Protein 5CWE (pdb70)

Secondary structure (DSSP, 8-state):
----EESGGGTHHHHH--HHHHHHHHHH-SEEEEEPPSSS--EEEEE--HHHHHHHHH-TTEE--SGGGS---HIIIII-S-GGG--TTHHHHHHHHHGGGGSHHHHHHTHHHHHHHHHHHHHHHGGGSEEEHIIIIITHHHHHHHHHHHT--S--HHHHHHHHHHHHS---HHHHHHHHHHHHHHHHHHHHHHHSS---SSHHHHHHHHHHS-SSSS-HHHHHHHHHHHHHHHHHHHHHHHHHHHHHHHH-HHHHHHHHT-GGGHHHHHHHHHHHS-SB-B----EESS-EESSS-EE-TT-BEEEBHHHHHT-TTTSSSTTS--TT--S----TT--GGG--TTHHHHHHHHHHHHHHHHHH-TT-EE-S---PPPSSSSB-S-S--EEE-/---PEESGGGTTHHHH--HHHHHHHHHH-SEEEEEPPSSS--EEEEE--HHHHHHHTT-TTEES-GGGGT---HHHHHT-S-GGG--TTHHHHHHHHHTGGGSHHHHHTTHHHHHHHHHHHHHHHGGGSEEEHIIIIITHHHHHHHHHHHT-TT--HHHHHHHHHHHHS---HHHHHHHHHHHHHHHHHHHHHHHHSS---SHHHHHHHHHHSSSTT--HHHHHHHHHHHHHHHHHHHHHHHHHHHHHHHT-HHHHHHHHH-GGGHHHHHHHHHHHS-SB-B---EEESSSEESSS-EE-TT-EEEEBHHHHTT-TTTSSSTT---SS-------TT--GGG--SSHHHHHHHHHHHHHHHHHS-TT-EE-S---PPPSSSSB-S-S--EEE-

Foldseek 3Di:
DDDEAEQQVVPVCCLQPVQVVLVVVVVVPQKDWYFAHDDVTHTFIEGLAQVLLQCVLAPPQKALACVVVPDDDLLCVLQHDEQRRGDPPVNVLRCVLPLVLQDLVNLVVCLVVLLVVLVVLCVVPAVVFWFFCLVRHLQVSLLCVLCVQQPQDDDPSVLVCVLLLCCLFPPHDVSNSVSSNVLSVVLVVSLVVVVPDDQDDHSSSSLVVDCVVDPVSAPPSHSSNHVVCSSNVSGQQLSFLLQLLVVVCQVVVVQVVVCLVPVVLLLLSSVLSCLQQQFFQKDDWIFGCAWDARRNHTHHGGGIYIYGQNSNSQHCVQAPPSNDRHSPGPPHDGQSQGHHSRGDSNVSNSSSSNSSNVVVVCVVCVPKHFDDDFADRRDDNTGGGHNTTMIGD/DDDEDEPCVVPCVCVVPVAVVLVVVVVVHQKDWYQYHDDVRDIFIEGQAQVLLQVVLADPQKAQACVVVVDADLLCVLQNDELRHGDPPVNVLRCVLCLVLQDLVNLVVCLVVLLVLLVVLCVVVVVVFWFFCLVSHLQVSLLCVLCPQQPHRVDPVVLVCVLLLCCQFPPHDVSNNVSSNVLSVVLVVRLVVVVVDQDPPHSLNSVNVVCVPPDVSADPSHSSNHCVCSNNVSGQQLSFLLFLQVVVCQVCVVVVVVCVVPVVLLLLQSVLSCLQQQFFQKDDWIFRCAFDDRIVDIHGHGGIYIYGQNSNSQNCVQPPVSNDRDSPGDDGDGASQHHHSPRHSNPSNSSSSNSSNNVVCCVSCVPKHFPDDFADDRHDNTGGGGDTTIMGD

Structure (mmCIF, N/CA/C/O backbone):
data_5CWE
#
_entry.id   5CWE
#
_cell.length_a   64.080
_cell.length_b   118.371
_cell.length_c   66.039
_cell.angle_alpha   90.00
_cell.angle_beta   105.51
_cell.angle_gamma   90.00
#
_symmetry.space_group_name_H-M   'P 1 21 1'
#
loop_
_entity.id
_entity.type
_entity.pdbx_description
1 polymer 'Cytochrome P450 hydroxylase'
2 non-polymer 'SULFATE ION'
3 non-polymer 'LAURIC ACID'
4 non-polymer 'PROTOPORPHYRIN IX CONTAINING FE'
5 non-polymer GLYCEROL
6 water water
#
loop_
_atom_site.group_PDB
_atom_site.id
_atom_site.type_symbol
_atom_site.label_atom_id
_atom_site.label_alt_id
_atom_site.label_comp_id
_atom_site.label_asym_id
_atom_site.label_entity_id
_atom_site.label_seq_id
_atom_site.pdbx_PDB_ins_code
_atom_site.Cartn_x
_atom_site.Cartn_y
_atom_site.Cartn_z
_atom_site.occupancy
_atom_site.B_iso_or_equiv
_atom_site.auth_seq_id
_atom_site.auth_comp_id
_atom_site.auth_asym_id
_atom_site.auth_atom_id
_atom_site.pdbx_PDB_model_num
ATOM 1 N N . MET A 1 1 ? -18.941 9.115 -7.855 1.00 41.74 1 MET A N 1
ATOM 2 C CA . MET A 1 1 ? -18.496 8.158 -8.925 1.00 41.16 1 MET A CA 1
ATOM 3 C C . MET A 1 1 ? -19.687 7.358 -9.645 1.00 39.82 1 MET A C 1
ATOM 4 O O . MET A 1 1 ? -19.471 6.458 -10.421 1.00 36.99 1 MET A O 1
ATOM 9 N N . GLY A 1 2 ? -20.943 7.770 -9.445 1.00 38.06 2 GLY A N 1
ATOM 10 C CA . GLY A 1 2 ? -22.140 6.885 -9.505 1.00 35.99 2 GLY A CA 1
ATOM 11 C C . GLY A 1 2 ? -23.093 7.398 -8.405 1.00 34.77 2 GLY A C 1
ATOM 12 O O . GLY A 1 2 ? -22.766 8.419 -7.772 1.00 28.30 2 GLY A O 1
ATOM 13 N N . ASN A 1 3 ? -24.242 6.755 -8.153 1.00 34.25 3 ASN A N 1
ATOM 14 C CA . ASN A 1 3 ? -25.177 7.290 -7.094 1.00 40.03 3 ASN A CA 1
ATOM 15 C C . ASN A 1 3 ? -24.610 7.327 -5.633 1.00 39.54 3 ASN A C 1
ATOM 16 O O . ASN A 1 3 ? -23.912 6.412 -5.175 1.00 38.61 3 ASN A O 1
ATOM 21 N N . VAL A 1 4 ? -24.894 8.413 -4.924 1.00 39.29 4 VAL A N 1
ATOM 22 C CA . VAL A 1 4 ? -24.406 8.598 -3.572 1.00 39.27 4 VAL A CA 1
ATOM 23 C C . VAL A 1 4 ? -25.578 8.793 -2.661 1.00 39.33 4 VAL A C 1
ATOM 24 O O . VAL A 1 4 ? -26.373 9.715 -2.840 1.00 41.08 4 VAL A O 1
ATOM 28 N N . ILE A 1 5 ? -25.682 7.919 -1.674 1.00 41.46 5 ILE A N 1
ATOM 29 C CA . ILE A 1 5 ? -26.634 8.113 -0.610 1.00 40.08 5 ILE A CA 1
ATOM 30 C C . ILE A 1 5 ? -25.899 9.015 0.376 1.00 42.18 5 ILE A C 1
ATOM 31 O O . ILE A 1 5 ? -25.002 8.567 1.089 1.00 44.24 5 ILE A O 1
ATOM 36 N N . ASP A 1 6 ? -26.238 10.298 0.374 1.00 41.41 6 ASP A N 1
ATOM 37 C CA . ASP A 1 6 ? -25.638 11.220 1.315 1.00 41.19 6 ASP A CA 1
ATOM 38 C C . ASP A 1 6 ? -26.351 11.058 2.653 1.00 38.33 6 ASP A C 1
ATOM 39 O O . ASP A 1 6 ? -27.556 11.298 2.730 1.00 34.74 6 ASP A O 1
ATOM 44 N N . LEU A 1 7 ? -25.616 10.645 3.692 1.00 34.92 7 LEU A N 1
ATOM 45 C CA . LEU A 1 7 ? -26.273 10.318 4.980 1.00 36.39 7 LEU A CA 1
ATOM 46 C C . LEU A 1 7 ? -26.553 11.610 5.730 1.00 34.78 7 LEU A C 1
ATOM 47 O O . LEU A 1 7 ? -27.537 11.709 6.475 1.00 30.55 7 LEU A O 1
ATOM 52 N N . GLY A 1 8 ? -25.710 12.602 5.466 1.00 32.83 8 GLY A N 1
ATOM 53 C CA . GLY A 1 8 ? -25.901 13.972 5.922 1.00 32.52 8 GLY A CA 1
ATOM 54 C C . GLY A 1 8 ? -27.210 14.605 5.523 1.00 33.18 8 GLY A C 1
ATOM 55 O O . GLY A 1 8 ? -27.794 15.365 6.343 1.00 32.96 8 GLY A O 1
ATOM 56 N N . GLU A 1 9 ? -27.712 14.293 4.315 1.00 33.12 9 GLU A N 1
ATOM 57 C CA . GLU A 1 9 ? -29.020 14.861 3.870 1.00 34.61 9 GLU A CA 1
ATOM 58 C C . GLU A 1 9 ? -30.175 14.573 4.842 1.00 35.30 9 GLU A C 1
ATOM 59 O O . GLU A 1 9 ? -31.146 15.314 4.851 1.00 33.13 9 GLU A O 1
ATOM 65 N N . TYR A 1 10 ? -30.063 13.512 5.664 1.00 36.01 10 TYR A N 1
ATOM 66 C CA . TYR A 1 10 ? -31.099 13.176 6.669 1.00 35.18 10 TYR A CA 1
ATOM 67 C C . TYR A 1 10 ? -31.105 14.063 7.930 1.00 34.73 10 TYR A C 1
ATOM 68 O O . TYR A 1 10 ? -32.062 14.017 8.690 1.00 36.40 10 TYR A O 1
ATOM 77 N N . GLY A 1 11 ? -30.066 14.876 8.138 1.00 33.09 11 GLY A N 1
ATOM 78 C CA . GLY A 1 11 ? -29.992 15.734 9.304 1.00 36.36 11 GLY A CA 1
ATOM 79 C C . GLY A 1 11 ? -29.674 14.982 10.599 1.00 40.92 11 GLY A C 1
ATOM 80 O O . GLY A 1 11 ? -29.301 13.809 10.588 1.00 37.83 11 GLY A O 1
ATOM 81 N N . ALA A 1 12 ? -29.859 15.682 11.714 1.00 44.61 12 ALA A N 1
ATOM 82 C CA . ALA A 1 12 ? -29.718 15.118 13.035 1.00 45.53 12 ALA A CA 1
ATOM 83 C C . ALA A 1 12 ? -30.614 13.902 13.302 1.00 47.60 12 ALA A C 1
ATOM 84 O O . ALA A 1 12 ? -30.300 13.125 14.197 1.00 53.19 12 ALA A O 1
ATOM 86 N N . ARG A 1 13 ? -31.734 13.760 12.591 1.00 42.64 13 ARG A N 1
ATOM 87 C CA . ARG A 1 13 ? -32.591 12.560 12.691 1.00 48.16 13 ARG A CA 1
ATOM 88 C C . ARG A 1 13 ? -31.755 11.272 12.673 1.00 50.48 13 ARG A C 1
ATOM 89 O O . ARG A 1 13 ? -31.891 10.380 13.530 1.00 43.59 13 ARG A O 1
ATOM 97 N N . PHE A 1 14 ? -30.912 11.182 11.646 1.00 48.22 14 PHE A N 1
ATOM 98 C CA . PHE A 1 14 ? -30.078 10.017 11.415 1.00 42.95 14 PHE A CA 1
ATOM 99 C C . PHE A 1 14 ? -29.052 9.742 12.528 1.00 44.97 14 PHE A C 1
ATOM 100 O O . PHE A 1 14 ? -28.833 8.605 12.942 1.00 47.70 14 PHE A O 1
ATOM 108 N N . THR A 1 15 ? -28.377 10.783 12.965 1.00 46.93 15 THR A N 1
ATOM 109 C CA . THR A 1 15 ? -27.391 10.660 14.014 1.00 47.19 15 THR A CA 1
ATOM 110 C C . THR A 1 15 ? -28.076 10.203 15.291 1.00 45.82 15 THR A C 1
ATOM 111 O O . THR A 1 15 ? -27.549 9.340 15.986 1.00 48.49 15 THR A O 1
ATOM 115 N N . GLU A 1 16 ? -29.259 10.756 15.569 1.00 44.84 16 GLU A N 1
ATOM 116 C CA . GLU A 1 16 ? -30.082 10.350 16.717 1.00 45.09 16 GLU A CA 1
ATOM 117 C C . GLU A 1 16 ? -30.588 8.899 16.597 1.00 43.26 16 GLU A C 1
ATOM 118 O O . GLU A 1 16 ? -30.419 8.112 17.522 1.00 38.99 16 GLU A O 1
ATOM 124 N N . ASP A 1 17 ? -31.192 8.573 15.446 1.00 40.99 17 ASP A N 1
ATOM 125 C CA . ASP A 1 17 ? -31.905 7.316 15.226 1.00 39.80 17 ASP A CA 1
ATOM 126 C C . ASP A 1 17 ? -31.730 6.838 13.760 1.00 37.11 17 ASP A C 1
ATOM 127 O O . ASP A 1 17 ? -32.606 7.038 12.901 1.00 30.77 17 ASP A O 1
ATOM 132 N N . PRO A 1 18 ? -30.592 6.195 13.477 1.00 35.27 18 PRO A N 1
ATOM 133 C CA . PRO A 1 18 ? -30.250 5.766 12.108 1.00 35.69 18 PRO A CA 1
ATOM 134 C C . PRO A 1 18 ? -31.003 4.552 11.585 1.00 34.57 18 PRO A C 1
ATOM 135 O O . PRO A 1 18 ? -30.942 4.277 10.403 1.00 35.79 18 PRO A O 1
ATOM 139 N N . TYR A 1 19 ? -31.731 3.863 12.458 1.00 35.79 19 TYR A N 1
ATOM 140 C CA . TYR A 1 19 ? -32.282 2.556 12.166 1.00 36.63 19 TYR A CA 1
ATOM 141 C C . TYR A 1 19 ? -33.354 2.528 11.085 1.00 36.65 19 TYR A C 1
ATOM 142 O O . TYR A 1 19 ? -33.322 1.656 10.222 1.00 41.69 19 TYR A O 1
ATOM 151 N N . PRO A 1 20 ? -34.288 3.475 11.105 1.00 37.69 20 PRO A N 1
ATOM 152 C CA . PRO A 1 20 ? -35.220 3.537 9.975 1.00 36.68 20 PRO A CA 1
ATOM 153 C C . PRO A 1 20 ? -34.530 3.735 8.645 1.00 35.56 20 PRO A C 1
ATOM 154 O O . PRO A 1 20 ? -35.006 3.205 7.663 1.00 37.89 20 PRO A O 1
ATOM 158 N N . VAL A 1 21 ? -33.415 4.462 8.595 1.00 34.93 21 VAL A N 1
ATOM 159 C CA . VAL A 1 21 ? -32.694 4.605 7.317 1.00 34.55 21 VAL A CA 1
ATOM 160 C C . VAL A 1 21 ? -32.005 3.308 6.897 1.00 35.47 21 VAL A C 1
ATOM 161 O O . VAL A 1 21 ? -32.145 2.862 5.743 1.00 37.31 21 VAL A O 1
ATOM 165 N N . TYR A 1 22 ? -31.268 2.701 7.839 1.00 30.30 22 TYR A N 1
ATOM 166 C CA . TYR A 1 22 ? -30.652 1.436 7.590 1.00 28.39 22 TYR A CA 1
ATOM 167 C C . TYR A 1 22 ? -31.671 0.440 7.041 1.00 28.06 22 TYR A C 1
ATOM 168 O O . TYR A 1 22 ? -31.420 -0.217 6.040 1.00 25.55 22 TYR A O 1
ATOM 177 N N . ALA A 1 23 ? -32.816 0.330 7.702 1.00 30.40 23 ALA A N 1
ATOM 178 C CA . ALA A 1 23 ? -33.936 -0.513 7.218 1.00 32.62 23 ALA A CA 1
ATOM 179 C C . ALA A 1 23 ? -34.376 -0.174 5.765 1.00 34.72 23 ALA A C 1
ATOM 180 O O . ALA A 1 23 ? -34.522 -1.070 4.930 1.00 37.74 23 ALA A O 1
ATOM 182 N N . GLU A 1 24 ? -34.553 1.108 5.453 1.00 37.48 24 GLU A N 1
ATOM 183 C CA . GLU A 1 24 ? -34.865 1.503 4.072 1.00 41.29 24 GLU A CA 1
ATOM 184 C C . GLU A 1 24 ? -33.796 1.038 3.076 1.00 41.94 24 GLU A C 1
ATOM 185 O O . GLU A 1 24 ? -34.124 0.481 2.017 1.00 41.90 24 GLU A O 1
ATOM 191 N N . LEU A 1 25 ? -32.527 1.233 3.425 1.00 41.13 25 LEU A N 1
ATOM 192 C CA . LEU A 1 25 ? -31.451 0.752 2.567 1.00 42.92 25 LEU A CA 1
ATOM 193 C C . LEU A 1 25 ? -31.462 -0.756 2.443 1.00 43.94 25 LEU A C 1
ATOM 194 O O . LEU A 1 25 ? -31.404 -1.284 1.341 1.00 47.42 25 LEU A O 1
ATOM 199 N N . ARG A 1 26 ? -31.533 -1.440 3.583 1.00 43.72 26 ARG A N 1
ATOM 200 C CA . ARG A 1 26 ? -31.480 -2.913 3.636 1.00 40.29 26 ARG A CA 1
ATOM 201 C C . ARG A 1 26 ? -32.605 -3.549 2.809 1.00 41.38 26 ARG A C 1
ATOM 202 O O . ARG A 1 26 ? -32.410 -4.607 2.215 1.00 42.26 26 ARG A O 1
ATOM 210 N N . GLU A 1 27 ? -33.769 -2.898 2.787 1.00 43.57 27 GLU A N 1
ATOM 211 C CA . GLU A 1 27 ? -34.904 -3.313 1.931 1.00 46.09 27 GLU A CA 1
ATOM 212 C C . GLU A 1 27 ? -34.577 -3.257 0.434 1.00 45.37 27 GLU A C 1
ATOM 213 O O . GLU A 1 27 ? -35.058 -4.091 -0.313 1.00 44.58 27 GLU A O 1
ATOM 219 N N . ARG A 1 28 ? -33.785 -2.275 0.005 1.00 48.16 28 ARG A N 1
ATOM 220 C CA . ARG A 1 28 ? -33.286 -2.228 -1.381 1.00 50.96 28 ARG A CA 1
ATOM 221 C C . ARG A 1 28 ? -32.254 -3.311 -1.640 1.00 47.15 28 ARG A C 1
ATOM 222 O O . ARG A 1 28 ? -32.321 -4.032 -2.621 1.00 51.24 28 ARG A O 1
ATOM 230 N N . GLY A 1 29 ? -31.282 -3.417 -0.760 1.00 45.16 29 GLY A N 1
ATOM 231 C CA . GLY A 1 29 ? -30.253 -4.434 -0.897 1.00 42.81 29 GLY A CA 1
ATOM 232 C C . GLY A 1 29 ? -29.383 -4.273 0.312 1.00 45.98 29 GLY A C 1
ATOM 233 O O . GLY A 1 29 ? -29.657 -3.413 1.122 1.00 50.24 29 GLY A O 1
ATOM 234 N N . PRO A 1 30 ? -28.334 -5.089 0.446 1.00 46.51 30 PRO A N 1
ATOM 235 C CA . PRO A 1 30 ? -27.503 -5.091 1.638 1.00 43.91 30 PRO A CA 1
ATOM 236 C C . PRO A 1 30 ? -26.235 -4.242 1.562 1.00 43.22 30 PRO A C 1
ATOM 237 O O . PRO A 1 30 ? -25.548 -4.101 2.571 1.00 47.41 30 PRO A O 1
ATOM 241 N N . VAL A 1 31 ? -25.891 -3.705 0.397 1.00 39.58 31 VAL A N 1
ATOM 242 C CA . VAL A 1 31 ? -24.754 -2.794 0.315 1.00 37.99 31 VAL A CA 1
ATOM 243 C C . VAL A 1 31 ? -25.038 -1.571 -0.561 1.00 36.78 31 VAL A C 1
ATOM 244 O O . VAL A 1 31 ? -25.817 -1.651 -1.542 1.00 37.04 31 VAL A O 1
ATOM 248 N N . HIS A 1 32 ? -24.459 -0.436 -0.169 1.00 35.09 32 HIS A N 1
ATOM 249 C CA . HIS A 1 32 ? -24.759 0.864 -0.792 1.00 36.94 32 HIS A CA 1
ATOM 250 C C . HIS A 1 32 ? -23.621 1.828 -0.704 1.00 35.81 32 HIS A C 1
ATOM 251 O O . HIS A 1 32 ? -22.954 1.892 0.326 1.00 38.96 32 HIS A O 1
ATOM 258 N N . TRP A 1 33 ? -23.412 2.598 -1.761 1.00 32.29 33 TRP A N 1
ATOM 259 C CA . TRP A 1 33 ? -22.391 3.647 -1.739 1.00 33.23 33 TRP A CA 1
ATOM 260 C C . TRP A 1 33 ? -22.978 4.846 -1.007 1.00 34.40 33 TRP A C 1
ATOM 261 O O . TRP A 1 33 ? -24.059 5.335 -1.342 1.00 35.01 33 TRP A O 1
ATOM 272 N N . VAL A 1 34 ? -22.223 5.356 -0.045 1.00 34.90 34 VAL A N 1
ATOM 273 C CA . VAL A 1 34 ? -22.757 6.271 0.911 1.00 33.78 34 VAL A CA 1
ATOM 274 C C . VAL A 1 34 ? -21.792 7.452 1.069 1.00 34.51 34 VAL A C 1
ATOM 275 O O . VAL A 1 34 ? -20.672 7.411 0.552 1.00 33.02 34 VAL A O 1
ATOM 279 N N . ARG A 1 35 ? -22.284 8.521 1.690 1.00 33.08 35 ARG A N 1
ATOM 280 C CA . ARG A 1 35 ? -21.454 9.588 2.186 1.00 37.02 35 ARG A CA 1
ATOM 281 C C . ARG A 1 35 ? -21.787 9.761 3.644 1.00 36.47 35 ARG A C 1
ATOM 282 O O . ARG A 1 35 ? -22.923 10.084 3.948 1.00 37.73 35 ARG A O 1
ATOM 290 N N . THR A 1 36 ? -20.807 9.556 4.532 1.00 35.02 36 THR A N 1
ATOM 291 C CA . THR A 1 36 ? -21.048 9.618 5.951 1.00 34.26 36 THR A CA 1
ATOM 292 C C . THR A 1 36 ? -21.450 11.029 6.332 1.00 37.65 36 THR A C 1
ATOM 293 O O . THR A 1 36 ? -21.159 12.004 5.618 1.00 34.00 36 THR A O 1
ATOM 297 N N . PRO A 1 37 ? -22.157 11.157 7.456 1.00 40.24 37 PRO A N 1
ATOM 298 C CA . PRO A 1 37 ? -22.522 12.536 7.810 1.00 41.91 37 PRO A CA 1
ATOM 299 C C . PRO A 1 37 ? -21.278 13.395 8.116 1.00 40.14 37 PRO A C 1
ATOM 300 O O . PRO A 1 37 ? -20.237 12.830 8.448 1.00 35.66 37 PRO A O 1
ATOM 304 N N . PRO A 1 38 ? -21.398 14.742 8.010 1.00 38.88 38 PRO A N 1
ATOM 305 C CA . PRO A 1 38 ? -20.315 15.618 8.464 1.00 38.92 38 PRO A CA 1
ATOM 306 C C . PRO A 1 38 ? -20.175 15.514 9.974 1.00 40.69 38 PRO A C 1
ATOM 307 O O . PRO A 1 38 ? -21.186 15.252 10.633 1.00 44.46 38 PRO A O 1
ATOM 311 N N . PRO A 1 39 ? -18.992 15.765 10.538 1.00 40.76 39 PRO A N 1
ATOM 312 C CA . PRO A 1 39 ? -17.859 16.384 9.847 1.00 44.59 39 PRO A CA 1
ATOM 313 C C . PRO A 1 39 ? -16.944 15.393 9.157 1.00 47.30 39 PRO A C 1
ATOM 314 O O . PRO A 1 39 ? -17.043 14.198 9.397 1.00 47.16 39 PRO A O 1
ATOM 318 N N . GLU A 1 40 ? -16.046 15.889 8.312 1.00 57.05 40 GLU A N 1
ATOM 319 C CA . GLU A 1 40 ? -15.169 15.006 7.520 1.00 65.04 40 GLU A CA 1
ATOM 320 C C . GLU A 1 40 ? -16.044 13.867 6.931 1.00 65.32 40 GLU A C 1
ATOM 321 O O . GLU A 1 40 ? -15.918 12.687 7.279 1.00 65.21 40 GLU A O 1
ATOM 327 N N . ALA A 1 41 ? -16.996 14.292 6.096 1.00 66.65 41 ALA A N 1
ATOM 328 C CA . ALA A 1 41 ? -17.981 13.412 5.467 1.00 58.60 41 ALA A CA 1
ATOM 329 C C . ALA A 1 41 ? -17.276 12.530 4.430 1.00 55.67 41 ALA A C 1
ATOM 330 O O . ALA A 1 41 ? -16.683 13.050 3.478 1.00 59.12 41 ALA A O 1
ATOM 332 N N . PHE A 1 42 ? -17.355 11.211 4.616 1.00 44.79 42 PHE A N 1
ATOM 333 C CA . PHE A 1 42 ? -16.483 10.252 3.958 1.00 38.45 42 PHE A CA 1
ATOM 334 C C . PHE A 1 42 ? -17.306 9.311 3.054 1.00 35.18 42 PHE A C 1
ATOM 335 O O . PHE A 1 42 ? -18.453 8.962 3.399 1.00 30.10 42 PHE A O 1
ATOM 343 N N . GLU A 1 43 ? -16.741 8.900 1.905 1.00 31.02 43 GLU A N 1
ATOM 344 C CA . GLU A 1 43 ? -17.479 7.982 1.003 1.00 32.68 43 GLU A CA 1
ATOM 345 C C . GLU A 1 43 ? -16.933 6.562 0.967 1.00 32.95 43 GLU A C 1
ATOM 346 O O . GLU A 1 43 ? -15.719 6.328 0.984 1.00 35.17 43 GLU A O 1
ATOM 352 N N . GLY A 1 44 ? -17.872 5.634 0.868 1.00 32.57 44 GLY A N 1
ATOM 353 C CA . GLY A 1 44 ? -17.578 4.248 0.636 1.00 35.51 44 GLY A CA 1
ATOM 354 C C . GLY A 1 44 ? -18.836 3.402 0.642 1.00 35.22 44 GLY A C 1
ATOM 355 O O . GLY A 1 44 ? -19.959 3.932 0.752 1.00 36.27 44 GLY A O 1
ATOM 356 N N . TRP A 1 45 ? -18.627 2.088 0.537 1.00 34.07 45 TRP A N 1
ATOM 357 C CA . TRP A 1 45 ? -19.711 1.114 0.595 1.00 35.56 45 TRP A CA 1
ATOM 358 C C . TRP A 1 45 ? -20.014 0.910 2.047 1.00 32.51 45 TRP A C 1
ATOM 359 O O . TRP A 1 45 ? -19.102 0.638 2.810 1.00 36.35 45 TRP A O 1
ATOM 370 N N . LEU A 1 46 ? -21.270 1.076 2.423 1.00 30.85 46 LEU A N 1
ATOM 371 C CA . LEU A 1 46 ? -21.765 0.692 3.745 1.00 28.72 46 LEU A CA 1
ATOM 372 C C . LEU A 1 46 ? -22.500 -0.625 3.615 1.00 28.98 46 LEU A C 1
ATOM 373 O O . LEU A 1 46 ? -23.464 -0.702 2.861 1.00 30.59 46 LEU A O 1
ATOM 378 N N . VAL A 1 47 ? -22.095 -1.636 4.383 1.00 30.02 47 VAL A N 1
ATOM 379 C CA . VAL A 1 47 ? -22.807 -2.911 4.417 1.00 29.68 47 VAL A CA 1
ATOM 380 C C . VAL A 1 47 ? -23.861 -2.906 5.527 1.00 29.37 47 VAL A C 1
ATOM 381 O O . VAL A 1 47 ? -23.494 -2.714 6.676 1.00 28.03 47 VAL A O 1
ATOM 385 N N . VAL A 1 48 ? -25.148 -3.141 5.173 1.00 28.14 48 VAL A N 1
ATOM 386 C CA . VAL A 1 48 ? -26.286 -3.106 6.123 1.00 25.27 48 VAL A CA 1
ATOM 387 C C . VAL A 1 48 ? -27.004 -4.419 6.346 1.00 25.52 48 VAL A C 1
ATOM 388 O O . VAL A 1 48 ? -28.022 -4.440 7.071 1.00 21.74 48 VAL A O 1
ATOM 392 N N . GLY A 1 49 ? -26.457 -5.494 5.759 1.00 28.63 49 GLY A N 1
ATOM 393 C CA . GLY A 1 49 ? -27.004 -6.865 5.853 1.00 29.38 49 GLY A CA 1
ATOM 394 C C . GLY A 1 49 ? -26.161 -7.768 6.751 1.00 30.49 49 GLY A C 1
ATOM 395 O O . GLY A 1 49 ? -24.929 -7.732 6.718 1.00 29.40 49 GLY A O 1
ATOM 396 N N . HIS A 1 50 ? -26.825 -8.562 7.589 1.00 30.19 50 HIS A N 1
ATOM 397 C CA . HIS A 1 50 ? -26.109 -9.409 8.504 1.00 29.60 50 HIS A CA 1
ATOM 398 C C . HIS A 1 50 ? -25.171 -10.350 7.730 1.00 34.25 50 HIS A C 1
ATOM 399 O O . HIS A 1 50 ? -23.948 -10.339 7.938 1.00 34.70 50 HIS A O 1
ATOM 406 N N . GLU A 1 51 ? -25.764 -11.161 6.849 1.00 34.51 51 GLU A N 1
ATOM 407 C CA . GLU A 1 51 ? -25.044 -12.212 6.121 1.00 37.23 51 GLU A CA 1
ATOM 408 C C . GLU A 1 51 ? -23.825 -11.641 5.382 1.00 36.94 51 GLU A C 1
ATOM 409 O O . GLU A 1 51 ? -22.721 -12.207 5.410 1.00 35.43 51 GLU A O 1
ATOM 415 N N . GLU A 1 52 ? -24.045 -10.482 4.775 1.00 32.67 52 GLU A N 1
ATOM 416 C CA . GLU A 1 52 ? -23.015 -9.786 4.067 1.00 31.80 52 GLU A CA 1
ATOM 417 C C . GLU A 1 52 ? -22.035 -9.130 5.026 1.00 29.26 52 GLU A C 1
ATOM 418 O O . GLU A 1 52 ? -20.906 -8.938 4.669 1.00 32.73 52 GLU A O 1
ATOM 424 N N . ALA A 1 53 ? -22.455 -8.778 6.218 1.00 28.02 53 ALA A N 1
ATOM 425 C CA . ALA A 1 53 ? -21.537 -8.199 7.207 1.00 30.34 53 ALA A CA 1
ATOM 426 C C . ALA A 1 53 ? -20.535 -9.230 7.684 1.00 30.38 53 ALA A C 1
ATOM 427 O O . ALA A 1 53 ? -19.343 -8.939 7.746 1.00 27.39 53 ALA A O 1
ATOM 429 N N . ARG A 1 54 ? -21.028 -10.438 7.982 1.00 31.68 54 ARG A N 1
ATOM 430 C CA . ARG A 1 54 ? -20.184 -11.552 8.451 1.00 31.32 54 ARG A CA 1
ATOM 431 C C . ARG A 1 54 ? -19.123 -11.897 7.400 1.00 30.13 54 ARG A C 1
ATOM 432 O O . ARG A 1 54 ? -17.921 -12.031 7.709 1.00 23.73 54 ARG A O 1
ATOM 440 N N . ALA A 1 55 ? -19.592 -12.013 6.164 1.00 26.85 55 ALA A N 1
ATOM 441 C CA . ALA A 1 55 ? -18.772 -12.463 5.063 1.00 29.19 55 ALA A CA 1
ATOM 442 C C . ALA A 1 55 ? -17.671 -11.441 4.818 1.00 31.24 55 ALA A C 1
ATOM 443 O O . ALA A 1 55 ? -16.473 -11.776 4.891 1.00 34.33 55 ALA A O 1
ATOM 445 N N . ALA A 1 56 ? -18.070 -10.185 4.645 1.00 29.33 56 ALA A N 1
ATOM 446 C CA . ALA A 1 56 ? -17.123 -9.083 4.595 1.00 29.00 56 ALA A CA 1
ATOM 447 C C . ALA A 1 56 ? -16.054 -9.079 5.747 1.00 30.64 56 ALA A C 1
ATOM 448 O O . ALA A 1 56 ? -14.868 -8.820 5.520 1.00 31.84 56 ALA A O 1
ATOM 450 N N . LEU A 1 57 ? -16.450 -9.371 6.971 1.00 29.25 57 LEU A N 1
ATOM 451 C CA . LEU A 1 57 ? -15.480 -9.388 8.094 1.00 29.27 57 LEU A CA 1
ATOM 452 C C . LEU A 1 57 ? -14.471 -10.533 7.987 1.00 28.67 57 LEU A C 1
ATOM 453 O O . LEU A 1 57 ? -13.437 -10.480 8.585 1.00 27.58 57 LEU A O 1
ATOM 458 N N . ALA A 1 58 ? -14.828 -11.597 7.269 1.00 29.83 58 ALA A N 1
ATOM 459 C CA . ALA A 1 58 ? -13.964 -12.750 7.079 1.00 29.08 58 ALA A CA 1
ATOM 460 C C . ALA A 1 58 ? -13.239 -12.719 5.728 1.00 29.82 58 ALA A C 1
ATOM 461 O O . ALA A 1 58 ? -12.251 -13.403 5.576 1.00 32.27 58 ALA A O 1
ATOM 463 N N . ASP A 1 59 ? -13.726 -11.907 4.786 1.00 28.55 59 ASP A N 1
ATOM 464 C CA . ASP A 1 59 ? -13.234 -11.864 3.427 1.00 30.35 59 ASP A CA 1
ATOM 465 C C . ASP A 1 59 ? -11.771 -11.513 3.343 1.00 29.19 59 ASP A C 1
ATOM 466 O O . ASP A 1 59 ? -11.401 -10.430 3.710 1.00 30.45 59 ASP A O 1
ATOM 471 N N . PRO A 1 60 ? -10.947 -12.401 2.790 1.00 32.92 60 PRO A N 1
ATOM 472 C CA . PRO A 1 60 ? -9.517 -12.094 2.704 1.00 37.80 60 PRO A CA 1
ATOM 473 C C . PRO A 1 60 ? -9.130 -10.947 1.779 1.00 36.38 60 PRO A C 1
ATOM 474 O O . PRO A 1 60 ? -7.982 -10.544 1.810 1.00 40.74 60 PRO A O 1
ATOM 478 N N . ARG A 1 61 ? -10.053 -10.422 0.979 1.00 36.29 61 ARG A N 1
ATOM 479 C CA . ARG A 1 61 ? -9.729 -9.349 0.017 1.00 35.93 61 ARG A CA 1
ATOM 480 C C . ARG A 1 61 ? -9.775 -7.928 0.582 1.00 35.04 61 ARG A C 1
ATOM 481 O O . ARG A 1 61 ? -9.255 -7.006 -0.046 1.00 35.79 61 ARG A O 1
ATOM 489 N N . LEU A 1 62 ? -10.365 -7.747 1.757 1.00 31.81 62 LEU A N 1
ATOM 490 C CA . LEU A 1 62 ? -10.357 -6.463 2.407 1.00 33.18 62 LEU A CA 1
ATOM 491 C C . LEU A 1 62 ? -9.127 -6.287 3.285 1.00 34.75 62 LEU A C 1
ATOM 492 O O . LEU A 1 62 ? -8.804 -7.142 4.097 1.00 34.52 62 LEU A O 1
ATOM 497 N N . SER A 1 63 ? -8.453 -5.156 3.132 1.00 36.15 63 SER A N 1
ATOM 498 C CA . SER A 1 63 ? -7.253 -4.859 3.888 1.00 36.16 63 SER A CA 1
ATOM 499 C C . SER A 1 63 ? -7.579 -3.730 4.858 1.00 38.20 63 SER A C 1
ATOM 500 O O . SER A 1 63 ? -8.529 -2.999 4.647 1.00 38.17 63 SER A O 1
ATOM 503 N N . LYS A 1 64 ? -6.806 -3.599 5.933 1.00 42.47 64 LYS A N 1
ATOM 504 C CA . LYS A 1 64 ? -6.881 -2.420 6.813 1.00 43.84 64 LYS A CA 1
ATOM 505 C C . LYS A 1 64 ? -5.557 -1.660 6.839 1.00 45.66 64 LYS A C 1
ATOM 506 O O . LYS A 1 64 ? -5.370 -0.779 7.665 1.00 42.49 64 LYS A O 1
ATOM 512 N N . ASP A 1 65 ? -4.645 -1.999 5.927 1.00 50.20 65 ASP A N 1
ATOM 513 C CA . ASP A 1 65 ? -3.312 -1.390 5.862 1.00 48.28 65 ASP A CA 1
ATOM 514 C C . ASP A 1 65 ? -3.308 -0.458 4.664 1.00 46.36 65 ASP A C 1
ATOM 515 O O . ASP A 1 65 ? -3.119 -0.880 3.519 1.00 46.90 65 ASP A O 1
ATOM 520 N N . GLY A 1 66 ? -3.536 0.815 4.941 1.00 45.64 66 GLY A N 1
ATOM 521 C CA . GLY A 1 66 ? -3.540 1.834 3.905 1.00 46.43 66 GLY A CA 1
ATOM 522 C C . GLY A 1 66 ? -2.162 2.089 3.332 1.00 44.49 66 GLY A C 1
ATOM 523 O O . GLY A 1 66 ? -2.062 2.488 2.182 1.00 48.71 66 GLY A O 1
ATOM 524 N N . THR A 1 67 ? -1.104 1.847 4.109 1.00 43.35 67 THR A N 1
ATOM 525 C CA . THR A 1 67 ? 0.247 2.107 3.631 1.00 46.94 67 THR A CA 1
ATOM 526 C C . THR A 1 67 ? 0.506 1.300 2.349 1.00 46.08 67 THR A C 1
ATOM 527 O O . THR A 1 67 ? 1.060 1.830 1.382 1.00 45.90 67 THR A O 1
ATOM 531 N N . LYS A 1 68 ? 0.014 0.065 2.308 1.00 50.28 68 LYS A N 1
ATOM 532 C CA . LYS A 1 68 ? 0.103 -0.795 1.106 1.00 52.94 68 LYS A CA 1
ATOM 533 C C . LYS A 1 68 ? -0.420 -0.172 -0.199 1.00 52.78 68 LYS A C 1
ATOM 534 O O . LYS A 1 68 ? -0.174 -0.741 -1.259 1.00 57.07 68 LYS A O 1
ATOM 540 N N . LYS A 1 69 ? -1.164 0.936 -0.123 1.00 54.03 69 LYS A N 1
ATOM 541 C CA . LYS A 1 69 ? -1.548 1.738 -1.303 1.00 56.78 69 LYS A CA 1
ATOM 542 C C . LYS A 1 69 ? -1.177 3.232 -1.170 1.00 56.53 69 LYS A C 1
ATOM 543 O O . LYS A 1 69 ? -1.856 4.086 -1.737 1.00 58.65 69 LYS A O 1
ATOM 549 N N . GLY A 1 70 ? -0.088 3.533 -0.455 1.00 60.89 70 GLY A N 1
ATOM 550 C CA . GLY A 1 70 ? 0.431 4.900 -0.318 1.00 65.66 70 GLY A CA 1
ATOM 551 C C . GLY A 1 70 ? -0.543 5.904 0.272 1.00 72.76 70 GLY A C 1
ATOM 552 O O . GLY A 1 70 ? -0.904 6.884 -0.389 1.00 80.95 70 GLY A O 1
ATOM 553 N N . LEU A 1 71 ? -0.974 5.647 1.509 1.00 71.58 71 LEU A N 1
ATOM 554 C CA . LEU A 1 71 ? -1.941 6.495 2.227 1.00 68.32 71 LEU A CA 1
ATOM 555 C C . LEU A 1 71 ? -1.734 6.297 3.725 1.00 65.39 71 LEU A C 1
ATOM 556 O O . LEU A 1 71 ? -1.877 5.179 4.219 1.00 68.61 71 LEU A O 1
ATOM 561 N N . THR A 1 72 ? -1.394 7.363 4.444 1.00 63.75 72 THR A N 1
ATOM 562 C CA . THR A 1 72 ? -1.095 7.269 5.881 1.00 66.47 72 THR A CA 1
ATOM 563 C C . THR A 1 72 ? -2.032 8.167 6.692 1.00 66.29 72 THR A C 1
ATOM 564 O O . THR A 1 72 ? -1.945 9.394 6.614 1.00 75.08 72 THR A O 1
ATOM 568 N N . SER A 1 73 ? -2.937 7.554 7.452 1.00 59.70 73 SER A N 1
ATOM 569 C CA . SER A 1 73 ? -3.852 8.316 8.310 1.00 57.39 73 SER A CA 1
ATOM 570 C C . SER A 1 73 ? -3.164 8.751 9.607 1.00 52.91 73 SER A C 1
ATOM 571 O O . SER A 1 73 ? -2.153 8.158 10.037 1.00 50.48 73 SER A O 1
ATOM 574 N N . LEU A 1 74 ? -3.740 9.785 10.224 1.00 53.92 74 LEU A N 1
ATOM 575 C CA . LEU A 1 74 ? -3.161 10.458 11.403 1.00 56.65 74 LEU A CA 1
ATOM 576 C C . LEU A 1 74 ? -2.848 9.461 12.500 1.00 53.00 74 LEU A C 1
ATOM 577 O O . LEU A 1 74 ? -1.845 9.606 13.199 1.00 46.56 74 LEU A O 1
ATOM 582 N N . ASP A 1 75 ? -3.720 8.455 12.646 1.00 52.85 75 ASP A N 1
ATOM 583 C CA . ASP A 1 75 ? -3.515 7.387 13.639 1.00 54.27 75 ASP A CA 1
ATOM 584 C C . ASP A 1 75 ? -2.277 6.541 13.352 1.00 53.06 75 ASP A C 1
ATOM 585 O O . ASP A 1 75 ? -1.519 6.250 14.270 1.00 49.09 75 ASP A O 1
ATOM 590 N N . VAL A 1 76 ? -2.057 6.187 12.084 1.00 56.06 76 VAL A N 1
ATOM 591 C CA . VAL A 1 76 ? -0.973 5.280 11.723 1.00 55.96 76 VAL A CA 1
ATOM 592 C C . VAL A 1 76 ? 0.338 6.001 11.999 1.00 55.98 76 VAL A C 1
ATOM 593 O O . VAL A 1 76 ? 1.099 5.567 12.853 1.00 49.61 76 VAL A O 1
ATOM 597 N N . GLU A 1 77 ? 0.571 7.120 11.317 1.00 59.02 77 GLU A N 1
ATOM 598 C CA . GLU A 1 77 ? 1.832 7.866 11.479 1.00 63.99 77 GLU A CA 1
ATOM 599 C C . GLU A 1 77 ? 2.139 8.233 12.924 1.00 63.41 77 GLU A C 1
ATOM 600 O O . GLU A 1 77 ? 3.214 7.925 13.440 1.00 61.41 77 GLU A O 1
ATOM 606 N N . LEU A 1 78 ? 1.160 8.835 13.584 1.00 63.06 78 LEU A N 1
ATOM 607 C CA . LEU A 1 78 ? 1.394 9.570 14.819 1.00 64.14 78 LEU A CA 1
ATOM 608 C C . LEU A 1 78 ? 1.382 8.587 15.997 1.00 68.29 78 LEU A C 1
ATOM 609 O O . LEU A 1 78 ? 2.232 8.648 16.896 1.00 72.83 78 LEU A O 1
ATOM 614 N N . MET A 1 79 ? 0.456 7.634 15.957 1.00 69.14 79 MET A N 1
ATOM 615 C CA . MET A 1 79 ? 0.373 6.612 16.991 1.00 64.15 79 MET A CA 1
ATOM 616 C C . MET A 1 79 ? 1.348 5.487 16.712 1.00 64.17 79 MET A C 1
ATOM 617 O O . MET A 1 79 ? 2.127 5.114 17.594 1.00 67.70 79 MET A O 1
ATOM 622 N N . GLY A 1 80 ? 1.296 4.965 15.487 1.00 60.33 80 GLY A N 1
ATOM 623 C CA . GLY A 1 80 ? 2.105 3.816 15.058 1.00 61.19 80 GLY A CA 1
ATOM 624 C C . GLY A 1 80 ? 1.254 2.716 14.428 1.00 58.62 80 GLY A C 1
ATOM 625 O O . GLY A 1 80 ? 0.029 2.874 14.306 1.00 60.16 80 GLY A O 1
ATOM 626 N N . PRO A 1 81 ? 1.894 1.611 13.982 1.00 53.75 81 PRO A N 1
ATOM 627 C CA . PRO A 1 81 ? 1.111 0.431 13.578 1.00 52.64 81 PRO A CA 1
ATOM 628 C C . PRO A 1 81 ? 0.566 -0.316 14.789 1.00 44.65 81 PRO A C 1
ATOM 629 O O . PRO A 1 81 ? 1.318 -0.691 15.686 1.00 44.45 81 PRO A O 1
ATOM 633 N N . TYR A 1 82 ? -0.747 -0.472 14.818 1.00 41.20 82 TYR A N 1
ATOM 634 C CA . TYR A 1 82 ? -1.468 -1.201 15.857 1.00 38.35 82 TYR A CA 1
ATOM 635 C C . TYR A 1 82 ? -2.518 -2.117 15.200 1.00 37.84 82 TYR A C 1
ATOM 636 O O . TYR A 1 82 ? -2.721 -2.081 13.963 1.00 34.29 82 TYR A O 1
ATOM 645 N N . LEU A 1 83 ? -3.200 -2.894 16.045 1.00 35.44 83 LEU A N 1
ATOM 646 C CA . LEU A 1 83 ? -3.940 -4.053 15.610 1.00 36.27 83 LEU A CA 1
ATOM 647 C C . LEU A 1 83 ? -5.009 -3.805 14.538 1.00 37.46 83 LEU A C 1
ATOM 648 O O . LEU A 1 83 ? -5.215 -4.662 13.686 1.00 38.96 83 LEU A O 1
ATOM 653 N N . LEU A 1 84 ? -5.657 -2.644 14.553 1.00 35.91 84 LEU A N 1
ATOM 654 C CA . LEU A 1 84 ? -6.746 -2.373 13.611 1.00 37.97 84 LEU A CA 1
ATOM 655 C C . LEU A 1 84 ? -6.267 -1.712 12.328 1.00 38.09 84 LEU A C 1
ATOM 656 O O . LEU A 1 84 ? -7.099 -1.326 11.515 1.00 41.87 84 LEU A O 1
ATOM 661 N N . VAL A 1 85 ? -4.960 -1.582 12.120 1.00 37.39 85 VAL A N 1
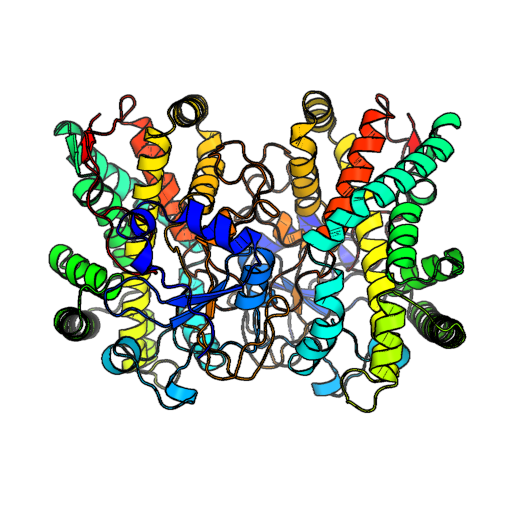ATOM 662 C CA . VAL A 1 85 ? -4.441 -1.014 10.853 1.00 38.19 85 VAL A CA 1
ATOM 663 C C . VAL A 1 85 ? -3.391 -1.892 10.188 1.00 37.83 85 VAL A C 1
ATOM 664 O O . VAL A 1 85 ? -2.646 -1.437 9.311 1.00 36.81 85 VAL A O 1
ATOM 668 N N . VAL A 1 86 ? -3.353 -3.162 10.576 1.00 37.97 86 VAL A N 1
ATOM 669 C CA . VAL A 1 86 ? -2.436 -4.114 9.975 1.00 37.62 86 VAL A CA 1
ATOM 670 C C . VAL A 1 86 ? -3.190 -5.358 9.537 1.00 34.32 86 VAL A C 1
ATOM 671 O O . VAL A 1 86 ? -4.224 -5.707 10.095 1.00 32.73 86 VAL A O 1
ATOM 675 N N . ASP A 1 87 ? -2.655 -6.008 8.517 1.00 33.80 87 ASP A N 1
ATOM 676 C CA . ASP A 1 87 ? -3.145 -7.306 8.070 1.00 37.42 87 ASP A CA 1
ATOM 677 C C . ASP A 1 87 ? -2.139 -8.350 8.472 1.00 37.13 87 ASP A C 1
ATOM 678 O O . ASP A 1 87 ? -1.080 -7.999 8.985 1.00 39.09 87 ASP A O 1
ATOM 683 N N . PRO A 1 88 ? -2.481 -9.644 8.298 1.00 41.66 88 PRO A N 1
ATOM 684 C CA . PRO A 1 88 ? -1.447 -10.679 8.558 1.00 42.50 88 PRO A CA 1
ATOM 685 C C . PRO A 1 88 ? -0.332 -10.545 7.513 1.00 42.64 88 PRO A C 1
ATOM 686 O O . PRO A 1 88 ? -0.659 -10.242 6.362 1.00 43.77 88 PRO A O 1
ATOM 690 N N . PRO A 1 89 ? 0.945 -10.734 7.863 1.00 44.92 89 PRO A N 1
ATOM 691 C CA . PRO A 1 89 ? 1.403 -11.305 9.139 1.00 47.56 89 PRO A CA 1
ATOM 692 C C . PRO A 1 89 ? 1.700 -10.334 10.275 1.00 46.41 89 PRO A C 1
ATOM 693 O O . PRO A 1 89 ? 1.936 -10.778 11.391 1.00 43.91 89 PRO A O 1
ATOM 697 N N . GLU A 1 90 ? 1.697 -9.029 10.014 1.00 48.40 90 GLU A N 1
ATOM 698 C CA . GLU A 1 90 ? 1.993 -8.052 11.068 1.00 49.54 90 GLU A CA 1
ATOM 699 C C . GLU A 1 90 ? 0.945 -8.192 12.191 1.00 49.08 90 GLU A C 1
ATOM 700 O O . GLU A 1 90 ? 1.274 -8.211 13.394 1.00 47.21 90 GLU A O 1
ATOM 706 N N . HIS A 1 91 ? -0.318 -8.318 11.776 1.00 46.27 91 HIS A N 1
ATOM 707 C CA . HIS A 1 91 ? -1.426 -8.502 12.700 1.00 40.71 91 HIS A CA 1
ATOM 708 C C . HIS A 1 91 ? -1.218 -9.700 13.586 1.00 40.71 91 HIS A C 1
ATOM 709 O O . HIS A 1 91 ? -1.526 -9.649 14.781 1.00 41.39 91 HIS A O 1
ATOM 716 N N . THR A 1 92 ? -0.768 -10.799 12.988 1.00 40.34 92 THR A N 1
ATOM 717 C CA . THR A 1 92 ? -0.644 -12.074 13.720 1.00 42.41 92 THR A CA 1
ATOM 718 C C . THR A 1 92 ? 0.429 -11.943 14.815 1.00 44.37 92 THR A C 1
ATOM 719 O O . THR A 1 92 ? 0.226 -12.396 15.946 1.00 41.89 92 THR A O 1
ATOM 723 N N . ARG A 1 93 ? 1.539 -11.290 14.452 1.00 46.32 93 ARG A N 1
ATOM 724 C CA . ARG A 1 93 ? 2.681 -11.027 15.344 1.00 46.89 93 ARG A CA 1
ATOM 725 C C . ARG A 1 93 ? 2.333 -10.129 16.501 1.00 43.69 93 ARG A C 1
ATOM 726 O O . ARG A 1 93 ? 2.802 -10.365 17.607 1.00 45.90 93 ARG A O 1
ATOM 734 N N . LEU A 1 94 ? 1.547 -9.087 16.239 1.00 41.46 94 LEU A N 1
ATOM 735 C CA . LEU A 1 94 ? 1.150 -8.154 17.310 1.00 39.69 94 LEU A CA 1
ATOM 736 C C . LEU A 1 94 ? 0.115 -8.765 18.262 1.00 39.65 94 LEU A C 1
ATOM 737 O O . LEU A 1 94 ? 0.253 -8.689 19.492 1.00 40.64 94 LEU A O 1
ATOM 742 N N . ARG A 1 95 ? -0.913 -9.374 17.699 1.00 36.40 95 ARG A N 1
ATOM 743 C CA . ARG A 1 95 ? -1.969 -10.019 18.496 1.00 37.45 95 ARG A CA 1
ATOM 744 C C . ARG A 1 95 ? -1.447 -11.146 19.406 1.00 36.99 95 ARG A C 1
ATOM 745 O O . ARG A 1 95 ? -2.020 -11.428 20.475 1.00 37.24 95 ARG A O 1
ATOM 753 N N . SER A 1 96 ? -0.373 -11.793 18.976 1.00 38.06 96 SER A N 1
ATOM 754 C CA . SER A 1 96 ? 0.320 -12.798 19.796 1.00 43.35 96 SER A CA 1
ATOM 755 C C . SER A 1 96 ? 0.857 -12.223 21.097 1.00 41.91 96 SER A C 1
ATOM 756 O O . SER A 1 96 ? 0.866 -12.898 22.121 1.00 41.62 96 SER A O 1
ATOM 759 N N . LEU A 1 97 ? 1.300 -10.974 21.052 1.00 41.71 97 LEU A N 1
ATOM 760 C CA . LEU A 1 97 ? 1.885 -10.357 22.222 1.00 43.34 97 LEU A CA 1
ATOM 761 C C . LEU A 1 97 ? 0.830 -10.269 23.321 1.00 44.84 97 LEU A C 1
ATOM 762 O O . LEU A 1 97 ? 1.175 -10.440 24.504 1.00 46.17 97 LEU A O 1
ATOM 767 N N . VAL A 1 98 ? -0.449 -10.088 22.960 1.00 39.76 98 VAL A N 1
ATOM 768 C CA . VAL A 1 98 ? -1.452 -9.716 23.983 1.00 40.10 98 VAL A CA 1
ATOM 769 C C . VAL A 1 98 ? -2.599 -10.676 24.258 1.00 42.12 98 VAL A C 1
ATOM 770 O O . VAL A 1 98 ? -3.204 -10.571 25.315 1.00 41.98 98 VAL A O 1
ATOM 774 N N . ALA A 1 99 ? -2.880 -11.630 23.359 1.00 46.20 99 ALA A N 1
ATOM 775 C CA . ALA A 1 99 ? -4.023 -12.564 23.523 1.00 44.42 99 ALA A CA 1
ATOM 776 C C . ALA A 1 99 ? -4.155 -13.238 24.885 1.00 42.99 99 ALA A C 1
ATOM 777 O O . ALA A 1 99 ? -5.253 -13.393 25.419 1.00 39.09 99 ALA A O 1
ATOM 779 N N . ARG A 1 100 ? -3.015 -13.629 25.434 1.00 52.56 100 ARG A N 1
ATOM 780 C CA . ARG A 1 100 ? -2.949 -14.419 26.677 1.00 55.51 100 ARG A CA 1
ATOM 781 C C . ARG A 1 100 ? -3.460 -13.668 27.884 1.00 50.01 100 ARG A C 1
ATOM 782 O O . ARG A 1 100 ? 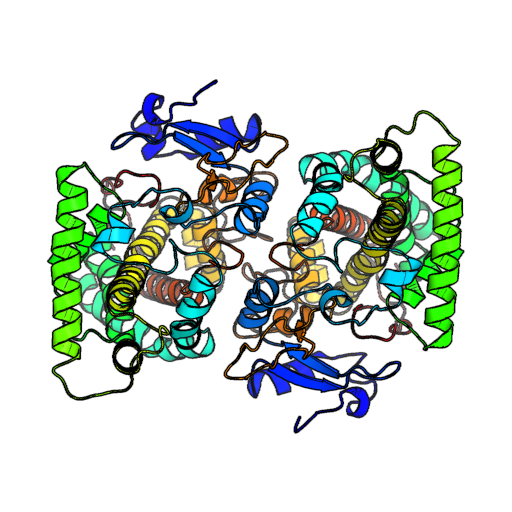-4.045 -14.262 28.791 1.00 50.92 100 ARG A O 1
ATOM 790 N N . ALA A 1 101 ? -3.234 -12.359 27.879 1.00 47.62 101 ALA A N 1
ATOM 791 C CA . ALA A 1 101 ? -3.741 -11.466 28.918 1.00 46.62 101 ALA A CA 1
ATOM 792 C C . ALA A 1 101 ? -5.267 -11.312 28.908 1.00 47.90 101 ALA A C 1
ATOM 793 O O . ALA A 1 101 ? -5.831 -11.113 29.976 1.00 48.54 101 ALA A O 1
ATOM 795 N N . PHE A 1 102 ? -5.929 -11.390 27.739 1.00 43.66 102 PHE A N 1
ATOM 796 C CA . PHE A 1 102 ? -7.394 -11.141 27.656 1.00 42.83 102 PHE A CA 1
ATOM 797 C C . PHE A 1 102 ? -8.306 -12.361 27.540 1.00 41.85 102 PHE A C 1
ATOM 798 O O . PHE A 1 102 ? -9.491 -12.210 27.237 1.00 48.79 102 PHE A O 1
ATOM 806 N N . THR A 1 103 ? -7.790 -13.538 27.884 1.00 38.80 103 THR A N 1
ATOM 807 C CA . THR A 1 103 ? -8.557 -14.779 27.866 1.00 36.97 103 THR A CA 1
ATOM 808 C C . THR A 1 103 ? -9.705 -14.820 28.896 1.00 40.05 103 THR A C 1
ATOM 809 O O . THR A 1 103 ? -9.750 -14.051 29.845 1.00 44.19 103 THR A O 1
ATOM 813 N N . MET A 1 104 ? -10.628 -15.743 28.687 1.00 42.24 104 MET A N 1
ATOM 814 C CA . MET A 1 104 ? -11.732 -15.986 29.620 1.00 42.62 104 MET A CA 1
ATOM 815 C C . MET A 1 104 ? -11.294 -16.370 31.040 1.00 43.42 104 MET A C 1
ATOM 816 O O . MET A 1 104 ? -11.772 -15.783 31.990 1.00 48.65 104 MET A O 1
ATOM 821 N N . ARG A 1 105 ? -10.419 -17.363 31.168 1.00 46.72 105 ARG A N 1
ATOM 822 C CA . ARG A 1 105 ? -9.755 -17.725 32.447 1.00 54.03 105 ARG A CA 1
ATOM 823 C C . ARG A 1 105 ? -9.187 -16.485 33.170 1.00 52.94 105 ARG A C 1
ATOM 824 O O . ARG A 1 105 ? -9.454 -16.274 34.347 1.00 49.44 105 ARG A O 1
ATOM 832 N N . ARG A 1 106 ? -8.416 -15.675 32.446 1.00 52.68 106 ARG A N 1
ATOM 833 C CA . ARG A 1 106 ? -7.703 -14.548 33.039 1.00 54.55 106 ARG A CA 1
ATOM 834 C C . ARG A 1 106 ? -8.677 -13.433 33.461 1.00 52.14 106 ARG A C 1
ATOM 835 O O . ARG A 1 106 ? -8.623 -12.934 34.599 1.00 62.76 106 ARG A O 1
ATOM 843 N N . VAL A 1 107 ? -9.565 -13.062 32.547 1.00 44.36 107 VAL A N 1
ATOM 844 C CA . VAL A 1 107 ? -10.680 -12.122 32.807 1.00 41.30 107 VAL A CA 1
ATOM 845 C C . VAL A 1 107 ? -11.506 -12.464 34.027 1.00 39.76 107 VAL A C 1
ATOM 846 O O . VAL A 1 107 ? -11.865 -11.598 34.795 1.00 41.18 107 VAL A O 1
ATOM 850 N N . GLU A 1 108 ? -11.861 -13.723 34.170 1.00 43.32 108 GLU A N 1
ATOM 851 C CA . GLU A 1 108 ? -12.665 -14.161 35.305 1.00 45.38 108 GLU A CA 1
ATOM 852 C C . GLU A 1 108 ? -11.948 -13.969 36.665 1.00 43.90 108 GLU A C 1
ATOM 853 O O . GLU A 1 108 ? -12.610 -13.760 37.719 1.00 37.44 108 GLU A O 1
ATOM 859 N N . ALA A 1 109 ? -10.612 -14.013 36.637 1.00 41.87 109 ALA A N 1
ATOM 860 C CA . ALA A 1 109 ? -9.808 -13.808 37.848 1.00 44.01 109 ALA A CA 1
ATOM 861 C C . ALA A 1 109 ? -10.003 -12.401 38.406 1.00 46.85 109 ALA A C 1
ATOM 862 O O . ALA A 1 109 ? -9.831 -12.191 39.604 1.00 51.66 109 ALA A O 1
ATOM 864 N N . LEU A 1 110 ? -10.368 -11.460 37.527 1.00 43.53 110 LEU A N 1
ATOM 865 C CA . LEU A 1 110 ? -10.639 -10.073 37.889 1.00 43.44 110 LEU A CA 1
ATOM 866 C C . LEU A 1 110 ? -11.998 -9.817 38.521 1.00 41.98 110 LEU A C 1
ATOM 867 O O . LEU A 1 110 ? -12.222 -8.740 39.034 1.00 48.00 110 LEU A O 1
ATOM 872 N N . ARG A 1 111 ? -12.907 -10.776 38.498 1.00 42.32 111 ARG A N 1
ATOM 873 C CA . ARG A 1 111 ? -14.264 -10.558 39.037 1.00 44.77 111 ARG A CA 1
ATOM 874 C C . ARG A 1 111 ? -14.363 -9.935 40.446 1.00 47.78 111 ARG A C 1
ATOM 875 O O . ARG A 1 111 ? -15.221 -9.066 40.646 1.00 51.63 111 ARG A O 1
ATOM 883 N N . PRO A 1 112 ? -13.541 -10.404 41.434 1.00 48.15 112 PRO A N 1
ATOM 884 C CA . PRO A 1 112 ? -13.526 -9.744 42.757 1.00 45.47 112 PRO A CA 1
ATOM 885 C C . PRO A 1 112 ? -13.247 -8.251 42.657 1.00 43.49 112 PRO A C 1
ATOM 886 O O . PRO A 1 112 ? -13.985 -7.431 43.209 1.00 41.25 112 PRO A O 1
ATOM 890 N N . ARG A 1 113 ? -12.173 -7.925 41.948 1.00 41.90 113 ARG A N 1
ATOM 891 C CA . ARG A 1 113 ? -11.711 -6.553 41.834 1.00 43.71 113 ARG A CA 1
ATOM 892 C C . ARG A 1 113 ? -12.728 -5.653 41.106 1.00 44.11 113 ARG A C 1
ATOM 893 O O . ARG A 1 113 ? -13.149 -4.651 41.664 1.00 51.97 113 ARG A O 1
ATOM 901 N N . ILE A 1 114 ? -13.122 -6.010 39.880 1.00 43.79 114 ILE A N 1
ATOM 902 C CA . ILE A 1 114 ? -14.198 -5.297 39.160 1.00 42.65 114 ILE A CA 1
ATOM 903 C C . ILE A 1 114 ? -15.397 -5.062 40.078 1.00 43.21 114 ILE A C 1
ATOM 904 O O . ILE A 1 114 ? -15.938 -3.963 40.113 1.00 44.99 114 ILE A O 1
ATOM 909 N N . GLN A 1 115 ? -15.813 -6.085 40.819 1.00 44.68 115 GLN A N 1
ATOM 910 C CA . GLN A 1 115 ? -16.889 -5.905 41.795 1.00 46.64 115 GLN A CA 1
ATOM 911 C C . GLN A 1 115 ? -16.498 -4.842 42.837 1.00 48.69 115 GLN A C 1
ATOM 912 O O . GLN A 1 115 ? -17.225 -3.856 43.028 1.00 49.21 115 GLN A O 1
ATOM 918 N N . GLU A 1 116 ? -15.344 -5.041 43.483 1.00 44.96 116 GLU A N 1
ATOM 919 C CA . GLU A 1 116 ? -14.833 -4.104 44.475 1.00 46.92 116 GLU A CA 1
ATOM 920 C C . GLU A 1 116 ? -14.861 -2.671 43.923 1.00 46.60 116 GLU A C 1
ATOM 921 O O . GLU A 1 116 ? -15.293 -1.743 44.624 1.00 41.37 116 GLU A O 1
ATOM 927 N N . ILE A 1 117 ? -14.424 -2.510 42.667 1.00 46.18 117 ILE A N 1
ATOM 928 C CA . ILE A 1 117 ? -14.437 -1.200 41.984 1.00 42.73 117 ILE A CA 1
ATOM 929 C C . ILE A 1 117 ? -15.877 -0.717 41.783 1.00 43.91 117 ILE A C 1
ATOM 930 O O . ILE A 1 117 ? -16.180 0.435 42.032 1.00 47.55 117 ILE A O 1
ATOM 935 N N . THR A 1 118 ? -16.758 -1.602 41.337 1.00 45.42 118 THR A N 1
ATOM 936 C CA . THR A 1 118 ? -18.157 -1.251 41.090 1.00 45.90 118 THR A CA 1
ATOM 937 C C . THR A 1 118 ? -18.814 -0.753 42.380 1.00 48.46 118 THR A C 1
ATOM 938 O O . THR A 1 118 ? -19.612 0.183 42.348 1.00 49.32 118 THR A O 1
ATOM 942 N N . ASP A 1 119 ? -18.445 -1.364 43.507 1.00 51.67 119 ASP A N 1
ATOM 943 C CA . ASP A 1 119 ? -19.021 -1.034 44.823 1.00 53.23 119 ASP A CA 1
ATOM 944 C C . ASP A 1 119 ? -18.506 0.311 45.382 1.00 52.66 119 ASP A C 1
ATOM 945 O O . ASP A 1 119 ? -19.286 1.104 45.917 1.00 48.00 119 ASP A O 1
ATOM 950 N N . GLY A 1 120 ? -17.204 0.556 45.235 1.00 50.10 120 GLY A N 1
ATOM 951 C CA . GLY A 1 120 ? -16.606 1.831 45.587 1.00 48.47 120 GLY A CA 1
ATOM 952 C C . GLY A 1 120 ? -17.268 2.966 44.838 1.00 49.90 120 GLY A C 1
ATOM 953 O O . GLY A 1 120 ? -17.568 4.017 45.422 1.00 49.34 120 GLY A O 1
ATOM 954 N N . LEU A 1 121 ? -17.522 2.738 43.547 1.00 46.19 121 LEU A N 1
ATOM 955 C CA . LEU A 1 121 ? -18.209 3.725 42.721 1.00 42.78 121 LEU A CA 1
ATOM 956 C C . LEU A 1 121 ? -19.636 3.933 43.171 1.00 40.79 121 LEU A C 1
ATOM 957 O O . LEU A 1 121 ? -20.078 5.073 43.232 1.00 45.79 121 LEU A O 1
ATOM 962 N N . LEU A 1 122 ? -20.350 2.877 43.527 1.00 40.63 122 LEU A N 1
ATOM 963 C CA . LEU A 1 122 ? -21.745 3.049 43.991 1.00 43.53 122 LEU A CA 1
ATOM 964 C C . LEU A 1 122 ? -21.892 3.586 45.422 1.00 49.05 122 LEU A C 1
ATOM 965 O O . LEU A 1 122 ? -22.870 4.267 45.715 1.00 49.80 122 LEU A O 1
ATOM 970 N N . ASP A 1 123 ? -20.946 3.272 46.310 1.00 56.98 123 ASP A N 1
ATOM 971 C CA . ASP A 1 123 ? -20.978 3.787 47.700 1.00 56.14 123 ASP A CA 1
ATOM 972 C C . ASP A 1 123 ? -20.793 5.282 47.744 1.00 57.95 123 ASP A C 1
ATOM 973 O O . ASP A 1 123 ? -21.494 5.982 48.486 1.00 58.39 123 ASP A O 1
ATOM 978 N N . GLU A 1 124 ? -19.812 5.737 46.971 1.00 56.06 124 GLU A N 1
ATOM 979 C CA . GLU A 1 124 ? -19.552 7.144 46.781 1.00 59.99 124 GLU A CA 1
ATOM 980 C C . GLU A 1 124 ? -20.734 7.819 46.141 1.00 59.06 124 GLU A C 1
ATOM 981 O O . GLU A 1 124 ? -21.197 8.846 46.627 1.00 66.64 124 GLU A O 1
ATOM 987 N N . MET A 1 125 ? -21.235 7.233 45.059 1.00 57.37 125 MET A N 1
ATOM 988 C CA . MET A 1 125 ? -22.279 7.880 44.251 1.00 53.48 125 MET A CA 1
ATOM 989 C C . MET A 1 125 ? -23.686 7.849 44.854 1.00 51.86 125 MET A C 1
ATOM 990 O O . MET A 1 125 ? -24.394 8.834 44.738 1.00 51.96 125 MET A O 1
ATOM 995 N N . LEU A 1 126 ? -24.118 6.726 45.436 1.00 54.10 126 LEU A N 1
ATOM 996 C CA . LEU A 1 126 ? -25.556 6.557 45.797 1.00 57.84 126 LEU A CA 1
ATOM 997 C C . LEU A 1 126 ? -26.166 7.578 46.793 1.00 58.59 126 LEU A C 1
ATOM 998 O O . LEU A 1 126 ? -27.320 7.960 46.615 1.00 58.91 126 LEU A O 1
ATOM 1003 N N . PRO A 1 127 ? -25.408 8.022 47.820 1.00 65.56 127 PRO A N 1
ATOM 1004 C CA . PRO A 1 127 ? -25.926 9.075 48.726 1.00 67.19 127 PRO A CA 1
ATOM 1005 C C . PRO A 1 127 ? -26.290 10.425 48.089 1.00 64.35 127 PRO A C 1
ATOM 1006 O O . PRO A 1 127 ? -27.222 11.068 48.570 1.00 70.88 127 PRO A O 1
ATOM 1010 N N . ARG A 1 128 ? -25.588 10.859 47.042 1.00 55.27 128 ARG A N 1
ATOM 1011 C CA . ARG A 1 128 ? -25.919 12.157 46.425 1.00 56.50 128 ARG A CA 1
ATOM 1012 C C . ARG A 1 128 ? -27.278 12.163 45.710 1.00 49.03 128 ARG A C 1
ATOM 1013 O O . ARG A 1 128 ? -27.728 13.205 45.301 1.00 48.23 128 ARG A O 1
ATOM 1021 N N . GLY A 1 129 ? -27.920 11.009 45.545 1.00 48.70 129 GLY A N 1
ATOM 1022 C CA . GLY A 1 129 ? -29.317 10.939 45.116 1.00 48.64 129 GLY A CA 1
ATOM 1023 C C . GLY A 1 129 ? -29.583 11.099 43.628 1.00 48.45 129 GLY A C 1
ATOM 1024 O O . GLY A 1 129 ? -30.624 10.675 43.131 1.00 46.89 129 GLY A O 1
ATOM 1025 N N . ARG A 1 130 ? -28.686 11.761 42.913 1.00 49.65 130 ARG A N 1
ATOM 1026 C CA . ARG A 1 130 ? -28.790 11.865 41.459 1.00 53.40 130 ARG A CA 1
ATOM 1027 C C . ARG A 1 130 ? -27.398 12.064 40.933 1.00 49.94 130 ARG A C 1
ATOM 1028 O O . ARG A 1 130 ? -26.517 12.519 41.665 1.00 55.67 130 ARG A O 1
ATOM 1036 N N . ALA A 1 131 ? -27.185 11.699 39.683 1.00 46.06 131 ALA A N 1
ATOM 1037 C CA . ALA A 1 131 ? -25.885 11.916 39.061 1.00 43.82 131 ALA A CA 1
ATOM 1038 C C . ALA A 1 131 ? -25.969 11.729 37.559 1.00 46.44 131 ALA A C 1
ATOM 1039 O O . ALA A 1 131 ? -26.964 11.206 37.033 1.00 44.52 131 ALA A O 1
ATOM 1041 N N . ASP A 1 132 ? -24.939 12.237 36.881 1.00 47.71 132 ASP A N 1
ATOM 1042 C CA . ASP A 1 132 ? -24.612 11.803 35.542 1.00 46.30 132 ASP A CA 1
ATOM 1043 C C . ASP A 1 132 ? -23.985 10.412 35.689 1.00 43.29 132 ASP A C 1
ATOM 1044 O O . ASP A 1 132 ? -22.890 10.282 36.239 1.00 41.78 132 ASP A O 1
ATOM 1049 N N . LEU A 1 133 ? -24.674 9.386 35.174 1.00 41.71 133 LEU A N 1
ATOM 1050 C CA . LEU A 1 133 ? -24.155 8.012 35.185 1.00 42.35 133 LEU A CA 1
ATOM 1051 C C . LEU A 1 133 ? -22.778 7.860 34.534 1.00 42.10 133 LEU A C 1
ATOM 1052 O O . LEU A 1 133 ? -21.996 7.020 34.957 1.00 40.66 133 LEU A O 1
ATOM 1057 N N . VAL A 1 134 ? -22.484 8.661 33.510 1.00 42.48 134 VAL A N 1
ATOM 1058 C CA . VAL A 1 134 ? -21.218 8.516 32.777 1.00 40.89 134 VAL A CA 1
ATOM 1059 C C . VAL A 1 134 ? -20.030 8.932 33.663 1.00 43.35 134 VAL A C 1
ATOM 1060 O O . VAL A 1 134 ? -19.148 8.106 33.917 1.00 44.96 134 VAL A O 1
ATOM 1064 N N . ASP A 1 135 ? -20.035 10.177 34.158 1.00 44.78 135 ASP A N 1
ATOM 1065 C CA . ASP A 1 135 ? -18.968 10.687 35.050 1.00 48.24 135 ASP A CA 1
ATOM 1066 C C . ASP A 1 135 ? -18.792 9.841 36.298 1.00 42.33 135 ASP A C 1
ATOM 1067 O O . ASP A 1 135 ? -17.690 9.563 36.679 1.00 38.28 135 ASP A O 1
ATOM 1072 N N . SER A 1 136 ? -19.904 9.472 36.923 1.00 42.07 136 SER A N 1
ATOM 1073 C CA . SER A 1 136 ? -19.921 8.841 38.235 1.00 42.54 136 SER A CA 1
ATOM 1074 C C . SER A 1 136 ? -19.761 7.326 38.205 1.00 44.02 136 SER A C 1
ATOM 1075 O O . SER A 1 136 ? -19.265 6.759 39.169 1.00 46.61 136 SER A O 1
ATOM 1078 N N . PHE A 1 137 ? -20.146 6.661 37.114 1.00 43.84 137 PHE A N 1
ATOM 1079 C CA . PHE A 1 137 ? -20.198 5.198 37.114 1.00 42.80 137 PHE A CA 1
ATOM 1080 C C . PHE A 1 137 ? -19.590 4.528 35.870 1.00 42.84 137 PHE A C 1
ATOM 1081 O O . PHE A 1 137 ? -18.526 3.901 35.961 1.00 51.67 137 PHE A O 1
ATOM 1089 N N . ALA A 1 138 ? -20.235 4.684 34.722 1.00 40.54 138 ALA A N 1
ATOM 1090 C CA . ALA A 1 138 ? -19.837 4.026 33.464 1.00 37.06 138 ALA A CA 1
ATOM 1091 C C . ALA A 1 138 ? -18.456 4.377 32.956 1.00 36.07 138 ALA A C 1
ATOM 1092 O O . ALA A 1 138 ? -17.760 3.510 32.448 1.00 35.51 138 ALA A O 1
ATOM 1094 N N . TYR A 1 139 ? -18.052 5.635 33.018 1.00 37.08 139 TYR A N 1
ATOM 1095 C CA . TYR A 1 139 ? -16.676 5.943 32.627 1.00 38.50 139 TYR A CA 1
ATOM 1096 C C . TYR A 1 139 ? -15.632 5.385 33.634 1.00 39.33 139 TYR A C 1
ATOM 1097 O O . TYR A 1 139 ? -14.828 4.532 33.275 1.00 41.74 139 TYR A O 1
ATOM 1106 N N . PRO A 1 140 ? -15.647 5.846 34.890 1.00 44.03 140 PRO A N 1
ATOM 1107 C CA . PRO A 1 140 ? -14.483 5.498 35.733 1.00 44.59 140 PRO A CA 1
ATOM 1108 C C . PRO A 1 140 ? -14.185 3.988 35.830 1.00 44.36 140 PRO A C 1
ATOM 1109 O O . PRO A 1 140 ? -13.012 3.590 35.821 1.00 42.27 140 PRO A O 1
ATOM 1113 N N . LEU A 1 141 ? -15.227 3.155 35.872 1.00 43.59 141 LEU A N 1
ATOM 1114 C CA . LEU A 1 141 ? -15.017 1.691 35.983 1.00 42.75 141 LEU A CA 1
ATOM 1115 C C . LEU A 1 141 ? -14.133 1.093 34.872 1.00 40.62 141 LEU A C 1
ATOM 1116 O O . LEU A 1 141 ? -13.124 0.497 35.188 1.00 46.54 141 LEU A O 1
ATOM 1121 N N . PRO A 1 142 ? -14.483 1.276 33.590 1.00 40.09 142 PRO A N 1
ATOM 1122 C CA . PRO A 1 142 ? -13.594 0.730 32.578 1.00 37.94 142 PRO A CA 1
ATOM 1123 C C . PRO A 1 142 ? -12.228 1.341 32.543 1.00 38.72 142 PRO A C 1
ATOM 1124 O O . PRO A 1 142 ? -11.271 0.626 32.300 1.00 38.82 142 PRO A O 1
ATOM 1128 N N . ILE A 1 143 ? -12.110 2.645 32.743 1.00 41.84 143 ILE A N 1
ATOM 1129 C CA . ILE A 1 143 ? -10.766 3.259 32.703 1.00 41.04 143 ILE A CA 1
ATOM 1130 C C . ILE A 1 143 ? -9.908 2.753 33.889 1.00 42.68 143 ILE A C 1
ATOM 1131 O O . ILE A 1 143 ? -8.689 2.582 33.765 1.00 39.16 143 ILE A O 1
ATOM 1136 N N . THR A 1 144 ? -10.553 2.475 35.016 1.00 44.19 144 THR A N 1
ATOM 1137 C CA . THR A 1 144 ? -9.861 1.869 36.145 1.00 47.35 144 THR A CA 1
ATOM 1138 C C . THR A 1 144 ? -9.464 0.392 35.868 1.00 46.44 144 THR A C 1
ATOM 1139 O O . THR A 1 144 ? -8.312 -0.014 36.135 1.00 40.63 144 THR A O 1
ATOM 1143 N N . VAL A 1 145 ? -10.401 -0.389 35.311 1.00 43.86 145 VAL A N 1
ATOM 1144 C CA . VAL A 1 145 ? -10.159 -1.820 35.045 1.00 40.94 145 VAL A CA 1
ATOM 1145 C C . VAL A 1 145 ? -8.955 -1.978 34.119 1.00 41.71 145 VAL A C 1
ATOM 1146 O O . VAL A 1 145 ? -7.959 -2.615 34.468 1.00 49.37 145 VAL A O 1
ATOM 1150 N N . ILE A 1 146 ? -9.003 -1.318 32.980 1.00 42.12 146 ILE A N 1
ATOM 1151 C CA . ILE A 1 146 ? -7.942 -1.433 31.989 1.00 41.17 146 ILE A CA 1
ATOM 1152 C C . ILE A 1 146 ? -6.582 -0.906 32.477 1.00 39.16 146 ILE A C 1
ATOM 1153 O O . ILE A 1 146 ? -5.552 -1.473 32.151 1.00 37.31 146 ILE A O 1
ATOM 1158 N N . CYS A 1 147 ? -6.586 0.159 33.267 1.00 39.16 147 CYS A N 1
ATOM 1159 C CA . CYS A 1 147 ? -5.337 0.779 33.724 1.00 40.04 147 CYS A CA 1
ATOM 1160 C C . CYS A 1 147 ? -4.631 -0.181 34.667 1.00 41.48 147 CYS A C 1
ATOM 1161 O O . CYS A 1 147 ? -3.458 -0.520 34.471 1.00 37.47 147 CYS A O 1
ATOM 1164 N N . GLU A 1 148 ? -5.370 -0.710 35.624 1.00 42.97 148 GLU A N 1
ATOM 1165 C CA . GLU A 1 148 ? -4.783 -1.720 36.491 1.00 47.70 148 GLU A CA 1
ATOM 1166 C C . GLU A 1 148 ? -4.196 -2.857 35.669 1.00 53.66 148 GLU A C 1
ATOM 1167 O O . GLU A 1 148 ? -3.029 -3.203 35.828 1.00 60.16 148 GLU A O 1
ATOM 1173 N N . LEU A 1 149 ? -4.987 -3.376 34.737 1.00 57.47 149 LEU A N 1
ATOM 1174 C CA . LEU A 1 149 ? -4.575 -4.500 33.889 1.00 55.75 149 LEU A CA 1
ATOM 1175 C C . LEU A 1 149 ? -3.222 -4.320 33.189 1.00 55.70 149 LEU A C 1
ATOM 1176 O O . LEU A 1 149 ? -2.500 -5.291 32.988 1.00 53.34 149 LEU A O 1
ATOM 1181 N N . LEU A 1 150 ? -2.888 -3.087 32.816 1.00 63.12 150 LEU A N 1
ATOM 1182 C CA . LEU A 1 150 ? -1.679 -2.818 32.000 1.00 66.19 150 LEU A CA 1
ATOM 1183 C C . LEU A 1 150 ? -0.274 -2.985 32.626 1.00 66.13 150 LEU A C 1
ATOM 1184 O O . LEU A 1 150 ? 0.508 -3.770 32.094 1.00 69.09 150 LEU A O 1
ATOM 1189 N N . GLY A 1 151 ? 0.102 -2.285 33.695 1.00 66.82 151 GLY A N 1
ATOM 1190 C CA . GLY A 1 151 ? -0.747 -1.487 34.532 1.00 66.95 151 GLY A CA 1
ATOM 1191 C C . GLY A 1 151 ? -0.173 -0.103 34.684 1.00 69.13 151 GLY A C 1
ATOM 1192 O O . GLY A 1 151 ? 0.875 0.075 35.302 1.00 62.92 151 GLY A O 1
ATOM 1193 N N . VAL A 1 152 ? -0.866 0.868 34.092 1.00 71.90 152 VAL A N 1
ATOM 1194 C CA . VAL A 1 152 ? -0.557 2.289 34.274 1.00 67.70 152 VAL A CA 1
ATOM 1195 C C . VAL A 1 152 ? -1.162 2.785 35.604 1.00 70.16 152 VAL A C 1
ATOM 1196 O O . VAL A 1 152 ? -2.387 3.012 35.695 1.00 55.73 152 VAL A O 1
ATOM 1200 N N . PRO A 1 153 ? -0.291 2.997 36.624 1.00 73.40 153 PRO A N 1
ATOM 1201 C CA . PRO A 1 153 ? -0.761 3.156 38.005 1.00 73.64 153 PRO A CA 1
ATOM 1202 C C . PRO A 1 153 ? -1.739 4.320 38.181 1.00 76.41 153 PRO A C 1
ATOM 1203 O O . PRO A 1 153 ? -2.918 4.070 38.445 1.00 74.39 153 PRO A O 1
ATOM 1207 N N . ASP A 1 154 ? -1.266 5.561 38.002 1.00 76.68 154 ASP A N 1
ATOM 1208 C CA . ASP A 1 154 ? -2.090 6.758 38.219 1.00 72.05 154 ASP A CA 1
ATOM 1209 C C . ASP A 1 154 ? -2.277 7.424 36.874 1.00 66.89 154 ASP A C 1
ATOM 1210 O O . ASP A 1 154 ? -1.294 7.777 36.209 1.00 68.57 154 ASP A O 1
ATOM 1215 N N . ILE A 1 155 ? -3.535 7.579 36.469 1.00 53.79 155 ILE A N 1
ATOM 1216 C CA . ILE A 1 155 ? -3.823 8.205 35.198 1.00 48.39 155 ILE A CA 1
ATOM 1217 C C . ILE A 1 155 ? -4.630 9.525 35.347 1.00 43.85 155 ILE A C 1
ATOM 1218 O O . ILE A 1 155 ? -5.538 9.647 36.201 1.00 46.62 155 ILE A O 1
ATOM 1223 N N . ASP A 1 156 ? -4.226 10.511 34.538 1.00 36.12 156 ASP A N 1
ATOM 1224 C CA . ASP A 1 156 ? -4.984 11.720 34.304 1.00 37.26 156 ASP A CA 1
ATOM 1225 C C . ASP A 1 156 ? -6.233 11.311 33.495 1.00 36.66 156 ASP A C 1
ATOM 1226 O O . ASP A 1 156 ? -6.199 11.184 32.275 1.00 31.93 156 ASP A O 1
ATOM 1231 N N . ARG A 1 157 ? -7.319 11.078 34.217 1.00 36.87 157 ARG A N 1
ATOM 1232 C CA . ARG A 1 157 ? -8.516 10.571 33.615 1.00 44.70 157 ARG A CA 1
ATOM 1233 C C . ARG A 1 157 ? -9.331 11.638 32.910 1.00 47.40 157 ARG A C 1
ATOM 1234 O O . ARG A 1 157 ? -9.993 11.336 31.928 1.00 52.73 157 ARG A O 1
ATOM 1242 N N . VAL A 1 158 ? -9.283 12.878 33.402 1.00 52.26 158 VAL A N 1
ATOM 1243 C CA . VAL A 1 158 ? -9.991 13.992 32.757 1.00 51.58 158 VAL A CA 1
ATOM 1244 C C . VAL A 1 158 ? -9.310 14.393 31.442 1.00 49.57 158 VAL A C 1
ATOM 1245 O O . VAL A 1 158 ? -10.009 14.701 30.463 1.00 50.50 158 VAL A O 1
ATOM 1249 N N . THR A 1 159 ? -7.974 14.386 31.398 1.00 44.29 159 THR A N 1
ATOM 1250 C CA . THR A 1 159 ? -7.315 14.657 30.132 1.00 46.10 159 THR A CA 1
ATOM 1251 C C . THR A 1 159 ? -7.519 13.502 29.150 1.00 45.08 159 THR A C 1
ATOM 1252 O O . THR A 1 159 ? -7.835 13.738 27.975 1.00 45.92 159 THR A O 1
ATOM 1256 N N . PHE A 1 160 ? -7.360 12.264 29.633 1.00 42.51 160 PHE A N 1
ATOM 1257 C CA . PHE A 1 160 ? -7.302 11.123 28.729 1.00 43.66 160 PHE A CA 1
ATOM 1258 C C . PHE A 1 160 ? -8.646 10.976 28.010 1.00 39.73 160 PHE A C 1
ATOM 1259 O O . PHE A 1 160 ? -8.704 10.800 26.800 1.00 41.32 160 PHE A O 1
ATOM 1267 N N . ARG A 1 161 ? -9.706 11.071 28.791 1.00 37.04 161 ARG A N 1
ATOM 1268 C CA . ARG A 1 161 ? -11.057 11.023 28.310 1.00 37.04 161 ARG A CA 1
ATOM 1269 C C . ARG A 1 161 ? -11.296 11.978 27.166 1.00 39.67 161 ARG A C 1
ATOM 1270 O O . ARG A 1 161 ? -11.922 11.615 26.175 1.00 39.83 161 ARG A O 1
ATOM 1278 N N . ALA A 1 162 ? -10.796 13.201 27.300 1.00 40.39 162 ALA A N 1
ATOM 1279 C CA . ALA A 1 162 ? -11.086 14.230 26.309 1.00 39.77 162 ALA A CA 1
ATOM 1280 C C . ALA A 1 162 ? -10.335 13.915 25.021 1.00 39.85 162 ALA A C 1
ATOM 1281 O O . ALA A 1 162 ? -10.878 14.052 23.915 1.00 38.71 162 ALA A O 1
ATOM 1283 N N . LEU A 1 163 ? -9.094 13.480 25.171 1.00 39.41 163 LEU A N 1
ATOM 1284 C CA . LEU A 1 163 ? -8.293 13.125 24.011 1.00 41.89 163 LEU A CA 1
ATOM 1285 C C . LEU A 1 163 ? -8.970 11.977 23.253 1.00 41.93 163 LEU A C 1
ATOM 1286 O O . LEU A 1 163 ? -9.329 12.091 22.071 1.00 35.88 163 LEU A O 1
ATOM 1291 N N . SER A 1 164 ? -9.189 10.906 24.006 1.00 43.51 164 SER A N 1
ATOM 1292 C CA . SER A 1 164 ? -9.784 9.671 23.537 1.00 43.21 164 SER A CA 1
ATOM 1293 C C . SER A 1 164 ? -11.136 9.895 22.846 1.00 42.30 164 SER A C 1
ATOM 1294 O O . SER A 1 164 ? -11.354 9.403 21.737 1.00 46.56 164 SER A O 1
ATOM 1297 N N . ASN A 1 165 ? -12.036 10.599 23.535 1.00 38.13 165 ASN A N 1
ATOM 1298 C CA . ASN A 1 165 ? -13.327 11.034 22.992 1.00 37.71 165 ASN A CA 1
ATOM 1299 C C . ASN A 1 165 ? -13.247 11.671 21.618 1.00 39.16 165 ASN A C 1
ATOM 1300 O O . ASN A 1 165 ? -14.075 11.406 20.722 1.00 37.68 165 ASN A O 1
ATOM 1305 N N . GLU A 1 166 ? -12.270 12.561 21.500 1.00 40.20 166 GLU A N 1
ATOM 1306 C CA . GLU A 1 166 ? -12.062 13.331 20.280 1.00 44.36 166 GLU A CA 1
ATOM 1307 C C . GLU A 1 166 ? -11.601 12.444 19.130 1.00 39.42 166 GLU A C 1
ATOM 1308 O O . GLU A 1 166 ? -12.079 12.591 18.043 1.00 36.73 166 GLU A O 1
ATOM 1314 N N . ILE A 1 167 ? -10.691 11.511 19.380 1.00 40.56 167 ILE A N 1
ATOM 1315 C CA . ILE A 1 167 ? -10.127 10.686 18.288 1.00 42.42 167 ILE A CA 1
ATOM 1316 C C . ILE A 1 167 ? -11.110 9.576 17.804 1.00 42.17 167 ILE A C 1
ATOM 1317 O O . ILE A 1 167 ? -10.978 9.048 16.698 1.00 37.33 167 ILE A O 1
ATOM 1322 N N . VAL A 1 168 ? -12.052 9.213 18.677 1.00 40.84 168 VAL A N 1
ATOM 1323 C CA . VAL A 1 168 ? -13.072 8.204 18.417 1.00 39.30 168 VAL A CA 1
ATOM 1324 C C . VAL A 1 168 ? -14.308 8.867 17.740 1.00 37.53 168 VAL A C 1
ATOM 1325 O O . VAL A 1 168 ? -14.993 8.232 16.930 1.00 38.38 168 VAL A O 1
ATOM 1329 N N . ALA A 1 169 ? -14.580 10.126 18.091 1.00 36.51 169 ALA A N 1
ATOM 1330 C CA . ALA A 1 169 ? -15.538 11.004 17.380 1.00 35.80 169 ALA A CA 1
ATOM 1331 C C . ALA A 1 169 ? -14.869 12.355 17.038 1.00 36.44 169 ALA A C 1
ATOM 1332 O O . ALA A 1 169 ? -15.014 13.321 17.793 1.00 41.12 169 ALA A O 1
ATOM 1334 N N . PRO A 1 170 ? -14.102 12.430 15.936 1.00 35.62 170 PRO A N 1
ATOM 1335 C CA . PRO A 1 170 ? -13.495 13.722 15.614 1.00 39.92 170 PRO A CA 1
ATOM 1336 C C . PRO A 1 170 ? -14.552 14.821 15.299 1.00 47.65 170 PRO A C 1
ATOM 1337 O O . PRO A 1 170 ? -15.572 14.519 14.652 1.00 48.93 170 PRO A O 1
ATOM 1341 N N . THR A 1 171 ? -14.310 16.045 15.795 1.00 47.41 171 THR A N 1
ATOM 1342 C CA . THR A 1 171 ? -15.176 17.218 15.586 1.00 50.92 171 THR A CA 1
ATOM 1343 C C . THR A 1 171 ? -14.746 18.022 14.373 1.00 53.02 171 THR A C 1
ATOM 1344 O O . THR A 1 171 ? -15.591 18.569 13.656 1.00 53.94 171 THR A O 1
ATOM 1348 N N . GLY A 1 172 ? -13.435 18.157 14.180 1.00 56.64 172 GLY A N 1
ATOM 1349 C CA . GLY A 1 172 ? -12.892 18.780 12.962 1.00 56.05 172 GLY A CA 1
ATOM 1350 C C . GLY A 1 172 ? -11.466 18.346 12.714 1.00 57.54 172 GLY A C 1
ATOM 1351 O O . GLY A 1 172 ? -10.936 17.497 13.441 1.00 51.88 172 GLY A O 1
ATOM 1352 N N . GLY A 1 173 ? -10.848 18.943 11.693 1.00 56.43 173 GLY A N 1
ATOM 1353 C CA . GLY A 1 173 ? -9.480 18.634 11.334 1.00 53.88 173 GLY A CA 1
ATOM 1354 C C . GLY A 1 173 ? -8.492 19.026 12.416 1.00 54.68 173 GLY A C 1
ATOM 1355 O O . GLY A 1 173 ? -7.644 18.223 12.826 1.00 50.77 173 GLY A O 1
ATOM 1356 N N . ASP A 1 174 ? -8.618 20.256 12.903 1.00 60.51 174 ASP A N 1
ATOM 1357 C CA . ASP A 1 174 ? -7.587 20.852 13.758 1.00 61.12 174 ASP A CA 1
ATOM 1358 C C . ASP A 1 174 ? -7.572 20.214 15.121 1.00 56.02 174 ASP A C 1
ATOM 1359 O O . ASP A 1 174 ? -6.510 19.900 15.638 1.00 57.12 174 ASP A O 1
ATOM 1364 N N . ALA A 1 175 ? -8.758 20.017 15.683 1.00 53.70 175 ALA A N 1
ATOM 1365 C CA . ALA A 1 175 ? -8.925 19.258 16.921 1.00 57.19 175 ALA A CA 1
ATOM 1366 C C . ALA A 1 175 ? -8.423 17.777 16.834 1.00 55.66 175 ALA A C 1
ATOM 1367 O O . ALA A 1 175 ? -7.625 17.349 17.671 1.00 57.36 175 ALA A O 1
ATOM 1369 N N . GLU A 1 176 ? -8.860 17.027 15.819 1.00 55.86 176 GLU A N 1
ATOM 1370 C CA . GLU A 1 176 ? -8.450 15.617 15.631 1.00 55.67 176 GLU A CA 1
ATOM 1371 C C . GLU A 1 176 ? -6.952 15.436 15.792 1.00 57.92 176 GLU A C 1
ATOM 1372 O O . GLU A 1 176 ? -6.498 14.843 16.773 1.00 59.80 176 GLU A O 1
ATOM 1378 N N . LEU A 1 177 ? -6.179 15.988 14.861 1.00 62.63 177 LEU A N 1
ATOM 1379 C CA . LEU A 1 177 ? -4.727 15.787 14.868 1.00 61.61 177 LEU A CA 1
ATOM 1380 C C . LEU A 1 177 ? -4.094 16.281 16.174 1.00 58.58 177 LEU A C 1
ATOM 1381 O O . LEU A 1 177 ? -3.206 15.625 16.725 1.00 52.51 177 LEU A O 1
ATOM 1386 N N . ALA A 1 178 ? -4.575 17.419 16.673 1.00 57.92 178 ALA A N 1
ATOM 1387 C CA . ALA A 1 178 ? -4.089 17.973 17.940 1.00 56.19 178 ALA A CA 1
ATOM 1388 C C . ALA A 1 178 ? -4.221 16.953 19.048 1.00 55.69 178 ALA A C 1
ATOM 1389 O O . ALA A 1 178 ? -3.295 16.776 19.841 1.00 60.82 178 ALA A O 1
ATOM 1391 N N . ALA A 1 179 ? -5.360 16.259 19.066 1.00 54.98 179 ALA A N 1
ATOM 1392 C CA . ALA A 1 179 ? -5.605 15.207 20.049 1.00 52.14 179 ALA A CA 1
ATOM 1393 C C . ALA A 1 179 ? -4.653 14.037 19.894 1.00 47.51 179 ALA A C 1
ATOM 1394 O O . ALA A 1 179 ? -4.209 13.470 20.888 1.00 47.66 179 ALA A O 1
ATOM 1396 N N . TYR A 1 180 ? -4.336 13.684 18.654 1.00 45.56 180 TYR A N 1
ATOM 1397 C CA . TYR A 1 180 ? -3.400 12.601 18.396 1.00 45.47 180 TYR A CA 1
ATOM 1398 C C . TYR A 1 180 ? -2.001 12.921 18.892 1.00 45.88 180 TYR A C 1
ATOM 1399 O O . TYR A 1 180 ? -1.340 12.045 19.436 1.00 43.89 180 TYR A O 1
ATOM 1408 N N . GLU A 1 181 ? -1.543 14.156 18.716 1.00 47.35 181 GLU A N 1
ATOM 1409 C CA . GLU A 1 181 ? -0.184 14.495 19.173 1.00 47.94 181 GLU A CA 1
ATOM 1410 C C . GLU A 1 181 ? -0.158 14.720 20.655 1.00 48.51 181 GLU A C 1
ATOM 1411 O O . GLU A 1 181 ? 0.750 14.217 21.349 1.00 48.09 181 GLU A O 1
ATOM 1417 N N . ARG A 1 182 ? -1.168 15.417 21.164 1.00 48.45 182 ARG A N 1
ATOM 1418 C CA . ARG A 1 182 ? -1.268 15.578 22.594 1.00 50.71 182 ARG A CA 1
ATOM 1419 C C . ARG A 1 182 ? -1.354 14.183 23.254 1.00 56.54 182 ARG A C 1
ATOM 1420 O O . ARG A 1 182 ? -0.653 13.926 24.230 1.00 56.47 182 ARG A O 1
ATOM 1428 N N . LEU A 1 183 ? -2.129 13.254 22.672 1.00 61.97 183 LEU A N 1
ATOM 1429 C CA . LEU A 1 183 ? -2.182 11.859 23.188 1.00 59.28 183 LEU A CA 1
ATOM 1430 C C . LEU A 1 183 ? -0.900 11.066 22.937 1.00 55.52 183 LEU A C 1
ATOM 1431 O O . LEU A 1 183 ? -0.472 10.305 23.812 1.00 48.70 183 LEU A O 1
ATOM 1436 N N . ALA A 1 184 ? -0.302 11.232 21.752 1.00 50.05 184 ALA A N 1
ATOM 1437 C CA . ALA A 1 184 ? 1.007 10.634 21.472 1.00 49.64 184 ALA A CA 1
ATOM 1438 C C . ALA A 1 184 ? 2.104 11.169 22.395 1.00 52.73 184 ALA A C 1
ATOM 1439 O O . ALA A 1 184 ? 3.112 10.509 22.562 1.00 56.77 184 ALA A O 1
ATOM 1441 N N . ALA A 1 185 ? 1.924 12.361 22.971 1.00 55.85 185 ALA A N 1
ATOM 1442 C CA . ALA A 1 185 ? 2.843 12.860 24.005 1.00 54.34 185 ALA A CA 1
ATOM 1443 C C . ALA A 1 185 ? 2.668 12.045 25.274 1.00 52.84 185 ALA A C 1
ATOM 1444 O O . ALA A 1 185 ? 3.643 11.514 25.791 1.00 53.73 185 ALA A O 1
ATOM 1446 N N . TYR A 1 186 ? 1.417 11.937 25.742 1.00 52.78 186 TYR A N 1
ATOM 1447 C CA . TYR A 1 186 ? 1.080 11.310 27.040 1.00 50.52 186 TYR A CA 1
ATOM 1448 C C . TYR A 1 186 ? 1.498 9.852 27.118 1.00 53.27 186 TYR A C 1
ATOM 1449 O O . TYR A 1 186 ? 1.991 9.413 28.168 1.00 57.14 186 TYR A O 1
ATOM 1458 N N . LEU A 1 187 ? 1.323 9.105 26.020 1.00 52.92 187 LEU A N 1
ATOM 1459 C CA . LEU A 1 187 ? 1.641 7.663 26.007 1.00 51.76 187 LEU A CA 1
ATOM 1460 C C . LEU A 1 187 ? 3.140 7.442 26.125 1.00 55.78 187 LEU A C 1
ATOM 1461 O O . LEU A 1 187 ? 3.563 6.724 27.023 1.00 56.99 187 LEU A O 1
ATOM 1466 N N . ASP A 1 188 ? 3.920 8.068 25.228 1.00 58.34 188 ASP A N 1
ATOM 1467 C CA . ASP A 1 188 ? 5.398 8.146 25.336 1.00 60.54 188 ASP A CA 1
ATOM 1468 C C . ASP A 1 188 ? 5.875 8.375 26.779 1.00 59.65 188 ASP A C 1
ATOM 1469 O O . ASP A 1 188 ? 6.768 7.693 27.265 1.00 60.80 188 ASP A O 1
ATOM 1474 N N . GLU A 1 189 ? 5.260 9.343 27.448 1.00 64.27 189 GLU A N 1
ATOM 1475 C CA . GLU A 1 189 ? 5.655 9.734 28.815 1.00 70.61 189 GLU A CA 1
ATOM 1476 C C . GLU A 1 189 ? 5.100 8.772 29.865 1.00 69.27 189 GLU A C 1
ATOM 1477 O O . GLU A 1 189 ? 5.720 8.554 30.906 1.00 69.22 189 GLU A O 1
ATOM 1483 N N . LEU A 1 190 ? 3.943 8.188 29.575 1.00 65.74 190 LEU A N 1
ATOM 1484 C CA . LEU A 1 190 ? 3.440 7.042 30.338 1.00 64.58 190 LEU A CA 1
ATOM 1485 C C . LEU A 1 190 ? 4.352 5.816 30.179 1.00 59.66 190 LEU A C 1
ATOM 1486 O O . LEU A 1 190 ? 4.559 5.057 31.130 1.00 48.50 190 LEU A O 1
ATOM 1491 N N . ILE A 1 191 ? 4.877 5.643 28.964 1.00 57.53 191 ILE A N 1
ATOM 1492 C CA . ILE A 1 191 ? 5.791 4.552 28.646 1.00 61.30 191 ILE A CA 1
ATOM 1493 C C . ILE A 1 191 ? 7.117 4.737 29.364 1.00 63.07 191 ILE A C 1
ATOM 1494 O O . ILE A 1 191 ? 7.619 3.783 29.941 1.00 59.33 191 ILE A O 1
ATOM 1499 N N . ASP A 1 192 ? 7.681 5.946 29.329 1.00 67.47 192 ASP A N 1
ATOM 1500 C CA . ASP A 1 192 ? 8.958 6.195 30.014 1.00 66.72 192 ASP A CA 1
ATOM 1501 C C . ASP A 1 192 ? 8.849 6.156 31.530 1.00 64.92 192 ASP A C 1
ATOM 1502 O O . ASP A 1 192 ? 9.769 5.682 32.189 1.00 69.49 192 ASP A O 1
ATOM 1507 N N . ASP A 1 193 ? 7.734 6.607 32.091 1.00 63.36 193 ASP A N 1
ATOM 1508 C CA . ASP A 1 193 ? 7.568 6.509 33.537 1.00 64.48 193 ASP A CA 1
ATOM 1509 C C . ASP A 1 193 ? 7.614 5.049 33.930 1.00 65.09 193 ASP A C 1
ATOM 1510 O O . ASP A 1 193 ? 8.243 4.686 34.923 1.00 59.27 193 ASP A O 1
ATOM 1515 N N . LYS A 1 194 ? 7.003 4.201 33.108 1.00 69.25 194 LYS A N 1
ATOM 1516 C CA . LYS A 1 194 ? 7.102 2.755 33.302 1.00 65.80 194 LYS A CA 1
ATOM 1517 C C . LYS A 1 194 ? 8.522 2.226 33.080 1.00 63.96 194 LYS A C 1
ATOM 1518 O O . LYS A 1 194 ? 8.971 1.383 33.844 1.00 65.91 194 LYS A O 1
ATOM 1524 N N . ARG A 1 195 ? 9.208 2.697 32.036 1.00 62.48 195 ARG A N 1
ATOM 1525 C CA . ARG A 1 195 ? 10.606 2.320 31.777 1.00 67.26 195 ARG A CA 1
ATOM 1526 C C . ARG A 1 195 ? 11.502 2.648 32.975 1.00 78.88 195 ARG A C 1
ATOM 1527 O O . ARG A 1 195 ? 12.307 1.818 33.398 1.00 86.11 195 ARG A O 1
ATOM 1535 N N . SER A 1 196 ? 11.335 3.853 33.522 1.00 79.40 196 SER A N 1
ATOM 1536 C CA . SER A 1 196 ? 12.084 4.319 34.687 1.00 77.73 196 SER A CA 1
ATOM 1537 C C . SER A 1 196 ? 11.411 3.873 35.988 1.00 79.02 196 SER A C 1
ATOM 1538 O O . SER A 1 196 ? 11.007 4.711 36.796 1.00 82.56 196 SER A O 1
ATOM 1541 N N . THR A 1 197 ? 11.277 2.566 36.198 1.00 76.90 197 THR A N 1
ATOM 1542 C CA . THR A 1 197 ? 10.610 2.068 37.409 1.00 79.26 197 THR A CA 1
ATOM 1543 C C . THR A 1 197 ? 10.936 0.596 37.719 1.00 84.15 197 THR A C 1
ATOM 1544 O O . THR A 1 197 ? 11.512 -0.120 36.886 1.00 73.62 197 THR A O 1
ATOM 1548 N N . ALA A 1 198 ? 10.565 0.170 38.930 1.00 89.98 198 ALA A N 1
ATOM 1549 C CA . ALA A 1 198 ? 10.803 -1.199 39.404 1.00 92.75 198 ALA A CA 1
ATOM 1550 C C . ALA A 1 198 ? 10.023 -2.215 38.547 1.00 91.86 198 ALA A C 1
ATOM 1551 O O . ALA A 1 198 ? 8.791 -2.111 38.477 1.00 86.99 198 ALA A O 1
ATOM 1553 N N . PRO A 1 199 ? 10.726 -3.183 37.891 1.00 87.98 199 PRO A N 1
ATOM 1554 C CA . PRO A 1 199 ? 10.030 -4.166 37.033 1.00 86.55 199 PRO A CA 1
ATOM 1555 C C . PRO A 1 199 ? 9.082 -5.114 37.799 1.00 87.29 199 PRO A C 1
ATOM 1556 O O . PRO A 1 199 ? 9.506 -5.765 38.757 1.00 80.76 199 PRO A O 1
ATOM 1560 N N . ALA A 1 200 ? 7.812 -5.157 37.375 1.00 87.91 200 ALA A N 1
ATOM 1561 C CA . ALA A 1 200 ? 6.777 -6.041 37.956 1.00 81.00 200 ALA A CA 1
ATOM 1562 C C . ALA A 1 200 ? 6.033 -6.766 36.838 1.00 71.95 200 ALA A C 1
ATOM 1563 O O . ALA A 1 200 ? 6.263 -6.478 35.657 1.00 58.78 200 ALA A O 1
ATOM 1565 N N . ASP A 1 201 ? 5.156 -7.703 37.216 1.00 68.96 201 ASP A N 1
ATOM 1566 C CA . ASP A 1 201 ? 4.560 -8.657 36.259 1.00 70.90 201 ASP A CA 1
ATOM 1567 C C . ASP A 1 201 ? 3.184 -8.167 35.792 1.00 66.27 201 ASP A C 1
ATOM 1568 O O . ASP A 1 201 ? 2.146 -8.502 36.371 1.00 61.87 201 ASP A O 1
ATOM 1573 N N . ASP A 1 202 ? 3.209 -7.336 34.751 1.00 63.00 202 ASP A N 1
ATOM 1574 C CA . ASP A 1 202 ? 2.001 -6.879 34.069 1.00 58.76 202 ASP A CA 1
ATOM 1575 C C . ASP A 1 202 ? 2.272 -6.551 32.605 1.00 55.43 202 ASP A C 1
ATOM 1576 O O . ASP A 1 202 ? 3.428 -6.377 32.182 1.00 52.96 202 ASP A O 1
ATOM 1581 N N . LEU A 1 203 ? 1.183 -6.445 31.848 1.00 51.60 203 LEU A N 1
ATOM 1582 C CA . LEU A 1 203 ? 1.223 -6.481 30.380 1.00 49.63 203 LEU A CA 1
ATOM 1583 C C . LEU A 1 203 ? 2.135 -5.457 29.738 1.00 48.58 203 LEU A C 1
ATOM 1584 O O . LEU A 1 203 ? 2.774 -5.730 28.737 1.00 54.32 203 LEU A O 1
ATOM 1589 N N . LEU A 1 204 ? 2.208 -4.280 30.329 1.00 53.43 204 LEU A N 1
ATOM 1590 C CA . LEU A 1 204 ? 3.066 -3.215 29.821 1.00 57.59 204 LEU A CA 1
ATOM 1591 C C . LEU A 1 204 ? 4.518 -3.574 30.148 1.00 57.64 204 LEU A C 1
ATOM 1592 O O . LEU A 1 204 ? 5.409 -3.441 29.294 1.00 54.48 204 LEU A O 1
ATOM 1597 N N . GLY A 1 205 ? 4.732 -4.066 31.373 1.00 59.59 205 GLY A N 1
ATOM 1598 C CA . GLY A 1 205 ? 6.021 -4.603 31.789 1.00 59.44 205 GLY A CA 1
ATOM 1599 C C . GLY A 1 205 ? 6.538 -5.557 30.740 1.00 59.03 205 GLY A C 1
ATOM 1600 O O . GLY A 1 205 ? 7.614 -5.341 30.160 1.00 60.73 205 GLY A O 1
ATOM 1601 N N . ASP A 1 206 ? 5.720 -6.568 30.450 1.00 59.70 206 ASP A N 1
ATOM 1602 C CA . ASP A 1 206 ? 6.050 -7.582 29.444 1.00 57.65 206 ASP A CA 1
ATOM 1603 C C . ASP A 1 206 ? 6.205 -6.929 28.072 1.00 54.87 206 ASP A C 1
ATOM 1604 O O . ASP A 1 206 ? 7.160 -7.222 27.351 1.00 58.66 206 ASP A O 1
ATOM 1609 N N . LEU A 1 207 ? 5.311 -6.010 27.724 1.00 52.12 207 LEU A N 1
ATOM 1610 C CA . LEU A 1 207 ? 5.440 -5.314 26.448 1.00 53.40 207 LEU A CA 1
ATOM 1611 C C . LEU A 1 207 ? 6.793 -4.572 26.347 1.00 58.35 207 LEU A C 1
ATOM 1612 O O . LEU A 1 207 ? 7.501 -4.732 25.341 1.00 56.80 207 LEU A O 1
ATOM 1617 N N . ILE A 1 208 ? 7.169 -3.803 27.382 1.00 59.39 208 ILE A N 1
ATOM 1618 C CA . ILE A 1 208 ? 8.387 -2.972 27.300 1.00 62.13 208 ILE A CA 1
ATOM 1619 C C . ILE A 1 208 ? 9.665 -3.814 27.215 1.00 62.05 208 ILE A C 1
ATOM 1620 O O . ILE A 1 208 ? 10.576 -3.461 26.454 1.00 58.44 208 ILE A O 1
ATOM 1625 N N . ARG A 1 209 ? 9.708 -4.933 27.955 1.00 60.54 209 ARG A N 1
ATOM 1626 C CA . ARG A 1 209 ? 10.825 -5.900 27.854 1.00 59.81 209 ARG A CA 1
ATOM 1627 C C . ARG A 1 209 ? 10.992 -6.437 26.430 1.00 58.71 209 ARG A C 1
ATOM 1628 O O . ARG A 1 209 ? 12.102 -6.466 25.903 1.00 59.58 209 ARG A O 1
ATOM 1636 N N . THR A 1 210 ? 9.877 -6.806 25.805 1.00 57.75 210 THR A N 1
ATOM 1637 C CA . THR A 1 210 ? 9.847 -7.181 24.391 1.00 57.28 210 THR A CA 1
ATOM 1638 C C . THR A 1 210 ? 10.383 -6.111 23.414 1.00 58.39 210 THR A C 1
ATOM 1639 O O . THR A 1 210 ? 11.111 -6.443 22.461 1.00 54.83 210 THR A O 1
ATOM 1643 N N . ARG A 1 211 ? 10.002 -4.847 23.631 1.00 60.49 211 ARG A N 1
ATOM 1644 C CA . ARG A 1 211 ? 10.547 -3.728 22.833 1.00 61.63 211 ARG A CA 1
ATOM 1645 C C . ARG A 1 211 ? 12.075 -3.753 22.922 1.00 61.61 211 ARG A C 1
ATOM 1646 O O . ARG A 1 211 ? 12.730 -3.798 21.887 1.00 58.83 211 ARG A O 1
ATOM 1654 N N . ALA A 1 212 ? 12.620 -3.765 24.144 1.00 70.53 212 ALA A N 1
ATOM 1655 C CA . ALA A 1 212 ? 14.086 -3.823 24.378 1.00 71.19 212 ALA A CA 1
ATOM 1656 C C . ALA A 1 212 ? 14.756 -4.994 23.643 1.00 74.15 212 ALA A C 1
ATOM 1657 O O . ALA A 1 212 ? 15.721 -4.791 22.910 1.00 71.86 212 ALA A O 1
ATOM 1659 N N . GLU A 1 213 ? 14.218 -6.204 23.806 1.00 79.37 213 GLU A N 1
ATOM 1660 C CA . GLU A 1 213 ? 14.696 -7.377 23.052 1.00 84.05 213 GLU A CA 1
ATOM 1661 C C . GLU A 1 213 ? 14.093 -7.368 21.635 1.00 86.14 213 GLU A C 1
ATOM 1662 O O . GLU A 1 213 ? 13.214 -8.174 21.302 1.00 80.46 213 GLU A O 1
ATOM 1668 N N . ASP A 1 214 ? 14.575 -6.444 20.802 1.00 90.62 214 ASP A N 1
ATOM 1669 C CA . ASP A 1 214 ? 14.001 -6.225 19.474 1.00 93.78 214 ASP A CA 1
ATOM 1670 C C . ASP A 1 214 ? 14.627 -7.208 18.497 1.00 98.42 214 ASP A C 1
ATOM 1671 O O . ASP A 1 214 ? 15.846 -7.189 18.294 1.00 103.19 214 ASP A O 1
ATOM 1676 N N . ASP A 1 215 ? 13.799 -8.105 17.958 1.00 101.16 215 ASP A N 1
ATOM 1677 C CA . ASP A 1 215 ? 14.071 -8.772 16.676 1.00 104.73 215 ASP A CA 1
ATOM 1678 C C . ASP A 1 215 ? 12.862 -8.547 15.757 1.00 103.65 215 ASP A C 1
ATOM 1679 O O . ASP A 1 215 ? 12.343 -9.473 15.121 1.00 98.64 215 ASP A O 1
ATOM 1684 N N . ASP A 1 216 ? 12.445 -7.277 15.703 1.00 100.96 216 ASP A N 1
ATOM 1685 C CA . ASP A 1 216 ? 11.221 -6.829 15.033 1.00 96.87 216 ASP A CA 1
ATOM 1686 C C . ASP A 1 216 ? 9.942 -7.471 15.617 1.00 85.43 216 ASP A C 1
ATOM 1687 O O . ASP A 1 216 ? 8.919 -7.523 14.948 1.00 81.99 216 ASP A O 1
ATOM 1692 N N . ARG A 1 217 ? 9.996 -7.926 16.868 1.00 78.80 217 ARG A N 1
ATOM 1693 C CA . ARG A 1 217 ? 8.834 -8.516 17.535 1.00 78.68 217 ARG A CA 1
ATOM 1694 C C . ARG A 1 217 ? 7.906 -7.389 18.012 1.00 73.95 217 ARG A C 1
ATOM 1695 O O . ARG A 1 217 ? 6.678 -7.470 17.862 1.00 64.14 217 ARG A O 1
ATOM 1703 N N . LEU A 1 218 ? 8.510 -6.340 18.578 1.00 66.67 218 LEU A N 1
ATOM 1704 C CA . LEU A 1 218 ? 7.785 -5.149 18.969 1.00 63.14 218 LEU A CA 1
ATOM 1705 C C . LEU A 1 218 ? 8.667 -3.916 18.829 1.00 59.94 218 LEU A C 1
ATOM 1706 O O . LEU A 1 218 ? 9.634 -3.740 19.586 1.00 61.30 218 LEU A O 1
ATOM 1711 N N . SER A 1 219 ? 8.349 -3.073 17.848 1.00 53.04 219 SER A N 1
ATOM 1712 C CA . SER A 1 219 ? 9.037 -1.797 17.702 1.00 51.42 219 SER A CA 1
ATOM 1713 C C . SER A 1 219 ? 8.411 -0.781 18.652 1.00 54.13 219 SER A C 1
ATOM 1714 O O . SER A 1 219 ? 7.217 -0.856 18.947 1.00 56.50 219 SER A O 1
ATOM 1717 N N . GLY A 1 220 ? 9.219 0.159 19.137 1.00 56.09 220 GLY A N 1
ATOM 1718 C CA . GLY A 1 220 ? 8.734 1.256 19.997 1.00 58.08 220 GLY A CA 1
ATOM 1719 C C . GLY A 1 220 ? 7.541 2.039 19.430 1.00 60.68 220 GLY A C 1
ATOM 1720 O O . GLY A 1 220 ? 6.663 2.474 20.165 1.00 61.36 220 GLY A O 1
ATOM 1721 N N . GLU A 1 221 ? 7.514 2.210 18.113 1.00 62.61 221 GLU A N 1
ATOM 1722 C CA . GLU A 1 221 ? 6.365 2.786 17.419 1.00 62.29 221 GLU A CA 1
ATOM 1723 C C . GLU A 1 221 ? 5.105 1.933 17.668 1.00 58.10 221 GLU A C 1
ATOM 1724 O O . GLU A 1 221 ? 4.070 2.447 18.102 1.00 57.36 221 GLU A O 1
ATOM 1730 N N . GLU A 1 222 ? 5.223 0.626 17.424 1.00 53.71 222 GLU A N 1
ATOM 1731 C CA . GLU A 1 222 ? 4.152 -0.349 17.694 1.00 49.27 222 GLU A CA 1
ATOM 1732 C C . GLU A 1 222 ? 3.782 -0.494 19.181 1.00 50.27 222 GLU A C 1
ATOM 1733 O O . GLU A 1 222 ? 2.632 -0.827 19.504 1.00 50.66 222 GLU A O 1
ATOM 1739 N N . LEU A 1 223 ? 4.766 -0.268 20.058 1.00 46.21 223 LEU A N 1
ATOM 1740 C CA . LEU A 1 223 ? 4.576 -0.254 21.510 1.00 47.24 223 LEU A CA 1
ATOM 1741 C C . LEU A 1 223 ? 3.692 0.902 21.995 1.00 46.53 223 LEU A C 1
ATOM 1742 O O . LEU A 1 223 ? 2.825 0.710 22.854 1.00 39.16 223 LEU A O 1
ATOM 1747 N N . ARG A 1 224 ? 3.922 2.098 21.446 1.00 49.29 224 ARG A N 1
ATOM 1748 C CA . ARG A 1 224 ? 3.032 3.234 21.697 1.00 50.52 224 ARG A CA 1
ATOM 1749 C C . ARG A 1 224 ? 1.648 2.864 21.188 1.00 46.96 224 ARG A C 1
ATOM 1750 O O . ARG A 1 224 ? 0.694 2.804 21.960 1.00 52.60 224 ARG A O 1
ATOM 1758 N N . ALA A 1 225 ? 1.571 2.557 19.902 1.00 43.62 225 ALA A N 1
ATOM 1759 C CA . ALA A 1 225 ? 0.298 2.223 19.267 1.00 43.53 225 ALA A CA 1
ATOM 1760 C C . ALA A 1 225 ? -0.510 1.048 19.911 1.00 42.62 225 ALA A C 1
ATOM 1761 O O . ALA A 1 225 ? -1.730 1.022 19.781 1.00 43.36 225 ALA A O 1
ATOM 1763 N N . MET A 1 226 ? 0.153 0.107 20.598 1.00 39.09 226 MET A N 1
ATOM 1764 C CA . MET A 1 226 ? -0.528 -0.988 21.286 1.00 36.90 226 MET A CA 1
ATOM 1765 C C . MET A 1 226 ? -1.172 -0.466 22.558 1.00 41.53 226 MET A C 1
ATOM 1766 O O . MET A 1 226 ? -2.329 -0.807 22.881 1.00 37.07 226 MET A O 1
ATOM 1771 N N . ALA A 1 227 ? -0.402 0.340 23.300 1.00 43.73 227 ALA A N 1
ATOM 1772 C CA . ALA A 1 227 ? -0.896 0.988 24.510 1.00 42.96 227 ALA A CA 1
ATOM 1773 C C . ALA A 1 227 ? -2.031 1.942 24.160 1.00 38.34 227 ALA A C 1
ATOM 1774 O O . ALA A 1 227 ? -3.034 2.024 24.861 1.00 38.51 227 ALA A O 1
ATOM 1776 N N . PHE A 1 228 ? -1.877 2.658 23.065 1.00 38.29 228 PHE A N 1
ATOM 1777 C CA . PHE A 1 228 ? -3.015 3.399 22.475 1.00 39.52 228 PHE A CA 1
ATOM 1778 C C . PHE A 1 228 ? -4.286 2.572 22.370 1.00 37.46 228 PHE A C 1
ATOM 1779 O O . PHE A 1 228 ? -5.267 2.871 23.051 1.00 35.61 228 PHE A O 1
ATOM 1787 N N . ILE A 1 229 ? -4.245 1.506 21.557 1.00 38.38 229 ILE A N 1
ATOM 1788 C CA . ILE A 1 229 ? -5.458 0.726 21.251 1.00 38.39 229 ILE A CA 1
ATOM 1789 C C . ILE A 1 229 ? -6.116 0.139 22.487 1.00 38.31 229 ILE A C 1
ATOM 1790 O O . ILE A 1 229 ? -7.349 0.128 22.550 1.00 42.66 229 ILE A O 1
ATOM 1795 N N . LEU A 1 230 ? -5.326 -0.306 23.471 1.00 37.13 230 LEU A N 1
ATOM 1796 C CA . LEU A 1 230 ? -5.889 -1.043 24.607 1.00 36.92 230 LEU A CA 1
ATOM 1797 C C . LEU A 1 230 ? -6.598 -0.111 25.594 1.00 36.55 230 LEU A C 1
ATOM 1798 O O . LEU A 1 230 ? -7.685 -0.398 26.105 1.00 35.77 230 LEU A O 1
ATOM 1803 N N . LEU A 1 231 ? -5.960 1.014 25.849 1.00 39.61 231 LEU A N 1
ATOM 1804 C CA . LEU A 1 231 ? -6.546 2.056 26.664 1.00 38.14 231 LEU A CA 1
ATOM 1805 C C . LEU A 1 231 ? -7.778 2.636 26.000 1.00 35.90 231 LEU A C 1
ATOM 1806 O O . LEU A 1 231 ? -8.832 2.756 26.623 1.00 34.51 231 LEU A O 1
ATOM 1811 N N . VAL A 1 232 ? -7.644 2.990 24.735 1.00 33.08 232 VAL A N 1
ATOM 1812 C CA . VAL A 1 232 ? -8.758 3.618 24.028 1.00 36.39 232 VAL A CA 1
ATOM 1813 C C . VAL A 1 232 ? -9.926 2.673 23.739 1.00 33.38 232 VAL A C 1
ATOM 1814 O O . VAL A 1 232 ? -11.058 3.003 24.067 1.00 34.48 232 VAL A O 1
ATOM 1818 N N . ALA A 1 233 ? -9.663 1.526 23.138 1.00 32.14 233 ALA A N 1
ATOM 1819 C CA . ALA A 1 233 ? -10.745 0.565 22.866 1.00 35.11 233 ALA A CA 1
ATOM 1820 C C . ALA A 1 233 ? -11.407 0.091 24.153 1.00 37.88 233 ALA A C 1
ATOM 1821 O O . ALA A 1 233 ? -12.620 -0.068 24.203 1.00 40.14 233 ALA A O 1
ATOM 1823 N N . GLY A 1 234 ? -10.596 -0.090 25.197 1.00 44.40 234 GLY A N 1
ATOM 1824 C CA . GLY A 1 234 ? -11.058 -0.490 26.522 1.00 46.65 234 GLY A CA 1
ATOM 1825 C C . GLY A 1 234 ? -12.157 0.377 27.065 1.00 51.64 234 GLY A C 1
ATOM 1826 O O . GLY A 1 234 ? -13.129 -0.111 27.628 1.00 59.90 234 GLY A O 1
ATOM 1827 N N . HIS A 1 235 ? -12.019 1.672 26.822 1.00 55.43 235 HIS A N 1
ATOM 1828 C CA . HIS A 1 235 ? -12.812 2.699 27.483 1.00 51.53 235 HIS A CA 1
ATOM 1829 C C . HIS A 1 235 ? -14.096 3.086 26.695 1.00 41.90 235 HIS A C 1
ATOM 1830 O O . HIS A 1 235 ? -15.191 2.931 27.229 1.00 33.19 235 HIS A O 1
ATOM 1837 N N . GLU A 1 236 ? -13.995 3.567 25.461 1.00 39.75 236 GLU A N 1
ATOM 1838 C CA . GLU A 1 236 ? -15.226 4.108 24.808 1.00 41.32 236 GLU A CA 1
ATOM 1839 C C . GLU A 1 236 ? -16.356 3.132 24.650 1.00 35.38 236 GLU A C 1
ATOM 1840 O O . GLU A 1 236 ? -17.459 3.379 25.084 1.00 36.81 236 GLU A O 1
ATOM 1846 N N . THR A 1 237 ? -16.039 2.023 24.020 1.00 35.61 237 THR A N 1
ATOM 1847 C CA . THR A 1 237 ? -16.929 0.872 23.861 1.00 31.72 237 THR A CA 1
ATOM 1848 C C . THR A 1 237 ? -17.665 0.453 25.149 1.00 31.30 237 THR A C 1
ATOM 1849 O O . THR A 1 237 ? -18.900 0.357 25.117 1.00 30.30 237 THR A O 1
ATOM 1853 N N . THR A 1 238 ? -16.939 0.251 26.271 1.00 28.87 238 THR A N 1
ATOM 1854 C CA . THR A 1 238 ? -17.529 -0.290 27.516 1.00 28.43 238 THR A CA 1
ATOM 1855 C C . THR A 1 238 ? -18.416 0.696 28.263 1.00 28.95 238 THR A C 1
ATOM 1856 O O . THR A 1 238 ? -19.416 0.297 28.880 1.00 27.37 238 THR A O 1
ATOM 1860 N N . VAL A 1 239 ? -18.005 1.964 28.258 1.00 31.31 239 VAL A N 1
ATOM 1861 C CA . VAL A 1 239 ? -18.767 3.078 28.843 1.00 32.08 239 VAL A CA 1
ATOM 1862 C C . VAL A 1 239 ? -20.066 3.148 28.055 1.00 34.39 239 VAL A C 1
ATOM 1863 O O . VAL A 1 239 ? -21.159 3.165 28.624 1.00 38.42 239 VAL A O 1
ATOM 1867 N N . ASN A 1 240 ? -19.943 3.136 26.737 1.00 30.69 240 ASN A N 1
ATOM 1868 C CA . ASN A 1 240 ? -21.101 3.206 25.896 1.00 32.68 240 ASN A CA 1
ATOM 1869 C C . ASN A 1 240 ? -21.969 1.995 25.984 1.00 33.52 240 ASN A C 1
ATOM 1870 O O . ASN A 1 240 ? -23.158 2.147 25.738 1.00 31.68 240 ASN A O 1
ATOM 1875 N N . LEU A 1 241 ? -21.418 0.812 26.332 1.00 30.56 241 LEU A N 1
ATOM 1876 C CA . LEU A 1 241 ? -22.281 -0.386 26.511 1.00 31.93 241 LEU A CA 1
ATOM 1877 C C . LEU A 1 241 ? -23.070 -0.283 27.795 1.00 32.88 241 LEU A C 1
ATOM 1878 O O . LEU A 1 241 ? -24.261 -0.630 27.826 1.00 31.97 241 LEU A O 1
ATOM 1883 N N . ILE A 1 242 ? -22.394 0.169 28.852 1.00 33.42 242 ILE A N 1
ATOM 1884 C CA . ILE A 1 242 ? -23.039 0.322 30.150 1.00 32.81 242 ILE A CA 1
ATOM 1885 C C . ILE A 1 242 ? -24.133 1.390 30.039 1.00 30.33 242 ILE A C 1
ATOM 1886 O O . ILE A 1 242 ? -25.264 1.180 30.476 1.00 26.04 242 ILE A O 1
ATOM 1891 N N . THR A 1 243 ? -23.785 2.514 29.424 1.00 32.96 243 THR A N 1
ATOM 1892 C CA . THR A 1 243 ? -24.733 3.605 29.234 1.00 36.54 243 THR A CA 1
ATOM 1893 C C . THR A 1 243 ? -25.884 3.181 28.314 1.00 34.01 243 THR A C 1
ATOM 1894 O O . THR A 1 243 ? -27.056 3.345 28.676 1.00 36.63 243 THR A O 1
ATOM 1898 N N . ASN A 1 244 ? -25.561 2.640 27.139 1.00 31.34 244 ASN A N 1
ATOM 1899 C CA . ASN A 1 244 ? -26.612 2.232 26.184 1.00 30.34 244 ASN A CA 1
ATOM 1900 C C . ASN A 1 244 ? -27.524 1.272 26.913 1.00 31.83 244 ASN A C 1
ATOM 1901 O O . ASN A 1 244 ? -28.724 1.293 26.704 1.00 32.06 244 ASN A O 1
ATOM 1906 N N . GLY A 1 245 ? -26.947 0.454 27.792 1.00 35.41 245 GLY A N 1
ATOM 1907 C CA . GLY A 1 245 ? -27.700 -0.600 28.487 1.00 42.18 245 GLY A CA 1
ATOM 1908 C C . GLY A 1 245 ? -28.739 -0.074 29.460 1.00 46.35 245 GLY A C 1
ATOM 1909 O O . GLY A 1 245 ? -29.911 -0.450 29.404 1.00 49.52 245 GLY A O 1
ATOM 1910 N N . VAL A 1 246 ? -28.296 0.822 30.332 1.00 46.61 246 VAL A N 1
ATOM 1911 C CA . VAL A 1 246 ? -29.148 1.408 31.352 1.00 46.43 246 VAL A CA 1
ATOM 1912 C C . VAL A 1 246 ? -30.289 2.206 30.708 1.00 44.89 246 VAL A C 1
ATOM 1913 O O . VAL A 1 246 ? -31.460 2.054 31.057 1.00 44.76 246 VAL A O 1
ATOM 1917 N N . HIS A 1 247 ? -29.923 3.026 29.740 1.00 43.82 247 HIS A N 1
ATOM 1918 C CA . HIS A 1 247 ? -30.859 3.847 28.993 1.00 45.13 247 HIS A CA 1
ATOM 1919 C C . HIS A 1 247 ? -31.922 3.043 28.211 1.00 46.14 247 HIS A C 1
ATOM 1920 O O . HIS A 1 247 ? -33.104 3.441 28.158 1.00 43.57 247 HIS A O 1
ATOM 1927 N N . THR A 1 248 ? -31.520 1.921 27.602 1.00 43.40 248 THR A N 1
ATOM 1928 C CA . THR A 1 248 ? -32.479 1.137 26.832 1.00 38.88 248 THR A CA 1
ATOM 1929 C C . THR A 1 248 ? -33.484 0.455 27.779 1.00 37.55 248 THR A C 1
ATOM 1930 O O . THR A 1 248 ? -34.679 0.360 27.488 1.00 35.58 248 THR A O 1
ATOM 1934 N N . LEU A 1 249 ? -32.988 0.013 28.918 1.00 36.45 249 LEU A N 1
ATOM 1935 C CA . LEU A 1 249 ? -33.793 -0.659 29.934 1.00 38.83 249 LEU A CA 1
ATOM 1936 C C . LEU A 1 249 ? -34.841 0.283 30.524 1.00 39.59 249 LEU A C 1
ATOM 1937 O O . LEU A 1 249 ? -35.998 -0.109 30.727 1.00 39.93 249 LEU A O 1
ATOM 1942 N N . LEU A 1 250 ? -34.414 1.517 30.810 1.00 40.97 250 LEU A N 1
ATOM 1943 C CA . LEU A 1 250 ? -35.285 2.566 31.370 1.00 40.09 250 LEU A CA 1
ATOM 1944 C C . LEU A 1 250 ? -36.263 3.176 30.352 1.00 39.96 250 LEU A C 1
ATOM 1945 O O . LEU A 1 250 ? -37.286 3.719 30.744 1.00 43.52 250 LEU A O 1
ATOM 1950 N N . THR A 1 251 ? -35.969 3.088 29.060 1.00 39.47 251 THR A N 1
ATOM 1951 C CA . THR A 1 251 ? -36.951 3.449 28.030 1.00 40.52 251 THR A CA 1
ATOM 1952 C C . THR A 1 251 ? -37.889 2.297 27.677 1.00 41.43 251 THR A C 1
ATOM 1953 O O . THR A 1 251 ? -38.838 2.505 26.927 1.00 44.54 251 THR A O 1
ATOM 1957 N N . HIS A 1 252 ? -37.627 1.090 28.207 1.00 41.87 252 HIS A N 1
ATOM 1958 C CA . HIS A 1 252 ? -38.471 -0.094 27.992 1.00 39.79 252 HIS A CA 1
ATOM 1959 C C . HIS A 1 252 ? -38.849 -0.702 29.331 1.00 40.33 252 HIS A C 1
ATOM 1960 O O . HIS A 1 252 ? -38.337 -1.755 29.697 1.00 41.18 252 HIS A O 1
ATOM 1967 N N . PRO A 1 253 ? -39.754 -0.041 30.089 1.00 44.80 253 PRO A N 1
ATOM 1968 C CA . PRO A 1 253 ? -40.060 -0.476 31.473 1.00 44.03 253 PRO A CA 1
ATOM 1969 C C . PRO A 1 253 ? -40.565 -1.911 31.692 1.00 40.58 253 PRO A C 1
ATOM 1970 O O . PRO A 1 253 ? -40.206 -2.507 32.693 1.00 38.19 253 PRO A O 1
ATOM 1974 N N . ASP A 1 254 ? -41.361 -2.474 30.786 1.00 48.34 254 ASP A N 1
ATOM 1975 C CA . ASP A 1 254 ? -41.807 -3.886 30.919 1.00 51.91 254 ASP A CA 1
ATOM 1976 C C . ASP A 1 254 ? -40.635 -4.845 31.079 1.00 52.84 254 ASP A C 1
ATOM 1977 O O . ASP A 1 254 ? -40.635 -5.711 31.966 1.00 51.68 254 ASP A O 1
ATOM 1982 N N . GLN A 1 255 ? -39.635 -4.649 30.220 1.00 45.47 255 GLN A N 1
ATOM 1983 C CA . GLN A 1 255 ? -38.488 -5.529 30.126 1.00 44.62 255 GLN A CA 1
ATOM 1984 C C . GLN A 1 255 ? -37.602 -5.426 31.348 1.00 44.68 255 GLN A C 1
ATOM 1985 O O . GLN A 1 255 ? -37.090 -6.427 31.834 1.00 42.83 255 GLN A O 1
ATOM 1991 N N . LEU A 1 256 ? -37.375 -4.195 31.800 1.00 43.54 256 LEU A N 1
ATOM 1992 C CA . LEU A 1 256 ? -36.659 -3.963 33.034 1.00 41.99 256 LEU A CA 1
ATOM 1993 C C . LEU A 1 256 ? -37.386 -4.665 34.166 1.00 43.17 256 LEU A C 1
ATOM 1994 O O . LEU A 1 256 ? -36.760 -5.406 34.933 1.00 46.29 256 LEU A O 1
ATOM 1999 N N . ALA A 1 257 ? -38.695 -4.439 34.269 1.00 40.55 257 ALA A N 1
ATOM 2000 C CA . ALA A 1 257 ? -39.492 -5.044 35.350 1.00 43.19 257 ALA A CA 1
ATOM 2001 C C . ALA A 1 257 ? -39.410 -6.582 35.274 1.00 47.70 257 ALA A C 1
ATOM 2002 O O . ALA A 1 257 ? -39.314 -7.278 36.292 1.00 51.45 257 ALA A O 1
ATOM 2004 N N . ALA A 1 258 ? -39.415 -7.099 34.052 1.00 47.19 258 ALA A N 1
ATOM 2005 C CA . ALA A 1 258 ? -39.186 -8.511 33.828 1.00 45.74 258 ALA A CA 1
ATOM 2006 C C . ALA A 1 258 ? -37.821 -8.948 34.361 1.00 44.33 258 ALA A C 1
ATOM 2007 O O . ALA A 1 258 ? -37.717 -10.004 34.961 1.00 50.26 258 ALA A O 1
ATOM 2009 N N . LEU A 1 259 ? -36.787 -8.139 34.129 1.00 45.82 259 LEU A N 1
ATOM 2010 C CA . LEU A 1 259 ? -35.432 -8.378 34.663 1.00 45.10 259 LEU A CA 1
ATOM 2011 C C . LEU A 1 259 ? -35.288 -8.170 36.184 1.00 43.97 259 LEU A C 1
ATOM 2012 O O . LEU A 1 259 ? -34.704 -8.989 36.881 1.00 43.74 259 LEU A O 1
ATOM 2017 N N . ARG A 1 260 ? -35.813 -7.076 36.704 1.00 48.62 260 ARG A N 1
ATOM 2018 C CA . ARG A 1 260 ? -35.892 -6.907 38.154 1.00 49.77 260 ARG A CA 1
ATOM 2019 C C . ARG A 1 260 ? -36.516 -8.152 38.801 1.00 50.81 260 ARG A C 1
ATOM 2020 O O . ARG A 1 260 ? -35.992 -8.694 39.783 1.00 54.11 260 ARG A O 1
ATOM 2028 N N . ALA A 1 261 ? -37.628 -8.596 38.219 1.00 50.78 261 ALA A N 1
ATOM 2029 C CA . ALA A 1 261 ? -38.337 -9.789 38.659 1.00 49.79 261 ALA A CA 1
ATOM 2030 C C . ALA A 1 261 ? -37.541 -11.103 38.497 1.00 49.48 261 ALA A C 1
ATOM 2031 O O . ALA A 1 261 ? -37.887 -12.083 39.121 1.00 47.89 261 ALA A O 1
ATOM 2033 N N . ASP A 1 262 ? -36.496 -11.135 37.662 1.00 51.01 262 ASP A N 1
ATOM 2034 C CA . ASP A 1 262 ? -35.722 -12.365 37.442 1.00 48.54 262 ASP A CA 1
ATOM 2035 C C . ASP A 1 262 ? -34.283 -12.110 36.908 1.00 49.87 262 ASP A C 1
ATOM 2036 O O . ASP A 1 262 ? -34.016 -12.218 35.706 1.00 50.76 262 ASP A O 1
ATOM 2041 N N . MET A 1 263 ? -33.363 -11.874 37.846 1.00 49.28 263 MET A N 1
ATOM 2042 C CA . MET A 1 263 ? -32.000 -11.449 37.555 1.00 52.17 263 MET A CA 1
ATOM 2043 C C . MET A 1 263 ? -31.082 -12.506 36.908 1.00 53.02 263 MET A C 1
ATOM 2044 O O . MET A 1 263 ? -29.917 -12.207 36.592 1.00 57.86 263 MET A O 1
ATOM 2049 N N . THR A 1 264 ? -31.573 -13.719 36.690 1.00 49.88 264 THR A N 1
ATOM 2050 C CA . THR A 1 264 ? -30.813 -14.673 35.872 1.00 48.55 264 THR A CA 1
ATOM 2051 C C . THR A 1 264 ? -30.827 -14.248 34.410 1.00 46.97 264 THR A C 1
ATOM 2052 O O . THR A 1 264 ? -29.877 -14.553 33.669 1.00 45.05 264 THR A O 1
ATOM 2056 N N . LEU A 1 265 ? -31.910 -13.552 34.025 1.00 43.03 265 LEU A N 1
ATOM 2057 C CA . LEU A 1 265 ? -32.104 -13.026 32.673 1.00 42.62 265 LEU A CA 1
ATOM 2058 C C . LEU A 1 265 ? -31.131 -11.919 32.260 1.00 44.46 265 LEU A C 1
ATOM 2059 O O . LEU A 1 265 ? -31.041 -11.576 31.071 1.00 43.44 265 LEU A O 1
ATOM 2064 N N . LEU A 1 266 ? -30.435 -11.352 33.239 1.00 46.76 266 LEU A N 1
ATOM 2065 C CA . LEU A 1 266 ? -29.442 -10.313 33.028 1.00 46.88 266 LEU A CA 1
ATOM 2066 C C . LEU A 1 266 ? -28.569 -10.512 31.796 1.00 44.74 266 LEU A C 1
ATOM 2067 O O . LEU A 1 266 ? -28.353 -9.581 31.022 1.00 40.17 266 LEU A O 1
ATOM 2072 N N . ASP A 1 267 ? -28.047 -11.730 31.659 1.00 45.49 267 ASP A N 1
ATOM 2073 C CA . ASP A 1 267 ? -27.068 -12.070 30.622 1.00 40.77 267 ASP A CA 1
ATOM 2074 C C . ASP A 1 267 ? -27.676 -12.016 29.252 1.00 34.82 267 ASP A C 1
ATOM 2075 O O . ASP A 1 267 ? -27.096 -11.420 28.378 1.00 36.23 267 ASP A O 1
ATOM 2080 N N . GLY A 1 268 ? -28.835 -12.627 29.065 1.00 32.82 268 GLY A N 1
ATOM 2081 C CA . GLY A 1 268 ? -29.594 -12.488 27.824 1.00 31.69 268 GLY A CA 1
ATOM 2082 C C . GLY A 1 268 ? -29.839 -11.014 27.536 1.00 33.05 268 GLY A C 1
ATOM 2083 O O . GLY A 1 268 ? -29.514 -10.501 26.451 1.00 33.77 268 GLY A O 1
ATOM 2084 N N . ALA A 1 269 ? -30.347 -10.328 28.554 1.00 32.96 269 ALA A N 1
ATOM 2085 C CA . ALA A 1 269 ? -30.537 -8.894 28.526 1.00 32.27 269 ALA A CA 1
ATOM 2086 C C . ALA A 1 269 ? -29.329 -8.126 28.028 1.00 30.36 269 ALA A C 1
ATOM 2087 O O . ALA A 1 269 ? -29.446 -7.302 27.146 1.00 33.89 269 ALA A O 1
ATOM 2089 N N . VAL A 1 270 ? -28.168 -8.403 28.572 1.00 30.06 270 VAL A N 1
ATOM 2090 C CA . VAL A 1 270 ? -26.963 -7.751 28.073 1.00 29.90 270 VAL A CA 1
ATOM 2091 C C . VAL A 1 270 ? -26.717 -8.061 26.610 1.00 27.69 270 VAL A C 1
ATOM 2092 O O . VAL A 1 270 ? -26.374 -7.184 25.862 1.00 29.08 270 VAL A O 1
ATOM 2096 N N . GLU A 1 271 ? -26.863 -9.305 26.204 1.00 29.92 271 GLU A N 1
ATOM 2097 C CA . GLU A 1 271 ? -26.689 -9.672 24.781 1.00 30.40 271 GLU A CA 1
ATOM 2098 C C . GLU A 1 271 ? -27.718 -8.972 23.875 1.00 29.66 271 GLU A C 1
ATOM 2099 O O . GLU A 1 271 ? -27.420 -8.709 22.723 1.00 26.13 271 GLU A O 1
ATOM 2105 N N . GLU A 1 272 ? -28.911 -8.689 24.407 1.00 28.84 272 GLU A N 1
ATOM 2106 C CA . GLU A 1 272 ? -29.931 -8.018 23.662 1.00 30.39 272 GLU A CA 1
ATOM 2107 C C . GLU A 1 272 ? -29.603 -6.555 23.461 1.00 32.88 272 GLU A C 1
ATOM 2108 O O . GLU A 1 272 ? -30.035 -5.975 22.473 1.00 35.79 272 GLU A O 1
ATOM 2114 N N . VAL A 1 273 ? -28.889 -5.946 24.411 1.00 34.01 273 VAL A N 1
ATOM 2115 C CA . VAL A 1 273 ? -28.405 -4.549 24.296 1.00 33.40 273 VAL A CA 1
ATOM 2116 C C . VAL A 1 273 ? -27.361 -4.437 23.177 1.00 33.87 273 VAL A C 1
ATOM 2117 O O . VAL A 1 273 ? -27.414 -3.551 22.310 1.00 31.29 273 VAL A O 1
ATOM 2121 N N . LEU A 1 274 ? -26.387 -5.340 23.244 1.00 31.85 274 LEU A N 1
ATOM 2122 C CA . LEU A 1 274 ? -25.381 -5.477 22.214 1.00 31.60 274 LEU A CA 1
ATOM 2123 C C . LEU A 1 274 ? -25.992 -5.630 20.829 1.00 31.14 274 LEU A C 1
ATOM 2124 O O . LEU A 1 274 ? -25.458 -5.091 19.888 1.00 39.15 274 LEU A O 1
ATOM 2129 N N . ARG A 1 275 ? -27.097 -6.339 20.706 1.00 27.68 275 ARG A N 1
ATOM 2130 C CA . ARG A 1 275 ? -27.755 -6.492 19.415 1.00 29.65 275 ARG A CA 1
ATOM 2131 C C . ARG A 1 275 ? -28.460 -5.218 18.987 1.00 29.76 275 ARG A C 1
ATOM 2132 O O . ARG A 1 275 ? -28.334 -4.806 17.838 1.00 29.31 275 ARG A O 1
ATOM 2140 N N . PHE A 1 276 ? -29.195 -4.621 19.940 1.00 30.83 276 PHE A N 1
ATOM 2141 C CA . PHE A 1 276 ? -30.153 -3.534 19.726 1.00 30.13 276 PHE A CA 1
ATOM 2142 C C . PHE A 1 276 ? -29.544 -2.141 19.666 1.00 31.66 276 PHE A C 1
ATOM 2143 O O . PHE A 1 276 ? -30.039 -1.302 18.881 1.00 28.72 276 PHE A O 1
ATOM 2151 N N . GLU A 1 277 ? -28.561 -1.886 20.556 1.00 30.34 277 GLU A N 1
ATOM 2152 C CA . GLU A 1 277 ? -27.791 -0.655 20.614 1.00 33.61 277 GLU A CA 1
ATOM 2153 C C . GLU A 1 277 ? -26.286 -0.942 20.829 1.00 36.57 277 GLU A C 1
ATOM 2154 O O . GLU A 1 277 ? -25.637 -0.514 21.822 1.00 33.08 277 GLU A O 1
ATOM 2160 N N . GLY A 1 278 ? -25.713 -1.664 19.883 1.00 35.30 278 GLY A N 1
ATOM 2161 C CA . GLY A 1 278 ? -24.315 -2.051 19.993 1.00 33.61 278 GLY A CA 1
ATOM 2162 C C . GLY A 1 278 ? -23.418 -0.825 19.987 1.00 32.72 278 GLY A C 1
ATOM 2163 O O . GLY A 1 278 ? -23.566 0.053 19.118 1.00 32.06 278 GLY A O 1
ATOM 2164 N N . PRO A 1 279 ? -22.470 -0.762 20.933 1.00 29.27 279 PRO A N 1
ATOM 2165 C CA . PRO A 1 279 ? -21.678 0.473 21.031 1.00 29.16 279 PRO A CA 1
ATOM 2166 C C . PRO A 1 279 ? -20.889 0.845 19.754 1.00 29.98 279 PRO A C 1
ATOM 2167 O O . PRO A 1 279 ? -20.688 2.042 19.487 1.00 30.01 279 PRO A O 1
ATOM 2171 N N . VAL A 1 280 ? -20.440 -0.168 18.993 1.00 31.95 280 VAL A N 1
ATOM 2172 C CA . VAL A 1 280 ? -19.691 0.044 17.758 1.00 29.98 280 VAL A CA 1
ATOM 2173 C C . VAL A 1 280 ? -20.674 -0.081 16.626 1.00 29.70 280 VAL A C 1
ATOM 2174 O O . VAL A 1 280 ? -21.097 -1.154 16.298 1.00 33.82 280 VAL A O 1
ATOM 2178 N N . GLU A 1 281 ? -21.062 1.057 16.070 1.00 31.42 281 GLU A N 1
ATOM 2179 C CA . GLU A 1 281 ? -22.101 1.118 15.096 1.00 32.17 281 GLU A CA 1
ATOM 2180 C C . GLU A 1 281 ? -21.604 0.542 13.796 1.00 30.47 281 GLU A C 1
ATOM 2181 O O . GLU A 1 281 ? -22.225 -0.366 13.237 1.00 29.29 281 GLU A O 1
ATOM 2187 N N . THR A 1 282 ? -20.474 1.070 13.337 1.00 29.97 282 THR A N 1
ATOM 2188 C CA . THR A 1 282 ? -19.868 0.647 12.080 1.00 29.32 282 THR A CA 1
ATOM 2189 C C . THR A 1 282 ? -18.389 0.359 12.294 1.00 29.19 282 THR A C 1
ATOM 2190 O O . THR A 1 282 ? -17.650 1.114 12.934 1.00 28.91 282 THR A O 1
ATOM 2194 N N . ALA A 1 283 ? -17.988 -0.804 11.794 1.00 30.94 283 ALA A N 1
ATOM 2195 C CA . ALA A 1 283 ? -16.680 -1.322 12.048 1.00 28.13 283 ALA A CA 1
ATOM 2196 C C . ALA A 1 283 ? -15.657 -0.427 11.347 1.00 26.95 283 ALA A C 1
ATOM 2197 O O . ALA A 1 283 ? -15.993 0.344 10.482 1.00 27.07 283 ALA A O 1
ATOM 2199 N N . THR A 1 284 ? -14.417 -0.585 11.748 1.00 26.58 284 THR A N 1
ATOM 2200 C CA . THR A 1 284 ? -13.315 0.271 11.417 1.00 27.68 284 THR A CA 1
ATOM 2201 C C . THR A 1 284 ? -12.737 -0.001 10.011 1.00 28.94 284 THR A C 1
ATOM 2202 O O . THR A 1 284 ? -13.141 -0.905 9.342 1.00 27.81 284 THR A O 1
ATOM 2206 N N . TYR A 1 285 ? -11.735 0.786 9.624 1.00 35.99 285 TYR A N 1
ATOM 2207 C CA . TYR A 1 285 ? -11.303 0.981 8.235 1.00 34.78 285 TYR A CA 1
ATOM 2208 C C . TYR A 1 285 ? -10.987 -0.286 7.494 1.00 33.01 285 TYR A C 1
ATOM 2209 O O . TYR A 1 285 ? -10.214 -1.092 7.963 1.00 30.68 285 TYR A O 1
ATOM 2218 N N . ARG A 1 286 ? -11.583 -0.418 6.320 1.00 33.20 286 ARG A N 1
ATOM 2219 C CA . ARG A 1 286 ? -11.321 -1.501 5.405 1.00 33.90 286 ARG A CA 1
ATOM 2220 C C . ARG A 1 286 ? -11.427 -1.051 3.941 1.00 35.36 286 ARG A C 1
ATOM 2221 O O . ARG A 1 286 ? -12.340 -0.296 3.584 1.00 32.13 286 ARG A O 1
ATOM 2229 N N . TYR A 1 287 ? -10.528 -1.532 3.083 1.00 34.04 287 TYR A N 1
ATOM 2230 C CA . TYR A 1 287 ? -10.669 -1.249 1.655 1.00 34.87 287 TYR A CA 1
ATOM 2231 C C . TYR A 1 287 ? -10.429 -2.541 0.859 1.00 35.49 287 TYR A C 1
ATOM 2232 O O . TYR A 1 287 ? -9.822 -3.499 1.373 1.00 33.22 287 TYR A O 1
ATOM 2241 N N . ALA A 1 288 ? -10.964 -2.556 -0.356 1.00 33.46 288 ALA A N 1
ATOM 2242 C CA . ALA A 1 288 ? -10.778 -3.636 -1.294 1.00 37.67 288 ALA A CA 1
ATOM 2243 C C . ALA A 1 288 ? -9.342 -3.613 -1.826 1.00 39.56 288 ALA A C 1
ATOM 2244 O O . ALA A 1 288 ? -8.921 -2.613 -2.416 1.00 43.96 288 ALA A O 1
ATOM 2246 N N . ALA A 1 289 ? -8.595 -4.694 -1.606 1.00 39.48 289 ALA A N 1
ATOM 2247 C CA . ALA A 1 289 ? -7.212 -4.829 -2.111 1.00 39.63 289 ALA A CA 1
ATOM 2248 C C . ALA A 1 289 ? -7.213 -5.338 -3.556 1.00 38.53 289 ALA A C 1
ATOM 2249 O O . ALA A 1 289 ? -6.218 -5.218 -4.270 1.00 41.14 289 ALA A O 1
ATOM 2251 N N . GLU A 1 290 ? -8.339 -5.898 -3.971 1.00 37.49 290 GLU A N 1
ATOM 2252 C CA . GLU A 1 290 ? -8.607 -6.231 -5.363 1.00 40.59 290 GLU A CA 1
ATOM 2253 C C . GLU A 1 290 ? -10.103 -6.130 -5.610 1.00 39.28 290 GLU A C 1
ATOM 2254 O O . GLU A 1 290 ? -10.892 -6.105 -4.669 1.00 46.00 290 GLU A O 1
ATOM 2260 N N . SER A 1 291 ? -10.509 -6.097 -6.859 1.00 40.20 291 SER A N 1
ATOM 2261 C CA . SER A 1 291 ? -11.923 -5.999 -7.163 1.00 43.73 291 SER A CA 1
ATOM 2262 C C . SER A 1 291 ? -12.676 -7.272 -6.712 1.00 44.28 291 SER A C 1
ATOM 2263 O O . SER A 1 291 ? -12.126 -8.375 -6.739 1.00 45.94 291 SER A O 1
ATOM 2266 N N . MET A 1 292 ? -13.925 -7.087 -6.281 1.00 43.67 292 MET A N 1
ATOM 2267 C CA . MET A 1 292 ? -14.706 -8.127 -5.588 1.00 43.58 292 MET A CA 1
ATOM 2268 C C . MET A 1 292 ? -16.188 -7.880 -5.750 1.00 41.31 292 MET A C 1
ATOM 2269 O O . MET A 1 292 ? -16.588 -7.109 -6.589 1.00 45.62 292 MET A O 1
ATOM 2274 N N . GLU A 1 293 ? -17.007 -8.605 -5.017 1.00 44.07 293 GLU A N 1
ATOM 2275 C CA . GLU A 1 293 ? -18.456 -8.446 -5.067 1.00 44.98 293 GLU A CA 1
ATOM 2276 C C . GLU A 1 293 ? -18.849 -8.565 -3.621 1.00 40.94 293 GLU A C 1
ATOM 2277 O O . GLU A 1 293 ? -18.067 -9.154 -2.861 1.00 39.91 293 GLU A O 1
ATOM 2283 N N . ILE A 1 294 ? -19.992 -8.016 -3.193 1.00 39.79 294 ILE A N 1
ATOM 2284 C CA . ILE A 1 294 ? -20.446 -8.290 -1.800 1.00 41.09 294 ILE A CA 1
ATOM 2285 C C . ILE A 1 294 ? -21.847 -8.824 -1.671 1.00 41.08 294 ILE A C 1
ATOM 2286 O O . ILE A 1 294 ? -22.068 -9.776 -0.910 1.00 46.40 294 ILE A O 1
ATOM 2291 N N . GLY A 1 295 ? -22.807 -8.219 -2.333 1.00 42.89 295 GLY A N 1
ATOM 2292 C CA . GLY A 1 295 ? -24.116 -8.888 -2.467 1.00 47.21 295 GLY A CA 1
ATOM 2293 C C . GLY A 1 295 ? -24.483 -8.975 -3.909 1.00 48.53 295 GLY A C 1
ATOM 2294 O O . GLY A 1 295 ? -25.590 -8.656 -4.290 1.00 53.86 295 GLY A O 1
ATOM 2295 N N . GLY A 1 296 ? -23.530 -9.362 -4.734 1.00 53.08 296 GLY A N 1
ATOM 2296 C CA . GLY A 1 296 ? -23.690 -9.148 -6.164 1.00 53.40 296 GLY A CA 1
ATOM 2297 C C . GLY A 1 296 ? -23.482 -7.707 -6.593 1.00 50.71 296 GLY A C 1
ATOM 2298 O O . GLY A 1 296 ? -23.790 -7.362 -7.741 1.00 46.82 296 GLY A O 1
ATOM 2299 N N . THR A 1 297 ? -22.953 -6.864 -5.696 1.00 45.86 297 THR A N 1
ATOM 2300 C CA . THR A 1 297 ? -22.567 -5.491 -6.050 1.00 44.25 297 THR A CA 1
ATOM 2301 C C . THR A 1 297 ? -21.065 -5.466 -6.286 1.00 42.50 297 THR A C 1
ATOM 2302 O O . THR A 1 297 ? -20.326 -5.979 -5.469 1.00 45.10 297 THR A O 1
ATOM 2306 N N . ALA A 1 298 ? -20.635 -4.802 -7.361 1.00 43.01 298 ALA A N 1
ATOM 2307 C CA . ALA A 1 298 ? -19.230 -4.770 -7.801 1.00 38.96 298 ALA A CA 1
ATOM 2308 C C . ALA A 1 298 ? -18.450 -3.719 -7.053 1.00 37.14 298 ALA A C 1
ATOM 2309 O O . ALA A 1 298 ? -18.741 -2.532 -7.169 1.00 40.28 298 ALA A O 1
ATOM 2311 N N . ILE A 1 299 ? -17.437 -4.157 -6.331 1.00 35.95 299 ILE A N 1
ATOM 2312 C CA . ILE A 1 299 ? -16.577 -3.295 -5.545 1.00 34.83 299 ILE A CA 1
ATOM 2313 C C . ILE A 1 299 ? -15.244 -3.089 -6.257 1.00 39.01 299 ILE A C 1
ATOM 2314 O O . ILE A 1 299 ? -14.434 -4.021 -6.352 1.00 37.44 299 ILE A O 1
ATOM 2319 N N . ALA A 1 300 ? -14.955 -1.883 -6.725 1.00 40.23 300 ALA A N 1
ATOM 2320 C CA . ALA A 1 300 ? -13.647 -1.685 -7.344 1.00 41.72 300 ALA A CA 1
ATOM 2321 C C . ALA A 1 300 ? -12.554 -1.835 -6.288 1.00 45.26 300 ALA A C 1
ATOM 2322 O O . ALA A 1 300 ? -12.810 -1.704 -5.078 1.00 49.81 300 ALA A O 1
ATOM 2324 N N . GLU A 1 301 ? -11.350 -2.131 -6.760 1.00 46.17 301 GLU A N 1
ATOM 2325 C CA . GLU A 1 301 ? -10.121 -2.100 -5.962 1.00 46.02 301 GLU A CA 1
ATOM 2326 C C . GLU A 1 301 ? -9.945 -0.690 -5.428 1.00 47.66 301 GLU A C 1
ATOM 2327 O O . GLU A 1 301 ? -10.334 0.265 -6.108 1.00 48.64 301 GLU A O 1
ATOM 2333 N N . GLY A 1 302 ? -9.389 -0.558 -4.216 1.00 48.04 302 GLY A N 1
ATOM 2334 C CA . GLY A 1 302 ? -9.327 0.736 -3.495 1.00 42.80 302 GLY A CA 1
ATOM 2335 C C . GLY A 1 302 ? -10.595 1.281 -2.792 1.00 39.79 302 GLY A C 1
ATOM 2336 O O . GLY A 1 302 ? -10.475 2.132 -1.902 1.00 35.13 302 GLY A O 1
ATOM 2337 N N . ASP A 1 303 ? -11.799 0.849 -3.185 1.00 34.31 303 ASP A N 1
ATOM 2338 C CA . ASP A 1 303 ? -13.030 1.363 -2.553 1.00 34.81 303 ASP A CA 1
ATOM 2339 C C . ASP A 1 303 ? -13.013 1.029 -1.064 1.00 34.64 303 ASP A C 1
ATOM 2340 O O . ASP A 1 303 ? -12.692 -0.106 -0.708 1.00 38.05 303 ASP A O 1
ATOM 2345 N N . PRO A 1 304 ? -13.332 2.005 -0.191 1.00 33.38 304 PRO A N 1
ATOM 2346 C CA . PRO A 1 304 ? -13.584 1.686 1.213 1.00 33.36 304 PRO A CA 1
ATOM 2347 C C . PRO A 1 304 ? -14.831 0.831 1.412 1.00 34.62 304 PRO A C 1
ATOM 2348 O O . PRO A 1 304 ? -15.800 0.945 0.628 1.00 35.88 304 PRO A O 1
ATOM 2352 N N . VAL A 1 305 ? -14.785 -0.017 2.444 1.00 32.73 305 VAL A N 1
ATOM 2353 C CA . VAL A 1 305 ? -15.940 -0.801 2.896 1.00 34.34 305 VAL A CA 1
ATOM 2354 C C . VAL A 1 305 ? -16.172 -0.541 4.404 1.00 32.91 305 VAL A C 1
ATOM 2355 O O . VAL A 1 305 ? -15.244 -0.648 5.208 1.00 38.12 305 VAL A O 1
ATOM 2359 N N . MET A 1 306 ? -17.392 -0.134 4.744 1.00 31.15 306 MET A N 1
ATOM 2360 C CA . MET A 1 306 ? -17.838 0.209 6.105 1.00 29.89 306 MET A CA 1
ATOM 2361 C C . MET A 1 306 ? -18.877 -0.856 6.489 1.00 30.49 306 MET A C 1
ATOM 2362 O O . MET A 1 306 ? -19.944 -0.941 5.901 1.00 28.30 306 MET A O 1
ATOM 2367 N N . ILE A 1 307 ? -18.538 -1.713 7.427 1.00 31.18 307 ILE A N 1
ATOM 2368 C CA . ILE A 1 307 ? -19.406 -2.825 7.760 1.00 31.31 307 ILE A CA 1
ATOM 2369 C C . ILE A 1 307 ? -20.278 -2.341 8.880 1.00 29.09 307 ILE A C 1
ATOM 2370 O O . ILE A 1 307 ? -19.759 -1.967 9.943 1.00 28.66 307 ILE A O 1
ATOM 2375 N N . GLY A 1 308 ? -21.579 -2.295 8.619 1.00 26.08 308 GLY A N 1
ATOM 2376 C CA . GLY A 1 308 ? -22.536 -1.705 9.565 1.00 27.64 308 GLY A CA 1
ATOM 2377 C C . GLY A 1 308 ? -23.061 -2.712 10.567 1.00 26.47 308 GLY A C 1
ATOM 2378 O O . GLY A 1 308 ? -24.072 -3.360 10.303 1.00 29.79 308 GLY A O 1
ATOM 2379 N N . LEU A 1 309 ? -22.378 -2.816 11.708 1.00 26.04 309 LEU A N 1
ATOM 2380 C CA . LEU A 1 309 ? -22.659 -3.847 12.727 1.00 27.47 309 LEU A CA 1
ATOM 2381 C C . LEU A 1 309 ? -24.027 -3.665 13.408 1.00 29.03 309 LEU A C 1
ATOM 2382 O O . LEU A 1 309 ? -24.792 -4.622 13.530 1.00 31.83 309 LEU A O 1
ATOM 2387 N N . ASP A 1 310 ? -24.322 -2.448 13.877 1.00 31.26 310 ASP A N 1
ATOM 2388 C CA . ASP A 1 310 ? -25.668 -2.139 14.418 1.00 34.49 310 ASP A CA 1
ATOM 2389 C C . ASP A 1 310 ? -26.744 -2.314 13.341 1.00 31.19 310 ASP A C 1
ATOM 2390 O O . ASP A 1 310 ? -27.870 -2.703 13.656 1.00 29.86 310 ASP A O 1
ATOM 2395 N N . ALA A 1 311 ? -26.405 -2.001 12.088 1.00 28.57 311 ALA A N 1
ATOM 2396 C CA . ALA A 1 311 ? -27.355 -2.181 10.997 1.00 30.02 311 ALA A CA 1
ATOM 2397 C C . ALA A 1 311 ? -27.672 -3.652 10.908 1.00 30.31 311 ALA A C 1
ATOM 2398 O O . ALA A 1 311 ? -28.829 -4.017 10.865 1.00 34.44 311 ALA A O 1
ATOM 2400 N N . ALA A 1 312 ? -26.625 -4.466 10.936 1.00 29.42 312 ALA A N 1
ATOM 2401 C CA . ALA A 1 312 ? -26.721 -5.934 10.985 1.00 30.65 312 ALA A CA 1
ATOM 2402 C C . ALA A 1 312 ? -27.503 -6.480 12.168 1.00 27.69 312 ALA A C 1
ATOM 2403 O O . ALA A 1 312 ? -28.139 -7.522 12.055 1.00 29.40 312 ALA A O 1
ATOM 2405 N N . GLY A 1 313 ? -27.415 -5.796 13.290 1.00 26.16 313 GLY A N 1
ATOM 2406 C CA . GLY A 1 313 ? -28.188 -6.115 14.472 1.00 26.24 313 GLY A CA 1
ATOM 2407 C C . GLY A 1 313 ? -29.678 -5.893 14.382 1.00 25.12 313 GLY A C 1
ATOM 2408 O O . GLY A 1 313 ? -30.391 -6.410 15.208 1.00 25.44 313 GLY A O 1
ATOM 2409 N N . ARG A 1 314 ? -30.144 -5.081 13.440 1.00 26.68 314 ARG A N 1
ATOM 2410 C CA . ARG A 1 314 ? -31.571 -4.931 13.167 1.00 28.77 314 ARG A CA 1
ATOM 2411 C C . ARG A 1 314 ? -32.046 -5.603 11.881 1.00 29.51 314 ARG A C 1
ATOM 2412 O O . ARG A 1 314 ? -33.116 -5.250 11.389 1.00 31.31 314 ARG A O 1
ATOM 2420 N N . ASP A 1 315 ? -31.264 -6.528 11.327 1.00 30.06 315 ASP A N 1
ATOM 2421 C CA . ASP A 1 315 ? -31.615 -7.236 10.094 1.00 31.63 315 ASP A CA 1
ATOM 2422 C C . ASP A 1 315 ? -32.730 -8.237 10.377 1.00 31.74 315 ASP A C 1
ATOM 2423 O O . ASP A 1 315 ? -32.486 -9.220 11.101 1.00 32.03 315 ASP A O 1
ATOM 2428 N N . PRO A 1 316 ? -33.940 -8.020 9.778 1.00 34.51 316 PRO A N 1
ATOM 2429 C CA . PRO A 1 316 ? -35.115 -8.912 9.947 1.00 31.86 316 PRO A CA 1
ATOM 2430 C C . PRO A 1 316 ? -34.892 -10.398 9.694 1.00 28.17 316 PRO A C 1
ATOM 2431 O O . PRO A 1 316 ? -35.557 -11.234 10.296 1.00 27.86 316 PRO A O 1
ATOM 2435 N N . ALA A 1 317 ? -33.993 -10.709 8.774 1.00 27.13 317 ALA A N 1
ATOM 2436 C CA . ALA A 1 317 ? -33.754 -12.090 8.336 1.00 25.59 317 ALA A CA 1
ATOM 2437 C C . ALA A 1 317 ? -32.802 -12.868 9.306 1.00 26.97 317 ALA A C 1
ATOM 2438 O O . ALA A 1 317 ? -32.861 -14.112 9.379 1.00 25.68 317 ALA A O 1
ATOM 2440 N N . ARG A 1 318 ? -31.958 -12.138 10.050 1.00 25.72 318 ARG A N 1
ATOM 2441 C CA . ARG A 1 318 ? -31.194 -12.692 11.180 1.00 28.46 318 ARG A CA 1
ATOM 2442 C C . ARG A 1 318 ? -31.967 -12.560 12.523 1.00 36.10 318 ARG A C 1
ATOM 2443 O O . ARG A 1 318 ? -31.816 -13.416 13.420 1.00 33.32 318 ARG A O 1
ATOM 2451 N N . HIS A 1 319 ? -32.754 -11.484 12.671 1.00 34.72 319 HIS A N 1
ATOM 2452 C CA . HIS A 1 319 ? -33.449 -11.216 13.922 1.00 37.33 319 HIS A CA 1
ATOM 2453 C C . HIS A 1 319 ? -34.870 -10.765 13.648 1.00 40.09 319 HIS A C 1
ATOM 2454 O O . HIS A 1 319 ? -35.072 -9.604 13.231 1.00 37.65 319 HIS A O 1
ATOM 2461 N N . PRO A 1 320 ? -35.859 -11.661 13.856 1.00 43.31 320 PRO A N 1
ATOM 2462 C CA . PRO A 1 320 ? -37.273 -11.280 13.662 1.00 46.43 320 PRO A CA 1
ATOM 2463 C C . PRO A 1 320 ? -37.720 -10.162 14.586 1.00 41.78 320 PRO A C 1
ATOM 2464 O O . PRO A 1 320 ? -37.258 -10.098 15.729 1.00 40.42 320 PRO A O 1
ATOM 2468 N N . ASP A 1 321 ? -38.585 -9.284 14.060 1.00 41.19 321 ASP A N 1
ATOM 2469 C CA . ASP A 1 321 ? -39.052 -8.074 14.753 1.00 40.53 321 ASP A CA 1
ATOM 2470 C C . ASP A 1 321 ? -37.906 -7.280 15.349 1.00 39.05 321 ASP A C 1
ATOM 2471 O O . ASP A 1 321 ? -37.904 -6.996 16.564 1.00 37.73 321 ASP A O 1
ATOM 2476 N N . PRO A 1 322 ? -36.930 -6.904 14.496 1.00 36.49 322 PRO A N 1
ATOM 2477 C CA . PRO A 1 322 ? -35.628 -6.433 14.969 1.00 36.21 322 PRO A CA 1
ATOM 2478 C C . PRO A 1 322 ? -35.711 -5.231 15.868 1.00 38.97 322 PRO A C 1
ATOM 2479 O O . PRO A 1 322 ? -34.901 -5.154 16.811 1.00 38.03 322 PRO A O 1
ATOM 2483 N N . HIS A 1 323 ? -36.685 -4.330 15.595 1.00 36.71 323 HIS A N 1
ATOM 2484 C CA . HIS A 1 323 ? -36.883 -3.077 16.352 1.00 36.28 323 HIS A CA 1
ATOM 2485 C C . HIS A 1 323 ? -37.671 -3.309 17.673 1.00 36.14 323 HIS A C 1
ATOM 2486 O O . HIS A 1 323 ? -38.115 -2.343 18.294 1.00 34.67 323 HIS A O 1
ATOM 2493 N N . VAL A 1 324 ? -37.808 -4.576 18.109 1.00 33.49 324 VAL A N 1
ATOM 2494 C CA . VAL A 1 324 ? -38.264 -4.915 19.458 1.00 33.61 324 VAL A CA 1
ATOM 2495 C C . VAL A 1 324 ? -37.091 -5.368 20.362 1.00 36.39 324 VAL A C 1
ATOM 2496 O O . VAL A 1 324 ? -36.279 -6.252 20.011 1.00 34.45 324 VAL A O 1
ATOM 2500 N N . PHE A 1 325 ? -37.063 -4.781 21.553 1.00 37.08 325 PHE A N 1
ATOM 2501 C CA . PHE A 1 325 ? -36.090 -5.086 22.570 1.00 36.58 325 PHE A CA 1
ATOM 2502 C C . PHE A 1 325 ? -36.724 -6.151 23.442 1.00 41.24 325 PHE A C 1
ATOM 2503 O O . PHE A 1 325 ? -37.752 -5.914 24.088 1.00 42.34 325 PHE A O 1
ATOM 2511 N N . ASP A 1 326 ? -36.120 -7.335 23.440 1.00 42.60 326 ASP A N 1
ATOM 2512 C CA . ASP A 1 326 ? -36.719 -8.501 24.065 1.00 45.68 326 ASP A CA 1
ATOM 2513 C C . ASP A 1 326 ? -35.718 -9.297 24.896 1.00 46.40 326 ASP A C 1
ATOM 2514 O O . ASP A 1 326 ? -35.050 -10.187 24.391 1.00 51.32 326 ASP A O 1
ATOM 2519 N N . ILE A 1 327 ? -35.621 -8.984 26.179 1.00 47.37 327 ILE A N 1
ATOM 2520 C CA . ILE A 1 327 ? -34.776 -9.753 27.129 1.00 51.28 327 ILE A CA 1
ATOM 2521 C C . ILE A 1 327 ? -34.873 -11.267 26.913 1.00 48.21 327 ILE A C 1
ATOM 2522 O O . ILE A 1 327 ? -33.884 -11.977 27.092 1.00 47.77 327 ILE A O 1
ATOM 2527 N N . HIS A 1 328 ? -36.057 -11.742 26.521 1.00 47.28 328 HIS A N 1
ATOM 2528 C CA . HIS A 1 328 ? -36.283 -13.168 26.216 1.00 47.95 328 HIS A CA 1
ATOM 2529 C C . HIS A 1 328 ? -35.972 -13.612 24.784 1.00 47.29 328 HIS A C 1
ATOM 2530 O O . HIS A 1 328 ? -36.369 -14.709 24.384 1.00 47.66 328 HIS A O 1
ATOM 2537 N N . ARG A 1 329 ? -35.258 -12.791 24.015 1.00 49.66 329 ARG A N 1
ATOM 2538 C CA . ARG A 1 329 ? -34.982 -13.112 22.591 1.00 53.09 329 ARG A CA 1
ATOM 2539 C C . ARG A 1 329 ? -34.152 -14.380 22.503 1.00 53.92 329 ARG A C 1
ATOM 2540 O O . ARG A 1 329 ? -33.355 -14.646 23.400 1.00 53.92 329 ARG A O 1
ATOM 2548 N N . ALA A 1 330 ? -34.324 -15.126 21.409 1.00 58.24 330 ALA A N 1
ATOM 2549 C CA . ALA A 1 330 ? -33.895 -16.534 21.318 1.00 62.22 330 ALA A CA 1
ATOM 2550 C C . ALA A 1 330 ? -32.506 -16.840 20.681 1.00 65.83 330 ALA A C 1
ATOM 2551 O O . ALA A 1 330 ? -31.526 -17.118 21.401 1.00 69.15 330 ALA A O 1
ATOM 2553 N N . PRO A 1 331 ? -32.412 -16.813 19.341 1.00 72.12 331 PRO A N 1
ATOM 2554 C CA . PRO A 1 331 ? -31.331 -17.524 18.665 1.00 70.40 331 PRO A CA 1
ATOM 2555 C C . PRO A 1 331 ? -30.179 -16.609 18.300 1.00 73.65 331 PRO A C 1
ATOM 2556 O O . PRO A 1 331 ? -29.402 -16.921 17.397 1.00 87.24 331 PRO A O 1
ATOM 2560 N N . GLN A 1 332 ? -30.031 -15.525 19.051 1.00 66.89 332 GLN A N 1
ATOM 2561 C CA . GLN A 1 332 ? -29.751 -14.217 18.440 1.00 62.40 332 GLN A CA 1
ATOM 2562 C C . GLN A 1 332 ? -28.292 -13.844 18.191 1.00 51.44 332 GLN A C 1
ATOM 2563 O O . GLN A 1 332 ? -27.717 -13.053 18.924 1.00 64.25 332 GLN A O 1
ATOM 2569 N N . GLY A 1 333 ? -27.714 -14.377 17.121 1.00 42.69 333 GLY A N 1
ATOM 2570 C CA . GLY A 1 333 ? -26.323 -14.101 16.751 1.00 34.40 333 GLY A CA 1
ATOM 2571 C C . GLY A 1 333 ? -26.111 -12.710 16.217 1.00 32.30 333 GLY A C 1
ATOM 2572 O O . GLY A 1 333 ? -26.622 -12.371 15.148 1.00 30.70 333 GLY A O 1
ATOM 2573 N N . HIS A 1 334 ? -25.398 -11.882 16.982 1.00 29.40 334 HIS A N 1
ATOM 2574 C CA . HIS A 1 334 ? -25.129 -10.496 16.575 1.00 28.52 334 HIS A CA 1
ATOM 2575 C C . HIS A 1 334 ? -23.671 -10.404 16.116 1.00 29.61 334 HIS A C 1
ATOM 2576 O O . HIS A 1 334 ? -22.976 -11.400 16.079 1.00 35.71 334 HIS A O 1
ATOM 2583 N N . LEU A 1 335 ? -23.207 -9.216 15.759 1.00 33.66 335 LEU A N 1
ATOM 2584 C CA . LEU A 1 335 ? -21.801 -9.001 15.354 1.00 32.55 335 LEU A CA 1
ATOM 2585 C C . LEU A 1 335 ? -21.153 -7.813 16.088 1.00 31.44 335 LEU A C 1
ATOM 2586 O O . LEU A 1 335 ? -20.220 -7.200 15.587 1.00 33.79 335 LEU A O 1
ATOM 2591 N N . ALA A 1 336 ? -21.675 -7.449 17.246 1.00 31.29 336 ALA A N 1
ATOM 2592 C CA . ALA A 1 336 ? -21.142 -6.329 18.055 1.00 30.76 336 ALA A CA 1
ATOM 2593 C C . ALA A 1 336 ? -19.647 -6.407 18.388 1.00 29.49 336 ALA A C 1
ATOM 2594 O O . ALA A 1 336 ? -19.020 -5.349 18.548 1.00 30.32 336 ALA A O 1
ATOM 2596 N N . PHE A 1 337 ? -19.090 -7.623 18.486 1.00 26.66 337 PHE A N 1
ATOM 2597 C CA . PHE A 1 337 ? -17.631 -7.815 18.655 1.00 27.65 337 PHE A CA 1
ATOM 2598 C C . PHE A 1 337 ? -16.774 -8.158 17.389 1.00 27.66 337 PHE A C 1
ATOM 2599 O O . PHE A 1 337 ? -15.570 -8.554 17.506 1.00 25.97 337 PHE A O 1
ATOM 2607 N N . GLY A 1 338 ? -17.363 -8.011 16.194 1.00 24.52 338 GLY A N 1
ATOM 2608 C CA . GLY A 1 338 ? -16.699 -8.409 14.981 1.00 23.39 338 GLY A CA 1
ATOM 2609 C C . GLY A 1 338 ? -16.763 -9.920 14.775 1.00 25.12 338 GLY A C 1
ATOM 2610 O O . GLY A 1 338 ? -17.680 -10.597 15.274 1.00 24.95 338 GLY A O 1
ATOM 2611 N N . HIS A 1 339 ? -15.747 -10.430 14.072 1.00 23.90 339 HIS A N 1
ATOM 2612 C CA . HIS A 1 339 ? -15.695 -11.761 13.501 1.00 24.26 339 HIS A CA 1
ATOM 2613 C C . HIS A 1 339 ? -14.349 -11.864 12.758 1.00 25.29 339 HIS A C 1
ATOM 2614 O O . HIS A 1 339 ? -13.868 -10.893 12.130 1.00 23.26 339 HIS A O 1
ATOM 2621 N N . GLY A 1 340 ? -13.773 -13.047 12.749 1.00 25.39 340 GLY A N 1
ATOM 2622 C CA . GLY A 1 340 ? -12.610 -13.322 11.918 1.00 26.98 340 GLY A CA 1
ATOM 2623 C C . GLY A 1 340 ? -11.379 -12.902 12.686 1.00 28.25 340 GLY A C 1
ATOM 2624 O O . GLY A 1 340 ? -11.404 -12.855 13.912 1.00 23.84 340 GLY A O 1
ATOM 2625 N N . ILE A 1 341 ? -10.320 -12.527 11.971 1.00 30.54 341 ILE A N 1
ATOM 2626 C CA . ILE A 1 341 ? -9.039 -12.350 12.629 1.00 31.98 341 ILE A CA 1
ATOM 2627 C C . ILE A 1 341 ? -9.048 -11.226 13.686 1.00 30.83 341 ILE A C 1
ATOM 2628 O O . ILE A 1 341 ? -8.305 -11.335 14.670 1.00 30.11 341 ILE A O 1
ATOM 2633 N N . HIS A 1 342 ? -9.898 -10.202 13.497 1.00 28.02 342 HIS A N 1
ATOM 2634 C CA . HIS A 1 342 ? -9.899 -8.955 14.321 1.00 29.10 342 HIS A CA 1
ATOM 2635 C C . HIS A 1 342 ? -11.083 -8.944 15.314 1.00 28.51 342 HIS A C 1
ATOM 2636 O O . HIS A 1 342 ? -11.500 -7.892 15.789 1.00 24.86 342 HIS A O 1
ATOM 2643 N N . TYR A 1 343 ? -11.651 -10.108 15.612 1.00 31.27 343 TYR A N 1
ATOM 2644 C CA . TYR A 1 343 ? -12.760 -10.192 16.588 1.00 31.62 343 TYR A CA 1
ATOM 2645 C C . TYR A 1 343 ? -12.316 -9.522 17.917 1.00 33.89 343 TYR A C 1
ATOM 2646 O O . TYR A 1 343 ? -11.140 -9.626 18.315 1.00 35.47 343 TYR A O 1
ATOM 2655 N N . CYS A 1 344 ? -13.220 -8.840 18.606 1.00 32.80 344 CYS A N 1
ATOM 2656 C CA . CYS A 1 344 ? -12.813 -8.166 19.830 1.00 32.51 344 CYS A CA 1
ATOM 2657 C C . CYS A 1 344 ? -11.888 -8.971 20.739 1.00 32.39 344 CYS A C 1
ATOM 2658 O O . CYS A 1 344 ? -12.207 -10.048 21.187 1.00 33.92 344 CYS A O 1
ATOM 2661 N N . LEU A 1 345 ? -10.723 -8.418 21.009 1.00 33.88 345 LEU A N 1
ATOM 2662 C CA . LEU A 1 345 ? -9.833 -8.956 22.014 1.00 33.14 345 LEU A CA 1
ATOM 2663 C C . LEU A 1 345 ? -10.398 -8.871 23.429 1.00 32.89 345 LEU A C 1
ATOM 2664 O O . LEU A 1 345 ? -9.966 -9.620 24.296 1.00 32.62 345 LEU A O 1
ATOM 2669 N N . GLY A 1 346 ? -11.344 -7.960 23.667 1.00 30.20 346 GLY A N 1
ATOM 2670 C CA . GLY A 1 346 ? -11.777 -7.652 25.011 1.00 29.01 346 GLY A CA 1
ATOM 2671 C C . GLY A 1 346 ? -13.158 -8.059 25.393 1.00 28.74 346 GLY A C 1
ATOM 2672 O O . GLY A 1 346 ? -13.659 -7.611 26.413 1.00 27.67 346 GLY A O 1
ATOM 2673 N N . ALA A 1 347 ? -13.780 -8.918 24.590 1.00 33.07 347 ALA A N 1
ATOM 2674 C CA . ALA A 1 347 ? -15.206 -9.200 24.736 1.00 32.34 347 ALA A CA 1
ATOM 2675 C C . ALA A 1 347 ? -15.510 -9.894 26.058 1.00 30.19 347 ALA A C 1
ATOM 2676 O O . ALA A 1 347 ? -16.512 -9.544 26.717 1.00 29.56 347 ALA A O 1
ATOM 2678 N N . PRO A 1 348 ? -14.682 -10.893 26.453 1.00 30.22 348 PRO A N 1
ATOM 2679 C CA . PRO A 1 348 ? -15.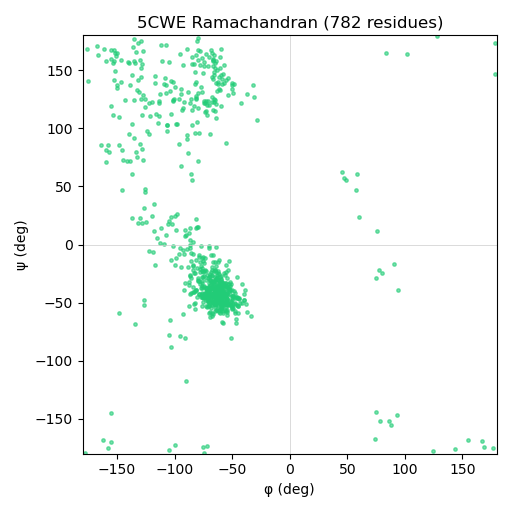006 -11.528 27.764 1.00 31.79 348 PRO A CA 1
ATOM 2680 C C . PRO A 1 348 ? -14.888 -10.497 28.926 1.00 33.93 348 PRO A C 1
ATOM 2681 O O . PRO A 1 348 ? -15.720 -10.480 29.887 1.00 32.81 348 PRO A O 1
ATOM 2685 N N . LEU A 1 349 ? -13.891 -9.631 28.798 1.00 32.09 349 LEU A N 1
ATOM 2686 C CA . LEU A 1 349 ? -13.738 -8.489 29.697 1.00 35.77 349 LEU A CA 1
ATOM 2687 C C . LEU A 1 349 ? -14.911 -7.517 29.669 1.00 38.83 349 LEU A C 1
ATOM 2688 O O . LEU A 1 349 ? -15.457 -7.162 30.726 1.00 39.62 349 LEU A O 1
ATOM 2693 N N . ALA A 1 350 ? -15.320 -7.105 28.472 1.00 38.20 350 ALA A N 1
ATOM 2694 C CA . ALA A 1 350 ? -16.446 -6.197 28.354 1.00 37.24 350 ALA A CA 1
ATOM 2695 C C . ALA A 1 350 ? -17.697 -6.792 28.971 1.00 35.41 350 ALA A C 1
ATOM 2696 O O . ALA A 1 350 ? -18.485 -6.115 29.661 1.00 36.99 350 ALA A O 1
ATOM 2698 N N . ARG A 1 351 ? -17.887 -8.070 28.712 1.00 33.74 351 ARG A N 1
ATOM 2699 C CA . ARG A 1 351 ? -19.100 -8.724 29.142 1.00 31.90 351 ARG A CA 1
ATOM 2700 C C . ARG A 1 351 ? -19.120 -8.763 30.653 1.00 31.88 351 ARG A C 1
ATOM 2701 O O . ARG A 1 351 ? -20.134 -8.416 31.290 1.00 30.23 351 ARG A O 1
ATOM 2709 N N . LEU A 1 352 ? -17.971 -9.121 31.227 1.00 34.35 352 LEU A N 1
ATOM 2710 C CA . LEU A 1 352 ? -17.786 -9.083 32.666 1.00 33.04 352 LEU A CA 1
ATOM 2711 C C . LEU A 1 352 ? -17.931 -7.664 33.229 1.00 30.44 352 LEU A C 1
ATOM 2712 O O . LEU A 1 352 ? -18.807 -7.389 34.078 1.00 29.26 352 LEU A O 1
ATOM 2717 N N . GLU A 1 353 ? -17.128 -6.737 32.756 1.00 31.44 353 GLU A N 1
ATOM 2718 C CA . GLU A 1 353 ? -17.277 -5.346 33.252 1.00 33.27 353 GLU A CA 1
ATOM 2719 C C . GLU A 1 353 ? -18.755 -4.931 33.266 1.00 32.76 353 GLU A C 1
ATOM 2720 O O . GLU A 1 353 ? -19.212 -4.360 34.247 1.00 33.29 353 GLU A O 1
ATOM 2726 N N . ALA A 1 354 ? -19.491 -5.234 32.184 1.00 31.92 354 ALA A N 1
ATOM 2727 C CA . ALA A 1 354 ? -20.877 -4.757 31.985 1.00 31.70 354 ALA A CA 1
ATOM 2728 C C . ALA A 1 354 ? -21.913 -5.423 32.886 1.00 36.20 354 ALA A C 1
ATOM 2729 O O . ALA A 1 354 ? -22.803 -4.759 33.433 1.00 35.04 354 ALA A O 1
ATOM 2731 N N . ARG A 1 355 ? -21.803 -6.747 32.986 1.00 40.15 355 ARG A N 1
ATOM 2732 C CA . ARG A 1 355 ? -22.653 -7.561 33.832 1.00 39.91 355 ARG A CA 1
ATOM 2733 C C . ARG A 1 355 ? -22.542 -7.200 35.320 1.00 39.99 355 ARG A C 1
ATOM 2734 O O . ARG A 1 355 ? -23.576 -7.037 35.988 1.00 38.49 355 ARG A O 1
ATOM 2742 N N . VAL A 1 356 ? -21.311 -7.091 35.836 1.00 36.89 356 VAL A N 1
ATOM 2743 C CA . VAL A 1 356 ? -21.111 -6.656 37.222 1.00 38.71 356 VAL A CA 1
ATOM 2744 C C . VAL A 1 356 ? -21.813 -5.307 37.431 1.00 38.71 356 VAL A C 1
ATOM 2745 O O . VAL A 1 356 ? -22.709 -5.159 38.300 1.00 33.65 356 VAL A O 1
ATOM 2749 N N . ALA A 1 357 ? -21.406 -4.344 36.597 1.00 37.43 357 ALA A N 1
ATOM 2750 C CA . ALA A 1 357 ? -21.930 -2.988 36.652 1.00 36.54 357 ALA A CA 1
ATOM 2751 C C . ALA A 1 357 ? -23.461 -2.963 36.642 1.00 40.69 357 ALA A C 1
ATOM 2752 O O . ALA A 1 357 ? -24.054 -2.371 37.531 1.00 47.84 357 ALA A O 1
ATOM 2754 N N . LEU A 1 358 ? -24.103 -3.627 35.684 1.00 40.47 358 LEU A N 1
ATOM 2755 C CA . LEU A 1 358 ? -25.567 -3.595 35.610 1.00 41.63 358 LEU A CA 1
ATOM 2756 C C . LEU A 1 358 ? -26.275 -4.250 36.805 1.00 41.69 358 LEU A C 1
ATOM 2757 O O . LEU A 1 358 ? -27.298 -3.772 37.261 1.00 38.33 358 LEU A O 1
ATOM 2762 N N . ARG A 1 359 ? -25.737 -5.365 37.287 1.00 47.42 359 ARG A N 1
ATOM 2763 C CA . ARG A 1 359 ? -26.346 -6.102 38.396 1.00 49.89 359 ARG A CA 1
ATOM 2764 C C . ARG A 1 359 ? -26.250 -5.254 39.675 1.00 48.50 359 ARG A C 1
ATOM 2765 O O . ARG A 1 359 ? -27.274 -4.898 40.254 1.00 43.44 359 ARG A O 1
ATOM 2773 N N . SER A 1 360 ? -25.027 -4.902 40.067 1.00 45.27 360 SER A N 1
ATOM 2774 C CA . SER A 1 360 ? -24.790 -4.159 41.312 1.00 49.11 360 SER A CA 1
ATOM 2775 C C . SER A 1 360 ? -25.722 -2.933 41.398 1.00 50.60 360 SER A C 1
ATOM 2776 O O . SER A 1 360 ? -26.514 -2.785 42.360 1.00 46.85 360 SER A O 1
ATOM 2779 N N . LEU A 1 361 ? -25.655 -2.116 40.344 1.00 50.02 361 LEU A N 1
ATOM 2780 C CA . LEU A 1 361 ? -26.498 -0.931 40.179 1.00 49.48 361 LEU A CA 1
ATOM 2781 C C . LEU A 1 361 ? -27.997 -1.225 40.266 1.00 50.40 361 LEU A C 1
ATOM 2782 O O . LEU A 1 361 ? -28.719 -0.547 40.999 1.00 48.45 361 LEU A O 1
ATOM 2787 N N . LEU A 1 362 ? -28.473 -2.201 39.504 1.00 50.32 362 LEU A N 1
ATOM 2788 C CA . LEU A 1 362 ? -29.906 -2.492 39.514 1.00 52.14 362 LEU A CA 1
ATOM 2789 C C . LEU A 1 362 ? -30.400 -3.003 40.877 1.00 49.62 362 LEU A C 1
ATOM 2790 O O . LEU A 1 362 ? -31.480 -2.606 41.327 1.00 50.50 362 LEU A O 1
ATOM 2795 N N . GLU A 1 363 ? -29.587 -3.855 41.509 1.00 54.09 363 GLU A N 1
ATOM 2796 C CA . GLU A 1 363 ? -29.791 -4.343 42.883 1.00 57.33 363 GLU A CA 1
ATOM 2797 C C . GLU A 1 363 ? -29.801 -3.238 43.949 1.00 57.84 363 GLU A C 1
ATOM 2798 O O . GLU A 1 363 ? -30.599 -3.301 44.887 1.00 54.34 363 GLU A O 1
ATOM 2804 N N . ARG A 1 364 ? -28.949 -2.223 43.791 1.00 56.03 364 ARG A N 1
ATOM 2805 C CA . ARG A 1 364 ? -28.884 -1.092 44.747 1.00 54.50 364 ARG A CA 1
ATOM 2806 C C . ARG A 1 364 ? -29.693 0.191 44.406 1.00 56.26 364 ARG A C 1
ATOM 2807 O O . ARG A 1 364 ? -29.739 1.128 45.223 1.00 55.22 364 ARG A O 1
ATOM 2815 N N . CYS A 1 365 ? -30.340 0.219 43.238 1.00 51.04 365 CYS A N 1
ATOM 2816 C CA . CYS A 1 365 ? -31.166 1.342 42.814 1.00 46.67 365 CYS A CA 1
ATOM 2817 C C . CYS A 1 365 ? -32.472 0.788 42.268 1.00 46.45 365 CYS A C 1
ATOM 2818 O O . CYS A 1 365 ? -32.637 0.682 41.054 1.00 43.24 365 CYS A O 1
ATOM 2821 N N . PRO A 1 366 ? -33.401 0.414 43.160 1.00 46.97 366 PRO A N 1
ATOM 2822 C CA . PRO A 1 366 ? -34.659 -0.201 42.700 1.00 46.95 366 PRO A CA 1
ATOM 2823 C C . PRO A 1 366 ? -35.668 0.773 42.094 1.00 45.70 366 PRO A C 1
ATOM 2824 O O . PRO A 1 366 ? -36.629 0.349 41.454 1.00 42.28 366 PRO A O 1
ATOM 2828 N N . ASP A 1 367 ? -35.446 2.065 42.298 1.00 50.01 367 ASP A N 1
ATOM 2829 C CA . ASP A 1 367 ? -36.268 3.107 41.694 1.00 52.51 367 ASP A CA 1
ATOM 2830 C C . ASP A 1 367 ? -35.422 3.985 40.753 1.00 53.67 367 ASP A C 1
ATOM 2831 O O . ASP A 1 367 ? -35.664 5.202 40.617 1.00 52.63 367 ASP A O 1
ATOM 2836 N N . LEU A 1 368 ? -34.456 3.347 40.082 1.00 53.98 368 LEU A N 1
ATOM 2837 C CA . LEU A 1 368 ? -33.607 4.002 39.085 1.00 51.09 368 LEU A CA 1
ATOM 2838 C C . LEU A 1 368 ? -34.517 4.626 38.033 1.00 50.56 368 LEU A C 1
ATOM 2839 O O . LEU A 1 368 ? -35.562 4.035 37.693 1.00 53.20 368 LEU A O 1
ATOM 2844 N N . ALA A 1 369 ? -34.160 5.821 37.552 1.00 43.49 369 ALA A N 1
ATOM 2845 C CA . ALA A 1 369 ? -34.969 6.464 36.519 1.00 39.76 369 ALA A CA 1
ATOM 2846 C C . ALA A 1 369 ? -34.187 7.505 35.772 1.00 40.28 369 ALA A C 1
ATOM 2847 O O . ALA A 1 369 ? -33.183 8.035 36.263 1.00 39.51 369 ALA A O 1
ATOM 2849 N N . LEU A 1 370 ? -34.666 7.801 34.571 1.00 44.75 370 LEU A N 1
ATOM 2850 C CA . LEU A 1 370 ? -34.114 8.900 33.771 1.00 45.71 370 LEU A CA 1
ATOM 2851 C C . LEU A 1 370 ? -34.513 10.209 34.422 1.00 48.78 370 LEU A C 1
ATOM 2852 O O . LEU A 1 370 ? -35.515 10.271 35.142 1.00 42.67 370 LEU A O 1
ATOM 2857 N N . ASP A 1 371 ? -33.704 11.244 34.200 1.00 61.98 371 ASP A N 1
ATOM 2858 C CA . ASP A 1 371 ? -33.889 12.555 34.870 1.00 61.69 371 ASP A CA 1
ATOM 2859 C C . ASP A 1 371 ? -33.131 13.721 34.231 1.00 58.71 371 ASP A C 1
ATOM 2860 O O . ASP A 1 371 ? -32.008 14.000 34.638 1.00 63.08 371 ASP A O 1
ATOM 2865 N N . GLY A 1 372 ? -33.668 14.390 33.217 1.00 59.31 372 GLY A N 1
ATOM 2866 C CA . GLY A 1 372 ? -34.613 13.863 32.260 1.00 61.16 372 GLY A CA 1
ATOM 2867 C C . GLY A 1 372 ? -33.828 13.625 30.965 1.00 62.42 372 GLY A C 1
ATOM 2868 O O . GLY A 1 372 ? -33.454 12.490 30.676 1.00 60.97 372 GLY A O 1
ATOM 2869 N N . PRO A 1 373 ? -33.544 14.694 30.188 1.00 60.29 373 PRO A N 1
ATOM 2870 C CA . PRO A 1 373 ? -33.056 14.450 28.832 1.00 58.77 373 PRO A CA 1
ATOM 2871 C C . PRO A 1 373 ? -31.587 14.041 28.800 1.00 53.79 373 PRO A C 1
ATOM 2872 O O . PRO A 1 373 ? -30.765 14.657 29.480 1.00 50.80 373 PRO A O 1
ATOM 2876 N N . PRO A 1 374 ? -31.257 13.009 28.005 1.00 53.58 374 PRO A N 1
ATOM 2877 C CA . PRO A 1 374 ? -29.882 12.496 27.887 1.00 49.76 374 PRO A CA 1
ATOM 2878 C C . PRO A 1 374 ? -28.927 13.466 27.187 1.00 49.52 374 PRO A C 1
ATOM 2879 O O . PRO A 1 374 ? -29.360 14.438 26.598 1.00 47.52 374 PRO A O 1
ATOM 2883 N N . GLY A 1 375 ? -27.627 13.208 27.260 1.00 53.88 375 GLY A N 1
ATOM 2884 C CA . GLY A 1 375 ? -26.611 14.101 26.664 1.00 53.89 375 GLY A CA 1
ATOM 2885 C C . GLY A 1 375 ? -26.538 14.005 25.156 1.00 54.39 375 GLY A C 1
ATOM 2886 O O . GLY A 1 375 ? -27.293 13.255 24.554 1.00 57.91 375 GLY A O 1
ATOM 2887 N N . ALA A 1 376 ? -25.635 14.770 24.542 1.00 54.70 376 ALA A N 1
ATOM 2888 C CA . ALA A 1 376 ? -25.495 14.774 23.081 1.00 50.91 376 ALA A CA 1
ATOM 2889 C C . ALA A 1 376 ? -24.784 13.524 22.606 1.00 51.12 376 ALA A C 1
ATOM 2890 O O . ALA A 1 376 ? -23.915 12.991 23.304 1.00 57.82 376 ALA A O 1
ATOM 2892 N N . ARG A 1 377 ? -25.160 13.060 21.416 1.00 47.31 377 ARG A N 1
ATOM 2893 C CA . ARG A 1 377 ? -24.426 11.992 20.744 1.00 45.58 377 ARG A CA 1
ATOM 2894 C C . ARG A 1 377 ? -23.136 12.551 20.131 1.00 46.28 377 ARG A C 1
ATOM 2895 O O . ARG A 1 377 ? -23.187 13.572 19.453 1.00 44.42 377 ARG A O 1
ATOM 2903 N N . PRO A 1 378 ? -21.979 11.889 20.357 1.00 52.10 378 PRO A N 1
ATOM 2904 C CA . PRO A 1 378 ? -20.831 12.357 19.606 1.00 53.23 378 PRO A CA 1
ATOM 2905 C C . PRO A 1 378 ? -21.024 12.082 18.088 1.00 54.58 378 PRO A C 1
ATOM 2906 O O . PRO A 1 378 ? -21.837 11.217 17.705 1.00 52.64 378 PRO A O 1
ATOM 2910 N N . PRO A 1 379 ? -20.301 12.822 17.232 1.00 53.22 379 PRO A N 1
ATOM 2911 C CA . PRO A 1 379 ? -20.367 12.599 15.784 1.00 52.16 379 PRO A CA 1
ATOM 2912 C C . PRO A 1 379 ? -19.517 11.421 15.333 1.00 46.60 379 PRO A C 1
ATOM 2913 O O . PRO A 1 379 ? -18.685 10.927 16.083 1.00 51.60 379 PRO A O 1
ATOM 2917 N N . GLY A 1 380 ? -19.721 10.985 14.098 1.00 43.70 380 GLY A N 1
ATOM 2918 C CA . GLY A 1 380 ? -18.902 9.942 13.489 1.00 39.60 380 GLY A CA 1
ATOM 2919 C C . GLY A 1 380 ? -19.617 8.616 13.503 1.00 38.08 380 GLY A C 1
ATOM 2920 O O . GLY A 1 380 ? -20.606 8.402 14.225 1.00 35.91 380 GLY A O 1
ATOM 2921 N N . MET A 1 381 ? -19.111 7.717 12.691 1.00 34.16 381 MET A N 1
ATOM 2922 C CA . MET A 1 381 ? -19.775 6.465 12.497 1.00 32.76 381 MET A CA 1
ATOM 2923 C C . MET A 1 381 ? -19.239 5.413 13.460 1.00 31.08 381 MET A C 1
ATOM 2924 O O . MET A 1 381 ? -19.768 4.339 13.490 1.00 27.56 381 MET A O 1
ATOM 2929 N N . LEU A 1 382 ? -18.217 5.692 14.265 1.00 31.54 382 LEU A N 1
ATOM 2930 C CA . LEU A 1 382 ? -17.685 4.649 15.146 1.00 31.61 382 LEU A CA 1
ATOM 2931 C C . LEU A 1 382 ? -18.567 4.346 16.385 1.00 32.92 382 LEU A C 1
ATOM 2932 O O . LEU A 1 382 ? -18.848 3.181 16.660 1.00 37.72 382 LEU A O 1
ATOM 2937 N N . ILE A 1 383 ? -19.047 5.360 17.098 1.00 33.17 383 ILE A N 1
ATOM 2938 C CA . ILE A 1 383 ? -19.649 5.139 18.431 1.00 34.39 383 ILE A CA 1
ATOM 2939 C C . ILE A 1 383 ? -21.133 5.405 18.467 1.00 31.68 383 ILE A C 1
ATOM 2940 O O . ILE A 1 383 ? -21.566 6.451 18.065 1.00 34.48 383 ILE A O 1
ATOM 2945 N N . ARG A 1 384 ? -21.892 4.457 18.992 1.00 33.50 384 ARG A N 1
ATOM 2946 C CA . ARG A 1 384 ? -23.314 4.641 19.256 1.00 36.99 384 ARG A CA 1
ATOM 2947 C C . ARG A 1 384 ? -23.477 4.769 20.747 1.00 40.03 384 ARG A C 1
ATOM 2948 O O . ARG A 1 384 ? -23.383 3.758 21.507 1.00 40.28 384 ARG A O 1
ATOM 2956 N N . GLY A 1 385 ? -23.668 6.018 21.167 1.00 38.13 385 GLY A N 1
ATOM 2957 C CA . GLY A 1 385 ? -24.109 6.303 22.520 1.00 39.78 385 GLY A CA 1
ATOM 2958 C C . GLY A 1 385 ? -24.213 7.785 22.783 1.00 41.41 385 GLY A C 1
ATOM 2959 O O . GLY A 1 385 ? -23.826 8.602 21.950 1.00 42.28 385 GLY A O 1
ATOM 2960 N N . VAL A 1 386 ? -24.746 8.107 23.959 1.00 42.89 386 VAL A N 1
ATOM 2961 C CA . VAL A 1 386 ? -24.796 9.471 24.497 1.00 40.76 386 VAL A CA 1
ATOM 2962 C C . VAL A 1 386 ? -23.569 9.743 25.375 1.00 42.42 386 VAL A C 1
ATOM 2963 O O . VAL A 1 386 ? -22.975 8.804 25.902 1.00 37.76 386 VAL A O 1
ATOM 2967 N N . ARG A 1 387 ? -23.164 11.011 25.517 1.00 47.18 387 ARG A N 1
ATOM 2968 C CA . ARG A 1 387 ? -21.958 11.334 26.303 1.00 50.94 387 ARG A CA 1
ATOM 2969 C C . ARG A 1 387 ? -22.140 11.816 27.738 1.00 50.24 387 ARG A C 1
ATOM 2970 O O . ARG A 1 387 ? -21.147 11.890 28.474 1.00 55.23 387 ARG A O 1
ATOM 2978 N N . ARG A 1 388 ? -23.375 12.138 28.134 1.00 48.36 388 ARG A N 1
ATOM 2979 C CA . ARG A 1 388 ? -23.729 12.420 29.550 1.00 49.64 388 ARG A CA 1
ATOM 2980 C C . ARG A 1 388 ? -25.128 11.842 29.745 1.00 47.34 388 ARG A C 1
ATOM 2981 O O . ARG A 1 388 ? -26.016 12.127 28.959 1.00 50.69 388 ARG A O 1
ATOM 2989 N N . LEU A 1 389 ? -25.313 10.964 30.724 1.00 45.17 389 LEU A N 1
ATOM 2990 C CA . LEU A 1 389 ? -26.643 10.361 30.970 1.00 47.07 389 LEU A CA 1
ATOM 2991 C C . LEU A 1 389 ? -27.120 10.637 32.393 1.00 46.00 389 LEU A C 1
ATOM 2992 O O . LEU A 1 389 ? -26.784 9.861 33.330 1.00 43.44 389 LEU A O 1
ATOM 2997 N N . PRO A 1 390 ? -27.932 11.704 32.560 1.00 41.42 390 PRO A N 1
ATOM 2998 C CA . PRO A 1 390 ? -28.404 12.042 33.910 1.00 42.72 390 PRO A CA 1
ATOM 2999 C C . PRO A 1 390 ? -29.508 11.093 34.435 1.00 38.56 390 PRO A C 1
ATOM 3000 O O . PRO A 1 390 ? -30.544 10.963 33.777 1.00 38.31 390 PRO A O 1
ATOM 3004 N N . VAL A 1 391 ? -29.269 10.436 35.585 1.00 37.07 391 VAL A N 1
ATOM 3005 C CA . VAL A 1 391 ? -30.272 9.537 36.244 1.00 41.05 391 VAL A CA 1
ATOM 3006 C C . VAL A 1 391 ? -30.523 9.876 37.702 1.00 43.93 391 VAL A C 1
ATOM 3007 O O . VAL A 1 391 ? -29.765 10.630 38.313 1.00 51.49 391 VAL A O 1
ATOM 3011 N N . ARG A 1 392 ? -31.587 9.303 38.251 1.00 46.99 392 ARG A N 1
ATOM 3012 C CA . ARG A 1 392 ? -31.879 9.393 39.684 1.00 50.03 392 ARG A CA 1
ATOM 3013 C C . ARG A 1 392 ? -32.301 8.022 40.185 1.00 52.52 392 ARG A C 1
ATOM 3014 O O . ARG A 1 392 ? -32.562 7.123 39.363 1.00 48.84 392 ARG A O 1
ATOM 3022 N N . TRP A 1 393 ? -32.401 7.901 41.518 1.00 54.42 393 TRP A N 1
ATOM 3023 C CA . TRP A 1 393 ? -32.739 6.642 42.193 1.00 53.40 393 TRP A CA 1
ATOM 3024 C C . TRP A 1 393 ? -33.252 6.757 43.623 1.00 55.71 393 TRP A C 1
ATOM 3025 O O . TRP A 1 393 ? -32.861 7.633 44.386 1.00 59.33 393 TRP A O 1
ATOM 3037 N N . MET B 1 1 ? 7.178 -33.715 19.264 1.00 79.39 1 MET B N 1
ATOM 3038 C CA . MET B 1 1 ? 6.924 -35.167 19.479 1.00 81.58 1 MET B CA 1
ATOM 3039 C C . MET B 1 1 ? 7.096 -35.501 20.959 1.00 77.76 1 MET B C 1
ATOM 3040 O O . MET B 1 1 ? 8.221 -35.555 21.457 1.00 80.49 1 MET B O 1
ATOM 3045 N N . GLY B 1 2 ? 5.975 -35.717 21.649 1.00 78.22 2 GLY B N 1
ATOM 3046 C CA . GLY B 1 2 ? 5.957 -36.029 23.088 1.00 72.79 2 GLY B CA 1
ATOM 3047 C C . GLY B 1 2 ? 4.708 -36.800 23.504 1.00 69.81 2 GLY B C 1
ATOM 3048 O O . GLY B 1 2 ? 4.197 -37.612 22.734 1.00 70.70 2 GLY B O 1
ATOM 3049 N N . ASN B 1 3 ? 4.207 -36.536 24.709 1.00 66.72 3 ASN B N 1
ATOM 3050 C CA . ASN B 1 3 ? 3.098 -37.321 25.274 1.00 72.17 3 ASN B CA 1
ATOM 3051 C C . ASN B 1 3 ? 1.767 -37.214 24.508 1.00 70.12 3 ASN B C 1
ATOM 3052 O O . ASN B 1 3 ? 1.095 -36.184 24.537 1.00 77.51 3 ASN B O 1
ATOM 3057 N N . VAL B 1 4 ? 1.415 -38.311 23.836 1.00 64.02 4 VAL B N 1
ATOM 3058 C CA . VAL B 1 4 ? 0.148 -38.479 23.134 1.00 58.90 4 VAL B CA 1
ATOM 3059 C C . VAL B 1 4 ? -0.845 -39.173 24.049 1.00 58.77 4 VAL B C 1
ATOM 3060 O O . VAL B 1 4 ? -0.507 -40.173 24.654 1.00 59.97 4 VAL B O 1
ATOM 3064 N N . ILE B 1 5 ? -2.075 -38.690 24.137 1.00 60.00 5 ILE B N 1
ATOM 3065 C CA . ILE B 1 5 ? -3.117 -39.529 24.727 1.00 65.95 5 ILE B CA 1
ATOM 3066 C C . ILE B 1 5 ? -3.940 -40.131 23.591 1.00 65.07 5 ILE B C 1
ATOM 3067 O O . ILE B 1 5 ? -4.418 -39.410 22.716 1.00 63.85 5 ILE B O 1
ATOM 3072 N N . ASP B 1 6 ? -4.043 -41.467 23.600 1.00 64.13 6 ASP B N 1
ATOM 3073 C CA . ASP B 1 6 ? -4.768 -42.228 22.583 1.00 58.27 6 ASP B CA 1
ATOM 3074 C C . ASP B 1 6 ? -6.193 -42.273 23.033 1.00 53.46 6 ASP B C 1
ATOM 3075 O O . ASP B 1 6 ? -6.486 -42.771 24.125 1.00 47.18 6 ASP B O 1
ATOM 3080 N N . LEU B 1 7 ? -7.072 -41.759 22.179 1.00 49.90 7 LEU B N 1
ATOM 3081 C CA . LEU B 1 7 ? -8.495 -41.679 22.497 1.00 50.09 7 LEU B CA 1
ATOM 3082 C C . LEU B 1 7 ? -9.175 -43.042 22.368 1.00 46.45 7 LEU B C 1
ATOM 3083 O O . LEU B 1 7 ? -10.158 -43.321 23.090 1.00 37.57 7 LEU B O 1
ATOM 3088 N N . GLY B 1 8 ? -8.631 -43.895 21.487 1.00 46.20 8 GLY B N 1
ATOM 3089 C CA . GLY B 1 8 ? -8.964 -45.340 21.488 1.00 48.35 8 GLY B CA 1
ATOM 3090 C C . GLY B 1 8 ? -9.125 -45.907 22.897 1.00 48.90 8 GLY B C 1
ATOM 3091 O O . GLY B 1 8 ? -10.172 -46.454 23.233 1.00 43.65 8 GLY B O 1
ATOM 3092 N N . GLU B 1 9 ? -8.126 -45.659 23.754 1.00 53.61 9 GLU B N 1
ATOM 3093 C CA . GLU B 1 9 ? -8.070 -46.227 25.114 1.00 55.80 9 GLU B CA 1
ATOM 3094 C C . GLU B 1 9 ? -9.182 -45.785 26.082 1.00 56.70 9 GLU B C 1
ATOM 3095 O O . GLU B 1 9 ? -9.244 -46.254 27.218 1.00 60.21 9 GLU B O 1
ATOM 3101 N N . TYR B 1 10 ? -10.073 -44.903 25.645 1.00 55.05 10 TYR B N 1
ATOM 3102 C CA . TYR B 1 10 ? -11.324 -44.693 26.373 1.00 52.23 10 TYR B CA 1
ATOM 3103 C C . TYR B 1 10 ? -12.425 -45.665 25.960 1.00 51.13 10 TYR B C 1
ATOM 3104 O O . TYR B 1 10 ? -13.509 -45.654 26.561 1.00 56.18 10 TYR B O 1
ATOM 3113 N N . GLY B 1 11 ? -12.148 -46.515 24.968 1.00 49.70 11 GLY B N 1
ATOM 3114 C CA . GLY B 1 11 ? -13.086 -47.537 24.515 1.00 50.06 11 GLY B CA 1
ATOM 3115 C C . GLY B 1 11 ? -14.196 -46.910 23.696 1.00 53.65 11 GLY B C 1
ATOM 3116 O O . GLY B 1 11 ? -13.948 -45.962 22.943 1.00 47.46 11 GLY B O 1
ATOM 3117 N N . ALA B 1 12 ? -15.407 -47.444 23.838 1.00 54.34 12 ALA B N 1
ATOM 3118 C CA . ALA B 1 12 ? -16.570 -46.945 23.124 1.00 59.17 12 ALA B CA 1
ATOM 3119 C C . ALA B 1 12 ? -17.523 -46.203 24.049 1.00 63.74 12 ALA B C 1
ATOM 3120 O O . ALA B 1 12 ? -18.624 -45.852 23.632 1.00 73.51 12 ALA B O 1
ATOM 3122 N N . ARG B 1 13 ? -17.109 -45.961 25.295 1.00 62.82 13 ARG B N 1
ATOM 3123 C CA . ARG B 1 13 ? -17.775 -44.964 26.151 1.00 64.24 13 ARG B CA 1
ATOM 3124 C C . ARG B 1 13 ? -17.530 -43.553 25.562 1.00 60.84 13 ARG B C 1
ATOM 3125 O O . ARG B 1 13 ? -18.387 -42.664 25.683 1.00 57.30 13 ARG B O 1
ATOM 3133 N N . PHE B 1 14 ? -16.369 -43.370 24.916 1.00 50.25 14 PHE B N 1
ATOM 3134 C CA . PHE B 1 14 ? -15.977 -42.077 24.368 1.00 50.81 14 PHE B CA 1
ATOM 3135 C C . PHE B 1 14 ? -16.668 -41.733 23.040 1.00 50.48 14 PHE B C 1
ATOM 3136 O O . PHE B 1 14 ? -16.921 -40.567 22.747 1.00 47.35 14 PHE B O 1
ATOM 3144 N N . THR B 1 15 ? -16.922 -42.733 22.215 1.00 52.87 15 THR B N 1
ATOM 3145 C CA . THR B 1 15 ? -17.648 -42.507 20.964 1.00 55.40 15 THR B CA 1
ATOM 3146 C C . THR B 1 15 ? -19.075 -42.125 21.258 1.00 49.54 15 THR B C 1
ATOM 3147 O O . THR B 1 15 ? -19.550 -41.121 20.770 1.00 45.53 15 THR B O 1
ATOM 3151 N N . GLU B 1 16 ? -19.725 -42.942 22.075 1.00 50.94 16 GLU B N 1
ATOM 3152 C CA . GLU B 1 16 ? -21.061 -42.675 22.568 1.00 52.39 16 GLU B CA 1
ATOM 3153 C C . GLU B 1 16 ? -21.163 -41.337 23.299 1.00 51.97 16 GLU B C 1
ATOM 3154 O O . GLU B 1 16 ? -22.171 -40.630 23.137 1.00 45.14 16 GLU B O 1
ATOM 3160 N N . ASP B 1 17 ? -20.139 -41.001 24.101 1.00 49.93 17 ASP B N 1
ATOM 3161 C CA . ASP B 1 17 ? -20.177 -39.805 24.964 1.00 50.00 17 ASP B CA 1
ATOM 3162 C C . ASP B 1 17 ? -18.795 -39.161 25.172 1.00 46.71 17 ASP B C 1
ATOM 3163 O O . ASP B 1 17 ? -18.125 -39.407 26.176 1.00 44.92 17 ASP B O 1
ATOM 3168 N N . PRO B 1 18 ? -18.393 -38.285 24.243 1.00 43.22 18 PRO B N 1
ATOM 3169 C CA . PRO B 1 18 ? -17.045 -37.752 24.278 1.00 41.98 18 PRO B CA 1
ATOM 3170 C C . PRO B 1 18 ? -16.786 -36.629 25.290 1.00 44.40 18 PRO B C 1
ATOM 3171 O O . PRO B 1 18 ? -15.624 -36.263 25.523 1.00 47.37 18 PRO B O 1
ATOM 3175 N N . TYR B 1 19 ? -17.839 -36.121 25.912 1.00 43.18 19 TYR B N 1
ATOM 3176 C CA . TYR B 1 19 ? -17.767 -34.858 26.639 1.00 43.22 19 TYR B CA 1
ATOM 3177 C C . TYR B 1 19 ? -17.011 -34.862 27.988 1.00 43.75 19 TYR B C 1
ATOM 3178 O O . TYR B 1 19 ? -16.333 -33.883 28.318 1.00 45.10 19 TYR B O 1
ATOM 3187 N N . PRO B 1 20 ? -17.130 -35.939 28.779 1.00 44.43 20 PRO B N 1
ATOM 3188 C CA . PRO B 1 20 ? -16.409 -35.926 30.074 1.00 43.59 20 PRO B CA 1
ATOM 3189 C C . PRO B 1 20 ? -14.902 -36.011 29.909 1.00 43.14 20 PRO B C 1
ATOM 3190 O O . PRO B 1 20 ? -14.185 -35.515 30.762 1.00 46.95 20 PRO B O 1
ATOM 3194 N N . VAL B 1 21 ? -14.447 -36.594 28.798 1.00 45.46 21 VAL B N 1
ATOM 3195 C CA . VAL B 1 21 ? -13.043 -36.561 28.377 1.00 44.19 21 VAL B CA 1
ATOM 3196 C C . VAL B 1 21 ? -12.630 -35.193 27.859 1.00 45.27 21 VAL B C 1
ATOM 3197 O O . VAL B 1 21 ? -11.527 -34.713 28.172 1.00 47.90 21 VAL B O 1
ATOM 3201 N N . TYR B 1 22 ? -13.485 -34.601 27.014 1.00 41.65 22 TYR B N 1
ATOM 3202 C CA . TYR B 1 22 ? -13.251 -33.244 26.483 1.00 37.54 22 TYR B CA 1
ATOM 3203 C C . TYR B 1 22 ? -13.058 -32.261 27.622 1.00 34.25 22 TYR B C 1
ATOM 3204 O O . TYR B 1 22 ? -12.129 -31.502 27.604 1.00 32.59 22 TYR B O 1
ATOM 3213 N N . ALA B 1 23 ? -13.982 -32.306 28.579 1.00 33.71 23 ALA B N 1
ATOM 3214 C CA . ALA B 1 23 ? -13.920 -31.595 29.838 1.00 36.98 23 ALA B CA 1
ATOM 3215 C C . ALA B 1 23 ? -12.625 -31.868 30.648 1.00 44.22 23 ALA B C 1
ATOM 3216 O O . ALA B 1 23 ? -11.848 -30.950 30.931 1.00 40.57 23 ALA B O 1
ATOM 3218 N N . GLU B 1 24 ? -12.392 -33.120 31.017 1.00 51.98 24 GLU B N 1
ATOM 3219 C CA . GLU B 1 24 ? -11.154 -33.468 31.692 1.00 62.34 24 GLU B CA 1
ATOM 3220 C C . GLU B 1 24 ? -10.004 -32.726 31.018 1.00 61.94 24 GLU B C 1
ATOM 3221 O O . GLU B 1 24 ? -9.241 -32.045 31.702 1.00 71.65 24 GLU B O 1
ATOM 3227 N N . LEU B 1 25 ? -9.920 -32.821 29.687 1.00 55.12 25 LEU B N 1
ATOM 3228 C CA . LEU B 1 25 ? -8.795 -32.247 28.932 1.00 52.50 25 LEU B CA 1
ATOM 3229 C C . LEU B 1 25 ? -8.770 -30.710 28.945 1.00 49.22 25 LEU B C 1
ATOM 3230 O O . LEU B 1 25 ? -7.709 -30.093 28.982 1.00 44.87 25 LEU B O 1
ATOM 3235 N N . ARG B 1 26 ? -9.953 -30.111 28.888 1.00 51.31 26 ARG B N 1
ATOM 3236 C CA . ARG B 1 26 ? -10.114 -28.638 28.857 1.00 54.21 26 ARG B CA 1
ATOM 3237 C C . ARG B 1 26 ? -9.697 -27.942 30.140 1.00 53.98 26 ARG B C 1
ATOM 3238 O O . ARG B 1 26 ? -9.356 -26.769 30.119 1.00 53.57 26 ARG B O 1
ATOM 3246 N N . GLU B 1 27 ? -9.786 -28.665 31.247 1.00 58.58 27 GLU B N 1
ATOM 3247 C CA . GLU B 1 27 ? -9.325 -28.193 32.544 1.00 62.62 27 GLU B CA 1
ATOM 3248 C C . GLU B 1 27 ? -7.802 -28.180 32.588 1.00 62.80 27 GLU B C 1
ATOM 3249 O O . GLU B 1 27 ? -7.205 -27.242 33.111 1.00 60.29 27 GLU B O 1
ATOM 3255 N N . ARG B 1 28 ? -7.183 -29.210 32.015 1.00 64.24 28 ARG B N 1
ATOM 3256 C CA . ARG B 1 28 ? -5.728 -29.274 31.897 1.00 66.46 28 ARG B CA 1
ATOM 3257 C C . ARG B 1 28 ? -5.195 -28.248 30.886 1.00 69.28 28 ARG B C 1
ATOM 3258 O O . ARG B 1 28 ? -4.059 -27.783 31.007 1.00 71.13 28 ARG B O 1
ATOM 3266 N N . GLY B 1 29 ? -6.011 -27.896 29.892 1.00 68.30 29 GLY B N 1
ATOM 3267 C CA . GLY B 1 29 ? -5.647 -26.861 28.922 1.00 63.12 29 GLY B CA 1
ATOM 3268 C C . GLY B 1 29 ? -6.580 -26.798 27.726 1.00 61.20 29 GLY B C 1
ATOM 3269 O O . GLY B 1 29 ? -7.580 -27.496 27.677 1.00 54.99 29 GLY B O 1
ATOM 3270 N N . PRO B 1 30 ? -6.245 -25.966 26.736 1.00 62.91 30 PRO B N 1
ATOM 3271 C CA . PRO B 1 30 ? -7.101 -25.759 25.574 1.00 63.09 30 PRO B CA 1
ATOM 3272 C C . PRO B 1 30 ? -6.764 -26.648 24.373 1.00 60.23 30 PRO B C 1
ATOM 3273 O O . PRO B 1 30 ? -7.592 -26.810 23.466 1.00 57.87 30 PRO B O 1
ATOM 3277 N N . VAL B 1 31 ? -5.555 -27.195 24.358 1.00 57.91 31 VAL B N 1
ATOM 3278 C CA . VAL B 1 31 ? -5.015 -27.839 23.176 1.00 59.04 31 VAL B CA 1
ATOM 3279 C C . VAL B 1 31 ? -4.054 -28.948 23.601 1.00 60.35 31 VAL B C 1
ATOM 3280 O O . VAL B 1 31 ? -3.253 -28.776 24.526 1.00 66.28 31 VAL B O 1
ATOM 3284 N N . HIS B 1 32 ? -4.181 -30.109 22.977 1.00 57.54 32 HIS B N 1
ATOM 3285 C CA . HIS B 1 32 ? -3.421 -31.278 23.393 1.00 54.70 32 HIS B CA 1
ATOM 3286 C C . HIS B 1 32 ? -3.216 -32.164 22.187 1.00 52.18 32 HIS B C 1
ATOM 3287 O O . HIS B 1 32 ? -4.069 -32.183 21.296 1.00 47.95 32 HIS B O 1
ATOM 3294 N N . TRP B 1 33 ? -2.097 -32.896 22.174 1.00 51.97 33 TRP B N 1
ATOM 3295 C CA . TRP B 1 33 ? -1.780 -33.866 21.107 1.00 53.59 33 TRP B CA 1
ATOM 3296 C C . TRP B 1 33 ? -2.484 -35.203 21.365 1.00 51.61 33 TRP B C 1
ATOM 3297 O O . TRP B 1 33 ? -2.526 -35.727 22.484 1.00 48.64 33 TRP B O 1
ATOM 3308 N N . VAL B 1 34 ? -3.007 -35.768 20.293 1.00 50.34 34 VAL B N 1
ATOM 3309 C CA . VAL B 1 34 ? -4.039 -36.768 20.405 1.00 48.63 34 VAL B CA 1
ATOM 3310 C C . VAL B 1 34 ? -3.958 -37.746 19.218 1.00 49.31 34 VAL B C 1
ATOM 3311 O O . VAL B 1 34 ? -3.736 -37.302 18.089 1.00 49.45 34 VAL B O 1
ATOM 3315 N N . ARG B 1 35 ? -4.111 -39.055 19.483 1.00 48.44 35 ARG B N 1
ATOM 3316 C CA . ARG B 1 35 ? -4.436 -40.041 18.441 1.00 45.52 35 ARG B CA 1
ATOM 3317 C C . ARG B 1 35 ? -5.914 -40.337 18.574 1.00 44.87 35 ARG B C 1
ATOM 3318 O O . ARG B 1 35 ? -6.372 -40.739 19.651 1.00 43.72 35 ARG B O 1
ATOM 3326 N N . THR B 1 36 ? -6.646 -40.135 17.473 1.00 43.36 36 THR B N 1
ATOM 3327 C CA . THR B 1 36 ? -8.105 -40.334 17.423 1.00 42.56 36 THR B CA 1
ATOM 3328 C C . THR B 1 36 ? -8.426 -41.832 17.410 1.00 41.55 36 THR B C 1
ATOM 3329 O O . THR B 1 36 ? -7.589 -42.647 17.019 1.00 41.52 36 THR B O 1
ATOM 3333 N N . PRO B 1 37 ? -9.633 -42.209 17.822 1.00 40.89 37 PRO B N 1
ATOM 3334 C CA . PRO B 1 37 ? -9.867 -43.655 17.859 1.00 43.75 37 PRO B CA 1
ATOM 3335 C C . PRO B 1 37 ? -9.733 -44.329 16.484 1.00 43.87 37 PRO B C 1
ATOM 3336 O O . PRO B 1 37 ? -9.790 -43.647 15.461 1.00 46.06 37 PRO B O 1
ATOM 3340 N N . PRO B 1 38 ? -9.550 -45.662 16.455 1.00 46.22 38 PRO B N 1
ATOM 3341 C CA . PRO B 1 38 ? -9.641 -46.376 15.162 1.00 45.38 38 PRO B CA 1
ATOM 3342 C C . PRO B 1 38 ? -11.084 -46.415 14.651 1.00 41.63 38 PRO B C 1
ATOM 3343 O O . PRO B 1 38 ? -12.022 -46.229 15.448 1.00 37.18 38 PRO B O 1
ATOM 3347 N N . PRO B 1 39 ? -11.280 -46.671 13.368 1.00 45.50 39 PRO B N 1
ATOM 3348 C CA . PRO B 1 39 ? -10.211 -46.965 12.399 1.00 49.16 39 PRO B CA 1
ATOM 3349 C C . PRO B 1 39 ? -9.561 -45.701 11.803 1.00 55.57 39 PRO B C 1
ATOM 3350 O O . PRO B 1 39 ? -10.136 -44.615 11.850 1.00 58.16 39 PRO B O 1
ATOM 3354 N N . GLU B 1 40 ? -8.369 -45.850 11.229 1.00 63.37 40 GLU B N 1
ATOM 3355 C CA . GLU B 1 40 ? -7.596 -44.705 10.694 1.00 67.20 40 GLU B CA 1
ATOM 3356 C C . GLU B 1 40 ? -7.347 -43.670 11.830 1.00 65.86 40 GLU B C 1
ATOM 3357 O O . GLU B 1 40 ? -7.561 -42.469 11.679 1.00 68.04 40 GLU B O 1
ATOM 3363 N N . ALA B 1 41 ? -6.921 -44.216 12.971 1.00 65.95 41 ALA B N 1
ATOM 3364 C CA . ALA B 1 41 ? -6.570 -43.492 14.180 1.00 66.37 41 ALA B CA 1
ATOM 3365 C C . ALA B 1 41 ? -5.492 -42.425 13.919 1.00 70.65 41 ALA B C 1
ATOM 3366 O O . ALA B 1 41 ? -4.293 -42.663 14.074 1.00 67.89 41 ALA B O 1
ATOM 3368 N N . PHE B 1 42 ? -5.966 -41.244 13.532 1.00 72.21 42 PHE B N 1
ATOM 3369 C CA . PHE B 1 42 ? -5.141 -40.133 13.073 1.00 66.66 42 PHE B CA 1
ATOM 3370 C C . PHE B 1 42 ? -4.589 -39.337 14.267 1.00 65.70 42 PHE B C 1
ATOM 3371 O O . PHE B 1 42 ? -5.195 -39.336 15.349 1.00 63.69 42 PHE B O 1
ATOM 3379 N N . GLU B 1 43 ? -3.461 -38.651 14.077 1.00 61.14 43 GLU B N 1
ATOM 3380 C CA . GLU B 1 43 ? -2.876 -37.841 15.164 1.00 63.42 43 GLU B CA 1
ATOM 3381 C C . GLU B 1 43 ? -2.534 -36.400 14.805 1.00 53.75 43 GLU B C 1
ATOM 3382 O O . GLU B 1 43 ? -2.082 -36.109 13.707 1.00 49.97 43 GLU B O 1
ATOM 3388 N N . GLY B 1 44 ? -2.737 -35.520 15.789 1.00 46.58 44 GLY B N 1
ATOM 3389 C CA . GLY B 1 44 ? -2.507 -34.087 15.651 1.00 41.99 44 GLY B CA 1
ATOM 3390 C C . GLY B 1 44 ? -3.139 -33.360 16.825 1.00 40.16 44 GLY B C 1
ATOM 3391 O O . GLY B 1 44 ? -3.569 -34.001 17.798 1.00 40.08 44 GLY B O 1
ATOM 3392 N N . TRP B 1 45 ? -3.221 -32.027 16.736 1.00 39.50 45 TRP B N 1
ATOM 3393 C CA . TRP B 1 45 ? -3.735 -31.232 17.852 1.00 37.73 45 TRP B CA 1
ATOM 3394 C C . TRP B 1 45 ? -5.271 -31.222 17.883 1.00 38.94 45 TRP B C 1
ATOM 3395 O O . TRP B 1 45 ? -5.932 -31.148 16.846 1.00 45.00 45 TRP B O 1
ATOM 3406 N N . LEU B 1 46 ? -5.829 -31.320 19.075 1.00 38.11 46 LEU B N 1
ATOM 3407 C CA . LEU B 1 46 ? -7.252 -31.202 19.260 1.00 39.39 46 LEU B CA 1
ATOM 3408 C C . LEU B 1 46 ? -7.489 -29.948 20.059 1.00 42.62 46 LEU B C 1
ATOM 3409 O O . LEU B 1 46 ? -6.942 -29.806 21.148 1.00 41.88 46 LEU B O 1
ATOM 3414 N N . VAL B 1 47 ? -8.301 -29.035 19.515 1.00 44.87 47 VAL B N 1
ATOM 3415 C CA . VAL B 1 47 ? -8.702 -27.839 20.252 1.00 41.72 47 VAL B CA 1
ATOM 3416 C C . VAL B 1 47 ? -10.047 -28.101 20.936 1.00 41.18 47 VAL B C 1
ATOM 3417 O O . VAL B 1 47 ? -11.000 -28.561 20.308 1.00 36.93 47 VAL B O 1
ATOM 3421 N N . VAL B 1 48 ? -10.097 -27.809 22.234 1.00 38.73 48 VAL B N 1
ATOM 3422 C CA . VAL B 1 48 ? -11.251 -28.125 23.062 1.00 35.75 48 VAL B CA 1
ATOM 3423 C C . VAL B 1 48 ? -11.889 -26.929 23.769 1.00 34.45 48 VAL B C 1
ATOM 3424 O O . VAL B 1 48 ? -12.951 -27.084 24.403 1.00 35.16 48 VAL B O 1
ATOM 3428 N N . GLY B 1 49 ? -11.265 -25.752 23.652 1.00 32.33 49 GLY B N 1
ATOM 3429 C CA . GLY B 1 49 ? -11.790 -24.512 24.225 1.00 33.45 49 GLY B CA 1
ATOM 3430 C C . GLY B 1 49 ? -12.408 -23.646 23.153 1.00 35.06 49 GLY B C 1
ATOM 3431 O O . GLY B 1 49 ? -11.859 -23.546 22.047 1.00 42.08 49 GLY B O 1
ATOM 3432 N N . HIS B 1 50 ? -13.530 -23.003 23.478 1.00 35.72 50 HIS B N 1
ATOM 3433 C CA . HIS B 1 50 ? -14.242 -22.099 22.552 1.00 34.27 50 HIS B CA 1
ATOM 3434 C C . HIS B 1 50 ? -13.355 -21.005 21.984 1.00 35.21 50 HIS B C 1
ATOM 3435 O O . HIS B 1 50 ? -13.179 -20.894 20.778 1.00 38.95 50 HIS B O 1
ATOM 3442 N N . GLU B 1 51 ? -12.767 -20.216 22.871 1.00 35.56 51 GLU B N 1
ATOM 3443 C CA . GLU B 1 51 ? -12.075 -18.999 22.489 1.00 38.64 51 GLU B CA 1
ATOM 3444 C C . GLU B 1 51 ? -10.970 -19.373 21.505 1.00 37.71 51 GLU B C 1
ATOM 3445 O O . GLU B 1 51 ? -10.663 -18.611 20.575 1.00 38.20 51 GLU B O 1
ATOM 3451 N N . GLU B 1 52 ? -10.394 -20.556 21.699 1.00 35.80 52 GLU B N 1
ATOM 3452 C CA . GLU B 1 52 ? -9.338 -21.059 20.820 1.00 35.86 52 GLU B CA 1
ATOM 3453 C C . GLU B 1 52 ? -9.903 -21.790 19.624 1.00 31.03 52 GLU B C 1
ATOM 3454 O O . GLU B 1 52 ? -9.233 -21.914 18.600 1.00 28.45 52 GLU B O 1
ATOM 3460 N N . ALA B 1 53 ? -11.087 -22.353 19.768 1.00 28.69 53 ALA B N 1
ATOM 3461 C CA . ALA B 1 53 ? -11.757 -22.934 18.597 1.00 31.36 53 ALA B CA 1
ATOM 3462 C C . ALA B 1 53 ? -12.023 -21.828 17.603 1.00 29.90 53 ALA B C 1
ATOM 3463 O O . ALA B 1 53 ? -11.561 -21.869 16.457 1.00 27.77 53 ALA B O 1
ATOM 3465 N N . ARG B 1 54 ? -12.656 -20.788 18.113 1.00 29.71 54 ARG B N 1
ATOM 3466 C CA . ARG B 1 54 ? -12.989 -19.612 17.311 1.00 30.43 54 ARG B CA 1
ATOM 3467 C C . ARG B 1 54 ? -11.773 -19.073 16.573 1.00 28.44 54 ARG B C 1
ATOM 3468 O O . ARG B 1 54 ? -11.827 -18.874 15.350 1.00 30.70 54 ARG B O 1
ATOM 3476 N N . ALA B 1 55 ? -10.683 -18.859 17.319 1.00 25.67 55 ALA B N 1
ATOM 3477 C CA . ALA B 1 55 ? -9.519 -18.081 16.854 1.00 24.88 55 ALA B CA 1
ATOM 3478 C C . ALA B 1 55 ? -8.650 -18.874 15.874 1.00 27.33 55 ALA B C 1
ATOM 3479 O O . ALA B 1 55 ? -8.075 -18.302 14.920 1.00 30.55 55 ALA B O 1
ATOM 3481 N N . ALA B 1 56 ? -8.551 -20.177 16.116 1.00 27.80 56 ALA B N 1
ATOM 3482 C CA . ALA B 1 56 ? -7.908 -21.085 15.183 1.00 32.53 56 ALA B CA 1
ATOM 3483 C C . ALA B 1 56 ? -8.719 -21.271 13.883 1.00 32.40 56 ALA B C 1
ATOM 3484 O O . ALA B 1 56 ? -8.128 -21.467 12.821 1.00 37.29 56 ALA B O 1
ATOM 3486 N N . LEU B 1 57 ? -10.049 -21.171 13.936 1.00 30.83 57 LEU B N 1
ATOM 3487 C CA . LEU B 1 57 ? -10.853 -21.161 12.690 1.00 29.43 57 LEU B CA 1
ATOM 3488 C C . LEU B 1 57 ? -10.555 -19.956 11.860 1.00 29.01 57 LEU B C 1
ATOM 3489 O O . LEU B 1 57 ? -10.870 -19.949 10.687 1.00 33.09 57 LEU B O 1
ATOM 3494 N N . ALA B 1 58 ? -10.036 -18.905 12.487 1.00 29.73 58 ALA B N 1
ATOM 3495 C CA . ALA B 1 58 ? -9.729 -17.651 11.787 1.00 28.95 58 ALA B CA 1
ATOM 3496 C C . ALA B 1 58 ? -8.256 -17.423 11.482 1.00 29.66 58 ALA B C 1
ATOM 3497 O O . ALA B 1 58 ? -7.908 -16.549 10.719 1.00 28.80 58 ALA B O 1
ATOM 3499 N N . ASP B 1 59 ? -7.388 -18.208 12.098 1.00 35.20 59 ASP B N 1
ATOM 3500 C CA . ASP B 1 59 ? -5.962 -17.994 12.019 1.00 36.36 59 ASP B CA 1
ATOM 3501 C C . ASP B 1 59 ? -5.557 -18.228 10.588 1.00 39.64 59 ASP B C 1
ATOM 3502 O O . ASP B 1 59 ? -5.827 -19.299 10.074 1.00 42.95 59 ASP B O 1
ATOM 3507 N N . PRO B 1 60 ? -4.926 -17.224 9.943 1.00 38.94 60 PRO B N 1
ATOM 3508 C CA . PRO B 1 60 ? -4.474 -17.330 8.584 1.00 39.04 60 PRO B CA 1
ATOM 3509 C C . PRO B 1 60 ? -3.243 -18.210 8.397 1.00 40.28 60 PRO B C 1
ATOM 3510 O O . PRO B 1 60 ? -2.901 -18.537 7.264 1.00 43.23 60 PRO B O 1
ATOM 3514 N N . ARG B 1 61 ? -2.580 -18.579 9.488 1.00 42.89 61 ARG B N 1
ATOM 3515 C CA . ARG B 1 61 ? -1.479 -19.542 9.439 1.00 43.13 61 ARG B CA 1
ATOM 3516 C C . ARG B 1 61 ? -1.942 -21.019 9.313 1.00 44.91 61 ARG B C 1
ATOM 3517 O O . ARG B 1 61 ? -1.137 -21.884 8.999 1.00 46.79 61 ARG B O 1
ATOM 3525 N N . LEU B 1 62 ? -3.215 -21.317 9.563 1.00 45.88 62 LEU B N 1
ATOM 3526 C CA . LEU B 1 62 ? -3.753 -22.648 9.251 1.00 48.00 62 LEU B CA 1
ATOM 3527 C C . LEU B 1 62 ? -4.234 -22.771 7.795 1.00 47.20 62 LEU B C 1
ATOM 3528 O O . LEU B 1 62 ? -5.064 -21.981 7.346 1.00 49.00 62 LEU B O 1
ATOM 3533 N N . SER B 1 63 ? -3.699 -23.773 7.087 1.00 47.02 63 SER B N 1
ATOM 3534 C CA . SER B 1 63 ? -4.090 -24.129 5.705 1.00 46.33 63 SER B CA 1
ATOM 3535 C C . SER B 1 63 ? -4.952 -25.391 5.696 1.00 42.35 63 SER B C 1
ATOM 3536 O O . SER B 1 63 ? -4.886 -26.183 6.636 1.00 42.84 63 SER B O 1
ATOM 3539 N N . LYS B 1 64 ? -5.753 -25.552 4.637 1.00 43.91 64 LYS B N 1
ATOM 3540 C CA . LYS B 1 64 ? -6.557 -26.782 4.398 1.00 45.60 64 LYS B CA 1
ATOM 3541 C C . LYS B 1 64 ? -6.096 -27.582 3.180 1.00 45.06 64 LYS B C 1
ATOM 3542 O O . LYS B 1 64 ? -6.678 -28.619 2.861 1.00 44.64 64 LYS B O 1
ATOM 3548 N N . ASP B 1 65 ? -5.045 -27.101 2.526 1.00 47.03 65 ASP B N 1
ATOM 3549 C CA . ASP B 1 65 ? -4.608 -27.586 1.236 1.00 48.59 65 ASP B CA 1
ATOM 3550 C C . ASP B 1 65 ? -3.252 -28.216 1.447 1.00 47.95 65 ASP B C 1
ATOM 3551 O O . ASP B 1 65 ? -2.268 -27.513 1.630 1.00 44.22 65 ASP B O 1
ATOM 3556 N N . GLY B 1 66 ? -3.231 -29.550 1.451 1.00 54.51 66 GLY B N 1
ATOM 3557 C CA . GLY B 1 66 ? -2.017 -30.351 1.690 1.00 52.36 66 GLY B CA 1
ATOM 3558 C C . GLY B 1 66 ? -1.006 -30.399 0.549 1.00 52.26 66 GLY B C 1
ATOM 3559 O O . GLY B 1 66 ? 0.177 -30.660 0.781 1.00 55.02 66 GLY B O 1
ATOM 3560 N N . THR B 1 67 ? -1.456 -30.125 -0.675 1.00 54.00 67 THR B N 1
ATOM 3561 C CA . THR B 1 67 ? -0.578 -30.084 -1.851 1.00 54.10 67 THR B CA 1
ATOM 3562 C C . THR B 1 67 ? 0.546 -29.036 -1.722 1.00 55.44 67 THR B C 1
ATOM 3563 O O . THR B 1 67 ? 1.617 -29.207 -2.302 1.00 58.92 67 THR B O 1
ATOM 3567 N N . LYS B 1 68 ? 0.313 -27.978 -0.950 1.00 53.00 68 LYS B N 1
ATOM 3568 C CA . LYS B 1 68 ? 1.392 -27.063 -0.561 1.00 56.33 68 LYS B CA 1
ATOM 3569 C C . LYS B 1 68 ? 2.492 -27.740 0.290 1.00 58.70 68 LYS B C 1
ATOM 3570 O O . LYS B 1 68 ? 3.557 -27.168 0.472 1.00 64.51 68 LYS B O 1
ATOM 3576 N N . LYS B 1 69 ? 2.232 -28.929 0.828 1.00 58.78 69 LYS B N 1
ATOM 3577 C CA . LYS B 1 69 ? 3.243 -29.706 1.539 1.00 62.66 69 LYS B CA 1
ATOM 3578 C C . LYS B 1 69 ? 3.717 -30.955 0.781 1.00 66.22 69 LYS B C 1
ATOM 3579 O O . LYS B 1 69 ? 4.554 -31.701 1.305 1.00 63.79 69 LYS B O 1
ATOM 3585 N N . GLY B 1 70 ? 3.188 -31.196 -0.422 1.00 67.17 70 GLY B N 1
ATOM 3586 C CA . GLY B 1 70 ? 3.500 -32.420 -1.176 1.00 68.82 70 GLY B CA 1
ATOM 3587 C C . GLY B 1 70 ? 2.563 -33.598 -0.933 1.00 71.23 70 GLY B C 1
ATOM 3588 O O . GLY B 1 70 ? 2.543 -34.546 -1.740 1.00 69.98 70 GLY B O 1
ATOM 3589 N N . LEU B 1 71 ? 1.782 -33.551 0.154 1.00 66.52 71 LEU B N 1
ATOM 3590 C CA . LEU B 1 71 ? 0.764 -34.575 0.416 1.00 64.44 71 LEU B CA 1
ATOM 3591 C C . LEU B 1 71 ? -0.426 -34.329 -0.503 1.00 62.88 71 LEU B C 1
ATOM 3592 O O . LEU B 1 71 ? -0.582 -33.242 -1.063 1.00 63.84 71 LEU B O 1
ATOM 3597 N N . THR B 1 72 ? -1.244 -35.352 -0.698 1.00 64.02 72 THR B N 1
ATOM 3598 C CA . THR B 1 72 ? -2.352 -35.255 -1.639 1.00 64.03 72 THR B CA 1
ATOM 3599 C C . THR B 1 72 ? -3.387 -36.316 -1.310 1.00 57.93 72 THR B C 1
ATOM 3600 O O . THR B 1 72 ? -3.419 -37.365 -1.938 1.00 59.08 72 THR B O 1
ATOM 3604 N N . SER B 1 73 ? -4.236 -36.013 -0.325 1.00 53.44 73 SER B N 1
ATOM 3605 C CA . SER B 1 73 ? -5.244 -36.957 0.204 1.00 52.89 73 SER B CA 1
ATOM 3606 C C . SER B 1 73 ? -6.242 -37.429 -0.859 1.00 51.25 73 SER B C 1
ATOM 3607 O O . SER B 1 73 ? -6.286 -36.897 -1.962 1.00 49.49 73 SER B O 1
ATOM 3610 N N . LEU B 1 74 ? -7.017 -38.447 -0.508 1.00 53.67 74 LEU B N 1
ATOM 3611 C CA . LEU B 1 74 ? -7.892 -39.148 -1.464 1.00 58.27 74 LEU B CA 1
ATOM 3612 C C . LEU B 1 74 ? -8.901 -38.234 -2.142 1.00 55.44 74 LEU B C 1
ATOM 3613 O O . LEU B 1 74 ? -8.810 -37.987 -3.353 1.00 56.89 74 LEU B O 1
ATOM 3618 N N . ASP B 1 75 ? -9.841 -37.726 -1.348 1.00 54.28 75 ASP B N 1
ATOM 3619 C CA . ASP B 1 75 ? -10.858 -36.749 -1.800 1.00 52.94 75 ASP B CA 1
ATOM 3620 C C . ASP B 1 75 ? -10.347 -35.681 -2.779 1.00 48.87 75 ASP B C 1
ATOM 3621 O O . ASP B 1 75 ? -11.055 -35.317 -3.719 1.00 48.78 75 ASP B O 1
ATOM 3626 N N . VAL B 1 76 ? -9.129 -35.187 -2.551 1.00 47.52 76 VAL B N 1
ATOM 3627 C CA . VAL B 1 76 ? -8.472 -34.247 -3.477 1.00 47.36 76 VAL B CA 1
ATOM 3628 C C . VAL B 1 76 ? -8.222 -34.911 -4.840 1.00 47.14 76 VAL B C 1
ATOM 3629 O O . VAL B 1 76 ? -8.540 -34.332 -5.871 1.00 46.33 76 VAL B O 1
ATOM 3633 N N . GLU B 1 77 ? -7.657 -36.118 -4.830 1.00 51.53 77 GLU B N 1
ATOM 3634 C CA . GLU B 1 77 ? -7.329 -36.835 -6.066 1.00 53.17 77 GLU B CA 1
ATOM 3635 C C . GLU B 1 77 ? -8.594 -37.187 -6.834 1.00 51.31 77 GLU B C 1
ATOM 3636 O O . GLU B 1 77 ? -8.778 -36.776 -7.984 1.00 48.57 77 GLU B O 1
ATOM 3642 N N . LEU B 1 78 ? -9.494 -37.908 -6.171 1.00 49.10 78 LEU B N 1
ATOM 3643 C CA . LEU B 1 78 ? -10.618 -38.506 -6.867 1.00 47.42 78 LEU B CA 1
ATOM 3644 C C . LEU B 1 78 ? -11.775 -37.556 -7.104 1.00 45.11 78 LEU B C 1
ATOM 3645 O O . LEU B 1 78 ? -12.372 -37.583 -8.183 1.00 42.81 78 LEU B O 1
ATOM 3650 N N . MET B 1 79 ? -12.087 -36.713 -6.124 1.00 43.67 79 MET B N 1
ATOM 3651 C CA . MET B 1 79 ? -13.141 -35.710 -6.314 1.00 46.91 79 MET B CA 1
ATOM 3652 C C . MET B 1 79 ? -12.629 -34.476 -7.045 1.00 43.20 79 MET B C 1
ATOM 3653 O O . MET B 1 79 ? -13.232 -34.051 -8.022 1.00 41.24 79 MET B O 1
ATOM 3658 N N . GLY B 1 80 ? -11.512 -33.922 -6.572 1.00 44.19 80 GLY B N 1
ATOM 3659 C CA . GLY B 1 80 ? -10.948 -32.672 -7.105 1.00 43.38 80 GLY B CA 1
ATOM 3660 C C . GLY B 1 80 ? -10.758 -31.624 -6.015 1.00 45.00 80 GLY B C 1
ATOM 3661 O O . GLY B 1 80 ? -11.004 -31.909 -4.831 1.00 43.37 80 GLY B O 1
ATOM 3662 N N . PRO B 1 81 ? -10.285 -30.411 -6.392 1.00 45.61 81 PRO B N 1
ATOM 3663 C CA . PRO B 1 81 ? -10.247 -29.314 -5.412 1.00 44.75 81 PRO B CA 1
ATOM 3664 C C . PRO B 1 81 ? -11.659 -28.759 -5.139 1.00 38.23 81 PRO B C 1
ATOM 3665 O O . PRO B 1 81 ? -12.353 -28.369 -6.060 1.00 40.67 81 PRO B O 1
ATOM 3669 N N . TYR B 1 82 ? -12.074 -28.794 -3.876 1.00 37.75 82 TYR B N 1
ATOM 3670 C CA . TYR B 1 82 ? -13.372 -28.279 -3.417 1.00 37.53 82 TYR B CA 1
ATOM 3671 C C . TYR B 1 82 ? -13.164 -27.334 -2.226 1.00 36.45 82 TYR B C 1
ATOM 3672 O O . TYR B 1 82 ? -12.038 -27.181 -1.716 1.00 34.61 82 TYR B O 1
ATOM 3681 N N . LEU B 1 83 ? -14.260 -26.721 -1.781 1.00 35.53 83 LEU B N 1
ATOM 3682 C CA . LEU B 1 83 ? -14.193 -25.602 -0.853 1.00 34.00 83 LEU B CA 1
ATOM 3683 C C . LEU B 1 83 ? -13.321 -25.838 0.395 1.00 33.63 83 LEU B C 1
ATOM 3684 O O . LEU B 1 83 ? -12.558 -24.941 0.776 1.00 29.24 83 LEU B O 1
ATOM 3689 N N . LEU B 1 84 ? -13.366 -27.043 0.967 1.00 31.08 84 LEU B N 1
ATOM 3690 C CA . LEU B 1 84 ? -12.706 -27.307 2.246 1.00 30.36 84 LEU B CA 1
ATOM 3691 C C . LEU B 1 84 ? -11.280 -27.806 2.126 1.00 31.81 84 LEU B C 1
ATOM 3692 O O . LEU B 1 84 ? -10.734 -28.319 3.092 1.00 35.07 84 LEU B O 1
ATOM 3697 N N . VAL B 1 85 ? -10.672 -27.731 0.960 1.00 33.52 85 VAL B N 1
ATOM 3698 C CA . VAL B 1 85 ? -9.300 -28.219 0.828 1.00 33.48 85 VAL B CA 1
ATOM 3699 C C . VAL B 1 85 ? -8.472 -27.259 0.023 1.00 34.14 85 VAL B C 1
ATOM 3700 O O . VAL B 1 85 ? -7.469 -27.631 -0.540 1.00 35.92 85 VAL B O 1
ATOM 3704 N N . VAL B 1 86 ? -8.904 -26.003 -0.010 1.00 36.26 86 VAL B N 1
ATOM 3705 C CA . VAL B 1 86 ? -8.215 -24.939 -0.719 1.00 34.51 86 VAL B CA 1
ATOM 3706 C C . VAL B 1 86 ? -8.173 -23.736 0.203 1.00 34.38 86 VAL B C 1
ATOM 3707 O O . VAL B 1 86 ? -8.997 -23.606 1.115 1.00 30.64 86 VAL B O 1
ATOM 3711 N N . ASP B 1 87 ? -7.200 -22.864 -0.029 1.00 34.42 87 ASP B N 1
ATOM 3712 C CA . ASP B 1 87 ? -7.140 -21.605 0.683 1.00 35.20 87 ASP B CA 1
ATOM 3713 C C . ASP B 1 87 ? -7.416 -20.490 -0.304 1.00 34.94 87 ASP B C 1
ATOM 3714 O O . ASP B 1 87 ? -7.538 -20.749 -1.520 1.00 33.40 87 ASP B O 1
ATOM 3719 N N . PRO B 1 88 ? -7.576 -19.245 0.210 1.00 36.63 88 PRO B N 1
ATOM 3720 C CA . PRO B 1 88 ? -7.615 -18.146 -0.771 1.00 37.17 88 PRO B CA 1
ATOM 3721 C C . PRO B 1 88 ? -6.278 -18.112 -1.555 1.00 35.56 88 PRO B C 1
ATOM 3722 O O . PRO B 1 88 ? -5.262 -18.540 -0.996 1.00 37.36 88 PRO B O 1
ATOM 3726 N N . PRO B 1 89 ? -6.250 -17.636 -2.804 1.00 35.16 89 PRO B N 1
ATOM 3727 C CA . PRO B 1 89 ? -7.389 -17.022 -3.534 1.00 34.55 89 PRO B CA 1
ATOM 3728 C C . PRO B 1 89 ? -8.341 -18.000 -4.227 1.00 33.89 89 PRO B C 1
ATOM 3729 O O . PRO B 1 89 ? -9.386 -17.595 -4.725 1.00 34.94 89 PRO B O 1
ATOM 3733 N N . GLU B 1 90 ? -7.998 -19.281 -4.276 1.00 36.30 90 GLU B N 1
ATOM 3734 C CA . GLU B 1 90 ? -8.844 -20.227 -4.988 1.00 37.39 90 GLU B CA 1
ATOM 3735 C C . GLU B 1 90 ? -10.151 -20.440 -4.176 1.00 33.96 90 GLU B C 1
ATOM 3736 O O . GLU B 1 90 ? -11.241 -20.508 -4.743 1.00 32.70 90 GLU B O 1
ATOM 3742 N N . HIS B 1 91 ? -10.047 -20.456 -2.855 1.00 30.77 91 HIS B N 1
ATOM 3743 C CA . HIS B 1 91 ? -11.245 -20.578 -2.026 1.00 33.66 91 HIS B CA 1
ATOM 3744 C C . HIS B 1 91 ? -12.302 -19.558 -2.418 1.00 34.62 91 HIS B C 1
ATOM 3745 O O . HIS B 1 91 ? -13.473 -19.888 -2.649 1.00 33.50 91 HIS B O 1
ATOM 3752 N N . THR B 1 92 ? -11.831 -18.329 -2.524 1.00 33.56 92 THR B N 1
ATOM 3753 C CA . THR B 1 92 ? -12.645 -17.187 -2.795 1.00 34.03 92 THR B CA 1
ATOM 3754 C C . THR B 1 92 ? -13.403 -17.384 -4.109 1.00 35.49 92 THR B C 1
ATOM 3755 O O . THR B 1 92 ? -14.623 -17.233 -4.170 1.00 40.19 92 THR B O 1
ATOM 3759 N N . ARG B 1 93 ? -12.681 -17.767 -5.150 1.00 35.65 93 ARG B N 1
ATOM 3760 C CA . ARG B 1 93 ? -13.247 -17.877 -6.491 1.00 33.83 93 ARG B CA 1
ATOM 3761 C C . ARG B 1 93 ? -14.283 -18.961 -6.531 1.00 32.80 93 ARG B C 1
ATOM 3762 O O . ARG B 1 93 ? -15.368 -18.770 -7.043 1.00 31.73 93 ARG B O 1
ATOM 3770 N N . LEU B 1 94 ? -13.908 -20.132 -6.045 1.00 34.80 94 LEU B N 1
ATOM 3771 C CA . LEU B 1 94 ? -14.851 -21.233 -6.006 1.00 34.89 94 LEU B CA 1
ATOM 3772 C C . LEU B 1 94 ? -16.020 -20.832 -5.127 1.00 35.84 94 LEU B C 1
ATOM 3773 O O . LEU B 1 94 ? -17.170 -21.066 -5.472 1.00 41.17 94 LEU B O 1
ATOM 3778 N N . ARG B 1 95 ? -15.758 -20.180 -4.011 1.00 37.94 95 ARG B N 1
ATOM 3779 C CA . ARG B 1 95 ? -16.885 -19.820 -3.159 1.00 37.82 95 ARG B CA 1
ATOM 3780 C C . ARG B 1 95 ? -17.864 -18.866 -3.847 1.00 36.20 95 ARG B C 1
ATOM 3781 O O . ARG B 1 95 ? -19.077 -19.006 -3.685 1.00 35.51 95 ARG B O 1
ATOM 3789 N N . SER B 1 96 ? -17.342 -17.930 -4.623 1.00 36.51 96 SER B N 1
ATOM 3790 C CA . SER B 1 96 ? -18.187 -16.915 -5.257 1.00 39.49 96 SER B CA 1
ATOM 3791 C C . SER B 1 96 ? -19.153 -17.516 -6.247 1.00 37.31 96 SER B C 1
ATOM 3792 O O . SER B 1 96 ? -20.172 -16.933 -6.528 1.00 34.51 96 SER B O 1
ATOM 3795 N N . LEU B 1 97 ? -18.833 -18.684 -6.774 1.00 40.23 97 LEU B N 1
ATOM 3796 C CA . LEU B 1 97 ? -19.680 -19.308 -7.784 1.00 41.72 97 LEU B CA 1
ATOM 3797 C C . LEU B 1 97 ? -20.955 -19.858 -7.175 1.00 41.18 97 LEU B C 1
ATOM 3798 O O . LEU B 1 97 ? -21.955 -19.957 -7.901 1.00 44.11 97 LEU B O 1
ATOM 3803 N N . VAL B 1 98 ? -20.946 -20.144 -5.855 1.00 36.82 98 VAL B N 1
ATOM 3804 C CA . VAL B 1 98 ? -22.101 -20.736 -5.148 1.00 35.71 98 VAL B CA 1
ATOM 3805 C C . VAL B 1 98 ? -22.745 -19.934 -4.006 1.00 39.57 98 VAL B C 1
ATOM 3806 O O . VAL B 1 98 ? -23.806 -20.341 -3.500 1.00 36.42 98 VAL B O 1
ATOM 3810 N N . ALA B 1 99 ? -22.163 -18.798 -3.600 1.00 43.45 99 ALA B N 1
ATOM 3811 C CA . ALA B 1 99 ? -22.716 -18.062 -2.435 1.00 43.96 99 ALA B CA 1
ATOM 3812 C C . ALA B 1 99 ? -24.142 -17.550 -2.654 1.00 42.86 99 ALA B C 1
ATOM 3813 O O . ALA B 1 99 ? -24.982 -17.661 -1.762 1.00 44.11 99 ALA B O 1
ATOM 3815 N N . ARG B 1 100 ? -24.407 -16.996 -3.834 1.00 45.02 100 ARG B N 1
ATOM 3816 C CA . ARG B 1 100 ? -25.722 -16.391 -4.147 1.00 46.27 100 ARG B CA 1
ATOM 3817 C C . ARG B 1 100 ? -26.885 -17.379 -4.104 1.00 41.41 100 ARG B C 1
ATOM 3818 O O . ARG B 1 100 ? -27.998 -16.995 -3.770 1.00 47.43 100 ARG B O 1
ATOM 3826 N N . ALA B 1 101 ? -26.608 -18.640 -4.426 1.00 38.61 101 ALA B N 1
ATOM 3827 C CA . ALA B 1 101 ? -27.549 -19.754 -4.288 1.00 34.26 101 ALA B CA 1
ATOM 3828 C C . ALA B 1 101 ? -28.032 -20.079 -2.850 1.00 33.57 101 ALA B C 1
ATOM 3829 O O . ALA B 1 101 ? -29.088 -20.660 -2.682 1.00 29.60 101 ALA B O 1
ATOM 3831 N N . PHE B 1 102 ? -27.243 -19.720 -1.835 1.00 36.68 102 PHE B N 1
ATOM 3832 C CA . PHE B 1 102 ? -27.498 -20.090 -0.447 1.00 35.25 102 PHE B CA 1
ATOM 3833 C C . PHE B 1 102 ? -27.699 -18.941 0.574 1.00 36.17 102 PHE B C 1
ATOM 3834 O O . PHE B 1 102 ? -27.504 -19.155 1.773 1.00 37.02 102 PHE B O 1
ATOM 3842 N N . THR B 1 103 ? -28.127 -17.758 0.126 1.00 32.24 103 THR B N 1
ATOM 3843 C CA . THR B 1 103 ? -28.519 -16.671 1.048 1.00 34.27 103 THR B CA 1
ATOM 3844 C C . THR B 1 103 ? -29.889 -16.879 1.759 1.00 32.95 103 THR B C 1
ATOM 3845 O O . THR B 1 103 ? -30.817 -17.489 1.188 1.00 29.30 103 THR B O 1
ATOM 3849 N N . MET B 1 104 ? -30.047 -16.271 2.934 1.00 32.09 104 MET B N 1
ATOM 3850 C CA . MET B 1 104 ? -31.340 -16.273 3.657 1.00 34.80 104 MET B CA 1
ATOM 3851 C C . MET B 1 104 ? -32.574 -15.984 2.773 1.00 36.06 104 MET B C 1
ATOM 3852 O O . MET B 1 104 ? -33.547 -16.701 2.866 1.00 34.44 104 MET B O 1
ATOM 3857 N N . ARG B 1 105 ? -32.498 -14.964 1.919 1.00 40.87 105 ARG B N 1
ATOM 3858 C CA . ARG B 1 105 ? -33.582 -14.549 0.990 1.00 43.78 105 ARG B CA 1
ATOM 3859 C C . ARG B 1 105 ? -34.018 -15.694 0.096 1.00 43.32 105 ARG B C 1
ATOM 3860 O O . ARG B 1 105 ? -35.200 -15.996 0.002 1.00 41.84 105 ARG B O 1
ATOM 3868 N N . ARG B 1 106 ? -33.034 -16.326 -0.544 1.00 45.30 106 ARG B N 1
ATOM 3869 C CA . ARG B 1 106 ? -33.271 -17.362 -1.544 1.00 42.46 106 ARG B CA 1
ATOM 3870 C C . ARG B 1 106 ? -33.685 -18.673 -0.885 1.00 41.26 106 ARG B C 1
ATOM 3871 O O . ARG B 1 106 ? -34.643 -19.335 -1.328 1.00 44.73 106 ARG B O 1
ATOM 3879 N N . VAL B 1 107 ? -32.961 -19.042 0.168 1.00 36.65 107 VAL B N 1
ATOM 3880 C CA . VAL B 1 107 ? -33.348 -20.153 1.032 1.00 38.35 107 VAL B CA 1
ATOM 3881 C C . VAL B 1 107 ? -34.802 -20.049 1.537 1.00 40.92 107 VAL B C 1
ATOM 3882 O O . VAL B 1 107 ? -35.480 -21.083 1.604 1.00 43.23 107 VAL B O 1
ATOM 3886 N N . GLU B 1 108 ? -35.279 -18.848 1.877 1.00 41.52 108 GLU B N 1
ATOM 3887 C CA . GLU B 1 108 ? -36.655 -18.688 2.385 1.00 45.92 108 GLU B CA 1
ATOM 3888 C C . GLU B 1 108 ? -37.687 -19.016 1.299 1.00 46.94 108 GLU B C 1
ATOM 3889 O O . GLU B 1 108 ? -38.762 -19.517 1.594 1.00 50.29 108 GLU B O 1
ATOM 3895 N N . ALA B 1 109 ? -37.352 -18.746 0.045 1.00 46.51 109 ALA B N 1
ATOM 3896 C CA . ALA B 1 109 ? -38.239 -19.063 -1.063 1.00 44.99 109 ALA B CA 1
ATOM 3897 C C . ALA B 1 109 ? -38.444 -20.591 -1.227 1.00 42.64 109 ALA B C 1
ATOM 3898 O O . ALA B 1 109 ? -39.386 -21.008 -1.929 1.00 39.53 109 ALA B O 1
ATOM 3900 N N . LEU B 1 110 ? -37.593 -21.414 -0.590 1.00 34.95 110 LEU B N 1
ATOM 3901 C CA . LEU B 1 110 ? -37.815 -22.867 -0.566 1.00 31.82 110 LEU B CA 1
ATOM 3902 C C . LEU B 1 110 ? -38.766 -23.322 0.524 1.00 29.65 110 LEU B C 1
ATOM 3903 O O . LEU B 1 110 ? -39.290 -24.394 0.416 1.00 28.11 110 LEU B O 1
ATOM 3908 N N . ARG B 1 111 ? -39.010 -22.511 1.551 1.00 31.00 111 ARG B N 1
ATOM 3909 C CA . ARG B 1 111 ? -39.963 -22.861 2.613 1.00 32.15 111 ARG B CA 1
ATOM 3910 C C . ARG B 1 111 ? -41.174 -23.687 2.161 1.00 30.62 111 ARG B C 1
ATOM 3911 O O . ARG B 1 111 ? -41.307 -24.818 2.613 1.00 30.82 111 ARG B O 1
ATOM 3919 N N . PRO B 1 112 ? -42.020 -23.162 1.254 1.00 31.23 112 PRO B N 1
ATOM 3920 C CA . PRO B 1 112 ? -43.277 -23.892 0.913 1.00 33.38 112 PRO B CA 1
ATOM 3921 C C . PRO B 1 112 ? -43.030 -25.299 0.431 1.00 34.26 112 PRO B C 1
ATOM 3922 O O . PRO B 1 112 ? -43.741 -26.229 0.831 1.00 37.66 112 PRO B O 1
ATOM 3926 N N . ARG B 1 113 ? -42.018 -25.432 -0.416 1.00 34.99 113 ARG B N 1
ATOM 3927 C CA . ARG B 1 113 ? -41.575 -26.721 -0.925 1.00 36.65 113 ARG B CA 1
ATOM 3928 C C . ARG B 1 113 ? -40.991 -27.668 0.138 1.00 34.67 113 ARG B C 1
ATOM 3929 O O . ARG B 1 113 ? -41.275 -28.850 0.092 1.00 36.66 113 ARG B O 1
ATOM 3937 N N . ILE B 1 114 ? -40.168 -27.162 1.059 1.00 33.56 114 ILE B N 1
ATOM 3938 C CA . ILE B 1 114 ? -39.646 -27.938 2.200 1.00 31.57 114 ILE B CA 1
ATOM 3939 C C . ILE B 1 114 ? -40.788 -28.369 3.121 1.00 34.20 114 ILE B C 1
ATOM 3940 O O . ILE B 1 114 ? -40.817 -29.520 3.622 1.00 34.81 114 ILE B O 1
ATOM 3945 N N . GLN B 1 115 ? -41.704 -27.444 3.390 1.00 36.14 115 GLN B N 1
ATOM 3946 C CA . GLN B 1 115 ? -42.945 -27.786 4.100 1.00 42.68 115 GLN B CA 1
ATOM 3947 C C . GLN B 1 115 ? -43.717 -28.927 3.386 1.00 45.62 115 GLN B C 1
ATOM 3948 O O . GLN B 1 115 ? -44.199 -29.856 4.043 1.00 51.35 115 GLN B O 1
ATOM 3954 N N . GLU B 1 116 ? -43.818 -28.859 2.062 1.00 37.75 116 GLU B N 1
ATOM 3955 C CA . GLU B 1 116 ? -44.620 -29.822 1.316 1.00 40.50 116 GLU B CA 1
ATOM 3956 C C . GLU B 1 116 ? -43.971 -31.211 1.351 1.00 39.90 116 GLU B C 1
ATOM 3957 O O . GLU B 1 116 ? -44.647 -32.226 1.574 1.00 37.98 116 GLU B O 1
ATOM 3963 N N . ILE B 1 117 ? -42.650 -31.244 1.167 1.00 38.78 117 ILE B N 1
ATOM 3964 C CA . ILE B 1 117 ? -41.870 -32.466 1.326 1.00 34.53 117 ILE B CA 1
ATOM 3965 C C . ILE B 1 117 ? -42.129 -33.054 2.720 1.00 35.26 117 ILE B C 1
ATOM 3966 O O . ILE B 1 117 ? -42.459 -34.218 2.855 1.00 43.38 117 ILE B O 1
ATOM 3971 N N . THR B 1 118 ? -42.034 -32.242 3.745 1.00 35.71 118 THR B N 1
ATOM 3972 C CA . THR B 1 118 ? -42.158 -32.715 5.123 1.00 36.33 118 THR B CA 1
ATOM 3973 C C . THR B 1 118 ? -43.536 -33.312 5.433 1.00 38.20 118 THR B C 1
ATOM 3974 O O . THR B 1 118 ? -43.658 -34.401 6.056 1.00 33.09 118 THR B O 1
ATOM 3978 N N . ASP B 1 119 ? -44.559 -32.623 4.930 1.00 39.98 119 ASP B N 1
ATOM 3979 C CA . ASP B 1 119 ? -45.958 -33.105 4.964 1.00 40.12 119 ASP B CA 1
ATOM 3980 C C . ASP B 1 119 ? -46.181 -34.490 4.329 1.00 36.81 119 ASP B C 1
ATOM 3981 O O . ASP B 1 119 ? -46.880 -35.324 4.907 1.00 37.55 119 ASP B O 1
ATOM 3986 N N . GLY B 1 120 ? -45.610 -34.721 3.145 1.00 35.14 120 GLY B N 1
ATOM 3987 C CA . GLY B 1 120 ? -45.685 -36.034 2.453 1.00 31.23 120 GLY B CA 1
ATOM 3988 C C . GLY B 1 120 ? -44.968 -37.136 3.222 1.00 30.80 120 GLY B C 1
ATOM 3989 O O . GLY B 1 120 ? -45.469 -38.248 3.352 1.00 28.55 120 GLY B O 1
ATOM 3990 N N . LEU B 1 121 ? -43.807 -36.824 3.789 1.00 32.24 121 LEU B N 1
ATOM 3991 C CA . LEU B 1 121 ? -43.070 -37.807 4.596 1.00 32.81 121 LEU B CA 1
ATOM 3992 C C . LEU B 1 121 ? -43.815 -38.188 5.850 1.00 34.32 121 LEU B C 1
ATOM 3993 O O . LEU B 1 121 ? -43.890 -39.348 6.194 1.00 37.54 121 LEU B O 1
ATOM 3998 N N . LEU B 1 122 ? -44.354 -37.208 6.554 1.00 38.75 122 LEU B N 1
ATOM 3999 C CA . LEU B 1 122 ? -45.158 -37.511 7.736 1.00 38.03 122 LEU B CA 1
ATOM 4000 C C . LEU B 1 122 ? -46.443 -38.219 7.349 1.00 38.01 122 LEU B C 1
ATOM 4001 O O . LEU B 1 122 ? -46.786 -39.188 8.005 1.00 31.99 122 LEU B O 1
ATOM 4006 N N . ASP B 1 123 ? -47.127 -37.770 6.282 1.00 40.36 123 ASP B N 1
ATOM 4007 C CA . ASP B 1 123 ? -48.302 -38.510 5.753 1.00 39.98 123 ASP B CA 1
ATOM 4008 C C . ASP B 1 123 ? -47.961 -39.980 5.566 1.00 42.17 123 ASP B C 1
ATOM 4009 O O . ASP B 1 123 ? -48.687 -40.858 6.035 1.00 47.64 123 ASP B O 1
ATOM 4014 N N . GLU B 1 124 ? -46.852 -40.242 4.876 1.00 44.00 124 GLU B N 1
ATOM 4015 C CA . GLU B 1 124 ? -46.435 -41.609 4.537 1.00 42.37 124 GLU B CA 1
ATOM 4016 C C . GLU B 1 124 ? -46.105 -42.370 5.799 1.00 39.16 124 GLU B C 1
ATOM 4017 O O . GLU B 1 124 ? -46.451 -43.540 5.917 1.00 39.30 124 GLU B O 1
ATOM 4023 N N . MET B 1 125 ? -45.441 -41.704 6.746 1.00 35.73 125 MET B N 1
ATOM 4024 C CA . MET B 1 125 ? -44.972 -42.350 7.956 1.00 34.32 125 MET B CA 1
ATOM 4025 C C . MET B 1 125 ? -46.043 -42.523 9.063 1.00 37.95 125 MET B C 1
ATOM 4026 O O . MET B 1 125 ? -46.052 -43.524 9.760 1.00 38.99 125 MET B O 1
ATOM 4031 N N . LEU B 1 126 ? -46.910 -41.546 9.252 1.00 39.65 126 LEU B N 1
ATOM 4032 C CA . LEU B 1 126 ? -47.752 -41.486 10.458 1.00 43.18 126 LEU B CA 1
ATOM 4033 C C . LEU B 1 126 ? -48.555 -42.766 10.692 1.00 43.89 126 LEU B C 1
ATOM 4034 O O . LEU B 1 126 ? -48.365 -43.394 11.749 1.00 36.95 126 LEU B O 1
ATOM 4039 N N . PRO B 1 127 ? -49.388 -43.191 9.684 1.00 45.67 127 PRO B N 1
ATOM 4040 C CA . PRO B 1 127 ? -50.348 -44.300 9.797 1.00 46.42 127 PRO B CA 1
ATOM 4041 C C . PRO B 1 127 ? -49.792 -45.652 10.227 1.00 49.50 127 PRO B C 1
ATOM 4042 O O . PRO B 1 127 ? -50.564 -46.524 10.630 1.00 53.53 127 PRO B O 1
ATOM 4046 N N . ARG B 1 128 ? -48.485 -45.851 10.129 1.00 51.47 128 ARG B N 1
ATOM 4047 C CA . ARG B 1 128 ? -47.909 -47.112 10.583 1.00 50.56 128 ARG B CA 1
ATOM 4048 C C . ARG B 1 128 ? -47.546 -47.162 12.065 1.00 46.42 128 ARG B C 1
ATOM 4049 O O . ARG B 1 128 ? -47.041 -48.201 12.549 1.00 42.82 128 ARG B O 1
ATOM 4057 N N . GLY B 1 129 ? -47.788 -46.062 12.785 1.00 43.53 129 GLY B N 1
ATOM 4058 C CA . GLY B 1 129 ? -47.691 -46.040 14.251 1.00 42.35 129 GLY B CA 1
ATOM 4059 C C . GLY B 1 129 ? -46.301 -46.041 14.884 1.00 41.29 129 GLY B C 1
ATOM 4060 O O . GLY B 1 129 ? -46.134 -45.538 16.011 1.00 41.63 129 GLY B O 1
ATOM 4061 N N . ARG B 1 130 ? -45.316 -46.636 14.207 1.00 40.03 130 ARG B N 1
ATOM 4062 C CA . ARG B 1 130 ? -43.901 -46.585 14.633 1.00 43.92 130 ARG B CA 1
ATOM 4063 C C . ARG B 1 130 ? -42.909 -46.730 13.446 1.00 42.35 130 ARG B C 1
ATOM 4064 O O . ARG B 1 130 ? -43.296 -47.236 12.389 1.00 47.94 130 ARG B O 1
ATOM 4072 N N . ALA B 1 131 ? -41.661 -46.255 13.604 1.00 40.15 131 ALA B N 1
ATOM 4073 C CA . ALA B 1 131 ? -40.606 -46.394 12.558 1.00 36.16 131 ALA B CA 1
ATOM 4074 C C . ALA B 1 131 ? -39.207 -45.885 12.935 1.00 37.31 131 ALA B C 1
ATOM 4075 O O . ALA B 1 131 ? -39.017 -45.228 13.971 1.00 37.86 131 ALA B O 1
ATOM 4077 N N . ASP B 1 132 ? -38.227 -46.235 12.086 1.00 37.24 132 ASP B N 1
ATOM 4078 C CA . ASP B 1 132 ? -36.933 -45.560 12.031 1.00 35.19 132 ASP B CA 1
ATOM 4079 C C . ASP B 1 132 ? -37.203 -44.120 11.575 1.00 38.69 132 ASP B C 1
ATOM 4080 O O . ASP B 1 132 ? -37.675 -43.879 10.436 1.00 37.26 132 ASP B O 1
ATOM 4085 N N . LEU B 1 133 ? -36.938 -43.156 12.452 1.00 32.92 133 LEU B N 1
ATOM 4086 C CA . LEU B 1 133 ? -37.141 -41.787 12.061 1.00 31.15 133 LEU B CA 1
ATOM 4087 C C . LEU B 1 133 ? -36.188 -41.397 10.935 1.00 30.91 133 LEU B C 1
ATOM 4088 O O . LEU B 1 133 ? -36.524 -40.567 10.096 1.00 28.11 133 LEU B O 1
ATOM 4093 N N . VAL B 1 134 ? -35.000 -41.991 10.897 1.00 30.14 134 VAL B N 1
ATOM 4094 C CA . VAL B 1 134 ? -34.079 -41.636 9.841 1.00 31.68 134 VAL B CA 1
ATOM 4095 C C . VAL B 1 134 ? -34.553 -42.059 8.440 1.00 34.16 134 VAL B C 1
ATOM 4096 O O . VAL B 1 134 ? -34.689 -41.205 7.579 1.00 37.74 134 VAL B O 1
ATOM 4100 N N . ASP B 1 135 ? -34.774 -43.352 8.200 1.00 33.62 135 ASP B N 1
ATOM 4101 C CA . ASP B 1 135 ? -35.198 -43.806 6.889 1.00 35.08 135 ASP B CA 1
ATOM 4102 C C . ASP B 1 135 ? -36.497 -43.135 6.480 1.00 32.44 135 ASP B C 1
ATOM 4103 O O . ASP B 1 135 ? -36.661 -42.742 5.344 1.00 28.14 135 ASP B O 1
ATOM 4108 N N . SER B 1 136 ? -37.404 -42.998 7.434 1.00 33.06 136 SER B N 1
ATOM 4109 C CA . SER B 1 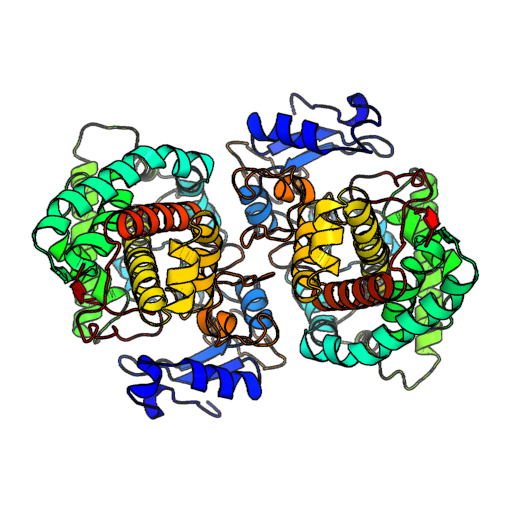136 ? -38.760 -42.578 7.148 1.00 32.86 136 SER B CA 1
ATOM 4110 C C . SER B 1 136 ? -38.901 -41.097 6.968 1.00 32.91 136 SER B C 1
ATOM 4111 O O . SER B 1 136 ? -39.904 -40.659 6.385 1.00 33.34 136 SER B O 1
ATOM 4114 N N . PHE B 1 137 ? -37.941 -40.311 7.466 1.00 29.58 137 PHE B N 1
ATOM 4115 C CA . PHE B 1 137 ? -38.199 -38.862 7.601 1.00 30.50 137 PHE B CA 1
ATOM 4116 C C . PHE B 1 137 ? -37.009 -37.932 7.450 1.00 30.47 137 PHE B C 1
ATOM 4117 O O . PHE B 1 137 ? -37.030 -37.044 6.589 1.00 28.73 137 PHE B O 1
ATOM 4125 N N . ALA B 1 138 ? -36.015 -38.132 8.316 1.00 31.55 138 ALA B N 1
ATOM 4126 C CA . ALA B 1 138 ? -34.885 -37.254 8.479 1.00 33.21 138 ALA B CA 1
ATOM 4127 C C . ALA B 1 138 ? -33.815 -37.424 7.369 1.00 37.88 138 ALA B C 1
ATOM 4128 O O . ALA B 1 138 ? -33.021 -36.512 7.152 1.00 39.60 138 ALA B O 1
ATOM 4130 N N . TYR B 1 139 ? -33.754 -38.580 6.703 1.00 35.25 139 TYR B N 1
ATOM 4131 C CA . TYR B 1 139 ? -32.889 -38.712 5.534 1.00 36.06 139 TYR B CA 1
ATOM 4132 C C . TYR B 1 139 ? -33.579 -38.153 4.291 1.00 33.57 139 TYR B C 1
ATOM 4133 O O . TYR B 1 139 ? -33.051 -37.242 3.650 1.00 30.81 139 TYR B O 1
ATOM 4142 N N . PRO B 1 140 ? -34.785 -38.647 3.960 1.00 33.03 140 PRO B N 1
ATOM 4143 C CA . PRO B 1 140 ? -35.291 -38.219 2.663 1.00 33.98 140 PRO B CA 1
ATOM 4144 C C . PRO B 1 140 ? -35.495 -36.744 2.487 1.00 33.30 140 PRO B C 1
ATOM 4145 O O . PRO B 1 140 ? -35.330 -36.288 1.375 1.00 39.78 140 PRO B O 1
ATOM 4149 N N . LEU B 1 141 ? -35.852 -35.997 3.544 1.00 34.74 141 LEU B N 1
ATOM 4150 C CA . LEU B 1 141 ? -36.101 -34.541 3.398 1.00 31.14 141 LEU B CA 1
ATOM 4151 C C . LEU B 1 141 ? -34.884 -33.791 2.892 1.00 30.21 141 LEU B C 1
ATOM 4152 O O . LEU B 1 141 ? -35.011 -33.102 1.875 1.00 34.53 141 LEU B O 1
ATOM 4157 N N . PRO B 1 142 ? -33.728 -33.898 3.581 1.00 27.43 142 PRO B N 1
ATOM 4158 C CA . PRO B 1 142 ? -32.589 -33.157 3.026 1.00 29.01 142 PRO B CA 1
ATOM 4159 C C . PRO B 1 142 ? -32.093 -33.642 1.664 1.00 25.77 142 PRO B C 1
ATOM 4160 O O . PRO B 1 142 ? -31.812 -32.808 0.816 1.00 25.61 142 PRO B O 1
ATOM 4164 N N . ILE B 1 143 ? -31.947 -34.948 1.482 1.00 25.12 143 ILE B N 1
ATOM 4165 C CA . ILE B 1 143 ? -31.516 -35.489 0.184 1.00 28.52 143 ILE B CA 1
ATOM 4166 C C . ILE B 1 143 ? -32.488 -35.164 -0.997 1.00 30.28 143 ILE B C 1
ATOM 4167 O O . ILE B 1 143 ? -32.037 -35.077 -2.150 1.00 30.32 143 ILE B O 1
ATOM 4172 N N . THR B 1 144 ? -33.784 -34.989 -0.722 1.00 29.13 144 THR B N 1
ATOM 4173 C CA . THR B 1 144 ? -34.709 -34.487 -1.739 1.00 34.62 144 THR B CA 1
ATOM 4174 C C . THR B 1 144 ? -34.541 -32.960 -1.996 1.00 36.03 144 THR B C 1
ATOM 4175 O O . THR B 1 144 ? -34.691 -32.459 -3.122 1.00 36.85 144 THR B O 1
ATOM 4179 N N . VAL B 1 145 ? -34.247 -32.219 -0.936 1.00 34.85 145 VAL B N 1
ATOM 4180 C CA . VAL B 1 145 ? -34.141 -30.788 -1.039 1.00 31.49 145 VAL B CA 1
ATOM 4181 C C . VAL B 1 145 ? -32.894 -30.435 -1.811 1.00 33.58 145 VAL B C 1
ATOM 4182 O O . VAL B 1 145 ? -32.922 -29.621 -2.713 1.00 38.34 145 VAL B O 1
ATOM 4186 N N . ILE B 1 146 ? -31.795 -31.044 -1.451 1.00 36.19 146 ILE B N 1
ATOM 4187 C CA . ILE B 1 146 ? -30.542 -30.721 -2.085 1.00 36.07 146 ILE B CA 1
ATOM 4188 C C . ILE B 1 146 ? -30.500 -31.169 -3.537 1.00 32.88 146 ILE B C 1
ATOM 4189 O O . ILE B 1 146 ? -29.979 -30.455 -4.364 1.00 35.70 146 ILE B O 1
ATOM 4194 N N . CYS B 1 147 ? -31.082 -32.314 -3.849 1.00 34.06 147 CYS B N 1
ATOM 4195 C CA . CYS B 1 147 ? -31.142 -32.799 -5.237 1.00 34.22 147 CYS B CA 1
ATOM 4196 C C . CYS B 1 147 ? -32.035 -31.908 -6.067 1.00 34.72 147 CYS B C 1
ATOM 4197 O O . CYS B 1 147 ? -31.719 -31.656 -7.210 1.00 37.83 147 CYS B O 1
ATOM 4200 N N . GLU B 1 148 ? -33.112 -31.397 -5.497 1.00 34.13 148 GLU B N 1
ATOM 4201 C CA . GLU B 1 148 ? -33.932 -30.437 -6.217 1.00 39.01 148 GLU B CA 1
ATOM 4202 C C . GLU B 1 148 ? -33.271 -29.074 -6.466 1.00 41.38 148 GLU B C 1
ATOM 4203 O O . GLU B 1 148 ? -33.526 -28.437 -7.489 1.00 45.70 148 GLU B O 1
ATOM 4209 N N . LEU B 1 149 ? -32.449 -28.621 -5.529 1.00 41.26 149 LEU B N 1
ATOM 4210 C CA . LEU B 1 149 ? -31.785 -27.328 -5.632 1.00 42.57 149 LEU B CA 1
ATOM 4211 C C . LEU B 1 149 ? -30.790 -27.344 -6.816 1.00 47.60 149 LEU B C 1
ATOM 4212 O O . LEU B 1 149 ? -30.608 -26.320 -7.467 1.00 46.36 149 LEU B O 1
ATOM 4217 N N . LEU B 1 150 ? -30.192 -28.506 -7.119 1.00 49.20 150 LEU B N 1
ATOM 4218 C CA . LEU B 1 150 ? -29.069 -28.581 -8.054 1.00 49.72 150 LEU B CA 1
ATOM 4219 C C . LEU B 1 150 ? -29.269 -28.410 -9.574 1.00 58.76 150 LEU B C 1
ATOM 4220 O O . LEU B 1 150 ? -28.559 -27.580 -10.154 1.00 65.45 150 LEU B O 1
ATOM 4225 N N . GLY B 1 151 ? -30.162 -29.128 -10.261 1.00 55.21 151 GLY B N 1
ATOM 4226 C CA . GLY B 1 151 ? -31.140 -30.027 -9.717 1.00 54.38 151 GLY B CA 1
ATOM 4227 C C . GLY B 1 151 ? -31.064 -31.316 -10.512 1.00 52.55 151 GLY B C 1
ATOM 4228 O O . GLY B 1 151 ? -30.891 -31.296 -11.717 1.00 47.48 151 GLY B O 1
ATOM 4229 N N . VAL B 1 152 ? -31.220 -32.430 -9.810 1.00 54.95 152 VAL B N 1
ATOM 4230 C CA . VAL B 1 152 ? -30.972 -33.768 -10.334 1.00 55.92 152 VAL B CA 1
ATOM 4231 C C . VAL B 1 152 ? -31.790 -34.767 -9.490 1.00 56.45 152 VAL B C 1
ATOM 4232 O O . VAL B 1 152 ? -31.243 -35.405 -8.585 1.00 46.43 152 VAL B O 1
ATOM 4236 N N . PRO B 1 153 ? -33.118 -34.886 -9.762 1.00 58.45 153 PRO B N 1
ATOM 4237 C CA . PRO B 1 153 ? -33.994 -35.660 -8.852 1.00 59.66 153 PRO B CA 1
ATOM 4238 C C . PRO B 1 153 ? -34.044 -37.199 -9.061 1.00 59.27 153 PRO B C 1
ATOM 4239 O O . PRO B 1 153 ? -34.401 -37.922 -8.111 1.00 56.50 153 PRO B O 1
ATOM 4243 N N . ASP B 1 154 ? -33.693 -37.682 -10.263 1.00 56.35 154 ASP B N 1
ATOM 4244 C CA . ASP B 1 154 ? -33.770 -39.114 -10.612 1.00 53.69 154 ASP B CA 1
ATOM 4245 C C . ASP B 1 154 ? -32.534 -39.894 -10.240 1.00 51.83 154 ASP B C 1
ATOM 4246 O O . ASP B 1 154 ? -32.413 -41.089 -10.556 1.00 53.36 154 ASP B O 1
ATOM 4251 N N . ILE B 1 155 ? -31.613 -39.195 -9.590 1.00 44.35 155 ILE B N 1
ATOM 4252 C CA . ILE B 1 155 ? -30.550 -39.785 -8.787 1.00 43.24 155 ILE B CA 1
ATOM 4253 C C . ILE B 1 155 ? -30.836 -41.146 -8.044 1.00 39.56 155 ILE B C 1
ATOM 4254 O O . ILE B 1 155 ? -31.897 -41.361 -7.428 1.00 37.16 155 ILE B O 1
ATOM 4259 N N . ASP B 1 156 ? -29.867 -42.056 -8.088 1.00 38.21 156 ASP B N 1
ATOM 4260 C CA . ASP B 1 156 ? -29.857 -43.243 -7.212 1.00 37.74 156 ASP B CA 1
ATOM 4261 C C . ASP B 1 156 ? -29.359 -42.842 -5.812 1.00 37.20 156 ASP B C 1
ATOM 4262 O O . ASP B 1 156 ? -28.169 -42.827 -5.530 1.00 34.35 156 ASP B O 1
ATOM 4267 N N . ARG B 1 157 ? -30.321 -42.581 -4.935 1.00 38.07 157 ARG B N 1
ATOM 4268 C CA . ARG B 1 157 ? -30.080 -42.087 -3.606 1.00 39.05 157 ARG B CA 1
ATOM 4269 C C . ARG B 1 157 ? -29.483 -43.111 -2.646 1.00 39.22 157 ARG B C 1
ATOM 4270 O O . ARG B 1 157 ? -28.805 -42.741 -1.662 1.00 33.94 157 ARG B O 1
ATOM 4278 N N . VAL B 1 158 ? -29.747 -44.388 -2.903 1.00 40.59 158 VAL B N 1
ATOM 4279 C CA . VAL B 1 158 ? -29.364 -45.431 -1.930 1.00 42.82 158 VAL B CA 1
ATOM 4280 C C . VAL B 1 158 ? -27.885 -45.726 -2.122 1.00 39.15 158 VAL B C 1
ATOM 4281 O O . VAL B 1 158 ? -27.119 -45.772 -1.147 1.00 40.15 158 VAL B O 1
ATOM 4285 N N . THR B 1 159 ? -27.473 -45.873 -3.378 1.00 38.41 159 THR B N 1
ATOM 4286 C CA . THR B 1 159 ? -26.045 -45.906 -3.695 1.00 35.22 159 THR B CA 1
ATOM 4287 C C . THR B 1 159 ? -25.395 -44.620 -3.182 1.00 35.59 159 THR B C 1
ATOM 4288 O O . THR B 1 159 ? -24.343 -44.664 -2.554 1.00 35.29 159 THR B O 1
ATOM 4292 N N . PHE B 1 160 ? -26.043 -43.478 -3.410 1.00 36.28 160 PHE B N 1
ATOM 4293 C CA . PHE B 1 160 ? -25.482 -42.251 -2.942 1.00 34.31 160 PHE B CA 1
ATOM 4294 C C . PHE B 1 160 ? -25.265 -42.233 -1.428 1.00 32.01 160 PHE B C 1
ATOM 4295 O O . PHE B 1 160 ? -24.176 -41.913 -0.946 1.00 29.62 160 PHE B O 1
ATOM 4303 N N . ARG B 1 161 ? -26.313 -42.575 -0.698 1.00 29.54 161 ARG B N 1
ATOM 4304 C CA . ARG B 1 161 ? -26.267 -42.582 0.738 1.00 29.66 161 ARG B CA 1
ATOM 4305 C C . ARG B 1 161 ? -25.080 -43.371 1.242 1.00 29.37 161 ARG B C 1
ATOM 4306 O O . ARG B 1 161 ? -24.312 -42.895 2.068 1.00 32.78 161 ARG B O 1
ATOM 4314 N N . ALA B 1 162 ? -24.959 -44.594 0.777 1.00 30.03 162 ALA B N 1
ATOM 4315 C CA . ALA B 1 162 ? -23.960 -45.521 1.315 1.00 31.42 162 ALA B CA 1
ATOM 4316 C C . ALA B 1 162 ? -22.576 -45.018 0.983 1.00 33.13 162 ALA B C 1
ATOM 4317 O O . ALA B 1 162 ? -21.672 -45.088 1.835 1.00 35.00 162 ALA B O 1
ATOM 4319 N N . LEU B 1 163 ? -22.408 -44.440 -0.207 1.00 31.47 163 LEU B N 1
ATOM 4320 C CA . LEU B 1 163 ? -21.091 -43.884 -0.524 1.00 35.86 163 LEU B CA 1
ATOM 4321 C C . LEU B 1 163 ? -20.798 -42.657 0.353 1.00 36.28 163 LEU B C 1
ATOM 4322 O O . LEU B 1 163 ? -19.711 -42.504 0.910 1.00 38.13 163 LEU B O 1
ATOM 4327 N N . SER B 1 164 ? -21.794 -41.798 0.476 1.00 34.55 164 SER B N 1
ATOM 4328 C CA . SER B 1 164 ? -21.669 -40.627 1.290 1.00 33.56 164 SER B CA 1
ATOM 4329 C C . SER B 1 164 ? -21.380 -41.031 2.750 1.00 33.51 164 SER B C 1
ATOM 4330 O O . SER B 1 164 ? -20.495 -40.453 3.399 1.00 28.23 164 SER B O 1
ATOM 4333 N N . ASN B 1 165 ? -22.080 -42.066 3.221 1.00 30.97 165 ASN B N 1
ATOM 4334 C CA . ASN B 1 165 ? -21.959 -42.507 4.605 1.00 32.63 165 ASN B CA 1
ATOM 4335 C C . ASN B 1 165 ? -20.554 -42.985 4.940 1.00 32.84 165 ASN B C 1
ATOM 4336 O O . ASN B 1 165 ? -20.016 -42.708 6.029 1.00 28.48 165 ASN B O 1
ATOM 4341 N N . GLU B 1 166 ? -19.983 -43.715 3.985 1.00 35.87 166 GLU B N 1
ATOM 4342 C CA . GLU B 1 166 ? -18.619 -44.200 4.082 1.00 39.28 166 GLU B CA 1
ATOM 4343 C C . GLU B 1 166 ? -17.591 -43.082 4.067 1.00 39.03 166 GLU B C 1
ATOM 4344 O O . GLU B 1 166 ? -16.708 -43.059 4.919 1.00 37.68 166 GLU B O 1
ATOM 4350 N N . ILE B 1 167 ? -17.683 -42.156 3.121 1.00 40.24 167 ILE B N 1
ATOM 4351 C CA . ILE B 1 167 ? -16.648 -41.120 3.071 1.00 44.48 167 ILE B CA 1
ATOM 4352 C C . ILE B 1 167 ? -16.668 -40.207 4.335 1.00 42.56 167 ILE B C 1
ATOM 4353 O O . ILE B 1 167 ? -15.618 -39.670 4.687 1.00 45.16 167 ILE B O 1
ATOM 4358 N N . VAL B 1 168 ? -17.817 -40.027 5.007 1.00 40.12 168 VAL B N 1
ATOM 4359 C CA . VAL B 1 168 ? -17.846 -39.201 6.262 1.00 39.13 168 VAL B CA 1
ATOM 4360 C C . VAL B 1 168 ? -17.559 -39.970 7.561 1.00 37.18 168 VAL B C 1
ATOM 4361 O O . VAL B 1 168 ? -17.232 -39.369 8.566 1.00 40.57 168 VAL B O 1
ATOM 4365 N N . ALA B 1 169 ? -17.705 -41.285 7.527 1.00 33.65 169 ALA B N 1
ATOM 4366 C CA . ALA B 1 169 ? -17.436 -42.127 8.648 1.00 32.36 169 ALA B CA 1
ATOM 4367 C C . ALA B 1 169 ? -16.719 -43.364 8.104 1.00 34.96 169 ALA B C 1
ATOM 4368 O O . ALA B 1 169 ? -17.324 -44.428 8.001 1.00 33.71 169 ALA B O 1
ATOM 4370 N N . PRO B 1 170 ? -15.431 -43.209 7.688 1.00 36.69 170 PRO B N 1
ATOM 4371 C CA . PRO B 1 170 ? -14.756 -44.340 7.077 1.00 39.25 170 PRO B CA 1
ATOM 4372 C C . PRO B 1 170 ? -14.634 -45.533 8.029 1.00 45.00 170 PRO B C 1
ATOM 4373 O O . PRO B 1 170 ? -14.292 -45.356 9.220 1.00 45.09 170 PRO B O 1
ATOM 4377 N N . THR B 1 171 ? -14.973 -46.716 7.491 1.00 44.22 171 THR B N 1
ATOM 4378 C CA . THR B 1 171 ? -14.894 -47.986 8.189 1.00 41.47 171 THR B CA 1
ATOM 4379 C C . THR B 1 171 ? -13.504 -48.594 8.022 1.00 40.64 171 THR B C 1
ATOM 4380 O O . THR B 1 171 ? -13.014 -49.227 8.944 1.00 45.31 171 THR B O 1
ATOM 4384 N N . GLY B 1 172 ? -12.867 -48.406 6.865 1.00 39.90 172 GLY B N 1
ATOM 4385 C CA . GLY B 1 172 ? -11.460 -48.804 6.690 1.00 38.61 172 GLY B CA 1
ATOM 4386 C C . GLY B 1 172 ? -10.762 -48.280 5.442 1.00 40.49 172 GLY B C 1
ATOM 4387 O O . GLY B 1 172 ? -11.387 -47.743 4.525 1.00 42.38 172 GLY B O 1
ATOM 4388 N N . GLY B 1 173 ? -9.452 -48.488 5.383 1.00 43.90 173 GLY B N 1
ATOM 4389 C CA . GLY B 1 173 ? -8.632 -47.999 4.278 1.00 47.15 173 GLY B CA 1
ATOM 4390 C C . GLY B 1 173 ? -9.089 -48.358 2.870 1.00 51.56 173 GLY B C 1
ATOM 4391 O O . GLY B 1 173 ? -8.897 -47.563 1.937 1.00 51.61 173 GLY B O 1
ATOM 4392 N N . ASP B 1 174 ? -9.678 -49.548 2.719 1.00 58.60 174 ASP B N 1
ATOM 4393 C CA . ASP B 1 174 ? -10.069 -50.107 1.408 1.00 64.16 174 ASP B CA 1
ATOM 4394 C C . ASP B 1 174 ? -11.460 -49.657 1.004 1.00 60.24 174 ASP B C 1
ATOM 4395 O O . ASP B 1 174 ? -11.657 -49.172 -0.110 1.00 59.58 174 ASP B O 1
ATOM 4400 N N . ALA B 1 175 ? -12.415 -49.872 1.918 1.00 57.94 175 ALA B N 1
ATOM 4401 C CA . ALA B 1 175 ? -13.812 -49.418 1.796 1.00 56.76 175 ALA B CA 1
ATOM 4402 C C . ALA B 1 175 ? -13.873 -47.935 1.425 1.00 52.17 175 ALA B C 1
ATOM 4403 O O . ALA B 1 175 ? -14.511 -47.549 0.439 1.00 50.85 175 ALA B O 1
ATOM 4405 N N . GLU B 1 176 ? -13.177 -47.129 2.218 1.00 50.05 176 GLU B N 1
ATOM 4406 C CA . GLU B 1 176 ? -12.962 -45.706 1.925 1.00 54.17 176 GLU B CA 1
ATOM 4407 C C . GLU B 1 176 ? -12.457 -45.471 0.496 1.00 55.73 176 GLU B C 1
ATOM 4408 O O . GLU B 1 176 ? -13.062 -44.688 -0.285 1.00 52.56 176 GLU B O 1
ATOM 4414 N N . LEU B 1 177 ? -11.349 -46.143 0.168 1.00 52.85 177 LEU B N 1
ATOM 4415 C CA . LEU B 1 177 ? -10.764 -46.035 -1.168 1.00 54.62 177 LEU B CA 1
ATOM 4416 C C . LEU B 1 177 ? -11.837 -46.378 -2.213 1.00 52.01 177 LEU B C 1
ATOM 4417 O O . LEU B 1 177 ? -12.026 -45.636 -3.175 1.00 50.09 177 LEU B O 1
ATOM 4422 N N . ALA B 1 178 ? -12.562 -47.470 -1.981 1.00 48.23 178 ALA B N 1
ATOM 4423 C CA . ALA B 1 178 ? -13.566 -47.946 -2.926 1.00 49.74 178 ALA B CA 1
ATOM 4424 C C . ALA B 1 178 ? -14.672 -46.914 -3.160 1.00 48.26 178 ALA B C 1
ATOM 4425 O O . ALA B 1 178 ? -14.997 -46.588 -4.299 1.00 47.22 178 ALA B O 1
ATOM 4427 N N . ALA B 1 179 ? -15.214 -46.382 -2.072 1.00 48.10 179 ALA B N 1
ATOM 4428 C CA . ALA B 1 179 ? -16.369 -45.495 -2.141 1.00 47.49 179 ALA B CA 1
ATOM 4429 C C . ALA B 1 179 ? -16.059 -44.172 -2.853 1.00 48.22 179 ALA B C 1
ATOM 4430 O O . ALA B 1 179 ? -16.865 -43.665 -3.656 1.00 46.69 179 ALA B O 1
ATOM 4432 N N . TYR B 1 180 ? -14.886 -43.621 -2.545 1.00 48.25 180 TYR B N 1
ATOM 4433 C CA . TYR B 1 180 ? -14.364 -42.451 -3.238 1.00 47.04 180 TYR B CA 1
ATOM 4434 C C . TYR B 1 180 ? -14.251 -42.665 -4.738 1.00 47.73 180 TYR B C 1
ATOM 4435 O O . TYR B 1 180 ? -14.720 -41.816 -5.510 1.00 47.07 180 TYR B O 1
ATOM 4444 N N . GLU B 1 181 ? -13.632 -43.781 -5.153 1.00 49.89 181 GLU B N 1
ATOM 4445 C CA . GLU B 1 181 ? -13.511 -44.097 -6.612 1.00 50.48 181 GLU B CA 1
ATOM 4446 C C . GLU B 1 181 ? -14.883 -44.445 -7.229 1.00 49.27 181 GLU B C 1
ATOM 4447 O O . GLU B 1 181 ? -15.122 -44.142 -8.411 1.00 50.18 181 GLU B O 1
ATOM 4453 N N . ARG B 1 182 ? -15.782 -45.030 -6.428 1.00 43.54 182 ARG B N 1
ATOM 4454 C CA . ARG B 1 182 ? -17.149 -45.273 -6.886 1.00 45.63 182 ARG B CA 1
ATOM 4455 C C . ARG B 1 182 ? -17.969 -43.985 -7.042 1.00 46.41 182 ARG B C 1
ATOM 4456 O O . ARG B 1 182 ? -18.764 -43.881 -7.980 1.00 45.45 182 ARG B O 1
ATOM 4464 N N . LEU B 1 183 ? -17.768 -43.003 -6.151 1.00 42.64 183 LEU B N 1
ATOM 4465 C CA . LEU B 1 183 ? -18.574 -41.766 -6.166 1.00 41.44 183 LEU B CA 1
ATOM 4466 C C . LEU B 1 183 ? -18.095 -40.768 -7.181 1.00 38.78 183 LEU B C 1
ATOM 4467 O O . LEU B 1 183 ? -18.894 -40.085 -7.826 1.00 34.74 183 LEU B O 1
ATOM 4472 N N . ALA B 1 184 ? -16.779 -40.674 -7.305 1.00 41.81 184 ALA B N 1
ATOM 4473 C CA . ALA B 1 184 ? -16.147 -39.979 -8.444 1.00 40.57 184 ALA B CA 1
ATOM 4474 C C . ALA B 1 184 ? -16.839 -40.342 -9.760 1.00 39.19 184 ALA B C 1
ATOM 4475 O O . ALA B 1 184 ? -17.250 -39.476 -10.525 1.00 41.84 184 ALA B O 1
ATOM 4477 N N . ALA B 1 185 ? -17.005 -41.642 -9.979 1.00 40.46 185 ALA B N 1
ATOM 4478 C CA . ALA B 1 185 ? -17.563 -42.184 -11.236 1.00 39.72 185 ALA B CA 1
ATOM 4479 C C . ALA B 1 185 ? -19.030 -41.826 -11.409 1.00 39.68 185 ALA B C 1
ATOM 4480 O O . ALA B 1 185 ? -19.455 -41.337 -12.460 1.00 38.45 185 ALA B O 1
ATOM 4482 N N . TYR B 1 186 ? -19.782 -42.085 -10.340 1.00 42.52 186 TYR B N 1
ATOM 4483 C CA . TYR B 1 186 ? -21.183 -41.771 -10.252 1.00 41.60 186 TYR B CA 1
ATOM 4484 C C . TYR B 1 186 ? -21.406 -40.311 -10.529 1.00 42.14 186 TYR B C 1
ATOM 4485 O O . TYR B 1 186 ? -22.296 -39.946 -11.306 1.00 44.24 186 TYR B O 1
ATOM 4494 N N . LEU B 1 187 ? -20.583 -39.472 -9.910 1.00 41.99 187 LEU B N 1
ATOM 4495 C CA . LEU B 1 187 ? -20.647 -38.039 -10.159 1.00 44.27 187 LEU B CA 1
ATOM 4496 C C . LEU B 1 187 ? -20.286 -37.682 -11.595 1.00 49.31 187 LEU B C 1
ATOM 4497 O O . LEU B 1 187 ? -20.971 -36.806 -12.203 1.00 47.94 187 LEU B O 1
ATOM 4502 N N . ASP B 1 188 ? -19.247 -38.338 -12.144 1.00 47.86 188 ASP B N 1
ATOM 4503 C CA . ASP B 1 188 ? -18.891 -38.125 -13.576 1.00 49.50 188 ASP B CA 1
ATOM 4504 C C . ASP B 1 188 ? -20.058 -38.479 -14.485 1.00 48.50 188 ASP B C 1
ATOM 4505 O O . ASP B 1 188 ? -20.383 -37.712 -15.382 1.00 50.76 188 ASP B O 1
ATOM 4510 N N . GLU B 1 189 ? -20.704 -39.615 -14.225 1.00 51.16 189 GLU B N 1
ATOM 4511 C CA . GLU B 1 189 ? -21.911 -40.017 -14.975 1.00 55.13 189 GLU B CA 1
ATOM 4512 C C . GLU B 1 189 ? -23.018 -38.983 -14.835 1.00 52.81 189 GLU B C 1
ATOM 4513 O O . GLU B 1 189 ? -23.693 -38.616 -15.813 1.00 46.40 189 GLU B O 1
ATOM 4519 N N . LEU B 1 190 ? -23.198 -38.531 -13.599 1.00 48.30 190 LEU B N 1
ATOM 4520 C CA . LEU B 1 190 ? -24.256 -37.570 -13.274 1.00 47.87 190 LEU B CA 1
ATOM 4521 C C . LEU B 1 190 ? -24.124 -36.241 -14.022 1.00 44.36 190 LEU B C 1
ATOM 4522 O O . LEU B 1 190 ? -25.078 -35.736 -14.610 1.00 43.97 190 LEU B O 1
ATOM 4527 N N . ILE B 1 191 ? -22.928 -35.677 -13.972 1.00 45.43 191 ILE B N 1
ATOM 4528 C CA . ILE B 1 191 ? -22.642 -34.410 -14.630 1.00 46.53 191 ILE B CA 1
ATOM 4529 C C . ILE B 1 191 ? -22.897 -34.530 -16.135 1.00 48.89 191 ILE B C 1
ATOM 4530 O O . ILE B 1 191 ? -23.590 -33.687 -16.700 1.00 51.56 191 ILE B O 1
ATOM 4535 N N . ASP B 1 192 ? -22.382 -35.591 -16.765 1.00 52.04 192 ASP B N 1
ATOM 4536 C CA . ASP B 1 192 ? -22.608 -35.833 -18.212 1.00 53.71 192 ASP B CA 1
ATOM 4537 C C . ASP B 1 192 ? -24.075 -35.873 -18.605 1.00 51.85 192 ASP B C 1
ATOM 4538 O O . ASP B 1 192 ? -24.449 -35.311 -19.617 1.00 49.14 192 ASP B O 1
ATOM 4543 N N . ASP B 1 193 ? -24.899 -36.539 -17.805 1.00 55.11 193 ASP B N 1
ATOM 4544 C CA . ASP B 1 193 ? -26.329 -36.620 -18.092 1.00 55.73 193 ASP B CA 1
ATOM 4545 C C . ASP B 1 193 ? -26.981 -35.262 -17.969 1.00 57.25 193 ASP B C 1
ATOM 4546 O O . ASP B 1 193 ? -27.897 -34.934 -18.725 1.00 62.71 193 ASP B O 1
ATOM 4551 N N . LYS B 1 194 ? -26.491 -34.455 -17.039 1.00 57.83 194 LYS B N 1
ATOM 4552 C CA . LYS B 1 194 ? -26.964 -33.071 -16.929 1.00 57.19 194 LYS B CA 1
ATOM 4553 C C . LYS B 1 194 ? -26.506 -32.200 -18.085 1.00 56.92 194 LYS B C 1
ATOM 4554 O O . LYS B 1 194 ? -27.271 -31.348 -18.537 1.00 52.08 194 LYS B O 1
ATOM 4560 N N . ARG B 1 195 ? -25.271 -32.409 -18.546 1.00 53.29 195 ARG B N 1
ATOM 4561 C CA . ARG B 1 195 ? -24.786 -31.741 -19.753 1.00 56.42 195 ARG B CA 1
ATOM 4562 C C . ARG B 1 195 ? -25.658 -32.099 -20.967 1.00 60.04 195 ARG B C 1
ATOM 4563 O O . ARG B 1 195 ? -25.881 -31.259 -21.826 1.00 62.95 195 ARG B O 1
ATOM 4571 N N . SER B 1 196 ? -26.158 -33.338 -21.003 1.00 64.87 196 SER B N 1
ATOM 4572 C CA . SER B 1 196 ? -26.958 -33.879 -22.115 1.00 64.44 196 SER B CA 1
ATOM 4573 C C . SER B 1 196 ? -28.415 -33.399 -22.217 1.00 68.55 196 SER B C 1
ATOM 4574 O O . SER B 1 196 ? -29.015 -33.486 -23.289 1.00 61.05 196 SER B O 1
ATOM 4577 N N . THR B 1 197 ? -29.003 -32.947 -21.110 1.00 77.28 197 THR B N 1
ATOM 4578 C CA . THR B 1 197 ? -30.183 -32.067 -21.191 1.00 82.47 197 THR B CA 1
ATOM 4579 C C . THR B 1 197 ? -29.650 -30.677 -21.524 1.00 90.14 197 THR B C 1
ATOM 4580 O O . THR B 1 197 ? -28.441 -30.449 -21.429 1.00 93.99 197 THR B O 1
ATOM 4584 N N . ALA B 1 198 ? -30.536 -29.760 -21.914 1.00 96.47 198 ALA B N 1
ATOM 4585 C CA . ALA B 1 198 ? -30.140 -28.369 -22.265 1.00 96.47 198 ALA B CA 1
ATOM 4586 C C . ALA B 1 198 ? -30.463 -27.301 -21.206 1.00 93.36 198 ALA B C 1
ATOM 4587 O O . ALA B 1 198 ? -29.541 -26.699 -20.643 1.00 98.53 198 ALA B O 1
ATOM 4589 N N . PRO B 1 199 ? -31.762 -27.061 -20.929 1.00 90.03 199 PRO B N 1
ATOM 4590 C CA . PRO B 1 199 ? -32.141 -25.825 -20.273 1.00 84.87 199 PRO B CA 1
ATOM 4591 C C . PRO B 1 199 ? -32.228 -26.004 -18.772 1.00 72.78 199 PRO B C 1
ATOM 4592 O O . PRO B 1 199 ? -33.306 -25.926 -18.183 1.00 75.42 199 PRO B O 1
ATOM 4596 N N . ALA B 1 200 ? -31.083 -26.228 -18.156 1.00 63.39 200 ALA B N 1
ATOM 4597 C CA . ALA B 1 200 ? -31.040 -26.483 -16.731 1.00 59.79 200 ALA B CA 1
ATOM 4598 C C . ALA B 1 200 ? -31.073 -25.157 -15.985 1.00 59.04 200 ALA B C 1
ATOM 4599 O O . ALA B 1 200 ? -30.038 -24.532 -15.804 1.00 60.72 200 ALA B O 1
ATOM 4601 N N . ASP B 1 201 ? -32.243 -24.711 -15.542 1.00 58.59 201 ASP B N 1
ATOM 4602 C CA . ASP B 1 201 ? -32.342 -23.396 -14.859 1.00 64.04 201 ASP B CA 1
ATOM 4603 C C . ASP B 1 201 ? -32.026 -23.456 -13.351 1.00 59.51 201 ASP B C 1
ATOM 4604 O O . ASP B 1 201 ? -32.811 -22.995 -12.510 1.00 59.36 201 ASP B O 1
ATOM 4609 N N . ASP B 1 202 ? -30.850 -23.978 -13.018 1.00 53.67 202 ASP B N 1
ATOM 4610 C CA . ASP B 1 202 ? -30.540 -24.364 -11.645 1.00 49.80 202 ASP B CA 1
ATOM 4611 C C . ASP B 1 202 ? -29.030 -24.339 -11.391 1.00 48.61 202 ASP B C 1
ATOM 4612 O O . ASP B 1 202 ? -28.222 -24.289 -12.346 1.00 42.44 202 ASP B O 1
ATOM 4617 N N . LEU B 1 203 ? -28.640 -24.411 -10.113 1.00 45.04 203 LEU B N 1
ATOM 4618 C CA . LEU B 1 203 ? -27.237 -24.163 -9.753 1.00 41.15 203 LEU B CA 1
ATOM 4619 C C . LEU B 1 203 ? -26.225 -25.047 -10.497 1.00 38.17 203 LEU B C 1
ATOM 4620 O O . LEU B 1 203 ? -25.183 -24.554 -10.903 1.00 37.18 203 LEU B O 1
ATOM 4625 N N . LEU B 1 204 ? -26.517 -26.333 -10.682 1.00 38.67 204 LEU B N 1
ATOM 4626 C CA . LEU B 1 204 ? -25.596 -27.227 -11.412 1.00 40.23 204 LEU B CA 1
ATOM 4627 C C . LEU B 1 204 ? -25.583 -26.932 -12.913 1.00 42.05 204 LEU B C 1
ATOM 4628 O O . LEU B 1 204 ? -24.524 -26.952 -13.534 1.00 41.77 204 LEU B O 1
ATOM 4633 N N . GLY B 1 205 ? -26.764 -26.678 -13.479 1.00 43.12 205 GLY B N 1
ATOM 4634 C CA . GLY B 1 205 ? -26.899 -26.105 -14.797 1.00 43.38 205 GLY B CA 1
ATOM 4635 C C . GLY B 1 205 ? -25.980 -24.912 -14.924 1.00 43.95 205 GLY B C 1
ATOM 4636 O O . GLY B 1 205 ? -25.073 -24.895 -15.757 1.00 43.30 205 GLY B O 1
ATOM 4637 N N . ASP B 1 206 ? -26.174 -23.930 -14.064 1.00 44.57 206 ASP B N 1
ATOM 4638 C CA . ASP B 1 206 ? -25.314 -22.749 -14.084 1.00 46.37 206 ASP B CA 1
ATOM 4639 C C . ASP B 1 206 ? -23.869 -23.149 -13.955 1.00 42.28 206 ASP B C 1
ATOM 4640 O O . ASP B 1 206 ? -23.019 -22.632 -14.701 1.00 43.26 206 ASP B O 1
ATOM 4645 N N . LEU B 1 207 ? -23.584 -24.088 -13.052 1.00 38.44 207 LEU B N 1
ATOM 4646 C CA . LEU B 1 207 ? -22.202 -24.488 -12.840 1.00 39.96 207 LEU B CA 1
ATOM 4647 C C . LEU B 1 207 ? -21.552 -25.146 -14.077 1.00 43.32 207 LEU B C 1
ATOM 4648 O O . LEU B 1 207 ? -20.353 -24.896 -14.325 1.00 39.61 207 LEU B O 1
ATOM 4653 N N . ILE B 1 208 ? -22.307 -25.988 -14.828 1.00 47.59 208 ILE B N 1
ATOM 4654 C CA . ILE B 1 208 ? -21.741 -26.696 -16.011 1.00 48.11 208 ILE B CA 1
ATOM 4655 C C . ILE B 1 208 ? -21.450 -25.702 -17.150 1.00 47.85 208 ILE B C 1
ATOM 4656 O O . ILE B 1 208 ? -20.413 -25.817 -17.831 1.00 47.04 208 ILE B O 1
ATOM 4661 N N . ARG B 1 209 ? -22.333 -24.723 -17.337 1.00 45.89 209 ARG B N 1
ATOM 4662 C CA . ARG B 1 209 ? -22.076 -23.633 -18.287 1.00 50.45 209 ARG B CA 1
ATOM 4663 C C . ARG B 1 209 ? -20.825 -22.798 -17.935 1.00 53.69 209 ARG B C 1
ATOM 4664 O O . ARG B 1 209 ? -20.030 -22.485 -18.827 1.00 53.50 209 ARG B O 1
ATOM 4672 N N . THR B 1 210 ? -20.631 -22.498 -16.647 1.00 50.62 210 THR B N 1
ATOM 4673 C CA . THR B 1 210 ? -19.414 -21.821 -16.172 1.00 47.23 210 THR B CA 1
ATOM 4674 C C . THR B 1 210 ? -18.131 -22.605 -16.498 1.00 52.17 210 THR B C 1
ATOM 4675 O O . THR B 1 210 ? -17.136 -21.995 -16.937 1.00 55.93 210 THR B O 1
ATOM 4679 N N . ARG B 1 211 ? -18.127 -23.919 -16.267 1.00 50.13 211 ARG B N 1
ATOM 4680 C CA . ARG B 1 211 ? -16.927 -24.722 -16.587 1.00 53.54 211 ARG B CA 1
ATOM 4681 C C . ARG B 1 211 ? -16.604 -24.680 -18.079 1.00 55.31 211 ARG B C 1
ATOM 4682 O O . ARG B 1 211 ? -15.452 -24.453 -18.449 1.00 52.47 211 ARG B O 1
ATOM 4690 N N . ALA B 1 212 ? -17.631 -24.935 -18.900 1.00 56.23 212 ALA B N 1
ATOM 4691 C CA . ALA B 1 212 ? -17.550 -24.913 -20.370 1.00 61.45 212 ALA B CA 1
ATOM 4692 C C . ALA B 1 212 ? -16.941 -23.618 -20.922 1.00 68.04 212 ALA B C 1
ATOM 4693 O O . ALA B 1 212 ? -16.182 -23.662 -21.895 1.00 61.84 212 ALA B O 1
ATOM 4695 N N . GLU B 1 213 ? -17.289 -22.480 -20.310 1.00 72.24 213 GLU B N 1
ATOM 4696 C CA . GLU B 1 213 ? -16.645 -21.202 -20.634 1.00 77.83 213 GLU B CA 1
ATOM 4697 C C . GLU B 1 213 ? -15.152 -21.246 -20.299 1.00 80.96 213 GLU B C 1
ATOM 4698 O O . GLU B 1 213 ? -14.745 -21.7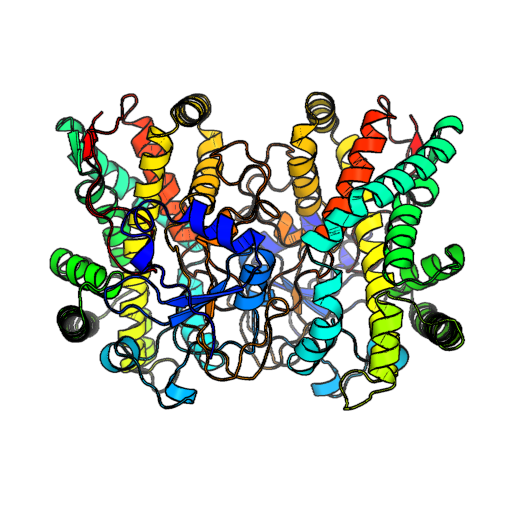75 -19.259 1.00 81.48 213 GLU B O 1
ATOM 4704 N N . ASP B 1 214 ? -14.347 -20.661 -21.188 1.00 85.93 214 ASP B N 1
ATOM 4705 C CA . ASP B 1 214 ? -12.884 -20.830 -21.174 1.00 91.15 214 ASP B CA 1
ATOM 4706 C C . ASP B 1 214 ? -12.157 -19.913 -20.167 1.00 93.57 214 ASP B C 1
ATOM 4707 O O . ASP B 1 214 ? -10.964 -19.647 -20.318 1.00 90.56 214 ASP B O 1
ATOM 4712 N N . ASP B 1 215 ? -12.870 -19.437 -19.146 1.00 96.21 215 ASP B N 1
ATOM 4713 C CA . ASP B 1 215 ? -12.251 -18.786 -18.004 1.00 94.52 215 ASP B CA 1
ATOM 4714 C C . ASP B 1 215 ? -11.852 -19.926 -17.042 1.00 90.17 215 ASP B C 1
ATOM 4715 O O . ASP B 1 215 ? -12.449 -21.020 -17.064 1.00 90.37 215 ASP B O 1
ATOM 4720 N N . ASP B 1 216 ? -10.848 -19.660 -16.203 1.00 80.90 216 ASP B N 1
ATOM 4721 C CA . ASP B 1 216 ? -10.466 -20.568 -15.110 1.00 77.53 216 ASP B CA 1
ATOM 4722 C C . ASP B 1 216 ? -11.392 -20.431 -13.887 1.00 67.52 216 ASP B C 1
ATOM 4723 O O . ASP B 1 216 ? -11.058 -20.885 -12.785 1.00 63.44 216 ASP B O 1
ATOM 4728 N N . ARG B 1 217 ? -12.543 -19.789 -14.084 1.00 61.64 217 ARG B N 1
ATOM 4729 C CA . ARG B 1 217 ? -13.613 -19.744 -13.106 1.00 56.57 217 ARG B CA 1
ATOM 4730 C C . ARG B 1 217 ? -13.839 -21.100 -12.494 1.00 50.87 217 ARG B C 1
ATOM 4731 O O . ARG B 1 217 ? -13.899 -21.188 -11.280 1.00 47.89 217 ARG B O 1
ATOM 4739 N N . LEU B 1 218 ? -13.898 -22.155 -13.325 1.00 48.56 218 LEU B N 1
ATOM 4740 C CA . LEU B 1 218 ? -14.186 -23.519 -12.844 1.00 41.84 218 LEU B CA 1
ATOM 4741 C C . LEU B 1 218 ? -13.635 -24.665 -13.701 1.00 38.13 218 LEU B C 1
ATOM 4742 O O . LEU B 1 218 ? -14.136 -24.916 -14.790 1.00 36.68 218 LEU B O 1
ATOM 4747 N N . SER B 1 219 ? -12.646 -25.401 -13.191 1.00 37.51 219 SER B N 1
ATOM 4748 C CA . SER B 1 219 ? -12.121 -26.581 -13.905 1.00 40.40 219 SER B CA 1
ATOM 4749 C C . SER B 1 219 ? -13.079 -27.786 -13.890 1.00 41.65 219 SER B C 1
ATOM 4750 O O . SER B 1 219 ? -14.021 -27.833 -13.103 1.00 46.46 219 SER B O 1
ATOM 4753 N N . GLY B 1 220 ? -12.842 -28.749 -14.774 1.00 39.01 220 GLY B N 1
ATOM 4754 C CA . GLY B 1 220 ? -13.592 -30.003 -14.751 1.00 37.45 220 GLY B CA 1
ATOM 4755 C C . GLY B 1 220 ? -13.409 -30.793 -13.472 1.00 36.81 220 GLY B C 1
ATOM 4756 O O . GLY B 1 220 ? -14.342 -31.375 -12.967 1.00 37.37 220 GLY B O 1
ATOM 4757 N N . GLU B 1 221 ? -12.218 -30.820 -12.914 1.00 38.29 221 GLU B N 1
ATOM 4758 C CA . GLU B 1 221 ? -12.077 -31.551 -11.668 1.00 40.63 221 GLU B CA 1
ATOM 4759 C C . GLU B 1 221 ? -12.682 -30.778 -10.453 1.00 44.20 221 GLU B C 1
ATOM 4760 O O . GLU B 1 221 ? -13.183 -31.395 -9.486 1.00 41.10 221 GLU B O 1
ATOM 4766 N N . GLU B 1 222 ? -12.698 -29.440 -10.561 1.00 40.19 222 GLU B N 1
ATOM 4767 C CA . GLU B 1 222 ? -13.383 -28.562 -9.611 1.00 39.35 222 GLU B CA 1
ATOM 4768 C C . GLU B 1 222 ? -14.922 -28.687 -9.654 1.00 38.94 222 GLU B C 1
ATOM 4769 O O . GLU B 1 222 ? -15.579 -28.731 -8.590 1.00 35.14 222 GLU B O 1
ATOM 4775 N N . LEU B 1 223 ? -15.479 -28.745 -10.867 1.00 37.32 223 LEU B N 1
ATOM 4776 C CA . LEU B 1 223 ? -16.917 -29.023 -11.071 1.00 39.25 223 LEU B CA 1
ATOM 4777 C C . LEU B 1 223 ? -17.351 -30.316 -10.410 1.00 38.10 223 LEU B C 1
ATOM 4778 O O . LEU B 1 223 ? -18.347 -30.321 -9.698 1.00 36.12 223 LEU B O 1
ATOM 4783 N N . ARG B 1 224 ? -16.599 -31.400 -10.632 1.00 37.95 224 ARG B N 1
ATOM 4784 C CA . ARG B 1 224 ? -16.875 -32.658 -9.943 1.00 38.80 224 ARG B CA 1
ATOM 4785 C C . ARG B 1 224 ? -16.819 -32.447 -8.430 1.00 37.94 224 ARG B C 1
ATOM 4786 O O . ARG B 1 224 ? -17.756 -32.807 -7.725 1.00 39.40 224 ARG B O 1
ATOM 4794 N N . ALA B 1 225 ? -15.727 -31.863 -7.942 1.00 36.52 225 ALA B N 1
ATOM 4795 C CA . ALA B 1 225 ? -15.542 -31.665 -6.481 1.00 35.39 225 ALA B CA 1
ATOM 4796 C C . ALA B 1 225 ? -16.580 -30.714 -5.848 1.00 33.46 225 ALA B C 1
ATOM 4797 O O . ALA B 1 225 ? -16.935 -30.875 -4.687 1.00 34.33 225 ALA B O 1
ATOM 4799 N N . MET B 1 226 ? -17.084 -29.754 -6.617 1.00 32.05 226 MET B N 1
ATOM 4800 C CA . MET B 1 226 ? -18.145 -28.899 -6.126 1.00 33.01 226 MET B CA 1
ATOM 4801 C C . MET B 1 226 ? -19.387 -29.732 -5.835 1.00 34.42 226 MET B C 1
ATOM 4802 O O . MET B 1 226 ? -19.882 -29.725 -4.686 1.00 31.29 226 MET B O 1
ATOM 4807 N N . ALA B 1 227 ? -19.865 -30.461 -6.850 1.00 32.87 227 ALA B N 1
ATOM 4808 C CA . ALA B 1 227 ? -21.054 -31.292 -6.689 1.00 32.08 227 ALA B CA 1
ATOM 4809 C C . ALA B 1 227 ? -20.865 -32.372 -5.609 1.00 28.43 227 ALA B C 1
ATOM 4810 O O . ALA B 1 227 ? -21.760 -32.646 -4.833 1.00 27.63 227 ALA B O 1
ATOM 4812 N N . PHE B 1 228 ? -19.703 -32.984 -5.542 1.00 29.51 228 PHE B N 1
ATOM 4813 C CA . PHE B 1 228 ? -19.361 -33.837 -4.380 1.00 28.35 228 PHE B CA 1
ATOM 4814 C C . PHE B 1 228 ? -19.731 -33.163 -3.065 1.00 30.80 228 PHE B C 1
ATOM 4815 O O . PHE B 1 228 ? -20.433 -33.777 -2.243 1.00 29.84 228 PHE B O 1
ATOM 4823 N N . ILE B 1 229 ? -19.260 -31.919 -2.864 1.00 29.33 229 ILE B N 1
ATOM 4824 C CA . ILE B 1 229 ? -19.469 -31.260 -1.563 1.00 29.82 229 ILE B CA 1
ATOM 4825 C C . ILE B 1 229 ? -20.885 -30.732 -1.342 1.00 29.88 229 ILE B C 1
ATOM 4826 O O . ILE B 1 229 ? -21.454 -30.812 -0.221 1.00 26.70 229 ILE B O 1
ATOM 4831 N N . LEU B 1 230 ? -21.485 -30.205 -2.401 1.00 29.07 230 LEU B N 1
ATOM 4832 C CA . LEU B 1 230 ? -22.814 -29.712 -2.244 1.00 27.98 230 LEU B CA 1
ATOM 4833 C C . LEU B 1 230 ? -23.707 -30.856 -1.854 1.00 28.26 230 LEU B C 1
ATOM 4834 O O . LEU B 1 230 ? -24.536 -30.718 -0.968 1.00 31.88 230 LEU B O 1
ATOM 4839 N N . LEU B 1 231 ? -23.544 -31.996 -2.504 1.00 28.19 231 LEU B N 1
ATOM 4840 C CA . LEU B 1 231 ? -24.400 -33.122 -2.215 1.00 27.63 231 LEU B CA 1
ATOM 4841 C C . LEU B 1 231 ? -24.115 -33.761 -0.881 1.00 29.61 231 LEU B C 1
ATOM 4842 O O . LEU B 1 231 ? -25.040 -34.130 -0.161 1.00 33.08 231 LEU B O 1
ATOM 4847 N N . VAL B 1 232 ? -22.849 -33.904 -0.544 1.00 31.25 232 VAL B N 1
ATOM 4848 C CA . VAL B 1 232 ? -22.494 -34.547 0.700 1.00 34.79 232 VAL B CA 1
ATOM 4849 C C . VAL B 1 232 ? -22.696 -33.672 1.949 1.00 34.97 232 VAL B C 1
ATOM 4850 O O . VAL B 1 232 ? -23.233 -34.150 2.939 1.00 35.98 232 VAL B O 1
ATOM 4854 N N . ALA B 1 233 ? -22.275 -32.415 1.919 1.00 37.63 233 ALA B N 1
ATOM 4855 C CA . ALA B 1 233 ? -22.421 -31.551 3.102 1.00 38.51 233 ALA B CA 1
ATOM 4856 C C . ALA B 1 233 ? -23.901 -31.292 3.4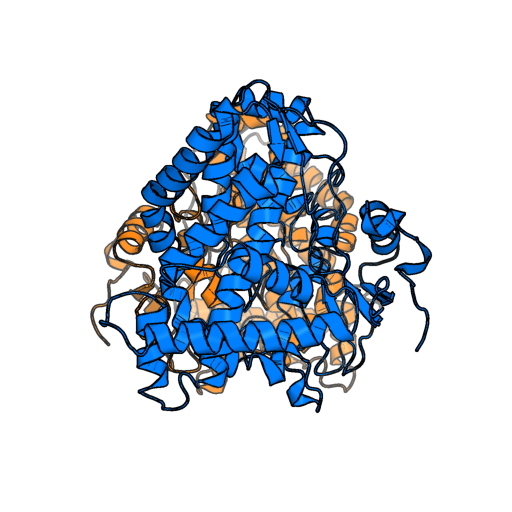05 1.00 40.17 233 ALA B C 1
ATOM 4857 O O . ALA B 1 233 ? -24.281 -31.165 4.551 1.00 40.14 233 ALA B O 1
ATOM 4859 N N . GLY B 1 234 ? -24.730 -31.265 2.363 1.00 43.04 234 GLY B N 1
ATOM 4860 C CA . GLY B 1 234 ? -26.177 -31.141 2.517 1.00 45.07 234 GLY B CA 1
ATOM 4861 C C . GLY B 1 234 ? -26.815 -32.239 3.319 1.00 46.29 234 GLY B C 1
ATOM 4862 O O . GLY B 1 234 ? -27.781 -32.022 4.037 1.00 49.00 234 GLY B O 1
ATOM 4863 N N . HIS B 1 235 ? -26.206 -33.414 3.240 1.00 49.69 235 HIS B N 1
ATOM 4864 C CA . HIS B 1 235 ? -26.840 -34.661 3.566 1.00 44.83 235 HIS B CA 1
ATOM 4865 C C . HIS B 1 235 ? -26.624 -35.020 5.030 1.00 39.32 235 HIS B C 1
ATOM 4866 O O . HIS B 1 235 ? -27.518 -34.792 5.855 1.00 29.87 235 HIS B O 1
ATOM 4873 N N . GLU B 1 236 ? -25.467 -35.569 5.376 1.00 41.63 236 GLU B N 1
ATOM 4874 C CA . GLU B 1 236 ? -25.342 -36.159 6.735 1.00 44.32 236 GLU B CA 1
ATOM 4875 C C . GLU B 1 236 ? -25.487 -35.188 7.887 1.00 37.85 236 GLU B C 1
ATOM 4876 O O . GLU B 1 236 ? -26.024 -35.552 8.937 1.00 38.08 236 GLU B O 1
ATOM 4882 N N . THR B 1 237 ? -25.001 -33.969 7.690 1.00 34.64 237 THR B N 1
ATOM 4883 C CA . THR B 1 237 ? -25.124 -32.924 8.702 1.00 33.92 237 THR B CA 1
ATOM 4884 C C . THR B 1 237 ? -26.584 -32.663 9.131 1.00 31.21 237 THR B C 1
ATOM 4885 O O . THR B 1 237 ? -26.907 -32.649 10.322 1.00 31.21 237 THR B O 1
ATOM 4889 N N . THR B 1 238 ? -27.445 -32.497 8.123 1.00 28.91 238 THR B N 1
ATOM 4890 C CA . THR B 1 238 ? -28.833 -32.106 8.288 1.00 26.02 238 THR B CA 1
ATOM 4891 C C . THR B 1 238 ? -29.661 -33.283 8.749 1.00 25.34 238 THR B C 1
ATOM 4892 O O . THR B 1 238 ? -30.525 -33.142 9.634 1.00 22.81 238 THR B O 1
ATOM 4896 N N . VAL B 1 239 ? -29.441 -34.453 8.158 1.00 25.21 239 VAL B N 1
ATOM 4897 C CA . VAL B 1 239 ? -30.027 -35.651 8.768 1.00 27.88 239 VAL B CA 1
ATOM 4898 C C . VAL B 1 239 ? -29.712 -35.724 10.279 1.00 28.91 239 VAL B C 1
ATOM 4899 O O . VAL B 1 239 ? -30.635 -35.825 11.103 1.00 23.93 239 VAL B O 1
ATOM 4903 N N . ASN B 1 240 ? -28.423 -35.660 10.612 1.00 28.38 240 ASN B N 1
ATOM 4904 C CA . ASN B 1 240 ? -28.031 -35.678 12.018 1.00 31.47 240 ASN B CA 1
ATOM 4905 C C . ASN B 1 240 ? -28.580 -34.576 12.860 1.00 32.98 240 ASN B C 1
ATOM 4906 O O . ASN B 1 240 ? -28.868 -34.832 14.032 1.00 33.89 240 ASN B O 1
ATOM 4911 N N . LEU B 1 241 ? -28.704 -33.362 12.303 1.00 32.87 241 LEU B N 1
ATOM 4912 C CA . LEU B 1 241 ? -29.274 -32.267 13.083 1.00 34.33 241 LEU B CA 1
ATOM 4913 C C . LEU B 1 241 ? -30.651 -32.652 13.525 1.00 34.50 241 LEU B C 1
ATOM 4914 O O . LEU B 1 241 ? -30.940 -32.631 14.705 1.00 36.71 241 LEU B O 1
ATOM 4919 N N . ILE B 1 242 ? -31.471 -33.040 12.554 1.00 34.88 242 ILE B N 1
ATOM 4920 C CA . ILE B 1 242 ? -32.858 -33.328 12.763 1.00 32.86 242 ILE B CA 1
ATOM 4921 C C . ILE B 1 242 ? -32.974 -34.468 13.771 1.00 33.39 242 ILE B C 1
ATOM 4922 O O . ILE B 1 242 ? -33.699 -34.366 14.740 1.00 35.40 242 ILE B O 1
ATOM 4927 N N . THR B 1 243 ? -32.242 -35.544 13.536 1.00 35.28 243 THR B N 1
ATOM 4928 C CA . THR B 1 243 ? -32.204 -36.702 14.454 1.00 38.28 243 THR B CA 1
ATOM 4929 C C . THR B 1 243 ? -31.644 -36.430 15.841 1.00 36.09 243 THR B C 1
ATOM 4930 O O . THR B 1 243 ? -32.254 -36.867 16.813 1.00 37.27 243 THR B O 1
ATOM 4934 N N . ASN B 1 244 ? -30.490 -35.761 15.957 1.00 33.25 244 ASN B N 1
ATOM 4935 C CA . ASN B 1 244 ? -29.959 -35.438 17.318 1.00 35.17 244 ASN B CA 1
ATOM 4936 C C . ASN B 1 244 ? -31.001 -34.603 18.047 1.00 34.61 244 ASN B C 1
ATOM 4937 O O . ASN B 1 244 ? -31.176 -34.763 19.250 1.00 38.94 244 ASN B O 1
ATOM 4942 N N . GLY B 1 245 ? -31.696 -33.741 17.300 1.00 36.41 245 GLY B N 1
ATOM 4943 C CA . GLY B 1 245 ? -32.791 -32.892 17.827 1.00 37.71 245 GLY B CA 1
ATOM 4944 C C . GLY B 1 245 ? -33.847 -33.651 18.612 1.00 37.30 245 GLY B C 1
ATOM 4945 O O . GLY B 1 245 ? -33.832 -33.673 19.831 1.00 33.80 245 GLY B O 1
ATOM 4946 N N . VAL B 1 246 ? -34.758 -34.275 17.887 1.00 40.83 246 VAL B N 1
ATOM 4947 C CA . VAL B 1 246 ? -35.726 -35.232 18.442 1.00 43.36 246 VAL B CA 1
ATOM 4948 C C . VAL B 1 246 ? -35.160 -36.185 19.536 1.00 41.59 246 VAL B C 1
ATOM 4949 O O . VAL B 1 246 ? -35.790 -36.391 20.579 1.00 41.87 246 VAL B O 1
ATOM 4953 N N . HIS B 1 247 ? -33.966 -36.711 19.337 1.00 40.24 247 HIS B N 1
ATOM 4954 C CA . HIS B 1 247 ? -33.367 -37.599 20.344 1.00 42.85 247 HIS B CA 1
ATOM 4955 C C . HIS B 1 247 ? -33.095 -36.918 21.692 1.00 38.04 247 HIS B C 1
ATOM 4956 O O . HIS B 1 247 ? -33.355 -37.484 22.745 1.00 38.85 247 HIS B O 1
ATOM 4963 N N . THR B 1 248 ? -32.529 -35.730 21.664 1.00 38.32 248 THR B N 1
ATOM 4964 C CA . THR B 1 248 ? -32.189 -35.045 22.917 1.00 38.01 248 THR B CA 1
ATOM 4965 C C . THR B 1 248 ? -33.453 -34.483 23.533 1.00 34.17 248 THR B C 1
ATOM 4966 O O . THR B 1 248 ? -33.579 -34.464 24.732 1.00 33.22 248 THR B O 1
ATOM 4970 N N . LEU B 1 249 ? -34.397 -34.080 22.690 1.00 36.15 249 LEU B N 1
ATOM 4971 C CA . LEU B 1 249 ? -35.711 -33.636 23.126 1.00 37.18 249 LEU B CA 1
ATOM 4972 C C . LEU B 1 249 ? -36.389 -34.690 23.965 1.00 41.30 249 LEU B C 1
ATOM 4973 O O . LEU B 1 249 ? -36.835 -34.410 25.077 1.00 42.49 249 LEU B O 1
ATOM 4978 N N . LEU B 1 250 ? -36.442 -35.905 23.424 1.00 44.68 250 LEU B N 1
ATOM 4979 C CA . LEU B 1 250 ? -37.124 -37.026 24.060 1.00 41.92 250 LEU B CA 1
ATOM 4980 C C . LEU B 1 250 ? -36.328 -37.627 25.237 1.00 42.95 250 LEU B C 1
ATOM 4981 O O . LEU B 1 250 ? -36.916 -38.311 26.055 1.00 47.13 250 LEU B O 1
ATOM 4986 N N . THR B 1 251 ? -35.009 -37.401 25.314 1.00 40.42 251 THR B N 1
ATOM 4987 C CA . THR B 1 251 ? -34.220 -37.685 26.529 1.00 38.53 251 THR B CA 1
ATOM 4988 C C . THR B 1 251 ? -34.248 -36.557 27.587 1.00 39.94 251 THR B C 1
ATOM 4989 O O . THR B 1 251 ? -33.561 -36.646 28.611 1.00 41.41 251 THR B O 1
ATOM 4993 N N . HIS B 1 252 ? -35.003 -35.493 27.321 1.00 41.31 252 HIS B N 1
ATOM 4994 C CA . HIS B 1 252 ? -35.143 -34.352 28.219 1.00 40.45 252 HIS B CA 1
ATOM 4995 C C . HIS B 1 252 ? -36.613 -33.893 28.169 1.00 44.23 252 HIS B C 1
ATOM 4996 O O . HIS B 1 252 ? -36.924 -32.847 27.600 1.00 39.20 252 HIS B O 1
ATOM 5003 N N . PRO B 1 253 ? -37.532 -34.693 28.759 1.00 48.87 253 PRO B N 1
ATOM 5004 C CA . PRO B 1 253 ? -38.993 -34.419 28.700 1.00 48.51 253 PRO B CA 1
ATOM 5005 C C . PRO B 1 253 ? -39.432 -33.094 29.341 1.00 47.90 253 PRO B C 1
ATOM 5006 O O . PRO B 1 253 ? -40.473 -32.548 28.963 1.00 53.54 253 PRO B O 1
ATOM 5010 N N . ASP B 1 254 ? -38.633 -32.600 30.290 1.00 50.33 254 ASP B N 1
ATOM 5011 C CA . ASP B 1 254 ? -38.751 -31.246 30.874 1.00 50.41 254 ASP B CA 1
ATOM 5012 C C . ASP B 1 254 ? -38.962 -30.227 29.776 1.00 46.31 254 ASP B C 1
ATOM 5013 O O . ASP B 1 254 ? -39.979 -29.532 29.694 1.00 42.86 254 ASP B O 1
ATOM 5018 N N . GLN B 1 255 ? -37.976 -30.210 28.893 1.00 43.87 255 GLN B N 1
ATOM 5019 C CA . GLN B 1 255 ? -37.814 -29.174 27.909 1.00 42.04 255 GLN B CA 1
ATOM 5020 C C . GLN B 1 255 ? -38.815 -29.400 26.787 1.00 42.79 255 GLN B C 1
ATOM 5021 O O . GLN B 1 255 ? -39.389 -28.444 26.239 1.00 44.57 255 GLN B O 1
ATOM 5027 N N . LEU B 1 256 ? -39.045 -30.671 26.457 1.00 41.91 256 LEU B N 1
ATOM 5028 C CA . LEU B 1 256 ? -39.984 -31.012 25.419 1.00 42.72 256 LEU B CA 1
ATOM 5029 C C . LEU B 1 256 ? -41.368 -30.553 25.814 1.00 44.07 256 LEU B C 1
ATOM 5030 O O . LEU B 1 256 ? -42.071 -29.904 25.021 1.00 43.43 256 LEU B O 1
ATOM 5035 N N . ALA B 1 257 ? -41.755 -30.868 27.052 1.00 46.55 257 ALA B N 1
ATOM 5036 C CA . ALA B 1 257 ? -43.057 -30.399 27.553 1.00 47.69 257 ALA B CA 1
ATOM 5037 C C . ALA B 1 257 ? -43.093 -28.859 27.547 1.00 43.10 257 ALA B C 1
ATOM 5038 O O . ALA B 1 257 ? -44.051 -28.265 27.021 1.00 38.15 257 ALA B O 1
ATOM 5040 N N . ALA B 1 258 ? -42.023 -28.236 28.079 1.00 39.81 258 ALA B N 1
ATOM 5041 C CA . ALA B 1 258 ? -41.835 -26.758 28.002 1.00 42.95 258 ALA B CA 1
ATOM 5042 C C . ALA B 1 258 ? -42.091 -26.213 26.585 1.00 45.33 258 ALA B C 1
ATOM 5043 O O . ALA B 1 258 ? -42.783 -25.203 26.424 1.00 44.83 258 ALA B O 1
ATOM 5045 N N . LEU B 1 259 ? -41.541 -26.914 25.579 1.00 46.27 259 LEU B N 1
ATOM 5046 C CA . LEU B 1 259 ? -41.643 -26.528 24.166 1.00 43.29 259 LEU B CA 1
ATOM 5047 C C . LEU B 1 259 ? -43.023 -26.733 23.577 1.00 41.43 259 LEU B C 1
ATOM 5048 O O . LEU B 1 259 ? -43.529 -25.884 22.840 1.00 36.31 259 LEU B O 1
ATOM 5053 N N . ARG B 1 260 ? -43.632 -27.874 23.843 1.00 45.38 260 ARG B N 1
ATOM 5054 C CA . ARG B 1 260 ? -45.003 -28.061 23.332 1.00 48.38 260 ARG B CA 1
ATOM 5055 C C . ARG B 1 260 ? -45.949 -27.016 23.940 1.00 48.40 260 ARG B C 1
ATOM 5056 O O . ARG B 1 260 ? -46.795 -26.453 23.236 1.00 50.24 260 ARG B O 1
ATOM 5064 N N . ALA B 1 261 ? -45.767 -26.729 25.231 1.00 51.35 261 ALA B N 1
ATOM 5065 C CA . ALA B 1 261 ? -46.515 -25.645 25.914 1.00 52.74 261 ALA B CA 1
ATOM 5066 C C . ALA B 1 261 ? -46.392 -24.284 25.194 1.00 53.49 261 ALA B C 1
ATOM 5067 O O . ALA B 1 261 ? -47.366 -23.542 25.144 1.00 49.88 261 ALA B O 1
ATOM 5069 N N . ASP B 1 262 ? -45.203 -23.976 24.650 1.00 55.77 262 ASP B N 1
ATOM 5070 C CA . ASP B 1 262 ? -44.934 -22.727 23.886 1.00 56.27 262 ASP B CA 1
ATOM 5071 C C . ASP B 1 262 ? -44.049 -22.968 22.638 1.00 54.52 262 ASP B C 1
ATOM 5072 O O . ASP B 1 262 ? -42.810 -22.953 22.727 1.00 48.82 262 ASP B O 1
ATOM 5077 N N . MET B 1 263 ? -44.670 -23.146 21.472 1.00 53.37 263 MET B N 1
ATOM 5078 C CA . MET B 1 263 ? -43.896 -23.495 20.270 1.00 54.88 263 MET B CA 1
ATOM 5079 C C . MET B 1 263 ? -43.149 -22.314 19.634 1.00 49.21 263 MET B C 1
ATOM 5080 O O . MET B 1 263 ? -42.403 -22.498 18.672 1.00 53.52 263 MET B O 1
ATOM 5085 N N . THR B 1 264 ? -43.288 -21.126 20.208 1.00 43.97 264 THR B N 1
ATOM 5086 C CA . THR B 1 264 ? -42.413 -20.016 19.844 1.00 46.93 264 THR B CA 1
ATOM 5087 C C . THR B 1 264 ? -40.974 -20.264 20.280 1.00 45.03 264 THR B C 1
ATOM 5088 O O . THR B 1 264 ? -40.074 -19.664 19.709 1.00 39.25 264 THR B O 1
ATOM 5092 N N . LEU B 1 265 ? -40.771 -21.143 21.269 1.00 44.15 265 LEU B N 1
ATOM 5093 C CA . LEU B 1 265 ? -39.418 -21.498 21.751 1.00 43.74 265 LEU B CA 1
ATOM 5094 C C . LEU B 1 265 ? -38.645 -22.402 20.797 1.00 40.89 265 LEU B C 1
ATOM 5095 O O . LEU B 1 265 ? -37.437 -22.579 20.969 1.00 37.54 265 LEU B O 1
ATOM 5100 N N . LEU B 1 266 ? -39.361 -23.009 19.851 1.00 37.26 266 LEU B N 1
ATOM 5101 C CA . LEU B 1 266 ? -38.798 -23.951 18.876 1.00 40.46 266 LEU B CA 1
ATOM 5102 C C . LEU B 1 266 ? -37.398 -23.597 18.374 1.00 39.37 266 LEU B C 1
ATOM 5103 O O . LEU B 1 266 ? -36.487 -24.403 18.512 1.00 50.14 266 LEU B O 1
ATOM 5108 N N . ASP B 1 267 ? -37.232 -22.417 17.782 1.00 33.98 267 ASP B N 1
ATOM 5109 C CA . ASP B 1 267 ? -35.973 -22.065 17.128 1.00 33.55 267 ASP B CA 1
ATOM 5110 C C . ASP B 1 267 ? -34.832 -21.967 18.118 1.00 31.82 267 ASP B C 1
ATOM 5111 O O . ASP B 1 267 ? -33.672 -21.980 17.740 1.00 33.22 267 ASP B O 1
ATOM 5116 N N . GLY B 1 268 ? -35.179 -21.749 19.367 1.00 31.26 268 GLY B N 1
ATOM 5117 C CA . GLY B 1 268 ? -34.221 -21.533 20.413 1.00 33.31 268 GLY B CA 1
ATOM 5118 C C . GLY B 1 268 ? -33.766 -22.849 20.884 1.00 31.02 268 GLY B C 1
ATOM 5119 O O . GLY B 1 268 ? -32.688 -22.942 21.396 1.00 28.71 268 GLY B O 1
ATOM 5120 N N . ALA B 1 269 ? -34.611 -23.868 20.689 1.00 34.82 269 ALA B N 1
ATOM 5121 C CA . ALA B 1 269 ? -34.254 -25.276 20.960 1.00 30.91 269 ALA B CA 1
ATOM 5122 C C . ALA B 1 269 ? -33.258 -25.809 19.965 1.00 29.33 269 ALA B C 1
ATOM 5123 O O . ALA B 1 269 ? -32.211 -26.305 20.318 1.00 30.81 269 ALA B O 1
ATOM 5125 N N . VAL B 1 270 ? -33.583 -25.662 18.701 1.00 32.23 270 VAL B N 1
ATOM 5126 C CA . VAL B 1 270 ? -32.667 -25.976 17.605 1.00 32.31 270 VAL B CA 1
ATOM 5127 C C . VAL B 1 270 ? -31.258 -25.447 17.888 1.00 32.43 270 VAL B C 1
ATOM 5128 O O . VAL B 1 270 ? -30.278 -26.169 17.687 1.00 31.40 270 VAL B O 1
ATOM 5132 N N . GLU B 1 271 ? -31.174 -24.182 18.337 1.00 31.97 271 GLU B N 1
ATOM 5133 C CA . GLU B 1 271 ? -29.891 -23.536 18.675 1.00 31.82 271 GLU B CA 1
ATOM 5134 C C . GLU B 1 271 ? -29.208 -24.223 19.871 1.00 32.42 271 GLU B C 1
ATOM 5135 O O . GLU B 1 271 ? -27.997 -24.464 19.842 1.00 29.02 271 GLU B O 1
ATOM 5141 N N . GLU B 1 272 ? -30.006 -24.598 20.881 1.00 33.40 272 GLU B N 1
ATOM 5142 C CA . GLU B 1 272 ? -29.520 -25.432 21.954 1.00 31.81 272 GLU B CA 1
ATOM 5143 C C . GLU B 1 272 ? -29.075 -26.788 21.494 1.00 32.32 272 GLU B C 1
ATOM 5144 O O . GLU B 1 272 ? -28.053 -27.269 22.030 1.00 31.52 272 GLU B O 1
ATOM 5150 N N . VAL B 1 273 ? -29.811 -27.421 20.541 1.00 31.67 273 VAL B N 1
ATOM 5151 C CA . VAL B 1 273 ? -29.372 -28.732 19.980 1.00 31.34 273 VAL B CA 1
ATOM 5152 C C . VAL B 1 273 ? -28.006 -28.594 19.308 1.00 30.92 273 VAL B C 1
ATOM 5153 O O . VAL B 1 273 ? -27.099 -29.395 19.545 1.00 33.83 273 VAL B O 1
ATOM 5157 N N . LEU B 1 274 ? -27.886 -27.576 18.469 1.00 31.72 274 LEU B N 1
ATOM 5158 C CA . LEU B 1 274 ? -26.653 -27.262 17.734 1.00 31.24 274 LEU B CA 1
ATOM 5159 C C . LEU B 1 274 ? -25.493 -27.015 18.692 1.00 30.33 274 LEU B C 1
ATOM 5160 O O . LEU B 1 274 ? -24.367 -27.322 18.383 1.00 29.46 274 LEU B O 1
ATOM 5165 N N . ARG B 1 275 ? -25.769 -26.483 19.863 1.00 30.76 275 ARG B N 1
ATOM 5166 C CA . ARG B 1 275 ? -24.697 -26.234 20.844 1.00 33.07 275 ARG B CA 1
ATOM 5167 C C . ARG B 1 275 ? -24.274 -27.543 21.483 1.00 33.44 275 ARG B C 1
ATOM 5168 O O . ARG B 1 275 ? -23.087 -27.856 21.550 1.00 31.99 275 ARG B O 1
ATOM 5176 N N . PHE B 1 276 ? -25.300 -28.271 21.932 1.00 33.30 276 PHE B N 1
ATOM 5177 C CA . PHE B 1 276 ? -25.211 -29.379 22.859 1.00 37.11 276 PHE B CA 1
ATOM 5178 C C . PHE B 1 276 ? -24.914 -30.727 22.192 1.00 36.68 276 PHE B C 1
ATOM 5179 O O . PHE B 1 276 ? -24.158 -31.525 22.746 1.00 30.96 276 PHE B O 1
ATOM 5187 N N . GLU B 1 277 ? -25.555 -30.990 21.043 1.00 37.86 277 GLU B N 1
ATOM 5188 C CA . GLU B 1 277 ? -25.199 -32.123 20.175 1.00 42.98 277 GLU B CA 1
ATOM 5189 C C . GLU B 1 277 ? -25.085 -31.659 18.709 1.00 39.93 277 GLU B C 1
ATOM 5190 O O . GLU B 1 277 ? -25.956 -31.927 17.876 1.00 35.53 277 GLU B O 1
ATOM 5196 N N . GLY B 1 278 ? -23.999 -30.967 18.390 1.00 36.68 278 GLY B N 1
ATOM 5197 C CA . GLY B 1 278 ? -23.860 -30.371 17.071 1.00 32.61 278 GLY B CA 1
ATOM 5198 C C . GLY B 1 278 ? -23.385 -31.400 16.090 1.00 30.80 278 GLY B C 1
ATOM 5199 O O . GLY B 1 278 ? -22.362 -32.009 16.330 1.00 32.92 278 GLY B O 1
ATOM 5200 N N . PRO B 1 279 ? -24.076 -31.568 14.950 1.00 30.46 279 PRO B N 1
ATOM 5201 C CA . PRO B 1 279 ? -23.762 -32.679 14.042 1.00 29.07 279 PRO B CA 1
ATOM 5202 C C . PRO B 1 279 ? -22.307 -32.815 13.569 1.00 29.49 279 PRO B C 1
ATOM 5203 O O . PRO B 1 279 ? -21.902 -33.877 13.111 1.00 28.38 279 PRO B O 1
ATOM 5207 N N . VAL B 1 280 ? -21.531 -31.749 13.620 1.00 30.10 280 VAL B N 1
ATOM 5208 C CA . VAL B 1 280 ? -20.150 -31.825 13.198 1.00 30.10 280 VAL B CA 1
ATOM 5209 C C . VAL B 1 280 ? -19.344 -31.772 14.467 1.00 31.09 280 VAL B C 1
ATOM 5210 O O . VAL B 1 280 ? -19.244 -30.742 15.077 1.00 33.24 280 VAL B O 1
ATOM 5214 N N . GLU B 1 281 ? -18.831 -32.908 14.912 1.00 35.10 281 GLU B N 1
ATOM 5215 C CA . GLU B 1 281 ? -18.129 -32.952 16.201 1.00 38.52 281 GLU B CA 1
ATOM 5216 C C . GLU B 1 281 ? -16.774 -32.297 16.063 1.00 34.98 281 GLU B C 1
ATOM 5217 O O . GLU B 1 281 ? -16.354 -31.520 16.926 1.00 33.87 281 GLU B O 1
ATOM 5223 N N . THR B 1 282 ? -16.113 -32.599 14.951 1.00 36.72 282 THR B N 1
ATOM 5224 C CA . THR B 1 282 ? -14.734 -32.173 14.725 1.00 37.83 282 THR B CA 1
ATOM 5225 C C . THR B 1 282 ? -14.573 -31.631 13.318 1.00 38.67 282 THR B C 1
ATOM 5226 O O . THR B 1 282 ? -14.855 -32.320 12.334 1.00 36.10 282 THR B O 1
ATOM 5230 N N . ALA B 1 283 ? -14.082 -30.392 13.277 1.00 39.53 283 ALA B N 1
ATOM 5231 C CA . ALA B 1 283 ? -13.859 -29.631 12.063 1.00 37.93 283 ALA B CA 1
ATOM 5232 C C . ALA B 1 283 ? -12.805 -30.267 11.203 1.00 32.11 283 ALA B C 1
ATOM 5233 O O . ALA B 1 283 ? -11.886 -30.874 11.692 1.00 35.76 283 ALA B O 1
ATOM 5235 N N . THR B 1 284 ? -12.947 -30.016 9.924 1.00 29.82 284 THR B N 1
ATOM 5236 C CA . THR B 1 284 ? -12.211 -30.624 8.866 1.00 28.77 284 THR B CA 1
ATOM 5237 C C . THR B 1 284 ? -10.766 -30.150 8.793 1.00 29.64 284 THR B C 1
ATOM 5238 O O . THR B 1 284 ? -10.303 -29.387 9.620 1.00 30.66 284 THR B O 1
ATOM 5242 N N . TYR B 1 285 ? -10.083 -30.591 7.745 1.00 31.96 285 TYR B N 1
ATOM 5243 C CA . TYR B 1 285 ? -8.644 -30.685 7.720 1.00 33.57 285 TYR B CA 1
ATOM 5244 C C . TYR B 1 285 ? -7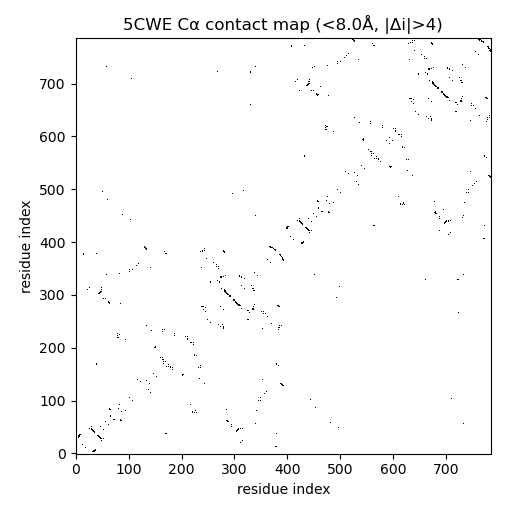.940 -29.382 7.752 1.00 30.54 285 TYR B C 1
ATOM 5245 O O . TYR B 1 285 ? -8.071 -28.580 6.866 1.00 32.58 285 TYR B O 1
ATOM 5254 N N . ARG B 1 286 ? -7.104 -29.221 8.742 1.00 34.30 286 ARG B N 1
ATOM 5255 C CA . ARG B 1 286 ? -6.275 -28.041 8.861 1.00 33.97 286 ARG B CA 1
ATOM 5256 C C . ARG B 1 286 ? -4.910 -28.457 9.305 1.00 33.77 286 ARG B C 1
ATOM 5257 O O . ARG B 1 286 ? -4.802 -29.305 10.209 1.00 33.95 286 ARG B O 1
ATOM 5265 N N . TYR B 1 287 ? -3.872 -27.873 8.706 1.00 34.43 287 TYR B N 1
ATOM 5266 C CA . TYR B 1 287 ? -2.518 -28.034 9.269 1.00 36.19 287 TYR B CA 1
ATOM 5267 C C . TYR B 1 287 ? -1.840 -26.702 9.419 1.00 37.01 287 TYR B C 1
ATOM 5268 O O . TYR B 1 287 ? -2.204 -25.766 8.739 1.00 39.47 287 TYR B O 1
ATOM 5277 N N . ALA B 1 288 ? -0.839 -26.639 10.293 1.00 39.56 288 ALA B N 1
ATOM 5278 C CA . ALA B 1 288 ? -0.006 -25.445 10.454 1.00 43.37 288 ALA B CA 1
ATOM 5279 C C . ALA B 1 288 ? 0.851 -25.152 9.213 1.00 47.41 288 ALA B C 1
ATOM 5280 O O . ALA B 1 288 ? 1.723 -25.963 8.848 1.00 56.42 288 ALA B O 1
ATOM 5282 N N . ALA B 1 289 ? 0.604 -24.019 8.554 1.00 45.30 289 ALA B N 1
ATOM 5283 C CA . ALA B 1 289 ? 1.447 -23.588 7.436 1.00 47.37 289 ALA B CA 1
ATOM 5284 C C . ALA B 1 289 ? 2.776 -22.996 7.925 1.00 48.45 289 ALA B C 1
ATOM 5285 O O . ALA B 1 289 ? 3.724 -22.918 7.155 1.00 54.86 289 ALA B O 1
ATOM 5287 N N . GLU B 1 290 ? 2.853 -22.607 9.197 1.00 47.96 290 GLU B N 1
ATOM 5288 C CA . GLU B 1 290 ? 4.114 -22.193 9.810 1.00 49.34 290 GLU B CA 1
ATOM 5289 C C . GLU B 1 290 ? 4.108 -22.446 11.313 1.00 50.04 290 GLU B C 1
ATOM 5290 O O . GLU B 1 290 ? 3.056 -22.725 11.893 1.00 50.44 290 GLU B O 1
ATOM 5296 N N . SER B 1 291 ? 5.289 -22.361 11.930 1.00 50.92 291 SER B N 1
ATOM 5297 C CA . SER B 1 291 ? 5.418 -22.347 13.397 1.00 53.69 291 SER B CA 1
ATOM 5298 C C . SER B 1 291 ? 4.478 -21.321 13.951 1.00 50.72 291 SER B C 1
ATOM 5299 O O . SER B 1 291 ? 4.402 -20.236 13.405 1.00 52.15 291 SER B O 1
ATOM 5302 N N . MET B 1 292 ? 3.788 -21.661 15.034 1.00 51.87 292 MET B N 1
ATOM 5303 C CA . MET B 1 292 ? 2.739 -20.809 15.608 1.00 53.39 292 MET B CA 1
ATOM 5304 C C . MET B 1 292 ? 2.453 -21.240 17.055 1.00 54.04 292 MET B C 1
ATOM 5305 O O . MET B 1 292 ? 3.207 -22.029 17.621 1.00 54.17 292 MET B O 1
ATOM 5310 N N . GLU B 1 293 ? 1.368 -20.741 17.649 1.00 52.58 293 GLU B N 1
ATOM 5311 C CA . GLU B 1 293 ? 0.906 -21.272 18.943 1.00 55.50 293 GLU B CA 1
ATOM 5312 C C . GLU B 1 293 ? -0.577 -21.048 19.171 1.00 49.42 293 GLU B C 1
ATOM 5313 O O . GLU B 1 293 ? -1.169 -20.179 18.533 1.00 51.60 293 GLU B O 1
ATOM 5319 N N . ILE B 1 294 ? -1.175 -21.827 20.073 1.00 45.37 294 ILE B N 1
ATOM 5320 C CA . ILE B 1 294 ? -2.628 -21.734 20.317 1.00 49.20 294 ILE B CA 1
ATOM 5321 C C . ILE B 1 294 ? -2.979 -21.520 21.774 1.00 49.81 294 ILE B C 1
ATOM 5322 O O . ILE B 1 294 ? -3.749 -20.613 22.066 1.00 57.26 294 ILE B O 1
ATOM 5327 N N . GLY B 1 295 ? -2.463 -22.340 22.685 1.00 53.39 295 GLY B N 1
ATOM 5328 C CA . GLY B 1 295 ? -2.635 -22.051 24.122 1.00 56.90 295 GLY B CA 1
ATOM 5329 C C . GLY B 1 295 ? -1.455 -21.206 24.532 1.00 58.58 295 GLY B C 1
ATOM 5330 O O . GLY B 1 295 ? -1.254 -20.106 24.010 1.00 58.49 295 GLY B O 1
ATOM 5331 N N . GLY B 1 296 ? -0.661 -21.743 25.453 1.00 60.11 296 GLY B N 1
ATOM 5332 C CA . GLY B 1 296 ? 0.763 -21.439 25.508 1.00 64.37 296 GLY B CA 1
ATOM 5333 C C . GLY B 1 296 ? 1.521 -22.299 24.500 1.00 67.44 296 GLY B C 1
ATOM 5334 O O . GLY B 1 296 ? 2.680 -22.006 24.179 1.00 69.69 296 GLY B O 1
ATOM 5335 N N . THR B 1 297 ? 0.840 -23.331 23.973 1.00 67.77 297 THR B N 1
ATOM 5336 C CA . THR B 1 297 ? 1.447 -24.458 23.250 1.00 59.03 297 THR B CA 1
ATOM 5337 C C . THR B 1 297 ? 2.015 -24.149 21.867 1.00 54.87 297 THR B C 1
ATOM 5338 O O . THR B 1 297 ? 1.284 -23.691 20.990 1.00 48.11 297 THR B O 1
ATOM 5342 N N . ALA B 1 298 ? 3.307 -24.443 21.675 1.00 56.32 298 ALA B N 1
ATOM 5343 C CA . ALA B 1 298 ? 3.964 -24.325 20.354 1.00 55.80 298 ALA B CA 1
ATOM 5344 C C . ALA B 1 298 ? 3.485 -25.441 19.449 1.00 53.95 298 ALA B C 1
ATOM 5345 O O . ALA B 1 298 ? 3.580 -26.600 19.815 1.00 59.81 298 ALA B O 1
ATOM 5347 N N . ILE B 1 299 ? 2.932 -25.067 18.297 1.00 53.23 299 ILE B N 1
ATOM 5348 C CA . ILE B 1 299 ? 2.547 -25.976 17.217 1.00 46.10 299 ILE B CA 1
ATOM 5349 C C . ILE B 1 299 ? 3.572 -25.738 16.127 1.00 44.24 299 ILE B C 1
ATOM 5350 O O . ILE B 1 299 ? 3.798 -24.599 15.758 1.00 46.92 299 ILE B O 1
ATOM 5355 N N . ALA B 1 300 ? 4.167 -26.793 15.591 1.00 44.44 300 ALA B N 1
ATOM 5356 C CA . ALA B 1 300 ? 5.221 -26.635 14.589 1.00 46.53 300 ALA B CA 1
ATOM 5357 C C . ALA B 1 300 ? 4.614 -26.735 13.222 1.00 47.52 300 ALA B C 1
ATOM 5358 O O . ALA B 1 300 ? 3.489 -27.217 13.063 1.00 49.32 300 ALA B O 1
ATOM 5360 N N . GLU B 1 301 ? 5.384 -26.287 12.236 1.00 49.48 301 GLU B N 1
ATOM 5361 C CA . GLU B 1 301 ? 4.965 -26.317 10.848 1.00 52.38 301 GLU B CA 1
ATOM 5362 C C . GLU B 1 301 ? 4.686 -27.774 10.487 1.00 60.38 301 GLU B C 1
ATOM 5363 O O . GLU B 1 301 ? 5.425 -28.674 10.912 1.00 66.14 301 GLU B O 1
ATOM 5369 N N . GLY B 1 302 ? 3.595 -28.007 9.754 1.00 58.27 302 GLY B N 1
ATOM 5370 C CA . GLY B 1 302 ? 3.174 -29.359 9.404 1.00 50.49 302 GLY B CA 1
ATOM 5371 C C . GLY B 1 302 ? 2.150 -30.008 10.332 1.00 44.87 302 GLY B C 1
ATOM 5372 O O . GLY B 1 302 ? 1.271 -30.703 9.845 1.00 42.14 302 GLY B O 1
ATOM 5373 N N . ASP B 1 303 ? 2.235 -29.821 11.652 1.00 42.69 303 ASP B N 1
ATOM 5374 C CA . ASP B 1 303 ? 1.297 -30.515 12.561 1.00 42.08 303 ASP B CA 1
ATOM 5375 C C . ASP B 1 303 ? -0.157 -30.320 12.099 1.00 43.21 303 ASP B C 1
ATOM 5376 O O . ASP B 1 303 ? -0.541 -29.233 11.657 1.00 47.15 303 ASP B O 1
ATOM 5381 N N . PRO B 1 304 ? -0.970 -31.369 12.158 1.00 46.36 304 PRO B N 1
ATOM 5382 C CA . PRO B 1 304 ? -2.387 -31.066 11.941 1.00 48.98 304 PRO B CA 1
ATOM 5383 C C . PRO B 1 304 ? -3.048 -30.459 13.181 1.00 44.21 304 PRO B C 1
ATOM 5384 O O . PRO B 1 304 ? -2.598 -30.680 14.299 1.00 47.51 304 PRO B O 1
ATOM 5388 N N . VAL B 1 305 ? -4.103 -29.692 12.934 1.00 41.46 305 VAL B N 1
ATOM 5389 C CA . VAL B 1 305 ? -4.944 -29.106 13.965 1.00 42.88 305 VAL B CA 1
ATOM 5390 C C . VAL B 1 305 ? -6.399 -29.454 13.672 1.00 41.25 305 VAL B C 1
ATOM 5391 O O . VAL B 1 305 ? -6.893 -29.246 12.561 1.00 39.94 305 VAL B O 1
ATOM 5395 N N . MET B 1 306 ? -7.062 -29.988 14.688 1.00 39.46 306 MET B N 1
ATOM 5396 C CA . MET B 1 306 ? -8.439 -30.391 14.603 1.00 40.04 306 MET B CA 1
ATOM 5397 C C . MET B 1 306 ? -9.193 -29.584 15.634 1.00 37.03 306 MET B C 1
ATOM 5398 O O . MET B 1 306 ? -8.878 -29.618 16.830 1.00 37.16 306 MET B O 1
ATOM 5403 N N . ILE B 1 307 ? -10.186 -28.853 15.171 1.00 32.73 307 ILE B N 1
ATOM 5404 C CA . ILE B 1 307 ? -10.905 -27.955 16.044 1.00 33.50 307 ILE B CA 1
ATOM 5405 C C . ILE B 1 307 ? -12.134 -28.681 16.514 1.00 30.53 307 ILE B C 1
ATOM 5406 O O . ILE B 1 307 ? -12.943 -29.114 15.699 1.00 38.15 307 ILE B O 1
ATOM 5411 N N . GLY B 1 308 ? -12.304 -28.765 17.816 1.00 27.78 308 GLY B N 1
ATOM 5412 C CA . GLY B 1 308 ? -13.387 -29.535 18.399 1.00 28.88 308 GLY B CA 1
ATOM 5413 C C . GLY B 1 308 ? -14.557 -28.625 18.516 1.00 29.66 308 GLY B C 1
ATOM 5414 O O . GLY B 1 308 ? -14.646 -27.919 19.493 1.00 32.77 308 GLY B O 1
ATOM 5415 N N . LEU B 1 309 ? -15.444 -28.631 17.517 1.00 28.80 309 LEU B N 1
ATOM 5416 C CA . LEU B 1 309 ? -16.600 -27.741 17.527 1.00 26.98 309 LEU B CA 1
ATOM 5417 C C . LEU B 1 309 ? -17.627 -28.118 18.586 1.00 28.66 309 LEU B C 1
ATOM 5418 O O . LEU B 1 309 ? -18.189 -27.241 19.218 1.00 31.74 309 LEU B O 1
ATOM 5423 N N . ASP B 1 310 ? -17.894 -29.417 18.767 1.00 30.20 310 ASP B N 1
ATOM 5424 C CA . ASP B 1 310 ? -18.773 -29.885 19.851 1.00 28.81 310 ASP B CA 1
ATOM 5425 C C . ASP B 1 310 ? -18.081 -29.693 21.225 1.00 30.56 310 ASP B C 1
ATOM 5426 O O . ASP B 1 310 ? -18.769 -29.401 22.221 1.00 28.02 310 ASP B O 1
ATOM 5431 N N . ALA B 1 311 ? -16.741 -29.835 21.278 1.00 30.05 311 ALA B N 1
ATOM 5432 C CA . ALA B 1 311 ? -16.001 -29.630 22.552 1.00 33.06 311 ALA B CA 1
ATOM 5433 C C . ALA B 1 311 ? -16.270 -28.226 23.052 1.00 32.66 311 ALA B C 1
ATOM 5434 O O . ALA B 1 311 ? -16.684 -28.092 24.201 1.00 30.37 311 ALA B O 1
ATOM 5436 N N . ALA B 1 312 ? -16.095 -27.227 22.155 1.00 30.07 312 ALA B N 1
ATOM 5437 C CA . ALA B 1 312 ? -16.383 -25.791 22.441 1.00 28.67 312 ALA B CA 1
ATOM 5438 C C . ALA B 1 312 ? -17.793 -25.501 22.855 1.00 27.91 312 ALA B C 1
ATOM 5439 O O . ALA B 1 312 ? -18.026 -24.599 23.645 1.00 26.57 312 ALA B O 1
ATOM 5441 N N . GLY B 1 313 ? -18.745 -26.246 22.289 1.00 30.46 313 GLY B N 1
ATOM 5442 C CA . GLY B 1 313 ? -20.167 -26.156 22.669 1.00 30.30 313 GLY B CA 1
ATOM 5443 C C . GLY B 1 313 ? -20.501 -26.500 24.116 1.00 29.82 313 GLY B C 1
ATOM 5444 O O . GLY B 1 313 ? -21.629 -26.278 24.533 1.00 31.15 313 GLY B O 1
ATOM 5445 N N . ARG B 1 314 ? -19.547 -27.107 24.830 1.00 30.67 314 ARG B N 1
ATOM 5446 C CA . ARG B 1 314 ? -19.647 -27.470 26.229 1.00 34.61 314 ARG B CA 1
ATOM 5447 C C . ARG B 1 314 ? -18.488 -26.872 27.072 1.00 35.76 314 ARG B C 1
ATOM 5448 O O . ARG B 1 314 ? -18.178 -27.363 28.171 1.00 36.55 314 ARG B O 1
ATOM 5456 N N . ASP B 1 315 ? -17.833 -25.841 26.542 1.00 36.91 315 ASP B N 1
ATOM 5457 C CA . ASP B 1 315 ? -16.933 -24.996 27.310 1.00 40.70 315 ASP B CA 1
ATOM 5458 C C . ASP B 1 315 ? -17.771 -24.261 28.384 1.00 43.58 315 ASP B C 1
ATOM 5459 O O . ASP B 1 315 ? -18.793 -23.630 28.059 1.00 38.06 315 ASP B O 1
ATOM 5464 N N . PRO B 1 316 ? -17.386 -24.414 29.676 1.00 45.92 316 PRO B N 1
ATOM 5465 C CA . PRO B 1 316 ? -18.167 -23.744 30.694 1.00 43.43 316 PRO B CA 1
ATOM 5466 C C . PRO B 1 316 ? -17.844 -22.264 30.777 1.00 39.31 316 PRO B C 1
ATOM 5467 O O . PRO B 1 316 ? -18.664 -21.495 31.262 1.00 38.70 316 PRO B O 1
ATOM 5471 N N . ALA B 1 317 ? -16.676 -21.865 30.291 1.00 38.07 317 ALA B N 1
ATOM 5472 C CA . ALA B 1 317 ? -16.307 -20.445 30.275 1.00 38.17 317 ALA B CA 1
ATOM 5473 C C . ALA B 1 317 ? -17.238 -19.676 29.337 1.00 39.70 317 ALA B C 1
ATOM 5474 O O . ALA B 1 317 ? -17.648 -18.551 29.628 1.00 40.82 317 ALA B O 1
ATOM 5476 N N . ARG B 1 318 ? -17.556 -20.315 28.215 1.00 40.30 318 ARG B N 1
ATOM 5477 C CA . ARG B 1 318 ? -18.502 -19.829 27.222 1.00 41.30 318 ARG B CA 1
ATOM 5478 C C . ARG B 1 318 ? -19.939 -20.229 27.541 1.00 41.59 318 ARG B C 1
ATOM 5479 O O . ARG B 1 318 ? -20.836 -19.420 27.376 1.00 41.89 318 ARG B O 1
ATOM 5487 N N . HIS B 1 319 ? -20.149 -21.473 27.976 1.00 41.29 319 HIS B N 1
ATOM 5488 C CA . HIS B 1 319 ? -21.495 -22.008 28.215 1.00 45.09 319 HIS B CA 1
ATOM 5489 C C . HIS B 1 319 ? -21.598 -22.520 29.646 1.00 46.83 319 HIS B C 1
ATOM 5490 O O . HIS B 1 319 ? -21.187 -23.645 29.942 1.00 42.64 319 HIS B O 1
ATOM 5497 N N . PRO B 1 320 ? -22.154 -21.687 30.546 1.00 52.45 320 PRO B N 1
ATOM 5498 C CA . PRO B 1 320 ? -22.347 -22.132 31.937 1.00 48.37 320 PRO B CA 1
ATOM 5499 C C . PRO B 1 320 ? -23.206 -23.392 31.997 1.00 43.99 320 PRO B C 1
ATOM 5500 O O . PRO B 1 320 ? -24.083 -23.568 31.164 1.00 44.31 320 PRO B O 1
ATOM 5504 N N . ASP B 1 321 ? -22.940 -24.259 32.966 1.00 45.11 321 ASP B N 1
ATOM 5505 C CA . ASP B 1 321 ? -23.641 -25.551 33.093 1.00 45.60 321 ASP B CA 1
ATOM 5506 C C . ASP B 1 321 ? -23.681 -26.233 31.732 1.00 42.31 321 ASP B C 1
ATOM 5507 O O . ASP B 1 321 ? -24.768 -26.507 31.236 1.00 39.97 321 ASP B O 1
ATOM 5512 N N . PRO B 1 322 ? -22.500 -26.474 31.111 1.00 39.32 322 PRO B N 1
ATOM 5513 C CA . PRO B 1 322 ? -22.415 -26.857 29.699 1.00 35.60 322 PRO B CA 1
ATOM 5514 C C . PRO B 1 322 ? -23.109 -28.185 29.420 1.00 40.01 322 PRO B C 1
ATOM 5515 O O . PRO B 1 322 ? -23.728 -28.374 28.383 1.00 33.81 322 PRO B O 1
ATOM 5519 N N . HIS B 1 323 ? -23.063 -29.095 30.378 1.00 45.49 323 HIS B N 1
ATOM 5520 C CA . HIS B 1 323 ? -23.730 -30.366 30.217 1.00 46.61 323 HIS B CA 1
ATOM 5521 C C . HIS B 1 323 ? -25.248 -30.307 30.496 1.00 46.27 323 HIS B C 1
ATOM 5522 O O . HIS B 1 323 ? -25.867 -31.360 30.610 1.00 56.48 323 HIS B O 1
ATOM 5529 N N . VAL B 1 324 ? -25.864 -29.118 30.553 1.00 40.10 324 VAL B N 1
ATOM 5530 C CA . VAL B 1 324 ? -27.316 -29.028 30.680 1.00 41.16 324 VAL B CA 1
ATOM 5531 C C . VAL B 1 324 ? -27.962 -28.516 29.399 1.00 41.74 324 VAL B C 1
ATOM 5532 O O . VAL B 1 324 ? -27.463 -27.566 28.782 1.00 49.47 324 VAL B O 1
ATOM 5536 N N . PHE B 1 325 ? -29.085 -29.141 29.032 1.00 41.21 325 PHE B N 1
ATOM 5537 C CA . PHE B 1 325 ? -29.876 -28.816 27.843 1.00 41.34 325 PHE B CA 1
ATOM 5538 C C . PHE B 1 325 ? -31.034 -27.951 28.279 1.00 43.81 325 PHE B C 1
ATOM 5539 O O . PHE B 1 325 ? -32.012 -28.435 28.858 1.00 45.40 325 PHE B O 1
ATOM 5547 N N . ASP B 1 326 ? -30.900 -26.656 28.006 1.00 47.20 326 ASP B N 1
ATOM 5548 C CA . ASP B 1 326 ? -31.864 -25.648 28.411 1.00 43.66 326 ASP B CA 1
ATOM 5549 C C . ASP B 1 326 ? -32.210 -24.814 27.182 1.00 42.26 326 ASP B C 1
ATOM 5550 O O . ASP B 1 326 ? -31.319 -24.259 26.544 1.00 42.49 326 ASP B O 1
ATOM 5555 N N . ILE B 1 327 ? -33.503 -24.737 26.881 1.00 43.21 327 ILE B N 1
ATOM 5556 C CA . ILE B 1 327 ? -34.027 -24.055 25.731 1.00 48.75 327 ILE B CA 1
ATOM 5557 C C . ILE B 1 327 ? -33.970 -22.612 26.096 1.00 50.43 327 ILE B C 1
ATOM 5558 O O . ILE B 1 327 ? -33.554 -21.808 25.292 1.00 55.76 327 ILE B O 1
ATOM 5563 N N . HIS B 1 328 ? -34.404 -22.296 27.316 1.00 50.47 328 HIS B N 1
ATOM 5564 C CA . HIS B 1 328 ? -34.381 -20.916 27.839 1.00 52.72 328 HIS B CA 1
ATOM 5565 C C . HIS B 1 328 ? -32.982 -20.348 28.151 1.00 50.97 328 HIS B C 1
ATOM 5566 O O . HIS B 1 328 ? -32.863 -19.196 28.577 1.00 50.13 328 HIS B O 1
ATOM 5573 N N . ARG B 1 329 ? -31.947 -21.168 27.979 1.00 51.72 329 ARG B N 1
ATOM 5574 C CA . ARG B 1 329 ? -30.538 -20.733 27.991 1.00 54.17 329 ARG B CA 1
ATOM 5575 C C . ARG B 1 329 ? -30.286 -19.355 27.339 1.00 54.35 329 ARG B C 1
ATOM 5576 O O . ARG B 1 329 ? -30.712 -19.100 26.188 1.00 48.81 329 ARG B O 1
ATOM 5584 N N . ALA B 1 330 ? -29.577 -18.512 28.104 1.00 52.74 330 ALA B N 1
ATOM 5585 C CA . ALA B 1 330 ? -29.121 -17.178 27.697 1.00 55.22 330 ALA B CA 1
ATOM 5586 C C . ALA B 1 330 ? -28.427 -17.232 26.351 1.00 59.48 330 ALA B C 1
ATOM 5587 O O . ALA B 1 330 ? -27.615 -18.113 26.154 1.00 53.03 330 ALA B O 1
ATOM 5589 N N . PRO B 1 331 ? -28.746 -16.305 25.418 1.00 71.45 331 PRO B N 1
ATOM 5590 C CA . PRO B 1 331 ? -27.994 -16.190 24.164 1.00 70.98 331 PRO B CA 1
ATOM 5591 C C . PRO B 1 331 ? -26.518 -16.572 24.303 1.00 68.93 331 PRO B C 1
ATOM 5592 O O . PRO B 1 331 ? -25.786 -16.028 25.143 1.00 68.22 331 PRO B O 1
ATOM 5596 N N . GLN B 1 332 ? -26.117 -17.482 23.418 1.00 62.84 332 GLN B N 1
ATOM 5597 C CA . GLN B 1 332 ? -25.190 -18.543 23.728 1.00 52.32 332 GLN B CA 1
ATOM 5598 C C . GLN B 1 332 ? -24.265 -18.912 22.565 1.00 46.33 332 GLN B C 1
ATOM 5599 O O . GLN B 1 332 ? -24.087 -20.094 22.277 1.00 57.13 332 GLN B O 1
ATOM 5605 N N . GLY B 1 333 ? -23.661 -17.938 21.902 1.00 38.50 333 GLY B N 1
ATOM 5606 C CA . GLY B 1 333 ? -22.779 -18.227 20.764 1.00 34.78 333 GLY B CA 1
ATOM 5607 C C . GLY B 1 333 ? -22.043 -19.566 20.721 1.00 35.15 333 GLY B C 1
ATOM 5608 O O . GLY B 1 333 ? -21.083 -19.817 21.485 1.00 37.01 333 GLY B O 1
ATOM 5609 N N . HIS B 1 334 ? -22.506 -20.448 19.835 1.00 29.86 334 HIS B N 1
ATOM 5610 C CA . HIS B 1 334 ? -21.825 -21.720 19.606 1.00 30.24 334 HIS B CA 1
ATOM 5611 C C . HIS B 1 334 ? -20.936 -21.623 18.321 1.00 28.46 334 HIS B C 1
ATOM 5612 O O . HIS B 1 334 ? -20.788 -20.544 17.737 1.00 32.94 334 HIS B O 1
ATOM 5619 N N . LEU B 1 335 ? -20.356 -22.725 17.875 1.00 26.54 335 LEU B N 1
ATOM 5620 C CA . LEU B 1 335 ? -19.556 -22.768 16.606 1.00 26.00 335 LEU B CA 1
ATOM 5621 C C . LEU B 1 335 ? -19.916 -23.923 15.691 1.00 22.24 335 LEU B C 1
ATOM 5622 O O . LEU B 1 335 ? -19.132 -24.319 14.827 1.00 24.09 335 LEU B O 1
ATOM 5627 N N . ALA B 1 336 ? -21.087 -24.490 15.903 1.00 21.25 336 ALA B N 1
ATOM 5628 C CA . ALA B 1 336 ? -21.636 -25.568 15.059 1.00 21.75 336 ALA B CA 1
ATOM 5629 C C . ALA B 1 336 ? -21.532 -25.371 13.548 1.00 22.12 336 ALA B C 1
ATOM 5630 O O . ALA B 1 336 ? -21.487 -26.393 12.813 1.00 24.84 336 ALA B O 1
ATOM 5632 N N . PHE B 1 337 ? -21.516 -24.120 13.081 1.00 19.63 337 PHE B N 1
ATOM 5633 C CA . PHE B 1 337 ? -21.360 -23.888 11.672 1.00 21.70 337 PHE B CA 1
ATOM 5634 C C . PHE B 1 337 ? -19.948 -23.472 11.235 1.00 24.29 337 PHE B C 1
ATOM 5635 O O . PHE B 1 337 ? -19.737 -23.247 10.034 1.00 22.75 337 PHE B O 1
ATOM 5643 N N . GLY B 1 338 ? -19.004 -23.341 12.191 1.00 24.16 338 GLY B N 1
ATOM 5644 C CA . GLY B 1 338 ? -17.712 -22.702 11.934 1.00 23.27 338 GLY B CA 1
ATOM 5645 C C . GLY B 1 338 ? -17.644 -21.172 12.131 1.00 23.93 338 GLY B C 1
ATOM 5646 O O . GLY B 1 338 ? -18.397 -20.535 12.894 1.00 23.93 338 GLY B O 1
ATOM 5647 N N . HIS B 1 339 ? -16.694 -20.591 11.429 1.00 22.52 339 HIS B N 1
ATOM 5648 C CA . HIS B 1 339 ? -16.295 -19.262 11.642 1.00 23.50 339 HIS B CA 1
ATOM 5649 C C . HIS B 1 339 ? -15.294 -19.004 10.564 1.00 26.11 339 HIS B C 1
ATOM 5650 O O . HIS B 1 339 ? -14.511 -19.906 10.214 1.00 27.45 339 HIS B O 1
ATOM 5657 N N . GLY B 1 340 ? -15.345 -17.797 10.004 1.00 26.57 340 GLY B N 1
ATOM 5658 C CA . GLY B 1 340 ? -14.275 -17.270 9.175 1.00 26.85 340 GLY B CA 1
ATOM 5659 C C . GLY B 1 340 ? -14.591 -17.597 7.748 1.00 27.17 340 GLY B C 1
ATOM 5660 O O . GLY B 1 340 ? -15.777 -17.666 7.370 1.00 26.44 340 GLY B O 1
ATOM 5661 N N . ILE B 1 341 ? -13.555 -17.836 6.962 1.00 28.47 341 ILE B N 1
ATOM 5662 C CA . ILE B 1 341 ? -13.756 -17.920 5.511 1.00 32.80 341 ILE B CA 1
ATOM 5663 C C . ILE B 1 341 ? -14.615 -19.109 5.066 1.00 31.54 341 ILE B C 1
ATOM 5664 O O . ILE B 1 341 ? -15.401 -19.024 4.088 1.00 28.04 341 ILE B O 1
ATOM 5669 N N . HIS B 1 342 ? -14.477 -20.202 5.806 1.00 28.54 342 HIS B N 1
ATOM 5670 C CA . HIS B 1 342 ? -15.180 -21.411 5.455 1.00 29.28 342 HIS B CA 1
ATOM 5671 C C . HIS B 1 342 ? -16.444 -21.576 6.304 1.00 27.01 342 HIS B C 1
ATOM 5672 O O . HIS B 1 342 ? -16.880 -22.695 6.510 1.00 26.87 342 HIS B O 1
ATOM 5679 N N . TYR B 1 343 ? -17.011 -20.508 6.837 1.00 26.06 343 TYR B N 1
ATOM 5680 C CA . TYR B 1 343 ? -18.250 -20.657 7.592 1.00 25.89 343 TYR B CA 1
ATOM 5681 C C . TYR B 1 343 ? -19.362 -21.287 6.683 1.00 29.73 343 TYR B C 1
ATOM 5682 O O . TYR B 1 343 ? -19.475 -20.982 5.440 1.00 30.39 343 TYR B O 1
ATOM 5691 N N . CYS B 1 344 ? -20.170 -22.153 7.304 1.00 24.72 344 CYS B N 1
ATOM 5692 C CA . CYS B 1 344 ? -21.055 -23.003 6.576 1.00 25.40 344 CYS B CA 1
ATOM 5693 C C . CYS B 1 344 ? -21.879 -22.209 5.524 1.00 26.63 344 CYS B C 1
ATOM 5694 O O . CYS B 1 344 ? -22.407 -21.142 5.807 1.00 26.88 344 CYS B O 1
ATOM 5697 N N . LEU B 1 345 ? -21.891 -22.718 4.305 1.00 25.86 345 LEU B N 1
ATOM 5698 C CA . LEU B 1 345 ? -22.622 -22.141 3.231 1.00 29.96 345 LEU B CA 1
ATOM 5699 C C . LEU B 1 345 ? -24.086 -22.517 3.350 1.00 29.19 345 LEU B C 1
ATOM 5700 O O . LEU B 1 345 ? -24.956 -21.713 2.965 1.00 31.50 345 LEU B O 1
ATOM 5705 N N . GLY B 1 346 ? -24.354 -23.706 3.905 1.00 26.94 346 GLY B N 1
ATOM 5706 C CA . GLY B 1 346 ? -25.727 -24.194 4.124 1.00 26.46 346 GLY B CA 1
ATOM 5707 C C . GLY B 1 346 ? -26.483 -23.841 5.404 1.00 27.39 346 GLY B C 1
ATOM 5708 O O . GLY B 1 346 ? -27.566 -24.405 5.654 1.00 26.42 346 GLY B O 1
ATOM 5709 N N . ALA B 1 347 ? -25.954 -22.921 6.219 1.00 27.15 347 ALA B N 1
ATOM 5710 C CA . ALA B 1 347 ? -26.522 -22.692 7.569 1.00 27.00 347 ALA B CA 1
ATOM 5711 C C . ALA B 1 347 ? -27.997 -22.298 7.502 1.00 24.57 347 ALA B C 1
ATOM 5712 O O . ALA B 1 347 ? -28.842 -22.978 8.088 1.00 23.12 347 ALA B O 1
ATOM 5714 N N . PRO B 1 348 ? -28.307 -21.208 6.781 1.00 25.37 348 PRO B N 1
ATOM 5715 C CA . PRO B 1 348 ? -29.747 -20.847 6.567 1.00 25.14 348 PRO B CA 1
ATOM 5716 C C . PRO B 1 348 ? -30.599 -22.006 6.030 1.00 23.12 348 PRO B C 1
ATOM 5717 O O . PRO B 1 348 ? -31.696 -22.231 6.512 1.00 24.07 348 PRO B O 1
ATOM 5721 N N . LEU B 1 349 ? -30.090 -22.754 5.077 1.00 23.07 349 LEU B N 1
ATOM 5722 C CA . LEU B 1 349 ? -30.854 -23.884 4.532 1.00 25.48 349 LEU B CA 1
ATOM 5723 C C . LEU B 1 349 ? -31.115 -24.963 5.565 1.00 29.24 349 LEU B C 1
ATOM 5724 O O . LEU B 1 349 ? -32.207 -25.575 5.596 1.00 26.94 349 LEU B O 1
ATOM 5729 N N . ALA B 1 350 ? -30.072 -25.225 6.356 1.00 28.71 350 ALA B N 1
ATOM 5730 C CA . ALA B 1 350 ? -30.100 -26.235 7.381 1.00 28.36 350 ALA B CA 1
ATOM 5731 C C . ALA B 1 350 ? -31.072 -25.824 8.459 1.00 28.29 350 ALA B C 1
ATOM 5732 O O . ALA B 1 350 ? -31.837 -26.634 9.002 1.00 30.29 350 ALA B O 1
ATOM 5734 N N . ARG B 1 351 ? -31.007 -24.564 8.807 1.00 26.15 351 ARG B N 1
ATOM 5735 C CA . ARG B 1 351 ? -31.842 -24.103 9.865 1.00 27.53 351 ARG B CA 1
ATOM 5736 C C . ARG B 1 351 ? -33.254 -24.202 9.463 1.00 28.71 351 ARG B C 1
ATOM 5737 O O . ARG B 1 351 ? -34.051 -24.622 10.288 1.00 26.56 351 ARG B O 1
ATOM 5745 N N . LEU B 1 352 ? -33.546 -23.847 8.195 1.00 30.95 352 LEU B N 1
ATOM 5746 C CA . LEU B 1 352 ? -34.900 -23.942 7.640 1.00 31.60 352 LEU B CA 1
ATOM 5747 C C . LEU B 1 352 ? -35.420 -25.371 7.596 1.00 31.62 352 LEU B C 1
ATOM 5748 O O . LEU B 1 352 ? -36.553 -25.661 8.042 1.00 30.55 352 LEU B O 1
ATOM 5753 N N . GLU B 1 353 ? -34.611 -26.265 7.042 1.00 32.19 353 GLU B N 1
ATOM 5754 C CA . GLU B 1 353 ? -35.026 -27.662 6.930 1.00 30.57 353 GLU B CA 1
ATOM 5755 C C . GLU B 1 353 ? -35.373 -28.188 8.311 1.00 30.77 353 GLU B C 1
ATOM 5756 O O . GLU B 1 353 ? -36.454 -28.740 8.526 1.00 30.52 353 GLU B O 1
ATOM 5762 N N . ALA B 1 354 ? -34.455 -27.961 9.243 1.00 28.65 354 ALA B N 1
ATOM 5763 C CA . ALA B 1 354 ? -34.506 -28.539 10.558 1.00 30.46 354 ALA B CA 1
ATOM 5764 C C . ALA B 1 354 ? -35.663 -27.990 11.406 1.00 34.00 354 ALA B C 1
ATOM 5765 O O . ALA B 1 354 ? -36.307 -28.746 12.126 1.00 30.97 354 ALA B O 1
ATOM 5767 N N . ARG B 1 355 ? -35.882 -26.677 11.320 1.00 35.37 355 ARG B N 1
ATOM 5768 C CA . ARG B 1 355 ? -37.031 -26.030 11.919 1.00 37.52 355 ARG B CA 1
ATOM 5769 C C . ARG B 1 355 ? -38.365 -26.538 11.351 1.00 39.10 355 ARG B C 1
ATOM 5770 O O . ARG B 1 355 ? -39.227 -26.957 12.122 1.00 42.15 355 ARG B O 1
ATOM 5778 N N . VAL B 1 356 ? -38.570 -26.462 10.040 1.00 35.98 356 VAL B N 1
ATOM 5779 C CA . VAL B 1 356 ? -39.809 -26.984 9.464 1.00 37.16 356 VAL B CA 1
ATOM 5780 C C . VAL B 1 356 ? -40.028 -28.475 9.868 1.00 38.72 356 VAL B C 1
ATOM 5781 O O . VAL B 1 356 ? -41.113 -28.857 10.364 1.00 36.54 356 VAL B O 1
ATOM 5785 N N . ALA B 1 357 ? -38.980 -29.286 9.724 1.00 38.02 357 ALA B N 1
ATOM 5786 C CA . ALA B 1 357 ? -39.037 -30.726 10.080 1.00 39.55 357 ALA B CA 1
ATOM 5787 C C . ALA B 1 357 ? -39.518 -30.999 11.503 1.00 40.37 357 ALA B C 1
ATOM 5788 O O . ALA B 1 357 ? -40.342 -31.891 11.735 1.00 42.62 357 ALA B O 1
ATOM 5790 N N . LEU B 1 358 ? -39.008 -30.212 12.444 1.00 38.99 358 LEU B N 1
ATOM 5791 C CA . LEU B 1 358 ? -39.148 -30.505 13.851 1.00 39.10 358 LEU B CA 1
ATOM 5792 C C . LEU B 1 358 ? -40.478 -29.991 14.375 1.00 39.73 358 LEU B C 1
ATOM 5793 O O . LEU B 1 358 ? -41.085 -30.618 15.235 1.00 37.37 358 LEU B O 1
ATOM 5798 N N . ARG B 1 359 ? -40.915 -28.846 13.863 1.00 41.33 359 ARG B N 1
ATOM 5799 C CA . ARG B 1 359 ? -42.227 -28.311 14.182 1.00 44.07 359 ARG B CA 1
ATOM 5800 C C . ARG B 1 359 ? -43.290 -29.282 13.711 1.00 45.30 359 ARG B C 1
ATOM 5801 O O . ARG B 1 359 ? -44.144 -29.694 14.509 1.00 43.51 359 ARG B O 1
ATOM 5809 N N . SER B 1 360 ? -43.217 -29.664 12.433 1.00 42.87 360 SER B N 1
ATOM 5810 C CA . SER B 1 360 ? -44.300 -30.456 11.809 1.00 41.57 360 SER B CA 1
ATOM 5811 C C . SER B 1 360 ? -44.442 -31.802 12.493 1.00 41.36 360 SER B C 1
ATOM 5812 O O . SER B 1 360 ? -45.546 -32.254 12.772 1.00 40.85 360 SER B O 1
ATOM 5815 N N . LEU B 1 361 ? -43.304 -32.422 12.772 1.00 42.45 361 LEU B N 1
ATOM 5816 C CA . LEU B 1 361 ? -43.264 -33.691 13.487 1.00 42.11 361 LEU B CA 1
ATOM 5817 C C . LEU B 1 361 ? -43.864 -33.588 14.891 1.00 42.58 361 LEU B C 1
ATOM 5818 O O . LEU B 1 361 ? -44.590 -34.488 15.300 1.00 46.55 361 LEU B O 1
ATOM 5823 N N . LEU B 1 362 ? -43.555 -32.507 15.612 1.00 41.93 362 LEU B N 1
ATOM 5824 C CA . LEU B 1 362 ? -44.000 -32.323 17.003 1.00 41.31 362 LEU B CA 1
ATOM 5825 C C . LEU B 1 362 ? -45.482 -31.960 17.116 1.00 42.66 362 LEU B C 1
ATOM 5826 O O . LEU B 1 362 ? -46.161 -32.365 18.068 1.00 43.05 362 LEU B O 1
ATOM 5831 N N . GLU B 1 363 ? -45.951 -31.172 16.158 1.00 41.79 363 GLU B N 1
ATOM 5832 C CA . GLU B 1 363 ? -47.369 -30.909 15.974 1.00 44.02 363 GLU B CA 1
ATOM 5833 C C . GLU B 1 363 ? -48.133 -32.183 15.663 1.00 46.51 363 GLU B C 1
ATOM 5834 O O . GLU B 1 363 ? -49.179 -32.439 16.271 1.00 47.74 363 GLU B O 1
ATOM 5840 N N . ARG B 1 364 ? -47.602 -32.993 14.749 1.00 44.87 364 ARG B N 1
ATOM 5841 C CA . ARG B 1 364 ? -48.308 -34.198 14.298 1.00 46.09 364 ARG B CA 1
ATOM 5842 C C . ARG B 1 364 ? -48.039 -35.501 15.078 1.00 46.64 364 ARG B C 1
ATOM 5843 O O . ARG B 1 364 ? -48.497 -36.577 14.654 1.00 47.42 364 ARG B O 1
ATOM 5851 N N . CYS B 1 365 ? -47.318 -35.403 16.203 1.00 45.08 365 CYS B N 1
ATOM 5852 C CA . CYS B 1 365 ? -47.027 -36.548 17.069 1.00 43.55 365 CYS B CA 1
ATOM 5853 C C . CYS B 1 365 ? -47.000 -36.110 18.543 1.00 42.18 365 CYS B C 1
ATOM 5854 O O . CYS B 1 365 ? -45.938 -36.048 19.162 1.00 41.50 365 CYS B O 1
ATOM 5857 N N . PRO B 1 366 ? -48.167 -35.820 19.127 1.00 42.20 366 PRO B N 1
ATOM 5858 C CA . PRO B 1 366 ? -48.194 -35.483 20.572 1.00 42.25 366 PRO B CA 1
ATOM 5859 C C . PRO B 1 366 ? -47.537 -36.517 21.473 1.00 42.48 366 PRO B C 1
ATOM 5860 O O . PRO B 1 366 ? -46.934 -36.150 22.480 1.00 43.01 366 PRO B O 1
ATOM 5864 N N . ASP B 1 367 ? -47.651 -37.792 21.093 1.00 43.63 367 ASP B N 1
ATOM 5865 C CA . ASP B 1 367 ? -47.154 -38.908 21.886 1.00 42.44 367 ASP B CA 1
ATOM 5866 C C . ASP B 1 367 ? -45.858 -39.497 21.381 1.00 43.12 367 ASP B C 1
ATOM 5867 O O . ASP B 1 367 ? -45.536 -40.657 21.685 1.00 47.95 367 ASP B O 1
ATOM 5872 N N . LEU B 1 368 ? -45.080 -38.716 20.653 1.00 37.03 368 LEU B N 1
ATOM 5873 C CA . LEU B 1 368 ? -43.834 -39.238 20.154 1.00 37.05 368 LEU B CA 1
ATOM 5874 C C . LEU B 1 368 ? -42.969 -39.739 21.340 1.00 36.60 368 LEU B C 1
ATOM 5875 O O . LEU B 1 368 ? -42.942 -39.101 22.402 1.00 38.35 368 LEU B O 1
ATOM 5880 N N . ALA B 1 369 ? -42.305 -40.884 21.162 1.00 35.30 369 ALA B N 1
ATOM 5881 C CA . ALA B 1 369 ? -41.351 -41.411 22.146 1.00 35.55 369 ALA B CA 1
ATOM 5882 C C . ALA B 1 369 ? -40.264 -42.248 21.487 1.00 37.25 369 ALA B C 1
ATOM 5883 O O . ALA B 1 369 ? -40.426 -42.701 20.361 1.00 37.97 369 ALA B O 1
ATOM 5885 N N . LEU B 1 370 ? -39.160 -42.472 22.198 1.00 42.62 370 LEU B N 1
ATOM 5886 C CA . LEU B 1 370 ? -38.162 -43.456 21.764 1.00 46.14 370 LEU B CA 1
ATOM 5887 C C . LEU B 1 370 ? -38.741 -44.866 21.840 1.00 51.50 370 LEU B C 1
ATOM 5888 O O . LEU B 1 370 ? -39.686 -45.098 22.596 1.00 51.82 370 LEU B O 1
ATOM 5893 N N . ASP B 1 371 ? -38.143 -45.814 21.108 1.00 57.04 371 ASP B N 1
ATOM 5894 C CA . ASP B 1 371 ? -38.709 -47.157 20.992 1.00 53.86 371 ASP B CA 1
ATOM 5895 C C . ASP B 1 371 ? -37.774 -48.284 20.555 1.00 53.75 371 ASP B C 1
ATOM 5896 O O . ASP B 1 371 ? -37.916 -48.770 19.447 1.00 56.48 371 ASP B O 1
ATOM 5901 N N . GLY B 1 372 ? -36.821 -48.745 21.357 1.00 56.32 372 GLY B N 1
ATOM 5902 C CA . GLY B 1 372 ? -36.164 -48.029 22.420 1.00 57.23 372 GLY B CA 1
ATOM 5903 C C . GLY B 1 372 ? -34.826 -47.666 21.816 1.00 55.81 372 GLY B C 1
ATOM 5904 O O . GLY B 1 372 ? -34.744 -46.641 21.170 1.00 61.07 372 GLY B O 1
ATOM 5905 N N . PRO B 1 373 ? -33.802 -48.547 21.933 1.00 58.91 373 PRO B N 1
ATOM 5906 C CA . PRO B 1 373 ? -32.404 -48.088 21.782 1.00 59.33 373 PRO B CA 1
ATOM 5907 C C . PRO B 1 373 ? -32.005 -47.615 20.359 1.00 59.66 373 PRO B C 1
ATOM 5908 O O . PRO B 1 373 ? -32.484 -48.179 19.378 1.00 60.86 373 PRO B O 1
ATOM 5912 N N . PRO B 1 374 ? -31.143 -46.575 20.259 1.00 61.29 374 PRO B N 1
ATOM 5913 C CA . PRO B 1 374 ? -30.780 -46.051 18.958 1.00 60.61 374 PRO B CA 1
ATOM 5914 C C . PRO B 1 374 ? -29.697 -46.900 18.322 1.00 60.45 374 PRO B C 1
ATOM 5915 O O . PRO B 1 374 ? -29.027 -47.661 19.012 1.00 70.83 374 PRO B O 1
ATOM 5919 N N . GLY B 1 375 ? -29.521 -46.754 17.017 1.00 55.85 375 GLY B N 1
ATOM 5920 C CA . GLY B 1 375 ? -28.611 -47.604 16.255 1.00 53.22 375 GLY B CA 1
ATOM 5921 C C . GLY B 1 375 ? -27.141 -47.290 16.431 1.00 48.46 375 GLY B C 1
ATOM 5922 O O . GLY B 1 375 ? -26.760 -46.440 17.217 1.00 46.80 375 GLY B O 1
ATOM 5923 N N . ALA B 1 376 ? -26.321 -47.986 15.656 1.00 50.73 376 ALA B N 1
ATOM 5924 C CA . ALA B 1 376 ? -24.878 -47.745 15.602 1.00 50.97 376 ALA B CA 1
ATOM 5925 C C . ALA B 1 376 ? -24.550 -46.257 15.441 1.00 51.42 376 ALA B C 1
ATOM 5926 O O . ALA B 1 376 ? -25.215 -45.547 14.667 1.00 53.89 376 ALA B O 1
ATOM 5928 N N . ARG B 1 377 ? -23.532 -45.808 16.181 1.00 48.43 377 ARG B N 1
ATOM 5929 C CA . ARG B 1 377 ? -22.831 -44.568 15.869 1.00 48.94 377 ARG B CA 1
ATOM 5930 C C . ARG B 1 377 ? -21.782 -44.762 14.777 1.00 51.16 377 ARG B C 1
ATOM 5931 O O . ARG B 1 377 ? -20.905 -45.596 14.919 1.00 54.54 377 ARG B O 1
ATOM 5939 N N . PRO B 1 378 ? -21.847 -43.967 13.692 1.00 55.68 378 PRO B N 1
ATOM 5940 C CA . PRO B 1 378 ? -20.754 -44.066 12.733 1.00 56.75 378 PRO B CA 1
ATOM 5941 C C . PRO B 1 378 ? -19.369 -43.799 13.364 1.00 56.43 378 PRO B C 1
ATOM 5942 O O . PRO B 1 378 ? -19.269 -43.106 14.378 1.00 50.63 378 PRO B O 1
ATOM 5946 N N . PRO B 1 379 ? -18.310 -44.363 12.759 1.00 56.21 379 PRO B N 1
ATOM 5947 C CA . PRO B 1 379 ? -16.940 -44.052 13.179 1.00 49.99 379 PRO B CA 1
ATOM 5948 C C . PRO B 1 379 ? -16.378 -42.735 12.632 1.00 48.30 379 PRO B C 1
ATOM 5949 O O . PRO B 1 379 ? -16.996 -42.076 11.784 1.00 43.74 379 PRO B O 1
ATOM 5953 N N . GLY B 1 380 ? -15.176 -42.401 13.100 1.00 43.85 380 GLY B N 1
ATOM 5954 C CA . GLY B 1 380 ? -14.507 -41.168 12.768 1.00 43.69 380 GLY B CA 1
ATOM 5955 C C . GLY B 1 380 ? -14.973 -40.033 13.661 1.00 45.84 380 GLY B C 1
ATOM 5956 O O . GLY B 1 380 ? -16.016 -40.121 14.339 1.00 44.13 380 GLY B O 1
ATOM 5957 N N . MET B 1 381 ? -14.188 -38.961 13.631 1.00 44.38 381 MET B N 1
ATOM 5958 C CA . MET B 1 381 ? -14.420 -37.750 14.422 1.00 44.34 381 MET B CA 1
ATOM 5959 C C . MET B 1 381 ? -15.318 -36.699 13.725 1.00 41.17 381 MET B C 1
ATOM 5960 O O . MET B 1 381 ? -15.640 -35.693 14.306 1.00 36.20 381 MET B O 1
ATOM 5965 N N . LEU B 1 382 ? -15.730 -36.912 12.485 1.00 41.77 382 LEU B N 1
ATOM 5966 C CA . LEU B 1 382 ? -16.462 -35.854 11.795 1.00 38.50 382 LEU B CA 1
ATOM 5967 C C . LEU B 1 382 ? -17.896 -35.771 12.289 1.00 33.42 382 LEU B C 1
ATOM 5968 O O . LEU B 1 382 ? -18.324 -34.723 12.733 1.00 38.15 382 LEU B O 1
ATOM 5973 N N . ILE B 1 383 ? -18.619 -36.866 12.283 1.00 32.36 383 ILE B N 1
ATOM 5974 C CA . ILE B 1 383 ? -20.064 -36.780 12.478 1.00 32.74 383 ILE B CA 1
ATOM 5975 C C . ILE B 1 383 ? -20.446 -37.153 13.869 1.00 29.71 383 ILE B C 1
ATOM 5976 O O . ILE B 1 383 ? -19.914 -38.075 14.416 1.00 31.48 383 ILE B O 1
ATOM 5981 N N . ARG B 1 384 ? -21.394 -36.426 14.419 1.00 32.12 384 ARG B N 1
ATOM 5982 C CA . ARG B 1 384 ? -21.991 -36.717 15.715 1.00 34.28 384 ARG B CA 1
ATOM 5983 C C . ARG B 1 384 ? -23.442 -37.039 15.477 1.00 34.39 384 ARG B C 1
ATOM 5984 O O . ARG B 1 384 ? -24.235 -36.165 15.020 1.00 29.88 384 ARG B O 1
ATOM 5992 N N . GLY B 1 385 ? -23.770 -38.308 15.720 1.00 34.42 385 GLY B N 1
ATOM 5993 C CA . GLY B 1 385 ? -25.143 -38.786 15.709 1.00 35.23 385 GLY B CA 1
ATOM 5994 C C . GLY B 1 385 ? -25.193 -40.248 15.403 1.00 35.74 385 GLY B C 1
ATOM 5995 O O . GLY B 1 385 ? -24.176 -40.902 15.398 1.00 40.57 385 GLY B O 1
ATOM 5996 N N . VAL B 1 386 ? -26.388 -40.744 15.128 1.00 39.11 386 VAL B N 1
ATOM 5997 C CA . VAL B 1 386 ? -26.678 -42.182 15.036 1.00 39.45 386 VAL B CA 1
ATOM 5998 C C . VAL B 1 386 ? -27.383 -42.473 13.711 1.00 39.27 386 VAL B C 1
ATOM 5999 O O . VAL B 1 386 ? -28.030 -41.587 13.164 1.00 3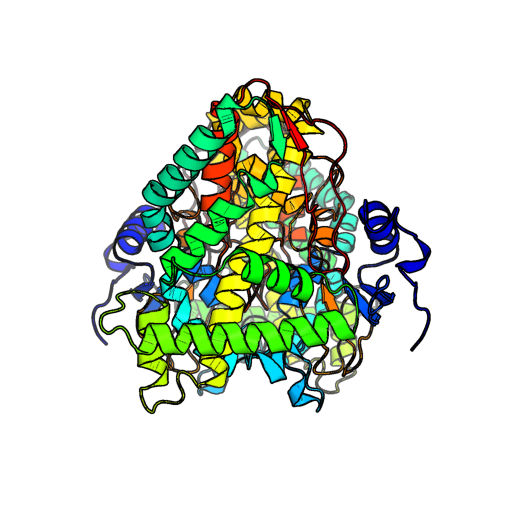2.06 386 VAL B O 1
ATOM 6003 N N . ARG B 1 387 ? -27.270 -43.713 13.223 1.00 40.03 387 ARG B N 1
ATOM 6004 C CA . ARG B 1 387 ? -27.724 -44.068 11.878 1.00 40.33 387 ARG B CA 1
ATOM 6005 C C . ARG B 1 387 ? -29.192 -44.424 11.799 1.00 40.67 387 ARG B C 1
ATOM 6006 O O . ARG B 1 387 ? -29.806 -44.266 10.751 1.00 39.44 387 ARG B O 1
ATOM 6014 N N . ARG B 1 388 ? -29.732 -44.939 12.900 1.00 42.17 388 ARG B N 1
ATOM 6015 C CA . ARG B 1 388 ? -31.095 -45.460 12.971 1.00 41.52 388 ARG B CA 1
ATOM 6016 C C . ARG B 1 388 ? -31.698 -44.856 14.242 1.00 38.29 388 ARG B C 1
ATOM 6017 O O . ARG B 1 388 ? -31.029 -44.824 15.287 1.00 38.89 388 ARG B O 1
ATOM 6025 N N . LEU B 1 389 ? -32.907 -44.312 14.173 1.00 35.10 389 LEU B N 1
ATOM 6026 C CA . LEU B 1 389 ? -33.544 -43.790 15.400 1.00 39.04 389 LEU B CA 1
ATOM 6027 C C . LEU B 1 389 ? -34.947 -44.337 15.519 1.00 36.86 389 LEU B C 1
ATOM 6028 O O . LEU B 1 389 ? -35.883 -43.687 15.059 1.00 40.07 389 LEU B O 1
ATOM 6033 N N . PRO B 1 390 ? -35.095 -45.531 16.125 1.00 35.03 390 PRO B N 1
ATOM 6034 C CA . PRO B 1 390 ? -36.416 -46.132 16.272 1.00 38.09 390 PRO B CA 1
ATOM 6035 C C . PRO B 1 390 ? -37.313 -45.363 17.229 1.00 37.04 390 PRO B C 1
ATOM 6036 O O . PRO B 1 390 ? -36.941 -45.087 18.372 1.00 39.54 390 PRO B O 1
ATOM 6040 N N . VAL B 1 391 ? -38.492 -45.036 16.718 1.00 38.19 391 VAL B N 1
ATOM 6041 C CA . VAL B 1 391 ? -39.388 -44.058 17.307 1.00 41.89 391 VAL B CA 1
ATOM 6042 C C . VAL B 1 391 ? -40.853 -44.544 17.195 1.00 40.40 391 VAL B C 1
ATOM 6043 O O . VAL B 1 391 ? -41.169 -45.431 16.403 1.00 37.38 391 VAL B O 1
ATOM 6047 N N . ARG B 1 392 ? -41.701 -44.015 18.066 1.00 43.37 392 ARG B N 1
ATOM 6048 C CA . ARG B 1 392 ? -43.131 -44.307 18.064 1.00 46.77 392 ARG B CA 1
ATOM 6049 C C . ARG B 1 392 ? -43.890 -43.066 18.508 1.00 46.69 392 ARG B C 1
ATOM 6050 O O . ARG B 1 392 ? -43.338 -42.183 19.207 1.00 40.69 392 ARG B O 1
ATOM 6058 N N . TRP B 1 393 ? -45.160 -43.059 18.125 1.00 41.70 393 TRP B N 1
ATOM 6059 C CA . TRP B 1 393 ? -46.071 -41.987 18.392 1.00 43.77 393 TRP B CA 1
ATOM 6060 C C . TRP B 1 393 ? -47.512 -42.537 18.531 1.00 48.67 393 TRP B C 1
ATOM 6061 O O . TRP B 1 393 ? -47.718 -43.714 18.856 1.00 47.44 393 TRP B O 1
#

B-factor: mean 45.03, std 13.68, range [18.66, 111.98]

InterPro domains:
  IPR001128 Cytochrome P450 [PF00067] (179-365)
  IPR001128 Cytochrome P450 [PR00385] (233-250)
  IPR001128 Cytochrome P450 [PR00385] (268-279)
  IPR001128 Cytochrome P450 [PR00385] (335-344)
  IPR001128 Cytochrome P450 [PR00385] (344-355)
  IPR002397 Cytochrome P450, B-class [PR00359] (86-97)
  IPR002397 Cytochrome P450, B-class [PR00359] (132-148)
  IPR002397 Cytochrome P450, B-class [PR00359] (149-164)
  IPR002397 Cytochrome P450, B-class [PR00359] (186-208)
  IPR002397 Cytochrome P450, B-class [PR00359] (268-279)
  IPR002397 Cytochrome P450, B-class [PR00359] (286-313)
  IPR002397 Cytochrome P450, B-class [PR00359] (314-329)
  IPR002397 Cytochrome P450, B-class [PR00359] (335-344)
  IPR002397 Cytochrome P450, B-class [PR00359] (344-355)
  IPR017972 Cytochrome P450, conserved site [PS00086] (337-346)
  IPR036396 Cytochrome P450 superfamily [G3DSA:1.10.630.10] (2-393)
  IPR036396 Cytochrome P450 superfamily [SSF48264] (10-393)

Solvent-accessible surface area: 31547 Å² total; per-residue (Å²): 219,65,128,50,46,45,1,24,153,73,41,74,112,1,49,84,63,1,5,46,0,1,16,89,10,30,127,194,19,31,9,30,39,0,85,9,20,92,52,129,30,89,50,0,37,2,0,0,1,5,38,34,0,21,47,2,15,16,27,67,36,20,8,5,17,9,69,113,94,65,118,77,58,55,18,20,84,48,0,0,33,20,13,48,12,6,14,44,97,70,7,16,66,0,45,53,46,0,39,82,26,6,19,32,162,85,7,91,72,55,104,95,85,1,56,112,14,0,47,40,30,0,82,140,5,26,109,169,31,136,8,30,0,6,79,25,1,0,5,8,0,0,1,29,7,5,7,85,31,0,9,6,127,132,29,66,95,120,37,2,55,62,12,0,28,31,19,13,1,33,80,28,57,134,43,17,71,48,8,14,82,173,0,10,43,45,2,57,105,28,10,72,101,32,132,90,78,85,112,62,138,36,17,8,2,70,5,23,95,21,90,76,117,64,128,101,108,0,32,19,86,16,2,39,0,1,4,4,18,12,4,6,42,17,4,4,40,6,10,8,3,0,0,11,0,3,38,6,3,28,67,57,93,119,36,14,56,32,0,75,89,63,40,112,36,0,36,4,3,2,8,1,2,5,2,19,23,0,8,27,10,7,15,40,87,15,5,0,35,85,78,11,92,28,22,41,39,73,2,57,101,42,27,22,2,17,0,1,10,4,0,1,3,10,14,75,68,52,1,83,104,15,93,76,4,48,4,112,26,40,35,9,26,31,9,14,25,17,16,2,43,33,34,49,29,19,0,20,8,14,34,10,3,0,61,5,0,4,82,8,0,7,109,94,0,85,104,14,24,45,41,42,114,61,9,62,49,10,40,36,28,52,8,12,0,8,61,149,1,33,1,104,60,245,62,154,52,64,30,0,18,145,72,46,77,119,1,52,116,53,0,3,62,4,0,24,98,14,31,151,203,16,30,8,30,52,0,82,8,21,91,50,108,39,98,68,0,34,2,0,0,3,6,47,32,0,16,44,5,14,14,27,68,36,20,6,5,22,11,67,128,80,64,108,59,66,59,19,24,100,48,0,0,34,19,16,47,11,8,16,43,97,74,7,17,69,1,44,63,46,1,39,119,15,12,33,42,159,104,5,93,77,53,96,93,93,1,58,105,14,0,55,38,24,0,81,115,2,42,115,148,33,135,21,28,0,5,78,25,1,0,19,21,0,0,0,20,7,5,0,68,29,2,9,22,84,142,17,68,67,117,41,1,52,62,13,0,25,29,22,10,2,26,79,21,46,118,40,19,76,40,5,17,87,140,0,12,53,31,2,57,121,27,13,69,97,29,112,98,62,83,118,7,150,34,19,8,0,80,3,18,93,17,93,78,99,150,88,122,98,1,44,26,86,19,2,43,0,1,4,3,20,14,1,7,48,18,3,4,39,8,11,6,3,1,1,10,0,1,41,4,1,28,61,48,88,102,27,15,61,32,0,75,93,63,39,114,37,1,43,9,2,2,5,2,2,4,2,18,19,0,8,27,8,6,10,43,73,16,5,0,49,83,77,17,79,28,2,58,41,83,1,52,116,14,31,23,0,21,0,0,12,3,0,0,2,11,12,72,63,51,1,88,101,24,80,79,6,47,13,116,33,41,25,25,35,31,7,14,31,14,16,3,49,27,34,48,30,20,0,17,10,14,30,11,4,0,51,4,0,4,86,8,1,4,108,83,2,97,100,13,22,52,38,37,113,55,10,70,64,10,41,37,29,52,10,8,2,12,59,128,0,28,1,105,63

Sequence (786 aa):
MGNVIDLGEYGARFTEDPYPVYAELRERGPVHWVRTPPPEAFEGWLVVGHEEARAALADPRLSKDGTKKGLTSLDVELMGPYLLVVDPPEHTRLRSLVARAFTMRRVEALRPRIQEITDGLLDEMLPRGRADLVDSFAYPLPITVICELLGVPDIDRVTFRALSNEIVAPTGGDAELAAYERLAAYLDELIDDKRSTAPADDLLGDLIRTRAEDDDRLSGEELRAMAFILLVAGHETTVNLITNGVHTLLTHPDQLAALRADMTLLDGAVEEVLRFEGPVETATYRYAAESMEIGGTAIAEGDPVMIGLDAAGRDPARHPDPHVFDIHRAPQGHLAFGHGIHYCLGAPLARLEARVALRSLLERCPDLALDGPPGARPPGMLIRGVRRLPVRWMGNVIDLGEYGARFTEDPYPVYAELRERGPVHWVRTPPPEAFEGWLVVGHEEARAALADPRLSKDGTKKGLTSLDVELMGPYLLVVDPPEHTRLRSLVARAFTMRRVEALRPRIQEITDGLLDEMLPRGRADLVDSFAYPLPITVICELLGVPDIDRVTFRALSNEIVAPTGGDAELAAYERLAAYLDELIDDKRSTAPADDLLGDLIRTRAEDDDRLSGEELRAMAFILLVAGHETTVNLITNGVHTLLTHPDQLAALRADMTLLDGAVEEVLRFEGPVETATYRYAAESMEIGGTAIAEGDPVMIGLDAAGRDPARHPDPHVFDIHRAPQGHLAFGHGIHYCLGAPLARLEARVALRSLLERCPDLALDGPPGARPPGMLIRGVRRLPVRW

Nearest PDB structures (foldseek):
  5cje-assembly1_A  TM=9.901E-01  e=1.136E-62  Streptomyces avermitilis MA-4680 = NBRC 14893
  7xbn-assembly1_A  TM=9.468E-01  e=9.096E-43  Streptomyces venezuelae
  2c6h-assembly1_A  TM=9.483E-01  e=1.008E-42  Streptomyces venezuelae
  6kfw-assembly1_A  TM=9.016E-01  e=6.484E-31  Actinoplanes tsinanensis
  4yzr-assembly1_A  TM=8.896E-01  e=6.814E-32  Bacillus subtilis subsp. subtilis str. 168

Radius of gyration: 26.92 Å; Cα contacts (8 Å, |Δi|>4): 1316; chains: 2; bounding box: 65×71×71 Å

CATH classification: 1.10.630.10

Organism: Streptomyces avermitilis (strain ATCC 31267 / DSM 46492 / JCM 5070 / NBRC 14893 / NCIMB 12804 / NRRL 8165 / MA-4680) (NCBI:txid227882)